Protein AF-A0A520XBX9-F1 (afdb_monomer_lite)

Radius of gyration: 32.09 Å; chains: 1; bounding box: 91×71×98 Å

pLDDT: mean 79.29, std 18.77, range [24.97, 98.69]

Secondary structure (DSSP, 8-state):
-TTTHHHHTTSS-TTS-HHHHHHHHHHHHHHHHHHHIIIIIGGGGGGTTT-EESSSSHHHHHHHHHHHHHHHHHTT--TTEESSSSTTT-EE-TTS---HHHHHHTHHHHHHH-HHHHHHHHHHHHHHHHHHHHHHHHHHHS-TT--HHHHHHHHHHHTSHHHHHHTTT-HHHH--THHHHHHHHHHHHHTT-S-HHHHHHHHHHHHHHHHHH-HHHHHHHHHHHHHHHHHHHHHHHHHHHHHS--GGGHHHHHHHHHHSTTS-HHHHHHHHHHHHHHHHHHHHHHHHHHHHHHHHHHHHHHHHHTHHHHHHHHHS---------GGGS---GGGGTS--TTSHHHHHHTHHHHTT-SSSS----------HHHHHHHHHHHHHHTT-HHHHHHHHHHHHHHHHHTTTEEEETTEEEEE-TTGGGGGSTTGGG--GGGGHHHHHHHHHHHHHHHHHPPPTTTTT-HHHHHHHHHHHHHHHHHHHHHHPPPSS-TTSEE-----TTT--TTT-GGGGTS-TT-EEEEES-GGGS-HHHHHHHTTT-SEES---SSSPPHHHHTSTHHHHHHH----TTHHHHHHHHHHHTTEEEEEE-SS--HHHHHHHHTT-PPPEE-TTS-EEEE--HHHHGGGSS-----SHHHHHHHHHHHHHHHHHHHHHHHGGG--GGG----HHHHHHTTSS-TTS---TTS-SSGGGTTB-TTSEEEEEEESSSS-S----S-----SSS-----SHHHHHHHHHHTTTTTEEEEEEEEEEHHHHHHHHHHHGGG-SEEETTTTSB--S----EEEEEEEE-HHHHHHHHT--

Structure (mmCIF, N/CA/C/O backbone):
data_AF-A0A520XBX9-F1
#
_entry.id   AF-A0A520XBX9-F1
#
loop_
_atom_site.group_PDB
_atom_site.id
_atom_site.type_symbol
_atom_site.label_atom_id
_atom_site.label_alt_id
_atom_site.label_comp_id
_atom_site.label_asym_id
_atom_site.label_entity_id
_atom_site.label_seq_id
_atom_site.pdbx_PDB_ins_code
_atom_site.Cartn_x
_atom_site.Cartn_y
_atom_site.Cartn_z
_atom_site.occupancy
_atom_site.B_iso_or_equiv
_atom_site.auth_seq_id
_atom_site.auth_comp_id
_atom_site.auth_asym_id
_atom_site.auth_atom_id
_atom_site.pdbx_PDB_model_num
ATOM 1 N N . MET A 1 1 ? -27.058 -10.247 39.589 1.00 25.84 1 MET A N 1
ATOM 2 C CA . MET A 1 1 ? -26.788 -8.789 39.787 1.00 25.84 1 MET A CA 1
ATOM 3 C C . MET A 1 1 ? -25.425 -8.197 39.324 1.00 25.84 1 MET A C 1
ATOM 5 O O . MET A 1 1 ? -25.444 -7.224 38.588 1.00 25.84 1 MET A O 1
ATOM 9 N N . TYR A 1 2 ? -24.224 -8.719 39.630 1.00 24.97 2 TYR A N 1
ATOM 10 C CA . TYR A 1 2 ? -22.937 -7.974 39.457 1.00 24.97 2 TYR A CA 1
ATOM 11 C C . TYR A 1 2 ? -22.348 -7.729 38.032 1.00 24.97 2 TYR A C 1
ATOM 13 O O . TYR A 1 2 ? -21.234 -7.214 37.926 1.00 24.97 2 TYR A O 1
ATOM 21 N N . ASN A 1 3 ? -23.019 -8.096 36.931 1.00 33.97 3 ASN A N 1
ATOM 22 C CA . ASN A 1 3 ? -22.456 -7.973 35.563 1.00 33.97 3 ASN A CA 1
ATOM 23 C C . ASN A 1 3 ? -23.251 -7.066 34.604 1.00 33.97 3 ASN A C 1
ATOM 25 O O . ASN A 1 3 ? -22.782 -6.825 33.494 1.00 33.97 3 ASN A O 1
ATOM 29 N N . LEU A 1 4 ? -24.404 -6.533 35.021 1.00 34.75 4 LEU A N 1
ATOM 30 C CA . LEU A 1 4 ? -25.263 -5.675 34.188 1.00 34.75 4 LEU A CA 1
ATOM 31 C C . LEU A 1 4 ? -25.479 -4.268 34.758 1.00 34.75 4 LEU A C 1
ATOM 33 O O . LEU A 1 4 ? -25.796 -3.361 33.989 1.00 34.75 4 LEU A O 1
ATOM 37 N N . ASP A 1 5 ? -25.201 -4.041 36.042 1.00 32.19 5 ASP A N 1
ATOM 38 C CA . ASP A 1 5 ? -25.251 -2.689 36.616 1.00 32.19 5 ASP A CA 1
ATOM 39 C C . ASP A 1 5 ? -24.115 -1.792 36.101 1.00 32.19 5 ASP A C 1
ATOM 41 O O . ASP A 1 5 ? -24.329 -0.604 35.882 1.00 32.19 5 ASP A O 1
ATOM 45 N N . MET A 1 6 ? -22.971 -2.368 35.701 1.00 36.94 6 MET A N 1
ATOM 46 C CA . MET A 1 6 ? -21.949 -1.628 34.939 1.00 36.94 6 MET A CA 1
ATOM 47 C C . MET A 1 6 ? -22.420 -1.174 33.549 1.00 36.94 6 MET A C 1
ATOM 49 O O . MET A 1 6 ? -21.743 -0.358 32.936 1.00 36.94 6 MET A O 1
ATOM 53 N N . MET A 1 7 ? -23.528 -1.703 33.019 1.00 35.69 7 MET A N 1
ATOM 54 C CA . MET A 1 7 ? -24.110 -1.207 31.770 1.00 35.69 7 MET A CA 1
ATOM 55 C C . MET A 1 7 ? -25.280 -0.256 32.014 1.00 35.69 7 MET A C 1
ATOM 57 O O . MET A 1 7 ? -25.490 0.597 31.168 1.00 35.69 7 MET A O 1
ATOM 61 N N . LYS A 1 8 ? -26.017 -0.342 33.130 1.00 31.59 8 LYS A N 1
ATOM 62 C CA . LYS A 1 8 ? -27.220 0.481 33.363 1.00 31.59 8 LYS A CA 1
ATOM 63 C C . LYS A 1 8 ? -26.948 1.839 34.023 1.00 31.59 8 LYS A C 1
ATOM 65 O O . LYS A 1 8 ? -27.647 2.797 33.707 1.00 31.59 8 LYS A O 1
ATOM 70 N N . GLU A 1 9 ? -25.916 1.975 34.857 1.00 31.55 9 GLU A N 1
ATOM 71 C CA . GLU A 1 9 ? -25.655 3.229 35.597 1.00 31.55 9 GLU A CA 1
ATOM 72 C C . GLU A 1 9 ? -25.090 4.379 34.731 1.00 31.55 9 GLU A C 1
ATOM 74 O O . GLU A 1 9 ? -25.003 5.520 35.174 1.00 31.55 9 GLU A O 1
ATOM 79 N N . TYR A 1 10 ? -24.748 4.116 33.464 1.00 38.84 10 TYR A N 1
ATOM 80 C CA . TYR A 1 10 ? -24.111 5.091 32.564 1.00 38.84 10 TYR A CA 1
ATOM 81 C C . TYR A 1 10 ? -25.054 5.768 31.554 1.00 38.84 10 TYR A C 1
ATOM 83 O O . TYR A 1 10 ? -24.592 6.489 30.673 1.00 38.84 10 TYR A O 1
ATOM 91 N N . TRP A 1 11 ? -26.366 5.527 31.633 1.00 42.25 11 TRP A N 1
ATOM 92 C CA . TRP A 1 11 ? -27.288 5.791 30.515 1.00 42.25 11 TRP A CA 1
ATOM 93 C C . TRP A 1 11 ? -28.026 7.145 30.540 1.00 42.25 11 TRP A C 1
ATOM 95 O O . TRP A 1 11 ? -28.665 7.480 29.545 1.00 42.25 11 TRP A O 1
ATOM 105 N N . PHE A 1 12 ? -27.918 7.964 31.598 1.00 30.41 12 PHE A N 1
ATOM 106 C CA . PHE A 1 12 ? -28.826 9.114 31.804 1.00 30.41 12 PHE A CA 1
ATOM 107 C C . PHE A 1 12 ? -28.226 10.539 31.792 1.00 30.41 12 PHE A C 1
ATOM 109 O O . PHE A 1 12 ? -28.882 11.466 32.266 1.00 30.41 12 PHE A O 1
ATOM 116 N N . HIS A 1 13 ? -27.044 10.793 31.210 1.00 30.50 13 HIS A N 1
ATOM 117 C CA . HIS A 1 13 ? -26.441 12.146 31.276 1.00 30.50 13 HIS A CA 1
ATOM 118 C C . HIS A 1 13 ? -26.054 12.857 29.968 1.00 30.50 13 HIS A C 1
ATOM 120 O O . HIS A 1 13 ? -25.482 13.943 30.020 1.00 30.50 13 HIS A O 1
ATOM 126 N N . ASP A 1 14 ? -26.439 12.359 28.791 1.00 38.28 14 ASP A N 1
ATOM 127 C CA . ASP A 1 14 ? -25.929 12.927 27.526 1.00 38.28 14 ASP A CA 1
ATOM 128 C C . ASP A 1 14 ? -26.771 14.042 26.869 1.00 38.28 14 ASP A C 1
ATOM 130 O O . ASP A 1 14 ? -26.465 14.455 25.751 1.00 38.28 14 ASP A O 1
ATOM 134 N N . ARG A 1 15 ? -27.797 14.604 27.529 1.00 37.06 15 ARG A N 1
ATOM 135 C CA . ARG A 1 15 ? -28.638 15.651 26.898 1.00 37.06 15 ARG A CA 1
ATOM 136 C C . ARG A 1 15 ? -28.164 17.107 27.055 1.00 37.06 15 ARG A C 1
ATOM 138 O O . ARG A 1 15 ? -28.669 17.952 26.327 1.00 37.06 15 ARG A O 1
ATOM 145 N N . TYR A 1 16 ? -27.165 17.413 27.894 1.00 35.69 16 TYR A N 1
ATOM 146 C CA . TYR A 1 16 ? -26.776 18.810 28.206 1.00 35.69 16 TYR A CA 1
ATOM 147 C C . TYR A 1 16 ? -25.372 19.266 27.737 1.00 35.69 16 TYR A C 1
ATOM 149 O O . TYR A 1 16 ? -24.945 20.370 28.058 1.00 35.69 16 TYR A O 1
ATOM 157 N N . MET A 1 17 ? -24.632 18.478 26.945 1.00 39.44 17 MET A N 1
ATOM 158 C CA . MET A 1 17 ? -23.182 18.697 26.715 1.00 39.44 17 MET A CA 1
ATOM 159 C C . MET A 1 17 ? -22.761 19.009 25.259 1.00 39.44 17 MET A C 1
ATOM 161 O O . MET A 1 17 ? -21.622 18.741 24.872 1.00 39.44 17 MET A O 1
ATOM 165 N N . GLY A 1 18 ? -23.635 19.591 24.429 1.00 51.34 18 GLY A N 1
ATOM 166 C CA . GLY A 1 18 ? -23.381 19.780 22.986 1.00 51.34 18 GLY A CA 1
ATOM 167 C C . GLY A 1 18 ? -22.094 20.554 22.635 1.00 51.34 18 GLY A C 1
ATOM 168 O O . GLY A 1 18 ? -21.234 20.036 21.922 1.00 51.34 18 GLY A O 1
ATOM 169 N N . LYS A 1 19 ? -21.909 21.771 23.172 1.00 51.84 19 LYS A N 1
ATOM 170 C CA . LYS A 1 19 ? -20.740 22.624 22.853 1.00 51.84 19 LYS A CA 1
ATOM 171 C C . LYS A 1 19 ? -19.436 22.156 23.515 1.00 51.84 19 LYS A C 1
ATOM 173 O O . LYS A 1 19 ? -18.393 22.116 22.865 1.00 51.84 19 LYS A O 1
ATOM 178 N N . VAL A 1 20 ? -19.484 21.752 24.788 1.00 56.56 20 VAL A N 1
ATOM 179 C CA . VAL A 1 20 ? -18.297 21.305 25.547 1.00 56.56 20 VAL A CA 1
ATOM 180 C C . VAL A 1 20 ? -17.741 19.989 24.991 1.00 56.56 20 VAL A C 1
ATOM 182 O O . VAL A 1 20 ? -16.525 19.798 24.943 1.00 56.56 20 VAL A O 1
ATOM 185 N N . SER A 1 21 ? -18.606 19.083 24.523 1.00 73.81 21 SER A N 1
ATOM 186 C CA . SER A 1 21 ? -18.170 17.839 23.880 1.00 73.81 21 SER A CA 1
ATOM 187 C C . SER A 1 21 ? -17.516 18.088 22.514 1.00 73.81 21 SER A C 1
ATOM 189 O O . SER A 1 21 ? -16.535 17.418 22.186 1.00 73.81 21 SER A O 1
ATOM 191 N N . PHE A 1 22 ? -18.000 19.068 21.741 1.00 80.44 22 PHE A N 1
ATOM 192 C CA . PHE A 1 22 ? -17.406 19.430 20.451 1.00 80.44 22 PHE A CA 1
ATOM 193 C C . PHE A 1 22 ? -15.980 19.973 20.603 1.00 80.44 22 PHE A C 1
ATOM 195 O O . PHE A 1 22 ? -15.067 19.447 19.972 1.00 80.44 22 PHE A O 1
ATOM 202 N N . LEU A 1 23 ? -15.764 20.950 21.493 1.00 85.31 23 LEU A N 1
ATOM 203 C CA . LEU A 1 23 ? -14.434 21.532 21.729 1.00 85.31 23 LEU A CA 1
ATOM 204 C C . LEU A 1 23 ? -13.415 20.488 22.209 1.00 85.31 23 LEU A C 1
ATOM 206 O O . LEU A 1 23 ? -12.279 20.474 21.743 1.00 85.31 23 LEU A O 1
ATOM 210 N N . LYS A 1 24 ? -13.827 19.564 23.088 1.00 86.00 24 LYS A N 1
ATOM 211 C CA . LYS A 1 24 ? -12.969 18.455 23.539 1.00 86.00 24 LYS A CA 1
ATOM 212 C C . LYS A 1 24 ? -12.584 17.523 22.394 1.00 86.00 24 LYS A C 1
ATOM 214 O O . LYS A 1 24 ? -11.423 17.145 22.278 1.00 86.00 24 LYS A O 1
ATOM 219 N N . ASN A 1 25 ? -13.544 17.147 21.552 1.00 90.06 25 ASN A N 1
ATOM 220 C CA . ASN A 1 25 ? -13.268 16.300 20.394 1.00 90.06 25 ASN A CA 1
ATOM 221 C C . ASN A 1 25 ? -12.339 17.013 19.395 1.00 90.06 25 ASN A C 1
ATOM 223 O O . ASN A 1 25 ? -11.396 16.399 18.903 1.00 90.06 25 ASN A O 1
ATOM 227 N N . LEU A 1 26 ? -12.565 18.306 19.145 1.00 92.75 26 LEU A N 1
ATOM 228 C CA . LEU A 1 26 ? -11.715 19.122 18.278 1.00 92.75 26 LEU A CA 1
ATOM 229 C C . LEU A 1 26 ? -10.281 19.204 18.814 1.00 92.75 26 LEU A C 1
ATOM 231 O O . LEU A 1 26 ? -9.338 19.001 18.056 1.00 92.75 26 LEU A O 1
ATOM 235 N N . PHE A 1 27 ? -10.113 19.419 20.121 1.00 94.62 27 PHE A N 1
ATOM 236 C CA . PHE A 1 27 ? -8.801 19.414 20.765 1.00 94.62 27 PHE A CA 1
ATOM 237 C C . PHE A 1 27 ? -8.062 18.083 20.562 1.00 94.62 27 PHE A C 1
ATOM 239 O O . PHE A 1 27 ? -6.888 18.085 20.207 1.00 94.62 27 PHE A O 1
ATOM 246 N N . VAL A 1 28 ? -8.742 16.942 20.728 1.00 95.31 28 VAL A N 1
ATOM 247 C CA . VAL A 1 28 ? -8.130 15.616 20.510 1.00 95.31 28 VAL A CA 1
ATOM 248 C C . VAL A 1 28 ? -7.735 15.407 19.053 1.00 95.31 28 VAL A C 1
ATOM 250 O O . VAL A 1 28 ? -6.656 14.886 18.780 1.00 95.31 28 VAL A O 1
ATOM 253 N N . PHE A 1 29 ? -8.582 15.830 18.115 1.00 97.12 29 PHE A N 1
ATOM 254 C CA . PHE A 1 29 ? -8.246 15.761 16.698 1.00 97.12 29 PHE A CA 1
ATOM 255 C C . PHE A 1 29 ? -7.008 16.608 16.373 1.00 97.12 29 PHE A C 1
ATOM 257 O O . PHE A 1 29 ? -6.075 16.101 15.752 1.00 97.12 29 PHE A O 1
ATOM 264 N N . ILE A 1 30 ? -6.958 17.858 16.849 1.00 98.06 30 ILE A N 1
ATOM 265 C CA . ILE A 1 30 ? -5.801 18.749 16.672 1.00 98.06 30 ILE A CA 1
ATOM 266 C C . ILE A 1 30 ? -4.550 18.142 17.314 1.00 98.06 30 ILE A C 1
ATOM 268 O O . ILE A 1 30 ? -3.490 18.152 16.699 1.00 98.06 30 ILE A O 1
ATOM 272 N N . PHE A 1 31 ? -4.665 17.558 18.508 1.00 97.75 31 PHE A N 1
ATOM 273 C CA . PHE A 1 31 ? -3.557 16.872 19.170 1.00 97.75 31 PHE A CA 1
ATOM 274 C C . PHE A 1 31 ? -2.975 15.750 18.297 1.00 97.75 31 PHE A C 1
ATOM 276 O O . PHE A 1 31 ? -1.767 15.715 18.066 1.00 97.75 31 PHE A O 1
ATOM 283 N N . TYR A 1 32 ? -3.814 14.867 17.746 1.00 98.44 32 TYR A N 1
ATOM 284 C CA . TYR A 1 32 ? -3.327 13.824 16.841 1.00 98.44 32 TYR A CA 1
ATOM 285 C C . TYR A 1 32 ? -2.790 14.380 15.522 1.00 98.44 32 TYR A C 1
ATOM 287 O O . TYR A 1 32 ? -1.824 13.840 14.987 1.00 98.44 32 TYR A O 1
ATOM 295 N N . LEU A 1 33 ? -3.374 15.460 15.001 1.00 98.44 33 LEU A N 1
ATOM 296 C CA . LEU A 1 33 ? -2.873 16.120 13.799 1.00 98.44 33 LEU A CA 1
ATOM 297 C C . LEU A 1 33 ? -1.469 16.688 14.022 1.00 98.44 33 LEU A C 1
ATOM 299 O O . LEU A 1 33 ? -0.591 16.464 13.193 1.00 98.44 33 LEU A O 1
ATOM 303 N N . LEU A 1 34 ? -1.226 17.341 15.161 1.00 97.94 34 LEU A N 1
ATOM 304 C CA . LEU A 1 34 ? 0.095 17.846 15.537 1.00 97.94 34 LEU A CA 1
ATOM 305 C C . LEU A 1 34 ? 1.118 16.714 15.671 1.00 97.94 34 LEU A C 1
ATOM 307 O O . LEU A 1 34 ? 2.236 16.850 15.182 1.00 97.94 34 LEU A O 1
ATOM 311 N N . LEU A 1 35 ? 0.735 15.575 16.259 1.00 96.75 35 LEU A N 1
ATOM 312 C CA . LEU A 1 35 ? 1.597 14.388 16.302 1.00 96.75 35 LEU A CA 1
ATOM 313 C C . LEU A 1 35 ? 1.894 13.841 14.901 1.00 96.75 35 LEU A C 1
ATOM 315 O O . LEU A 1 35 ? 3.036 13.500 14.604 1.00 96.75 35 LEU A O 1
ATOM 319 N N . SER A 1 36 ? 0.894 13.786 14.021 1.00 97.12 36 SER A N 1
ATOM 320 C CA . SER A 1 36 ? 1.082 13.333 12.640 1.00 97.12 36 SER A CA 1
ATOM 321 C C . SER A 1 36 ? 2.012 14.260 11.851 1.00 97.12 36 SER A C 1
ATOM 323 O O . SER A 1 36 ? 2.924 13.802 11.160 1.00 97.12 36 SER A O 1
ATOM 325 N N . VAL A 1 37 ? 1.860 15.577 12.017 1.00 95.81 37 VAL A N 1
ATOM 326 C CA . VAL A 1 37 ? 2.777 16.574 11.452 1.00 95.81 37 VAL A CA 1
ATOM 327 C C . VAL A 1 37 ? 4.186 16.387 12.014 1.00 95.81 37 VAL A C 1
ATOM 329 O O . VAL A 1 37 ? 5.136 16.312 11.240 1.00 95.81 37 VAL A O 1
ATOM 332 N N . LEU A 1 38 ? 4.339 16.246 13.331 1.00 93.88 38 LEU A N 1
ATOM 333 C CA . LEU A 1 38 ? 5.639 16.059 13.976 1.00 93.88 38 LEU A CA 1
ATOM 334 C C . LEU A 1 38 ? 6.364 14.807 13.457 1.00 93.88 38 LEU A C 1
ATOM 336 O O . LEU A 1 38 ? 7.538 14.876 13.084 1.00 93.88 38 LEU A O 1
ATOM 340 N N . PHE A 1 39 ? 5.672 13.667 13.411 1.00 92.75 39 PHE A N 1
ATOM 341 C CA . PHE A 1 39 ? 6.276 12.382 13.061 1.00 92.75 39 PHE A CA 1
ATOM 342 C C . PHE A 1 39 ? 6.432 12.172 11.555 1.00 92.75 39 PHE A C 1
ATOM 344 O O . PHE A 1 39 ? 7.457 11.644 11.126 1.00 92.75 39 PHE A O 1
ATOM 351 N N . PHE A 1 40 ? 5.509 12.656 10.725 1.00 92.94 40 PHE A N 1
ATOM 352 C CA . PHE A 1 40 ? 5.502 12.360 9.285 1.00 92.94 40 PHE A CA 1
ATOM 353 C C . PHE A 1 40 ? 5.566 13.610 8.402 1.00 92.94 40 PHE A C 1
ATOM 355 O O . PHE A 1 40 ? 6.311 13.625 7.428 1.00 92.94 40 PHE A O 1
ATOM 362 N N . GLY A 1 41 ? 4.818 14.662 8.743 1.00 91.44 41 GLY A N 1
ATOM 363 C CA . GLY A 1 41 ? 4.623 15.825 7.869 1.00 91.44 41 GLY A CA 1
ATOM 364 C C . GLY A 1 41 ? 5.760 16.849 7.839 1.00 91.44 41 GLY A C 1
ATOM 365 O O . GLY A 1 41 ? 5.987 17.465 6.802 1.00 91.44 41 GLY A O 1
ATOM 366 N N . TYR A 1 42 ? 6.490 17.033 8.942 1.00 90.62 42 TYR A N 1
ATOM 367 C CA . TYR A 1 42 ? 7.464 18.119 9.111 1.00 90.62 42 TYR A CA 1
ATOM 368 C C . TYR A 1 42 ? 8.465 18.267 7.943 1.00 90.62 42 TYR A C 1
ATOM 370 O O . TYR A 1 42 ? 8.622 19.389 7.463 1.00 90.62 42 TYR A O 1
ATOM 378 N N . PRO A 1 43 ? 9.075 17.187 7.401 1.00 88.69 43 PRO A N 1
ATOM 379 C CA . PRO A 1 43 ? 10.050 17.302 6.310 1.00 88.69 43 PRO A CA 1
ATOM 380 C C . PRO A 1 43 ? 9.487 17.813 4.978 1.00 88.69 43 PRO A C 1
ATOM 382 O O . PRO A 1 43 ? 10.258 18.240 4.121 1.00 88.69 43 PRO A O 1
ATOM 385 N N . VAL A 1 44 ? 8.168 17.738 4.768 1.00 92.69 44 VAL A N 1
ATOM 386 C CA . VAL A 1 44 ? 7.533 18.124 3.498 1.00 92.69 44 VAL A CA 1
ATOM 387 C C . VAL A 1 44 ? 6.790 19.456 3.571 1.00 92.69 44 VAL A C 1
ATOM 389 O O . VAL A 1 44 ? 6.388 19.957 2.528 1.00 92.69 44 VAL A O 1
ATOM 392 N N . LEU A 1 45 ? 6.618 20.068 4.750 1.00 91.81 45 LEU A N 1
ATOM 393 C CA . LEU A 1 45 ? 5.796 21.281 4.902 1.00 91.81 45 LEU A CA 1
ATOM 394 C C . LEU A 1 45 ? 6.279 22.456 4.036 1.00 91.81 45 LEU A C 1
ATOM 396 O O . LEU A 1 45 ? 5.461 23.121 3.407 1.00 91.81 45 LEU A O 1
ATOM 400 N N . SER A 1 46 ? 7.593 22.685 3.950 1.00 92.31 46 SER A N 1
ATOM 401 C CA . SER A 1 46 ? 8.183 23.751 3.120 1.00 92.31 46 SER A CA 1
ATOM 402 C C . SER A 1 46 ? 8.216 23.422 1.621 1.00 92.31 46 SER A C 1
ATOM 404 O O . SER A 1 46 ? 8.506 24.290 0.800 1.00 92.31 46 SER A O 1
ATOM 406 N N . HIS A 1 47 ? 7.926 22.173 1.252 1.00 91.81 47 HIS A N 1
ATOM 407 C CA . HIS A 1 47 ? 8.043 21.636 -0.105 1.00 91.81 47 HIS A CA 1
ATOM 408 C C . HIS A 1 47 ? 6.818 20.792 -0.475 1.00 91.81 47 HIS A C 1
ATOM 410 O O . HIS A 1 47 ? 6.932 19.783 -1.171 1.00 91.81 47 HIS A O 1
ATOM 416 N N . ILE A 1 48 ? 5.634 21.189 0.002 1.00 92.94 48 ILE A N 1
ATOM 417 C CA . ILE A 1 48 ? 4.446 20.325 0.001 1.00 92.94 48 ILE A CA 1
ATOM 418 C C . ILE A 1 48 ? 4.010 19.894 -1.405 1.00 92.94 48 ILE A C 1
ATOM 420 O O . ILE A 1 48 ? 3.415 18.832 -1.558 1.00 92.94 48 ILE A O 1
ATOM 424 N N . SER A 1 49 ? 4.349 20.674 -2.435 1.00 91.06 49 SER A N 1
ATOM 425 C CA . SER A 1 49 ? 4.031 20.383 -3.839 1.00 91.06 49 SER A CA 1
ATOM 426 C C . SER A 1 49 ? 5.168 19.718 -4.624 1.00 91.06 49 SER A C 1
ATOM 428 O O . SER A 1 49 ? 4.962 19.370 -5.784 1.00 91.06 49 SER A O 1
ATOM 430 N N . THR A 1 50 ? 6.360 19.550 -4.043 1.00 88.38 50 THR A N 1
ATOM 431 C CA . THR A 1 50 ? 7.546 19.028 -4.753 1.00 88.38 50 THR A CA 1
ATOM 432 C C . THR A 1 50 ? 8.163 17.804 -4.086 1.00 88.38 50 THR A C 1
ATOM 434 O O . THR A 1 50 ? 8.664 16.927 -4.784 1.00 88.38 50 THR A O 1
ATOM 437 N N . TYR A 1 51 ? 8.119 17.700 -2.759 1.00 92.94 51 TYR A N 1
ATOM 438 C CA . TYR A 1 51 ? 8.534 16.502 -2.022 1.00 92.94 51 TYR A CA 1
ATOM 439 C C . TYR A 1 51 ? 7.318 15.630 -1.740 1.00 92.94 51 TYR A C 1
ATOM 441 O O . TYR A 1 51 ? 6.185 16.087 -1.875 1.00 92.94 51 TYR A O 1
ATOM 449 N N . TYR A 1 52 ? 7.523 14.376 -1.346 1.00 94.44 52 TYR A N 1
ATOM 450 C CA . TYR A 1 52 ? 6.419 13.524 -0.913 1.00 94.44 52 TYR A CA 1
ATOM 451 C C . TYR A 1 52 ? 6.766 12.663 0.298 1.00 94.44 52 TYR A C 1
ATOM 453 O O . TYR A 1 52 ? 7.910 12.246 0.463 1.00 94.44 52 TYR A O 1
ATOM 461 N N . ILE A 1 53 ? 5.771 12.407 1.152 1.00 94.62 53 ILE A N 1
ATOM 462 C CA . ILE A 1 53 ? 5.885 11.489 2.293 1.00 94.62 53 ILE A CA 1
ATOM 463 C C . ILE A 1 53 ? 6.034 10.054 1.780 1.00 94.62 53 ILE A C 1
ATOM 465 O O . ILE A 1 53 ? 5.303 9.618 0.885 1.00 94.62 53 ILE A O 1
ATOM 469 N N . GLY A 1 54 ? 6.969 9.320 2.373 1.00 91.06 54 GLY A N 1
ATOM 470 C CA . GLY A 1 54 ? 7.319 7.965 1.974 1.00 91.06 54 GLY A CA 1
ATOM 471 C C . GLY A 1 54 ? 8.564 7.869 1.085 1.00 91.06 54 GLY A C 1
ATOM 472 O O . GLY A 1 54 ? 9.036 8.851 0.507 1.00 91.06 54 GLY A O 1
ATOM 473 N N . GLY A 1 55 ? 9.107 6.659 0.994 1.00 86.38 55 GLY A N 1
ATOM 474 C CA . GLY A 1 55 ? 10.269 6.269 0.210 1.00 86.38 55 GLY A CA 1
ATOM 475 C C . GLY A 1 55 ? 9.909 5.461 -1.034 1.00 86.38 55 GLY A C 1
ATOM 476 O O . GLY A 1 55 ? 8.812 4.922 -1.169 1.00 86.38 55 GLY A O 1
ATOM 477 N N . GLY A 1 56 ? 10.878 5.340 -1.941 1.00 84.00 56 GLY A N 1
ATOM 478 C CA . GLY A 1 56 ? 10.749 4.509 -3.136 1.00 84.00 56 GLY A CA 1
ATOM 479 C C . GLY A 1 56 ? 9.771 5.068 -4.172 1.00 84.00 56 GLY A C 1
ATOM 480 O O . GLY A 1 56 ? 9.510 6.273 -4.243 1.00 84.00 56 GLY A O 1
ATOM 481 N N . VAL A 1 57 ? 9.268 4.169 -5.019 1.00 86.00 57 VAL A N 1
ATOM 482 C CA . VAL A 1 57 ? 8.425 4.499 -6.180 1.00 86.00 57 VAL A CA 1
ATOM 483 C C . VAL A 1 57 ? 6.929 4.292 -5.943 1.00 86.00 57 VAL A C 1
ATOM 485 O O . VAL A 1 57 ? 6.131 4.860 -6.687 1.00 86.00 57 VAL A O 1
ATOM 488 N N . ASP A 1 58 ? 6.521 3.547 -4.914 1.00 88.81 58 ASP A N 1
ATOM 489 C CA . ASP A 1 58 ? 5.102 3.298 -4.616 1.00 88.81 58 ASP A CA 1
ATOM 490 C C . ASP A 1 58 ? 4.302 4.591 -4.377 1.00 88.81 58 ASP A C 1
ATOM 492 O O . ASP A 1 58 ? 3.235 4.726 -4.983 1.00 88.81 58 ASP A O 1
ATOM 496 N N . PRO A 1 59 ? 4.808 5.605 -3.634 1.00 93.56 59 PRO A N 1
ATOM 497 C CA . PRO A 1 59 ? 4.115 6.886 -3.484 1.00 93.56 59 PRO A CA 1
ATOM 498 C C . PRO A 1 59 ? 3.702 7.538 -4.810 1.00 93.56 59 PRO A C 1
ATOM 500 O O . PRO A 1 59 ? 2.644 8.164 -4.911 1.00 93.56 59 PRO A O 1
ATOM 503 N N . THR A 1 60 ? 4.507 7.348 -5.861 1.00 92.94 60 THR A N 1
ATOM 504 C CA . THR A 1 60 ? 4.242 7.932 -7.181 1.00 92.94 60 THR A CA 1
ATOM 505 C C . THR A 1 60 ? 2.990 7.356 -7.842 1.00 92.94 60 THR A C 1
ATOM 507 O O . THR A 1 60 ? 2.347 8.059 -8.616 1.00 92.94 60 THR A O 1
ATOM 510 N N . GLN A 1 61 ? 2.589 6.126 -7.497 1.00 93.12 61 GLN A N 1
ATOM 511 C CA . GLN A 1 61 ? 1.347 5.509 -7.971 1.00 93.12 61 GLN A CA 1
ATOM 512 C C . GLN A 1 61 ? 0.114 6.206 -7.395 1.00 93.12 61 GLN A C 1
ATOM 514 O O . GLN A 1 61 ? -0.868 6.434 -8.107 1.00 93.12 61 GLN A O 1
ATOM 519 N N . TYR A 1 62 ? 0.152 6.577 -6.112 1.00 95.62 62 TYR A N 1
ATOM 520 C CA . TYR A 1 62 ? -0.960 7.289 -5.482 1.00 95.62 62 TYR A CA 1
ATOM 521 C C . TYR A 1 62 ? -1.021 8.729 -5.977 1.00 95.62 62 TYR A C 1
ATOM 523 O O . TYR A 1 62 ? -2.089 9.170 -6.380 1.00 95.62 62 TYR A O 1
ATOM 531 N N . ILE A 1 63 ? 0.116 9.429 -6.066 1.00 96.56 63 ILE A N 1
ATOM 532 C CA . ILE A 1 63 ? 0.178 10.773 -6.673 1.00 96.56 63 ILE A CA 1
ATOM 533 C C . ILE A 1 63 ? -0.402 10.740 -8.095 1.00 96.56 63 ILE A C 1
ATOM 535 O O . ILE A 1 63 ? -1.232 11.576 -8.456 1.00 96.56 63 ILE A O 1
ATOM 539 N N . TRP A 1 64 ? -0.035 9.728 -8.885 1.00 96.25 64 TRP A N 1
ATOM 540 C CA . TRP A 1 64 ? -0.606 9.508 -10.210 1.00 96.25 64 TRP A CA 1
ATOM 541 C C . TRP A 1 64 ? -2.112 9.236 -10.167 1.00 96.25 64 TRP A C 1
ATOM 543 O O . TRP A 1 64 ? -2.841 9.778 -10.991 1.00 96.25 64 TRP A O 1
ATOM 553 N N . SER A 1 65 ? -2.603 8.471 -9.188 1.00 96.00 65 SER A N 1
ATOM 554 C CA . SER A 1 65 ? -4.038 8.195 -9.015 1.00 96.00 65 SER A CA 1
ATOM 555 C C . SER A 1 65 ? -4.852 9.468 -8.763 1.00 96.00 65 SER A C 1
ATOM 557 O O . SER A 1 65 ? -5.945 9.606 -9.310 1.00 96.00 65 SER A O 1
ATOM 559 N N . PHE A 1 66 ? -4.321 10.416 -7.982 1.00 97.62 66 PHE A N 1
ATOM 560 C CA . PHE A 1 66 ? -4.964 11.714 -7.737 1.00 97.62 66 PHE A CA 1
ATOM 561 C C . PHE A 1 66 ? -5.122 12.504 -9.038 1.00 97.62 66 PHE A C 1
ATOM 563 O O . PHE A 1 66 ? -6.222 12.950 -9.370 1.00 97.62 66 PHE A O 1
ATOM 570 N N . GLU A 1 67 ? -4.046 12.606 -9.820 1.00 97.12 67 GLU A N 1
ATOM 571 C CA . GLU A 1 67 ? -4.104 13.275 -11.118 1.00 97.12 67 GLU A CA 1
ATOM 572 C C . GLU A 1 67 ? -5.004 12.526 -12.110 1.00 97.12 67 GLU A C 1
ATOM 574 O O . GLU A 1 67 ? -5.754 13.147 -12.858 1.00 97.12 67 GLU A O 1
ATOM 579 N N . TRP A 1 68 ? -4.972 11.193 -12.106 1.00 96.62 68 TRP A N 1
ATOM 580 C CA . TRP A 1 68 ? -5.755 10.361 -13.015 1.00 96.62 68 TRP A CA 1
ATOM 581 C C . TRP A 1 68 ? -7.256 10.511 -12.794 1.00 96.62 68 TRP A C 1
ATOM 583 O O . TRP A 1 68 ? -7.998 10.672 -13.761 1.00 96.62 68 TRP A O 1
ATOM 593 N N . VAL A 1 69 ? -7.713 10.498 -11.539 1.00 96.69 69 VAL A N 1
ATOM 594 C CA . VAL A 1 69 ? -9.134 10.697 -11.218 1.00 96.69 69 VAL A CA 1
ATOM 595 C C . VAL A 1 69 ? -9.577 12.103 -11.608 1.00 96.69 69 VAL A C 1
ATOM 597 O O . VAL A 1 69 ? -10.625 12.247 -12.241 1.00 96.69 69 VAL A O 1
ATOM 600 N N . LYS A 1 70 ? -8.754 13.126 -11.329 1.00 97.12 70 LYS A N 1
ATOM 601 C CA . LYS A 1 70 ? -8.999 14.495 -11.806 1.00 97.12 70 LYS A CA 1
ATOM 602 C C . LYS A 1 70 ? -9.135 14.522 -13.333 1.00 97.12 70 LYS A C 1
ATOM 604 O O . LYS A 1 70 ? -10.132 15.012 -13.855 1.00 97.12 70 LYS A O 1
ATOM 609 N N . TYR A 1 71 ? -8.174 13.945 -14.052 1.00 96.50 71 TYR A N 1
ATOM 610 C CA . TYR A 1 71 ? -8.174 13.881 -15.513 1.00 96.50 71 TYR A CA 1
ATOM 611 C C . TYR A 1 71 ? -9.412 13.163 -16.069 1.00 96.50 71 TYR A C 1
ATOM 613 O O . TYR A 1 71 ? -10.044 13.646 -17.008 1.00 96.50 71 TYR A O 1
ATOM 621 N N . CYS A 1 72 ? -9.797 12.033 -15.471 1.00 96.00 72 CYS A N 1
ATOM 622 C CA . CYS A 1 72 ? -10.973 11.271 -15.882 1.00 96.00 72 CYS A CA 1
ATOM 623 C C . CYS A 1 72 ? -12.264 12.069 -15.740 1.00 96.00 72 CYS A C 1
ATOM 625 O O . CYS A 1 72 ? -13.103 11.996 -16.636 1.00 96.00 72 CYS A O 1
ATOM 627 N N . LEU A 1 73 ? -12.397 12.849 -14.664 1.00 94.62 73 LEU A N 1
ATOM 628 C CA . LEU A 1 73 ? -13.554 13.709 -14.444 1.00 94.62 73 LEU A CA 1
ATOM 629 C C . LEU A 1 73 ? -13.661 14.789 -15.527 1.00 94.62 73 LEU A C 1
ATOM 631 O O . LEU A 1 73 ? -14.708 14.930 -16.150 1.00 94.62 73 LEU A O 1
ATOM 635 N N . PHE A 1 74 ? -12.569 15.507 -15.806 1.00 95.44 74 PHE A N 1
ATOM 636 C CA . PHE A 1 74 ? -12.577 16.590 -16.798 1.00 95.44 74 PHE A CA 1
ATOM 637 C C . PHE A 1 74 ? -12.669 16.106 -18.248 1.00 95.44 74 PHE A C 1
ATOM 639 O O . PHE A 1 74 ? -12.911 16.915 -19.140 1.00 95.44 74 PHE A O 1
ATOM 646 N N . HIS A 1 75 ? -12.377 14.836 -18.530 1.00 95.12 75 HIS A N 1
ATOM 647 C CA . HIS A 1 75 ? -12.332 14.298 -19.898 1.00 95.12 75 HIS A CA 1
ATOM 648 C C . HIS A 1 75 ? -13.297 13.125 -20.114 1.00 95.12 75 HIS A C 1
ATOM 650 O O . HIS A 1 75 ? -13.184 12.422 -21.124 1.00 95.12 75 HIS A O 1
ATOM 656 N N . PHE A 1 76 ? -14.219 12.905 -19.169 1.00 94.50 76 PHE A N 1
ATOM 657 C CA . PHE A 1 76 ? -15.236 11.852 -19.194 1.00 94.50 76 PHE A CA 1
ATOM 658 C C . PHE A 1 76 ? -14.651 10.472 -19.551 1.00 94.50 76 PHE A C 1
ATOM 660 O O . PHE A 1 76 ? -15.108 9.783 -20.465 1.00 94.50 76 PHE A O 1
ATOM 667 N N . LYS A 1 77 ? -13.570 10.083 -18.860 1.00 92.00 77 LYS A N 1
ATOM 668 C CA . LYS A 1 77 ? -12.911 8.774 -19.022 1.00 92.00 77 LYS A CA 1
ATOM 669 C C . LYS A 1 77 ? -13.284 7.825 -17.888 1.00 92.00 77 LYS A C 1
ATOM 671 O O . LYS A 1 77 ? -13.576 8.250 -16.776 1.00 92.00 77 LYS A O 1
ATOM 676 N N . ASN A 1 78 ? -13.225 6.525 -18.170 1.00 89.88 78 ASN A N 1
ATOM 677 C CA . ASN A 1 78 ? -13.361 5.493 -17.147 1.00 89.88 78 ASN A CA 1
ATOM 678 C C . ASN A 1 78 ? -12.136 5.535 -16.204 1.00 89.88 78 ASN A C 1
ATOM 680 O O . ASN A 1 78 ? -11.024 5.309 -16.686 1.00 89.88 78 ASN A O 1
ATOM 684 N N . PRO A 1 79 ? -12.306 5.767 -14.888 1.00 90.69 79 PRO A N 1
ATOM 685 C CA . PRO A 1 79 ? -11.186 5.819 -13.949 1.00 90.69 79 PRO A CA 1
ATOM 686 C C . PRO A 1 79 ? -10.530 4.453 -13.715 1.00 90.69 79 PRO A C 1
ATOM 688 O O . PRO A 1 79 ? -9.361 4.403 -13.347 1.00 90.69 79 PRO A O 1
ATOM 691 N N . PHE A 1 80 ? -11.229 3.345 -13.968 1.00 89.19 80 PHE A N 1
ATOM 692 C CA . PHE A 1 80 ? -10.757 1.990 -13.669 1.00 89.19 80 PHE A CA 1
ATOM 693 C C . PHE A 1 80 ? -9.882 1.375 -14.769 1.00 89.19 80 PHE A C 1
ATOM 695 O O . PHE A 1 80 ? -9.303 0.310 -14.578 1.00 89.19 80 PHE A O 1
ATOM 702 N N . TYR A 1 81 ? -9.747 2.040 -15.917 1.00 88.75 81 TYR A N 1
ATOM 703 C CA . TYR A 1 81 ? -8.896 1.589 -17.013 1.00 88.75 81 TYR A CA 1
ATOM 704 C C . TYR A 1 81 ? -8.161 2.764 -17.643 1.00 88.75 81 TYR A C 1
ATOM 706 O O . TYR A 1 81 ? -8.773 3.771 -17.987 1.00 88.75 81 TYR A O 1
ATOM 714 N N . THR A 1 82 ? -6.859 2.615 -17.881 1.00 90.62 82 THR A N 1
ATOM 715 C CA . THR A 1 82 ? -6.044 3.671 -18.487 1.00 90.62 82 THR A CA 1
ATOM 716 C C . THR A 1 82 ? -5.324 3.194 -19.738 1.00 90.62 82 THR A C 1
ATOM 718 O O . THR A 1 82 ? -4.849 2.068 -19.808 1.00 90.62 82 THR A O 1
ATOM 721 N N . ASN A 1 83 ? -5.192 4.073 -20.731 1.00 91.12 83 ASN A N 1
ATOM 722 C CA . ASN A 1 83 ? -4.261 3.905 -21.850 1.00 91.12 83 ASN A CA 1
ATOM 723 C C . ASN A 1 83 ? -3.069 4.875 -21.776 1.00 91.12 83 ASN A C 1
ATOM 725 O O . ASN A 1 83 ? -2.348 5.026 -22.764 1.00 91.12 83 ASN A O 1
ATOM 729 N N . PHE A 1 84 ? -2.889 5.546 -20.632 1.00 93.81 84 PHE A N 1
ATOM 730 C CA . PHE A 1 84 ? -1.808 6.504 -20.394 1.00 93.81 84 PHE A CA 1
ATOM 731 C C . PHE A 1 84 ? -0.548 5.845 -19.854 1.00 93.81 84 PHE A C 1
ATOM 733 O O . PHE A 1 84 ? 0.531 6.375 -20.086 1.00 93.81 84 PHE A O 1
ATOM 740 N N . MET A 1 85 ? -0.669 4.683 -19.218 1.00 91.25 85 MET A N 1
ATOM 741 C CA . MET A 1 85 ? 0.450 3.796 -18.908 1.00 91.25 85 MET A CA 1
ATOM 742 C C . MET A 1 85 ? 0.412 2.572 -19.809 1.00 91.25 85 MET A C 1
ATOM 744 O O . MET A 1 85 ? -0.650 2.186 -20.306 1.00 91.25 85 MET A O 1
ATOM 748 N N . TRP A 1 86 ? 1.572 1.944 -20.000 1.00 91.75 86 TRP A N 1
ATOM 749 C CA . TRP A 1 86 ? 1.704 0.735 -20.815 1.00 91.75 86 TRP A CA 1
ATOM 750 C C . TRP A 1 86 ? 1.113 0.912 -22.229 1.00 91.75 86 TRP A C 1
ATOM 752 O O . TRP A 1 86 ? 0.526 -0.001 -22.824 1.00 91.75 86 TRP A O 1
ATOM 762 N N . ALA A 1 87 ? 1.248 2.120 -22.779 1.00 92.56 87 ALA A N 1
ATOM 763 C CA . ALA A 1 87 ? 0.698 2.485 -24.075 1.00 92.56 87 ALA A CA 1
ATOM 764 C C . ALA A 1 87 ? 1.358 1.675 -25.209 1.00 92.56 87 ALA A C 1
ATOM 766 O O . ALA A 1 87 ? 2.558 1.399 -25.148 1.00 92.56 87 ALA A O 1
ATOM 767 N N . PRO A 1 88 ? 0.611 1.290 -26.263 1.00 90.75 88 PRO A N 1
ATOM 768 C CA . PRO A 1 88 ? -0.787 1.632 -26.543 1.00 90.75 88 PRO A CA 1
ATOM 769 C C . PRO A 1 88 ? -1.807 0.656 -25.936 1.00 90.75 88 PRO A C 1
ATOM 771 O O . PRO A 1 88 ? -3.003 0.886 -26.081 1.00 90.75 88 PRO A O 1
ATOM 774 N N . HIS A 1 89 ? -1.357 -0.429 -25.297 1.00 86.75 89 HIS A N 1
ATOM 775 C CA . HIS A 1 89 ? -2.238 -1.491 -24.804 1.00 86.75 89 HIS A CA 1
ATOM 776 C C . HIS A 1 89 ? -3.092 -1.034 -23.620 1.00 86.75 89 HIS A C 1
ATOM 778 O O . HIS A 1 89 ? -4.223 -1.485 -23.502 1.00 86.75 89 HIS A O 1
ATOM 784 N N . GLY A 1 90 ? -2.561 -0.142 -22.779 1.00 87.12 90 GLY A N 1
ATOM 785 C CA . GLY A 1 90 ? -3.217 0.298 -21.553 1.00 87.12 90 GLY A CA 1
ATOM 786 C C . GLY A 1 90 ? -3.067 -0.692 -20.406 1.00 87.12 90 GLY A C 1
ATOM 787 O O . GLY A 1 90 ? -2.287 -1.639 -20.502 1.00 87.12 90 GLY A O 1
ATOM 788 N N . PHE A 1 91 ? -3.780 -0.450 -19.308 1.00 85.94 91 PHE A N 1
ATOM 789 C CA . PHE A 1 91 ? -3.733 -1.241 -18.083 1.00 85.94 91 PHE A CA 1
ATOM 790 C C . PHE A 1 91 ? -5.058 -1.147 -17.318 1.00 85.94 91 PHE A C 1
ATOM 792 O O . PHE A 1 91 ? -5.680 -0.084 -17.259 1.00 85.94 91 PHE A O 1
ATOM 799 N N . ASP A 1 92 ? -5.483 -2.276 -16.755 1.00 85.88 92 ASP A N 1
ATOM 800 C CA . ASP A 1 92 ? -6.649 -2.374 -15.877 1.00 85.88 92 ASP A CA 1
ATOM 801 C C . ASP A 1 92 ? -6.240 -2.048 -14.441 1.00 85.88 92 ASP A C 1
ATOM 803 O O . ASP A 1 92 ? -5.382 -2.715 -13.868 1.00 85.88 92 ASP A O 1
ATOM 807 N N . LEU A 1 93 ? -6.836 -1.007 -13.870 1.00 87.75 93 LEU A N 1
ATOM 808 C CA . LEU A 1 93 ? -6.487 -0.514 -12.544 1.00 87.75 93 LEU A CA 1
ATOM 809 C C . LEU A 1 93 ? -7.309 -1.171 -11.424 1.00 87.75 93 LEU A C 1
ATOM 811 O O . LEU A 1 93 ? -6.995 -0.952 -10.255 1.00 87.75 93 LEU A O 1
ATOM 815 N N . THR A 1 94 ? -8.323 -1.983 -11.741 1.00 84.69 94 THR A N 1
ATOM 816 C CA . THR A 1 94 ? -9.174 -2.653 -10.737 1.00 84.69 94 THR A CA 1
ATOM 817 C C . THR A 1 94 ? -8.415 -3.681 -9.890 1.00 84.69 94 THR A C 1
ATOM 819 O O . THR A 1 94 ? -8.759 -3.913 -8.739 1.00 84.69 94 THR A O 1
ATOM 822 N N . GLY A 1 95 ? -7.346 -4.277 -10.424 1.00 75.94 95 GLY A N 1
ATOM 823 C CA . GLY A 1 95 ? -6.456 -5.181 -9.683 1.00 75.94 95 GLY A CA 1
ATOM 824 C C . GLY A 1 95 ? -5.240 -4.495 -9.056 1.00 75.94 95 GLY A C 1
ATOM 825 O O . GLY A 1 95 ? -4.372 -5.187 -8.530 1.00 75.94 95 GLY A O 1
ATOM 826 N N . SER A 1 96 ? -5.132 -3.167 -9.163 1.00 80.88 96 SER A N 1
ATOM 827 C CA . SER A 1 96 ? -3.970 -2.417 -8.670 1.00 80.88 96 SER A CA 1
ATOM 828 C C . SER A 1 96 ? -4.207 -1.824 -7.279 1.00 80.88 96 SER A C 1
ATOM 830 O O . SER A 1 96 ? -5.324 -1.811 -6.771 1.00 80.88 96 SER A O 1
ATOM 832 N N . THR A 1 97 ? -3.160 -1.261 -6.681 1.00 85.00 97 THR A N 1
ATOM 833 C CA . THR A 1 97 ? -3.197 -0.515 -5.409 1.00 85.00 97 THR A CA 1
ATOM 834 C C . THR A 1 97 ? -3.734 0.920 -5.561 1.00 85.00 97 THR A C 1
ATOM 836 O O . THR A 1 97 ? -3.511 1.765 -4.695 1.00 85.00 97 THR A O 1
ATOM 839 N N . ALA A 1 98 ? -4.429 1.233 -6.662 1.00 87.62 98 ALA A N 1
ATOM 840 C CA . ALA A 1 98 ? -4.972 2.564 -6.929 1.00 87.62 98 ALA A CA 1
ATOM 841 C C . ALA A 1 98 ? -5.984 3.013 -5.855 1.00 87.62 98 ALA A C 1
ATOM 843 O O . ALA A 1 98 ? -6.878 2.267 -5.461 1.00 87.62 98 ALA A O 1
ATOM 844 N N . VAL A 1 99 ? -5.880 4.276 -5.430 1.00 93.12 99 VAL A N 1
ATOM 845 C CA . VAL A 1 99 ? -6.669 4.865 -4.327 1.00 93.12 99 VAL A CA 1
ATOM 846 C C . VAL A 1 99 ? -7.812 5.752 -4.834 1.00 93.12 99 VAL A C 1
ATOM 848 O O . VAL A 1 99 ? -7.882 6.945 -4.529 1.00 93.12 99 VAL A O 1
ATOM 851 N N . PHE A 1 100 ? -8.724 5.185 -5.631 1.00 94.06 100 PHE A N 1
ATOM 852 C CA . PHE A 1 100 ? -9.805 5.937 -6.290 1.00 94.06 100 PHE A CA 1
ATOM 853 C C . PHE A 1 100 ? -10.666 6.748 -5.323 1.00 94.06 100 PHE A C 1
ATOM 855 O O . PHE A 1 100 ? -10.980 7.903 -5.602 1.00 94.06 100 PHE A O 1
ATOM 862 N N . GLY A 1 101 ? -11.020 6.164 -4.175 1.00 94.38 101 GLY A N 1
ATOM 863 C CA . GLY A 1 101 ? -11.850 6.841 -3.183 1.00 94.38 101 GLY A CA 1
ATOM 864 C C . GLY A 1 101 ? -11.150 8.066 -2.598 1.00 94.38 101 GLY A C 1
ATOM 865 O O . GLY A 1 101 ? -11.768 9.118 -2.449 1.00 94.38 101 GLY A O 1
ATOM 866 N N . ALA A 1 102 ? -9.854 7.955 -2.291 1.00 96.56 102 ALA A N 1
ATOM 867 C CA . ALA A 1 102 ? -9.101 9.046 -1.675 1.00 96.56 102 ALA A CA 1
ATOM 868 C C . ALA A 1 102 ? -8.823 10.162 -2.686 1.00 96.56 102 ALA A C 1
ATOM 870 O O . ALA A 1 102 ? -8.971 11.337 -2.359 1.00 96.56 102 ALA A O 1
ATOM 871 N N . ALA A 1 103 ? -8.501 9.791 -3.925 1.00 96.62 103 ALA A N 1
ATOM 872 C CA . ALA A 1 103 ? -8.351 10.723 -5.032 1.00 96.62 103 ALA A CA 1
ATOM 873 C C . ALA A 1 103 ? -9.658 11.485 -5.319 1.00 96.62 103 ALA A C 1
ATOM 875 O O . ALA A 1 103 ? -9.628 12.700 -5.488 1.00 96.62 103 ALA A O 1
ATOM 876 N N . PHE A 1 104 ? -10.810 10.800 -5.294 1.00 95.75 104 PHE A N 1
ATOM 877 C CA . PHE A 1 104 ? -12.123 11.423 -5.476 1.00 95.75 104 PHE A CA 1
ATOM 878 C C . PHE A 1 104 ? -12.460 12.416 -4.354 1.00 95.75 104 PHE A C 1
ATOM 880 O O . PHE A 1 104 ? -12.799 13.564 -4.629 1.00 95.75 104 PHE A O 1
ATOM 887 N N . LEU A 1 105 ? -12.307 12.018 -3.085 1.00 95.94 105 LEU A N 1
ATOM 888 C CA . LEU A 1 105 ? -12.555 12.911 -1.940 1.00 95.94 105 LEU A CA 1
ATOM 889 C C . LEU A 1 105 ? -11.612 14.121 -1.913 1.00 95.94 105 LEU A C 1
ATOM 891 O O . LEU A 1 105 ? -11.968 15.176 -1.395 1.00 95.94 105 LEU A O 1
ATOM 895 N N . SER A 1 106 ? -10.423 13.978 -2.496 1.00 96.50 106 SER A N 1
ATOM 896 C CA . SER A 1 106 ? -9.401 15.024 -2.547 1.00 96.50 106 SER A CA 1
ATOM 897 C C . SER A 1 106 ? -9.427 15.825 -3.848 1.00 96.50 106 SER A C 1
ATOM 899 O O . SER A 1 106 ? -8.495 16.586 -4.111 1.00 96.50 106 SER A O 1
ATOM 901 N N . LEU A 1 107 ? -10.466 15.683 -4.677 1.00 96.56 107 LEU A N 1
ATOM 902 C CA . LEU A 1 107 ? -10.581 16.401 -5.949 1.00 96.56 107 LEU A CA 1
ATOM 903 C C . LEU A 1 107 ? -10.441 17.923 -5.802 1.00 96.56 107 LEU A C 1
ATOM 905 O O . LEU A 1 107 ? -9.625 18.484 -6.535 1.00 96.56 107 LEU A O 1
ATOM 909 N N . PRO A 1 108 ? -11.135 18.602 -4.859 1.00 97.06 108 PRO A N 1
ATOM 910 C CA . PRO A 1 108 ? -10.977 20.046 -4.686 1.00 97.06 108 PRO A CA 1
ATOM 911 C C . PRO A 1 108 ? -9.524 20.428 -4.394 1.00 97.06 108 PRO A C 1
ATOM 913 O O . PRO A 1 108 ? -8.980 21.353 -4.990 1.00 97.06 108 PRO A O 1
ATOM 916 N N . LEU A 1 109 ? -8.861 19.647 -3.540 1.00 96.44 109 LEU A N 1
ATOM 917 C CA . LEU A 1 109 ? -7.461 19.846 -3.187 1.00 96.44 109 LEU A CA 1
ATOM 918 C C . LEU A 1 109 ? -6.527 19.628 -4.385 1.00 96.44 109 LEU A C 1
ATOM 920 O O . LEU A 1 109 ? -5.607 20.409 -4.606 1.00 96.44 109 LEU A O 1
ATOM 924 N N . THR A 1 110 ? -6.812 18.609 -5.197 1.00 96.75 110 THR A N 1
ATOM 925 C CA . THR A 1 110 ? -6.014 18.245 -6.378 1.00 96.75 110 THR A CA 1
ATOM 926 C C . THR A 1 110 ? -6.138 19.289 -7.478 1.00 96.75 110 THR A C 1
ATOM 928 O O . THR A 1 110 ? -5.165 19.567 -8.177 1.00 96.75 110 THR A O 1
ATOM 931 N N . ILE A 1 111 ? -7.319 19.889 -7.626 1.00 95.69 111 ILE A N 1
ATOM 932 C CA . ILE A 1 111 ? -7.562 20.988 -8.564 1.00 95.69 111 ILE A CA 1
ATOM 933 C C . ILE A 1 111 ? -6.809 22.248 -8.122 1.00 95.69 111 ILE A C 1
ATOM 935 O O . ILE A 1 111 ? -6.189 22.897 -8.959 1.00 95.69 111 ILE A O 1
ATOM 939 N N . LEU A 1 112 ? -6.838 22.572 -6.825 1.00 95.06 112 LEU A N 1
ATOM 940 C CA . LEU A 1 112 ? -6.274 23.817 -6.296 1.00 95.06 112 LEU A CA 1
ATOM 941 C C . LEU A 1 112 ? -4.752 23.775 -6.109 1.00 95.06 112 LEU A C 1
ATOM 943 O O . LEU A 1 112 ? -4.065 24.734 -6.444 1.00 95.06 112 LEU A O 1
ATOM 947 N N . LEU A 1 113 ? -4.222 22.682 -5.555 1.00 94.75 113 LEU A N 1
ATOM 948 C CA . LEU A 1 113 ? -2.821 22.581 -5.120 1.00 94.75 113 LEU A CA 1
ATOM 949 C C . LEU A 1 113 ? -1.997 21.575 -5.936 1.00 94.75 113 LEU A C 1
ATOM 951 O O . LEU A 1 113 ? -0.776 21.501 -5.780 1.00 94.75 113 LEU A O 1
ATOM 955 N N . GLY A 1 114 ? -2.649 20.789 -6.795 1.00 94.69 114 GLY A N 1
ATOM 956 C CA . GLY A 1 114 ? -2.023 19.714 -7.557 1.00 94.69 114 GLY A CA 1
ATOM 957 C C . GLY A 1 114 ? -1.959 18.370 -6.810 1.00 94.69 114 GLY A C 1
ATOM 958 O O . GLY A 1 114 ? -2.271 18.273 -5.615 1.00 94.69 114 GLY A O 1
ATOM 959 N N . PRO A 1 115 ? -1.554 17.295 -7.511 1.00 96.25 115 PRO A N 1
ATOM 960 C CA . PRO A 1 115 ? -1.602 15.928 -6.989 1.00 96.25 115 PRO A CA 1
ATOM 961 C C . PRO A 1 115 ? -0.593 15.661 -5.866 1.00 96.25 115 PRO A C 1
ATOM 963 O O . PRO A 1 115 ? -0.909 14.936 -4.925 1.00 96.25 115 PRO A O 1
ATOM 966 N N . VAL A 1 116 ? 0.595 16.274 -5.915 1.00 95.75 116 VAL A N 1
ATOM 967 C CA . VAL A 1 116 ? 1.661 16.061 -4.917 1.00 95.75 116 VAL A CA 1
ATOM 968 C C . VAL A 1 116 ? 1.272 16.652 -3.559 1.00 95.75 116 VAL A C 1
ATOM 970 O O . VAL A 1 116 ? 1.319 15.956 -2.545 1.00 95.75 116 VAL A O 1
ATOM 973 N N . ALA A 1 117 ? 0.805 17.905 -3.545 1.00 96.56 117 ALA A N 1
ATOM 974 C CA . ALA A 1 117 ? 0.314 18.550 -2.329 1.00 96.56 117 ALA A CA 1
ATOM 975 C C . ALA A 1 117 ? -0.887 17.808 -1.745 1.00 96.56 117 ALA A C 1
ATOM 977 O O . ALA A 1 117 ? -0.953 17.592 -0.536 1.00 96.56 117 ALA A O 1
ATOM 978 N N . SER A 1 118 ? -1.798 17.351 -2.607 1.00 97.81 118 SER A N 1
ATOM 979 C CA . SER A 1 118 ? -2.965 16.583 -2.176 1.00 97.81 118 SER A CA 1
ATOM 980 C C . SER A 1 118 ? -2.579 15.274 -1.505 1.00 97.81 118 SER A C 1
ATOM 982 O O . SER A 1 118 ? -3.060 14.985 -0.412 1.00 97.81 118 SER A O 1
ATOM 984 N N . TYR A 1 119 ? -1.660 14.521 -2.111 1.00 97.62 119 TYR A N 1
ATOM 985 C CA . TYR A 1 119 ? -1.116 13.305 -1.518 1.00 97.62 119 TYR A CA 1
ATOM 986 C C . TYR A 1 119 ? -0.509 13.573 -0.133 1.00 97.62 119 TYR A C 1
ATOM 988 O O . TYR A 1 119 ? -0.862 12.892 0.828 1.00 97.62 119 TYR A O 1
ATOM 996 N N . ASN A 1 120 ? 0.341 14.596 0.003 1.00 97.62 120 ASN A N 1
ATOM 997 C CA . ASN A 1 120 ? 0.990 14.917 1.278 1.00 97.62 120 ASN A CA 1
ATOM 998 C C . ASN A 1 120 ? 0.002 15.330 2.367 1.00 97.62 120 ASN A C 1
ATOM 1000 O O . ASN A 1 120 ? 0.094 14.848 3.493 1.00 97.62 120 ASN A O 1
ATOM 1004 N N . ILE A 1 121 ? -0.953 16.201 2.040 1.00 97.75 121 ILE A N 1
ATOM 1005 C CA . ILE A 1 121 ? -1.974 16.650 2.992 1.00 97.75 121 ILE A CA 1
ATOM 1006 C C . ILE A 1 121 ? -2.800 15.459 3.471 1.00 97.75 121 ILE A C 1
ATOM 1008 O O . ILE A 1 121 ? -3.006 15.304 4.674 1.00 97.75 121 ILE A O 1
ATOM 1012 N N . VAL A 1 122 ? -3.223 14.581 2.557 1.00 97.88 122 VAL A N 1
ATOM 1013 C CA . VAL A 1 122 ? -3.965 13.379 2.941 1.00 97.88 122 VAL A CA 1
ATOM 1014 C C . VAL A 1 122 ? -3.092 12.472 3.805 1.00 97.88 122 VAL A C 1
ATOM 1016 O O . VAL A 1 122 ? -3.526 12.103 4.889 1.00 97.88 122 VAL A O 1
ATOM 1019 N N . MET A 1 123 ? -1.849 12.182 3.414 1.00 97.38 123 MET A N 1
ATOM 1020 C CA . MET A 1 123 ? -0.922 11.375 4.222 1.00 97.38 123 MET A CA 1
ATOM 1021 C C . MET A 1 123 ? -0.730 11.928 5.643 1.00 97.38 123 MET A C 1
ATOM 1023 O O . MET A 1 123 ? -0.719 11.154 6.595 1.00 97.38 123 MET A O 1
ATOM 1027 N N . ILE A 1 124 ? -0.665 13.251 5.824 1.00 97.25 124 ILE A N 1
ATOM 1028 C CA . ILE A 1 124 ? -0.604 13.884 7.154 1.00 97.25 124 ILE A CA 1
ATOM 1029 C C . ILE A 1 124 ? -1.914 13.689 7.932 1.00 97.25 124 ILE A C 1
ATOM 1031 O O . ILE A 1 124 ? -1.890 13.465 9.143 1.00 97.25 124 ILE A O 1
ATOM 1035 N N . LEU A 1 125 ? -3.068 13.753 7.271 1.00 98.06 125 LEU A N 1
ATOM 1036 C CA . LEU A 1 125 ? -4.369 13.590 7.925 1.00 98.06 125 LEU A CA 1
ATOM 1037 C C . LEU A 1 125 ? -4.647 12.145 8.362 1.00 98.06 125 LEU A C 1
ATOM 1039 O O . LEU A 1 125 ? -5.357 11.936 9.345 1.00 98.06 125 LEU A O 1
ATOM 1043 N N . LEU A 1 126 ? -4.110 11.146 7.661 1.00 97.94 126 LEU A N 1
ATOM 1044 C CA . LEU A 1 126 ? -4.505 9.745 7.833 1.00 97.94 126 LEU A CA 1
ATOM 1045 C C . LEU A 1 126 ? -4.229 9.160 9.231 1.00 97.94 126 LEU A C 1
ATOM 1047 O O . LEU A 1 126 ? -5.183 8.648 9.828 1.00 97.94 126 LEU A O 1
ATOM 1051 N N . PRO A 1 127 ? -3.018 9.274 9.819 1.00 98.06 127 PRO A N 1
ATOM 1052 C CA . PRO A 1 127 ? -2.773 8.828 11.195 1.00 98.06 127 PRO A CA 1
ATOM 1053 C C . PRO A 1 127 ? -3.687 9.521 12.209 1.00 98.06 127 PRO A C 1
ATOM 1055 O O . PRO A 1 127 ? -4.211 8.886 13.126 1.00 98.06 127 PRO A O 1
ATOM 1058 N N . ALA A 1 128 ? -3.939 10.820 12.010 1.00 98.50 128 ALA A N 1
ATOM 1059 C CA . ALA A 1 128 ? -4.792 11.606 12.890 1.00 98.50 128 ALA A CA 1
ATOM 1060 C C . ALA A 1 128 ? -6.260 11.170 12.814 1.00 98.50 128 ALA A C 1
ATOM 1062 O O . ALA A 1 128 ? -6.903 10.999 13.848 1.00 98.50 128 ALA A O 1
ATOM 1063 N N . LEU A 1 129 ? -6.783 10.924 11.609 1.00 98.56 129 LEU A N 1
ATOM 1064 C CA . LEU A 1 129 ? -8.132 10.396 11.403 1.00 98.56 129 LEU A CA 1
ATOM 1065 C C . LEU A 1 129 ? -8.274 8.974 11.959 1.00 98.56 129 LEU A C 1
ATOM 1067 O O . LEU A 1 129 ? -9.292 8.662 12.581 1.00 98.56 129 LEU A O 1
ATOM 1071 N N . ALA A 1 130 ? -7.266 8.116 11.784 1.00 98.69 130 ALA A N 1
ATOM 1072 C CA . ALA A 1 130 ? -7.255 6.770 12.354 1.00 98.69 130 ALA A CA 1
ATOM 1073 C C . ALA A 1 130 ? -7.302 6.823 13.890 1.00 98.69 130 ALA A C 1
ATOM 1075 O O . ALA A 1 130 ? -8.173 6.209 14.506 1.00 98.69 130 ALA A O 1
ATOM 1076 N N . ALA A 1 131 ? -6.440 7.628 14.515 1.00 98.62 131 ALA A N 1
ATOM 1077 C CA . ALA A 1 131 ? -6.437 7.800 15.965 1.00 98.62 131 ALA A CA 1
ATOM 1078 C C . ALA A 1 131 ? -7.740 8.425 16.485 1.00 98.62 131 ALA A C 1
ATOM 1080 O O . ALA A 1 131 ? -8.297 7.968 17.484 1.00 98.62 131 ALA A O 1
ATOM 1081 N N . PHE A 1 132 ? -8.261 9.439 15.792 1.00 98.50 132 PHE A N 1
ATOM 1082 C CA . PHE A 1 132 ? -9.474 10.149 16.189 1.00 98.50 132 PHE A CA 1
ATOM 1083 C C . PHE A 1 132 ? -10.738 9.292 16.060 1.00 98.50 132 PHE A C 1
ATOM 1085 O O . PHE A 1 132 ? -11.562 9.268 16.973 1.00 98.50 132 PHE A O 1
ATOM 1092 N N . SER A 1 133 ? -10.888 8.545 14.965 1.00 98.19 133 SER A N 1
ATOM 1093 C CA . SER A 1 133 ? -11.998 7.596 14.796 1.00 98.19 133 SER A CA 1
ATOM 1094 C C . SER A 1 133 ? -11.980 6.506 15.867 1.00 98.19 133 SER A C 1
ATOM 1096 O O . SER A 1 133 ? -13.024 6.178 16.435 1.00 98.19 133 SER A O 1
ATOM 1098 N N . MET A 1 134 ? -10.793 5.994 16.202 1.00 97.94 134 MET A N 1
ATOM 1099 C CA . MET A 1 134 ? -10.628 5.056 17.306 1.00 97.94 134 MET A CA 1
ATOM 1100 C C . MET A 1 134 ? -10.979 5.696 18.648 1.00 97.94 134 MET A C 1
ATOM 1102 O O . MET A 1 134 ? -11.705 5.106 19.441 1.00 97.94 134 MET A O 1
ATOM 1106 N N . PHE A 1 135 ? -10.550 6.932 18.886 1.00 96.38 135 PHE A N 1
ATOM 1107 C CA . PHE A 1 135 ? -10.947 7.695 20.063 1.00 96.38 135 PHE A CA 1
ATOM 1108 C C . PHE A 1 135 ? -12.478 7.849 20.170 1.00 96.38 135 PHE A C 1
ATOM 1110 O O . PHE A 1 135 ? -13.011 7.670 21.262 1.00 96.38 135 PHE A O 1
ATOM 1117 N N . ILE A 1 136 ? -13.202 8.108 19.071 1.00 94.00 136 ILE A N 1
ATOM 1118 C CA . ILE A 1 136 ? -14.678 8.179 19.073 1.00 94.00 136 ILE A CA 1
ATOM 1119 C C . ILE A 1 136 ? -15.287 6.839 19.500 1.00 94.00 136 ILE A C 1
ATOM 1121 O O . ILE A 1 136 ? -16.145 6.812 20.384 1.00 94.00 136 ILE A O 1
ATOM 1125 N N . LEU A 1 137 ? -14.818 5.731 18.916 1.00 93.56 137 LEU A N 1
ATOM 1126 C CA . LEU A 1 137 ? -15.253 4.386 19.296 1.00 93.56 137 LEU A CA 1
ATOM 1127 C C . LEU A 1 137 ? -14.992 4.118 20.785 1.00 93.56 137 LEU A C 1
ATOM 1129 O O . LEU A 1 137 ? -15.871 3.657 21.509 1.00 93.56 137 LEU A O 1
ATOM 1133 N N . LEU A 1 138 ? -13.791 4.432 21.267 1.00 92.81 138 LEU A N 1
ATOM 1134 C CA . LEU A 1 138 ? -13.400 4.176 22.649 1.00 92.81 138 LEU A CA 1
ATOM 1135 C C . LEU A 1 138 ? -14.118 5.077 23.647 1.00 92.81 138 LEU A C 1
ATOM 1137 O O . LEU A 1 138 ? -14.438 4.615 24.735 1.00 92.81 138 LEU A O 1
ATOM 1141 N N . LYS A 1 139 ? -14.418 6.326 23.280 1.00 88.50 139 LYS A N 1
ATOM 1142 C CA . LYS A 1 139 ? -15.242 7.239 24.083 1.00 88.50 139 LYS A CA 1
ATOM 1143 C C . LYS A 1 139 ? -16.657 6.688 24.287 1.00 88.50 139 LYS A C 1
ATOM 1145 O O . LYS A 1 139 ? -17.276 6.997 25.294 1.00 88.50 139 LYS A O 1
ATOM 1150 N N . HIS A 1 140 ? -17.157 5.880 23.350 1.00 84.69 140 HIS A N 1
ATOM 1151 C CA . HIS A 1 140 ? -18.437 5.178 23.486 1.00 84.69 140 HIS A CA 1
ATOM 1152 C C . HIS A 1 140 ? -18.335 3.919 24.362 1.00 84.69 140 HIS A C 1
ATOM 1154 O O . HIS A 1 140 ? -19.265 3.601 25.093 1.00 84.69 140 HIS A O 1
ATOM 1160 N N . ILE A 1 141 ? -17.203 3.208 24.315 1.00 84.31 141 ILE A N 1
ATOM 1161 C CA . ILE A 1 141 ? -16.969 1.975 25.094 1.00 84.31 141 ILE A CA 1
ATOM 1162 C C . ILE A 1 141 ? -16.605 2.272 26.561 1.00 84.31 141 ILE A C 1
ATOM 1164 O O . ILE A 1 141 ? -16.946 1.506 27.463 1.00 84.31 141 ILE A O 1
ATOM 1168 N N . VAL A 1 142 ? -15.858 3.348 26.804 1.00 81.75 142 VAL A N 1
ATOM 1169 C CA . VAL A 1 142 ? -15.303 3.730 28.106 1.00 81.75 142 VAL A CA 1
ATOM 1170 C C . VAL A 1 142 ? -16.104 4.875 28.721 1.00 81.75 142 VAL A C 1
ATOM 1172 O O . VAL A 1 142 ? -16.556 5.780 28.034 1.00 81.75 142 VAL A O 1
ATOM 1175 N N . THR A 1 143 ? -16.250 4.851 30.044 1.00 64.88 143 THR A N 1
ATOM 1176 C CA . THR A 1 143 ? -17.027 5.809 30.836 1.00 64.88 143 THR A CA 1
ATOM 1177 C C . THR A 1 143 ? -16.740 7.288 30.537 1.00 64.88 143 THR A C 1
ATOM 1179 O O . THR A 1 143 ? -15.585 7.717 30.566 1.00 64.88 143 THR A O 1
ATOM 1182 N N . THR A 1 144 ? -17.797 8.103 30.406 1.00 55.31 144 THR A N 1
ATOM 1183 C CA . THR A 1 144 ? -17.766 9.541 30.048 1.00 55.31 144 THR A CA 1
ATOM 1184 C C . THR A 1 144 ? -16.909 10.419 30.974 1.00 55.31 144 THR A C 1
ATOM 1186 O O . THR A 1 144 ? -16.463 11.496 30.578 1.00 55.31 144 THR A O 1
ATOM 1189 N N . THR A 1 145 ? -16.632 9.974 32.204 1.00 56.62 145 THR A N 1
ATOM 1190 C CA . THR A 1 145 ? -15.889 10.752 33.212 1.00 56.62 145 THR A CA 1
ATOM 1191 C C . THR A 1 145 ? -14.366 10.701 33.045 1.00 56.62 145 THR A C 1
ATOM 1193 O O . THR A 1 145 ? -13.672 11.536 33.624 1.00 56.62 145 THR A O 1
ATOM 1196 N N . ARG A 1 146 ? -13.808 9.768 32.251 1.00 66.06 146 ARG A N 1
ATOM 1197 C CA . ARG A 1 146 ? -12.353 9.641 32.029 1.00 66.06 146 ARG A CA 1
ATOM 1198 C C . ARG A 1 146 ? -12.025 9.660 30.540 1.00 66.06 146 ARG A C 1
ATOM 1200 O O . ARG A 1 146 ? -12.189 8.675 29.836 1.00 66.06 146 ARG A O 1
ATOM 1207 N N . PHE A 1 147 ? -11.508 10.796 30.084 1.00 79.50 147 PHE A N 1
ATOM 1208 C CA . PHE A 1 147 ? -11.252 11.080 28.670 1.00 79.50 147 PHE A CA 1
ATOM 1209 C C . PHE A 1 147 ? -9.913 10.515 28.152 1.00 79.50 147 PHE A C 1
ATOM 1211 O O . PHE A 1 147 ? -9.791 10.136 26.989 1.00 79.50 147 PHE A O 1
ATOM 1218 N N . PHE A 1 148 ? -8.914 10.396 29.032 1.00 88.12 148 PHE A N 1
ATOM 1219 C CA . PHE A 1 148 ? -7.563 9.935 28.692 1.00 88.12 148 PHE A CA 1
ATOM 1220 C C . PHE A 1 148 ? -7.458 8.481 28.195 1.00 88.12 148 PHE A C 1
ATOM 1222 O O . PHE A 1 148 ? -6.703 8.260 27.251 1.00 88.12 148 PHE A O 1
ATOM 1229 N N . PRO A 1 149 ? -8.190 7.485 28.742 1.00 91.50 149 PRO A N 1
ATOM 1230 C CA . PRO A 1 149 ? -8.157 6.117 28.219 1.00 91.50 149 PRO A CA 1
ATOM 1231 C C . PRO A 1 149 ? -8.474 6.025 26.724 1.00 91.50 149 PRO A C 1
ATOM 1233 O O . PRO A 1 149 ? -7.790 5.309 25.994 1.00 91.50 149 PRO A O 1
ATOM 1236 N N . ALA A 1 150 ? -9.470 6.787 26.261 1.00 92.38 150 ALA A N 1
ATOM 1237 C CA . ALA A 1 150 ? -9.834 6.843 24.851 1.00 92.38 150 ALA A CA 1
ATOM 1238 C C . ALA A 1 150 ? -8.741 7.523 24.009 1.00 92.38 150 ALA A C 1
ATOM 1240 O O . ALA A 1 150 ? -8.451 7.051 22.913 1.00 92.38 150 ALA A O 1
ATOM 1241 N N . ILE A 1 151 ? -8.094 8.580 24.526 1.00 95.19 151 ILE A N 1
ATOM 1242 C CA . ILE A 1 151 ? -6.976 9.244 23.833 1.00 95.19 151 ILE A CA 1
ATOM 1243 C C . ILE A 1 151 ? -5.793 8.279 23.656 1.00 95.19 151 ILE A C 1
ATOM 1245 O O . ILE A 1 151 ? -5.213 8.177 22.573 1.00 95.19 151 ILE A O 1
ATOM 1249 N N . LEU A 1 152 ? -5.420 7.551 24.708 1.00 96.69 152 LEU A N 1
ATOM 1250 C CA . LEU A 1 152 ? -4.281 6.634 24.647 1.00 96.69 152 LEU A CA 1
ATOM 1251 C C . LEU A 1 152 ? -4.581 5.427 23.749 1.00 96.69 152 LEU A C 1
ATOM 1253 O O . LEU A 1 152 ? -3.734 5.037 22.951 1.00 96.69 152 LEU A O 1
ATOM 1257 N N . GLY A 1 153 ? -5.800 4.881 23.801 1.00 96.44 153 GLY A N 1
ATOM 1258 C CA . GLY A 1 153 ? -6.212 3.820 22.881 1.00 96.44 153 GLY A CA 1
ATOM 1259 C C . GLY A 1 153 ? -6.304 4.285 21.420 1.00 96.44 153 GLY A C 1
ATOM 1260 O O . GLY A 1 153 ? -5.941 3.529 20.521 1.00 96.44 153 GLY A O 1
ATOM 1261 N N . GLY A 1 154 ? -6.705 5.538 21.175 1.00 97.56 154 GLY A N 1
ATOM 1262 C CA . GLY A 1 154 ? -6.663 6.148 19.844 1.00 97.56 154 GLY A CA 1
ATOM 1263 C C . GLY A 1 154 ? -5.237 6.280 19.307 1.00 97.56 154 GLY A C 1
ATOM 1264 O O . GLY A 1 154 ? -4.976 5.906 18.164 1.00 97.56 154 GLY A O 1
ATOM 1265 N N . TYR A 1 155 ? -4.289 6.705 20.152 1.00 98.12 155 TYR A N 1
ATOM 1266 C CA . TYR A 1 155 ? -2.869 6.758 19.789 1.00 98.12 155 TYR A CA 1
ATOM 1267 C C . TYR A 1 155 ? -2.338 5.379 19.376 1.00 98.12 155 TYR A C 1
ATOM 1269 O O . TYR A 1 155 ? -1.725 5.253 18.320 1.00 98.12 155 TYR A O 1
ATOM 1277 N N . ILE A 1 156 ? -2.616 4.340 20.176 1.00 97.94 156 ILE A N 1
ATOM 1278 C CA . ILE A 1 156 ? -2.148 2.967 19.918 1.00 97.94 156 ILE A CA 1
ATOM 1279 C C . ILE A 1 156 ? -2.585 2.471 18.540 1.00 97.94 156 ILE A C 1
ATOM 1281 O O . ILE A 1 156 ? -1.834 1.749 17.900 1.00 97.94 156 ILE A O 1
ATOM 1285 N N . PHE A 1 157 ? -3.770 2.856 18.066 1.00 98.19 157 PHE A N 1
ATOM 1286 C CA . PHE A 1 157 ? -4.230 2.477 16.734 1.00 98.19 157 PHE A CA 1
ATOM 1287 C C . PHE A 1 157 ? -3.575 3.325 15.633 1.00 98.19 157 PHE A C 1
ATOM 1289 O O . PHE A 1 157 ? -2.934 2.772 14.739 1.00 98.19 157 PHE A O 1
ATOM 1296 N N . GLY A 1 158 ? -3.691 4.658 15.712 1.00 97.44 158 GLY A N 1
ATOM 1297 C CA . GLY A 1 158 ? -3.259 5.569 14.641 1.00 97.44 158 GLY A CA 1
ATOM 1298 C C . GLY A 1 158 ? -1.746 5.790 14.525 1.00 97.44 158 GLY A C 1
ATOM 1299 O O . GLY A 1 158 ? -1.292 6.266 13.489 1.00 97.44 158 GLY A O 1
ATOM 1300 N N . PHE A 1 159 ? -0.968 5.417 15.544 1.00 96.38 159 PHE A N 1
ATOM 1301 C CA . PHE A 1 159 ? 0.498 5.536 15.585 1.00 96.38 159 PHE A CA 1
ATOM 1302 C C . PHE A 1 159 ? 1.180 4.210 15.968 1.00 96.38 159 PHE A C 1
ATOM 1304 O O . PHE A 1 159 ? 2.284 4.203 16.505 1.00 96.38 159 PHE A O 1
ATOM 1311 N N . SER A 1 160 ? 0.513 3.081 15.713 1.00 95.31 160 SER A N 1
ATOM 1312 C CA . SER A 1 160 ? 1.075 1.733 15.882 1.00 95.31 160 SER A CA 1
ATOM 1313 C C . SER A 1 160 ? 2.308 1.487 15.008 1.00 95.31 160 SER A C 1
ATOM 1315 O O . SER A 1 160 ? 2.501 2.146 13.989 1.00 95.31 160 SER A O 1
ATOM 1317 N N . SER A 1 161 ? 3.090 0.452 15.332 1.00 92.62 161 SER A N 1
ATOM 1318 C CA . SER A 1 161 ? 4.185 -0.018 14.469 1.00 92.62 161 SER A CA 1
ATOM 1319 C C . SER A 1 161 ? 3.718 -0.379 13.053 1.00 92.62 161 SER A C 1
ATOM 1321 O O . SER A 1 161 ? 4.426 -0.057 12.103 1.00 92.62 161 SER A O 1
ATOM 1323 N N . TYR A 1 162 ? 2.502 -0.926 12.905 1.00 93.94 162 TYR A N 1
ATOM 1324 C CA . TYR A 1 162 ? 1.847 -1.096 11.601 1.00 93.94 162 TYR A CA 1
ATOM 1325 C C . TYR A 1 162 ? 1.702 0.247 10.871 1.00 93.94 162 TYR A C 1
ATOM 1327 O O . TYR A 1 162 ? 2.189 0.404 9.755 1.00 93.94 162 TYR A O 1
ATOM 1335 N N . MET A 1 163 ? 1.084 1.252 11.507 1.00 94.75 163 MET A N 1
ATOM 1336 C CA . MET A 1 163 ? 0.895 2.565 10.879 1.00 94.75 163 MET A CA 1
ATOM 1337 C C . MET A 1 163 ? 2.228 3.203 10.493 1.00 94.75 163 MET A C 1
ATOM 1339 O O . MET A 1 163 ? 2.340 3.758 9.406 1.00 94.75 163 MET A O 1
ATOM 1343 N N . ILE A 1 164 ? 3.251 3.102 11.344 1.00 91.50 164 ILE A N 1
ATOM 1344 C CA . ILE A 1 164 ? 4.560 3.702 11.074 1.00 91.50 164 ILE A CA 1
ATOM 1345 C C . ILE A 1 164 ? 5.228 3.057 9.859 1.00 91.50 164 ILE A C 1
ATOM 1347 O O . ILE A 1 164 ? 5.705 3.777 8.982 1.00 91.50 164 ILE A O 1
ATOM 1351 N N . ASN A 1 165 ? 5.239 1.723 9.776 1.00 89.00 165 ASN A N 1
ATOM 1352 C CA . ASN A 1 165 ? 5.814 1.039 8.623 1.00 89.00 165 ASN A CA 1
ATOM 1353 C C . ASN A 1 165 ? 5.035 1.380 7.342 1.00 89.00 165 ASN A C 1
ATOM 1355 O O . ASN A 1 165 ? 5.632 1.825 6.363 1.00 89.00 165 ASN A O 1
ATOM 1359 N N . GLN A 1 166 ? 3.702 1.295 7.368 1.00 91.88 166 GLN A N 1
ATOM 1360 C CA . GLN A 1 166 ? 2.876 1.535 6.182 1.00 91.88 166 GLN A CA 1
ATOM 1361 C C . GLN A 1 166 ? 2.871 3.005 5.718 1.00 91.88 166 GLN A C 1
ATOM 1363 O O . GLN A 1 166 ? 2.802 3.272 4.517 1.00 91.88 166 GLN A O 1
ATOM 1368 N N . MET A 1 167 ? 3.067 3.968 6.626 1.00 92.19 167 MET A N 1
ATOM 1369 C CA . MET A 1 167 ? 3.301 5.381 6.285 1.00 92.19 167 MET A CA 1
ATOM 1370 C C . MET A 1 167 ? 4.572 5.605 5.447 1.00 92.19 167 MET A C 1
ATOM 1372 O O . MET A 1 167 ? 4.698 6.651 4.809 1.00 92.19 167 MET A O 1
ATOM 1376 N N . SER A 1 168 ? 5.495 4.638 5.411 1.00 87.25 168 SER A N 1
ATOM 1377 C CA . SER A 1 168 ? 6.739 4.730 4.638 1.00 87.25 168 SER A CA 1
ATOM 1378 C C . SER A 1 168 ? 6.528 4.597 3.132 1.00 87.25 168 SER A C 1
ATOM 1380 O O . SER A 1 168 ? 7.395 5.023 2.379 1.00 87.25 168 SER A O 1
ATOM 1382 N N . SER A 1 169 ? 5.429 4.005 2.655 1.00 86.38 169 SER A N 1
ATOM 1383 C CA . SER A 1 169 ? 5.223 3.834 1.204 1.00 86.38 169 SER A CA 1
ATOM 1384 C C . SER A 1 169 ? 3.807 3.455 0.767 1.00 86.38 169 SER A C 1
ATOM 1386 O O . SER A 1 169 ? 3.549 3.464 -0.433 1.00 86.38 169 SER A O 1
ATOM 1388 N N . HIS A 1 170 ? 2.870 3.134 1.667 1.00 91.75 170 HIS A N 1
ATOM 1389 C CA . HIS A 1 170 ? 1.623 2.451 1.300 1.00 91.75 170 HIS A CA 1
ATOM 1390 C C . HIS A 1 170 ? 0.356 3.181 1.765 1.00 91.75 170 HIS A C 1
ATOM 1392 O O . HIS A 1 170 ? -0.333 2.766 2.696 1.00 91.75 170 HIS A O 1
ATOM 1398 N N . MET A 1 171 ? -0.022 4.242 1.045 1.00 94.69 171 MET A N 1
ATOM 1399 C CA . MET A 1 171 ? -1.210 5.051 1.357 1.00 94.69 171 MET A CA 1
ATOM 1400 C C . MET A 1 171 ? -2.507 4.233 1.500 1.00 94.69 171 MET A C 1
ATOM 1402 O O . MET A 1 171 ? -3.304 4.468 2.407 1.00 94.69 171 MET A O 1
ATOM 1406 N N . HIS A 1 172 ? -2.728 3.254 0.620 1.00 94.00 172 HIS A N 1
ATOM 1407 C CA . HIS A 1 172 ? -3.928 2.411 0.651 1.00 94.00 172 HIS A CA 1
ATOM 1408 C C . HIS A 1 172 ? -4.073 1.612 1.965 1.00 94.00 172 HIS A C 1
ATOM 1410 O O . HIS A 1 172 ? -5.188 1.312 2.384 1.00 94.00 172 HIS A O 1
ATOM 1416 N N . LEU A 1 173 ? -2.968 1.319 2.660 1.00 94.75 173 LEU A N 1
ATOM 1417 C CA . LEU A 1 173 ? -2.944 0.532 3.900 1.00 94.75 173 LEU A CA 1
ATOM 1418 C C . LEU A 1 173 ? -3.109 1.368 5.171 1.00 94.75 173 LEU A C 1
ATOM 1420 O O . LEU A 1 173 ? -3.387 0.809 6.231 1.00 94.75 173 LEU A O 1
ATOM 1424 N N . VAL A 1 174 ? -2.977 2.693 5.069 1.00 96.31 174 VAL A N 1
ATOM 1425 C CA . VAL A 1 174 ? -3.164 3.648 6.177 1.00 96.31 174 VAL A CA 1
ATOM 1426 C C . VAL A 1 174 ? -4.511 4.388 6.107 1.00 96.31 174 VAL A C 1
ATOM 1428 O O . VAL A 1 174 ? -4.887 5.098 7.040 1.00 96.31 174 VAL A O 1
ATOM 1431 N N . LEU A 1 175 ? -5.298 4.168 5.046 1.00 97.31 175 LEU A N 1
ATOM 1432 C CA . LEU A 1 175 ? -6.704 4.582 4.903 1.00 97.31 175 LEU A CA 1
ATOM 1433 C C . LEU A 1 175 ? -7.648 3.725 5.774 1.00 97.31 175 LEU A C 1
ATOM 1435 O O . LEU A 1 175 ? -8.569 3.078 5.280 1.00 97.31 175 LEU A O 1
ATOM 1439 N N . VAL A 1 176 ? -7.406 3.714 7.090 1.00 97.75 176 VAL A N 1
ATOM 1440 C CA . VAL A 1 176 ? -8.033 2.779 8.049 1.00 97.75 176 VAL A CA 1
ATOM 1441 C C . VAL A 1 176 ? -8.988 3.441 9.044 1.00 97.75 176 VAL A C 1
ATOM 1443 O O . VAL A 1 176 ? -9.590 2.757 9.867 1.00 97.75 176 VAL A O 1
ATOM 1446 N N . PHE A 1 177 ? -9.185 4.761 8.977 1.00 98.00 177 PHE A N 1
ATOM 1447 C CA . PHE A 1 177 ? -10.079 5.495 9.888 1.00 98.00 177 PHE A CA 1
ATOM 1448 C C . PHE A 1 177 ? -11.557 5.082 9.780 1.00 98.00 177 PHE A C 1
ATOM 1450 O O . PHE A 1 177 ? -12.347 5.340 10.686 1.00 98.00 177 PHE A O 1
ATOM 1457 N N . ILE A 1 178 ? -11.950 4.425 8.687 1.00 97.75 178 ILE A N 1
ATOM 1458 C CA . ILE A 1 178 ? -13.295 3.865 8.532 1.00 97.75 178 ILE A CA 1
ATOM 1459 C C . ILE A 1 178 ? -13.492 2.644 9.446 1.00 97.75 178 ILE A C 1
ATOM 1461 O O . ILE A 1 178 ? -14.604 2.420 9.923 1.00 97.75 178 ILE A O 1
ATOM 1465 N N . ILE A 1 179 ? -12.430 1.894 9.759 1.00 97.56 179 ILE A N 1
ATOM 1466 C CA . ILE A 1 179 ? -12.508 0.649 10.534 1.00 97.56 179 ILE A CA 1
ATOM 1467 C C . ILE A 1 179 ? -13.087 0.889 11.941 1.00 97.56 179 ILE A C 1
ATOM 1469 O O . ILE A 1 179 ? -14.087 0.245 12.283 1.00 97.56 179 ILE A O 1
ATOM 1473 N N . PRO A 1 180 ? -12.586 1.849 12.750 1.00 98.06 180 PRO A N 1
ATOM 1474 C CA . PRO A 1 180 ? -13.213 2.137 14.035 1.00 98.06 180 PRO A CA 1
ATOM 1475 C C . PRO A 1 180 ? -14.608 2.749 13.920 1.00 98.06 180 PRO A C 1
ATOM 1477 O O . PRO A 1 180 ? -15.456 2.471 14.767 1.00 98.06 180 PRO A O 1
ATOM 1480 N N . LEU A 1 181 ? -14.885 3.533 12.873 1.00 97.81 181 LEU A N 1
ATOM 1481 C CA . LEU A 1 181 ? -16.214 4.116 12.659 1.00 97.81 181 LEU A CA 1
ATOM 1482 C C . LEU A 1 181 ? -17.267 3.051 12.330 1.00 97.81 181 LEU A C 1
ATOM 1484 O O . LEU A 1 181 ? -18.381 3.120 12.846 1.00 97.81 181 LEU A O 1
ATOM 1488 N N . MET A 1 182 ? -16.918 2.035 11.539 1.00 97.75 182 MET A N 1
ATOM 1489 C CA . MET A 1 182 ? -17.783 0.877 11.303 1.00 97.75 182 MET A CA 1
ATOM 1490 C C . MET A 1 182 ? -18.049 0.114 12.603 1.00 97.75 182 MET A C 1
ATOM 1492 O O . MET A 1 182 ? -19.199 -0.233 12.877 1.00 97.75 182 MET A O 1
ATOM 1496 N N . GLY A 1 183 ? -17.018 -0.095 13.431 1.00 95.56 183 GLY A N 1
ATOM 1497 C CA . GLY A 1 183 ? -17.175 -0.664 14.773 1.00 95.56 183 GLY A CA 1
ATOM 1498 C C . GLY A 1 183 ? -18.114 0.167 15.655 1.00 95.56 183 GLY A C 1
ATOM 1499 O O . GLY A 1 183 ? -18.991 -0.381 16.319 1.00 95.56 183 GLY A O 1
ATOM 1500 N N . TYR A 1 184 ? -17.997 1.495 15.602 1.00 95.38 184 TYR A N 1
ATOM 1501 C CA . TYR A 1 184 ? -18.847 2.421 16.350 1.00 95.38 184 TYR A CA 1
ATOM 1502 C C . TYR A 1 184 ? -20.311 2.358 15.899 1.00 95.38 184 TYR A C 1
ATOM 1504 O O . TYR A 1 184 ? -21.202 2.184 16.730 1.00 95.38 184 TYR A O 1
ATOM 1512 N N . LEU A 1 185 ? -20.577 2.407 14.588 1.00 95.62 185 LEU A N 1
ATOM 1513 C CA . LEU A 1 185 ? -21.930 2.246 14.046 1.00 95.62 185 LEU A CA 1
ATOM 1514 C C . LEU A 1 185 ? -22.532 0.884 14.403 1.00 95.62 185 LEU A C 1
ATOM 1516 O O . LEU A 1 185 ? -23.721 0.799 14.708 1.00 95.62 185 LEU A O 1
ATOM 1520 N N . PHE A 1 186 ? -21.721 -0.176 14.383 1.00 94.44 186 PHE A N 1
ATOM 1521 C CA . PHE A 1 186 ? -22.158 -1.517 14.757 1.00 94.44 186 PHE A CA 1
ATOM 1522 C C . PHE A 1 186 ? -22.610 -1.576 16.224 1.00 94.44 186 PHE A C 1
ATOM 1524 O O . PHE A 1 186 ? -23.678 -2.123 16.511 1.00 94.44 186 PHE A O 1
ATOM 1531 N N . LEU A 1 187 ? -21.864 -0.946 17.142 1.00 90.25 187 LEU A N 1
ATOM 1532 C CA . LEU A 1 187 ? -22.255 -0.830 18.552 1.00 90.25 187 LEU A CA 1
ATOM 1533 C C . LEU A 1 187 ? -23.524 0.007 18.732 1.00 90.25 187 LEU A C 1
ATOM 1535 O O . LEU A 1 187 ? -24.472 -0.463 19.360 1.00 90.25 187 LEU A O 1
ATOM 1539 N N . LEU A 1 188 ? -23.603 1.186 18.105 1.00 88.69 188 LEU A N 1
ATOM 1540 C CA . LEU A 1 188 ? -24.813 2.014 18.140 1.00 88.69 188 LEU A CA 1
ATOM 1541 C C . LEU A 1 188 ? -26.046 1.249 17.648 1.00 88.69 188 LEU A C 1
ATOM 1543 O O . LEU A 1 188 ? -27.151 1.443 18.165 1.00 88.69 188 LEU A O 1
ATOM 1547 N N . LYS A 1 189 ? -25.870 0.378 16.647 1.00 91.62 189 LYS A N 1
ATOM 1548 C CA . LYS A 1 189 ? -26.959 -0.427 16.106 1.00 91.62 189 LYS A CA 1
ATOM 1549 C C . LYS A 1 189 ? -27.393 -1.538 17.057 1.00 91.62 189 LYS A C 1
ATOM 1551 O O . LYS A 1 189 ? -28.596 -1.700 17.253 1.00 91.62 189 LYS A O 1
ATOM 1556 N N . ILE A 1 190 ? -26.446 -2.260 17.663 1.00 88.06 190 ILE A N 1
ATOM 1557 C CA . ILE A 1 190 ? -26.733 -3.268 18.701 1.00 88.06 190 ILE A CA 1
ATOM 1558 C C . ILE A 1 190 ? -27.455 -2.633 19.892 1.00 88.06 190 ILE A C 1
ATOM 1560 O O . ILE A 1 190 ? -28.369 -3.228 20.457 1.00 88.06 190 ILE A O 1
ATOM 1564 N N . GLU A 1 191 ? -27.091 -1.407 20.250 1.00 84.94 191 GLU A N 1
ATOM 1565 C CA . GLU A 1 191 ? -27.711 -0.663 21.346 1.00 84.94 191 GLU A CA 1
ATOM 1566 C C . GLU A 1 191 ? -29.061 -0.029 20.980 1.00 84.94 191 GLU A C 1
ATOM 1568 O O . GLU A 1 191 ? -29.679 0.608 21.828 1.00 84.94 191 GLU A O 1
ATOM 1573 N N . ASN A 1 192 ? -29.538 -0.197 19.740 1.00 87.38 192 ASN A N 1
ATOM 1574 C CA . ASN A 1 192 ? -30.739 0.454 19.205 1.00 87.38 192 ASN A CA 1
ATOM 1575 C C . ASN A 1 192 ? -30.717 1.996 19.297 1.00 87.38 192 ASN A C 1
ATOM 1577 O O . ASN A 1 192 ? -31.767 2.631 19.276 1.00 87.38 192 ASN A O 1
ATOM 1581 N N . ARG A 1 193 ? -29.529 2.617 19.341 1.00 86.38 193 ARG A N 1
ATOM 1582 C CA . ARG A 1 193 ? -29.366 4.085 19.341 1.00 86.38 193 ARG A CA 1
ATOM 1583 C C . ARG A 1 193 ? -29.528 4.707 17.954 1.00 86.38 193 ARG A C 1
ATOM 1585 O O . ARG A 1 193 ? -29.691 5.918 17.831 1.00 86.38 193 ARG A O 1
ATOM 1592 N N . ILE A 1 194 ? -29.477 3.889 16.904 1.00 90.94 194 ILE A N 1
ATOM 1593 C CA . ILE A 1 194 ? -29.673 4.312 15.515 1.00 90.94 194 ILE A CA 1
ATOM 1594 C C . ILE A 1 194 ? -30.692 3.428 14.795 1.00 90.94 194 ILE A C 1
ATOM 1596 O O . ILE A 1 194 ? -30.797 2.216 15.022 1.00 90.94 194 ILE A O 1
ATOM 1600 N N . THR A 1 195 ? -31.444 4.050 13.889 1.00 93.69 195 THR A N 1
ATOM 1601 C CA . THR A 1 195 ? -32.453 3.368 13.074 1.00 93.69 195 THR A CA 1
ATOM 1602 C C . THR A 1 195 ? -31.804 2.446 12.039 1.00 93.69 195 THR A C 1
ATOM 1604 O O . THR A 1 195 ? -30.638 2.618 11.677 1.00 93.69 195 THR A O 1
ATOM 1607 N N . ASN A 1 196 ? -32.569 1.468 11.534 1.00 94.19 196 ASN A N 1
ATOM 1608 C CA . ASN A 1 196 ? -32.106 0.567 10.469 1.00 94.19 196 ASN A CA 1
ATOM 1609 C C . ASN A 1 196 ? -31.633 1.351 9.242 1.00 94.19 196 ASN A C 1
ATOM 1611 O O . ASN A 1 196 ? -30.535 1.106 8.763 1.00 94.19 196 ASN A O 1
ATOM 1615 N N . LEU A 1 197 ? -32.429 2.321 8.781 1.00 95.12 197 LEU A N 1
ATOM 1616 C CA . LEU A 1 197 ? -32.117 3.104 7.587 1.00 95.12 197 LEU A CA 1
ATOM 1617 C C . LEU A 1 197 ? -30.807 3.887 7.747 1.00 95.12 197 LEU A C 1
ATOM 1619 O O . LEU A 1 197 ? -29.931 3.785 6.899 1.00 95.12 197 LEU A O 1
ATOM 1623 N N . LYS A 1 198 ? -30.629 4.601 8.871 1.00 96.19 198 LYS A N 1
ATOM 1624 C CA . LYS A 1 198 ? -29.394 5.359 9.133 1.00 96.19 198 LYS A CA 1
ATOM 1625 C C . LYS A 1 198 ? -28.170 4.447 9.194 1.00 96.19 198 LYS A C 1
ATOM 1627 O O . LYS A 1 198 ? -27.143 4.779 8.609 1.00 96.19 198 LYS A O 1
ATOM 1632 N N . PHE A 1 199 ? -28.279 3.305 9.875 1.00 97.06 199 PHE A N 1
ATOM 1633 C CA . PHE A 1 199 ? -27.193 2.328 9.926 1.00 97.06 199 PHE A CA 1
ATOM 1634 C C . PHE A 1 199 ? -26.862 1.784 8.536 1.00 97.06 199 PHE A C 1
ATOM 1636 O O . PHE A 1 199 ? -25.701 1.824 8.144 1.00 97.06 199 PHE A O 1
ATOM 1643 N N . ILE A 1 200 ? -27.866 1.320 7.783 1.00 98.19 200 ILE A N 1
ATOM 1644 C CA . ILE A 1 200 ? -27.666 0.732 6.456 1.00 98.19 200 ILE A CA 1
ATOM 1645 C C . ILE A 1 200 ? -27.000 1.744 5.525 1.00 98.19 200 ILE A C 1
ATOM 1647 O O . ILE A 1 200 ? -25.970 1.425 4.937 1.00 98.19 200 ILE A O 1
ATOM 1651 N N . SER A 1 201 ? -27.509 2.976 5.447 1.00 97.81 201 SER A N 1
ATOM 1652 C CA . SER A 1 201 ? -26.948 4.006 4.569 1.00 97.81 201 SER A CA 1
ATOM 1653 C C . SER A 1 201 ? -25.505 4.362 4.932 1.00 97.81 201 SER A C 1
ATOM 1655 O O . SER A 1 201 ? -24.629 4.308 4.071 1.00 97.81 201 SER A O 1
ATOM 1657 N N . LEU A 1 202 ? -25.222 4.674 6.203 1.00 97.94 202 LEU A N 1
ATOM 1658 C CA . LEU A 1 202 ? -23.872 5.065 6.630 1.00 97.94 202 LEU A CA 1
ATOM 1659 C C . LEU A 1 202 ? -22.871 3.914 6.497 1.00 97.94 202 LEU A C 1
ATOM 1661 O O . LEU A 1 202 ? -21.761 4.116 6.008 1.00 97.94 202 LEU A O 1
ATOM 1665 N N . PHE A 1 203 ? -23.269 2.704 6.893 1.00 98.31 203 PHE A N 1
ATOM 1666 C CA . PHE A 1 203 ? -22.412 1.527 6.797 1.00 98.31 203 PHE A CA 1
ATOM 1667 C C . PHE A 1 203 ? -22.139 1.161 5.331 1.00 98.31 203 PHE A C 1
ATOM 1669 O O . PHE A 1 203 ? -21.006 0.844 4.991 1.00 98.31 203 PHE A O 1
ATOM 1676 N N . THR A 1 204 ? -23.133 1.283 4.442 1.00 98.56 204 THR A N 1
ATOM 1677 C CA . THR A 1 204 ? -22.964 1.082 2.989 1.00 98.56 204 THR A CA 1
ATOM 1678 C C . THR A 1 204 ? -21.969 2.078 2.396 1.00 98.56 204 THR A C 1
ATOM 1680 O O . THR A 1 204 ? -21.053 1.673 1.686 1.00 98.56 204 THR A O 1
ATOM 1683 N N . VAL A 1 205 ? -22.096 3.369 2.721 1.00 98.12 205 VAL A N 1
ATOM 1684 C CA . VAL A 1 205 ? -21.148 4.402 2.267 1.00 98.12 205 VAL A CA 1
ATOM 1685 C C . VAL A 1 205 ? -19.733 4.081 2.750 1.00 98.12 205 VAL A C 1
ATOM 1687 O O . VAL A 1 205 ? -18.792 4.103 1.960 1.00 98.12 205 VAL A O 1
ATOM 1690 N N . MET A 1 206 ? -19.578 3.713 4.023 1.00 98.19 206 MET A N 1
ATOM 1691 C CA . MET A 1 206 ? -18.287 3.307 4.578 1.00 98.19 206 MET A CA 1
ATOM 1692 C C . MET A 1 206 ? -17.707 2.073 3.872 1.00 98.19 206 MET A C 1
ATOM 1694 O O . MET A 1 206 ? -16.509 2.049 3.605 1.00 98.19 206 MET A O 1
ATOM 1698 N N . LEU A 1 207 ? -18.529 1.072 3.532 1.00 98.31 207 LEU A N 1
ATOM 1699 C CA . LEU A 1 207 ? -18.094 -0.118 2.788 1.00 98.31 207 LEU A CA 1
ATOM 1700 C C . LEU A 1 207 ? -17.595 0.246 1.387 1.00 98.31 207 LEU A C 1
ATOM 1702 O O . LEU A 1 207 ? -16.519 -0.198 0.993 1.00 98.31 207 LEU A O 1
ATOM 1706 N N . ILE A 1 208 ? -18.341 1.089 0.667 1.00 97.75 208 ILE A N 1
ATOM 1707 C CA . ILE A 1 208 ? -17.968 1.557 -0.674 1.00 97.75 208 ILE A CA 1
ATOM 1708 C C . ILE A 1 208 ? -16.640 2.315 -0.623 1.00 97.75 208 ILE A C 1
ATOM 1710 O O . ILE A 1 208 ? -15.733 2.019 -1.398 1.00 97.75 208 ILE A O 1
ATOM 1714 N N . PHE A 1 209 ? -16.484 3.261 0.306 1.00 97.00 209 PHE A N 1
ATOM 1715 C CA . PHE A 1 209 ? -15.238 4.017 0.414 1.00 97.00 209 PHE A CA 1
ATOM 1716 C C . PHE A 1 209 ? -14.070 3.157 0.883 1.00 97.00 209 PHE A C 1
ATOM 1718 O O . PHE A 1 209 ? -12.988 3.290 0.323 1.00 97.00 209 PHE A O 1
ATOM 1725 N N . GLN A 1 210 ? -14.267 2.238 1.833 1.00 97.25 210 GLN A N 1
ATOM 1726 C CA . GLN A 1 210 ? -13.196 1.331 2.248 1.00 97.25 210 GLN A CA 1
ATOM 1727 C C . GLN A 1 210 ? -12.732 0.448 1.085 1.00 97.25 210 GLN A C 1
ATOM 1729 O O . GLN A 1 210 ? -11.530 0.265 0.916 1.00 97.25 210 GLN A O 1
ATOM 1734 N N . PHE A 1 211 ? -13.661 -0.038 0.255 1.00 95.06 211 PHE A N 1
ATOM 1735 C CA . PHE A 1 211 ? -13.349 -0.781 -0.966 1.00 95.06 211 PHE A CA 1
ATOM 1736 C C . PHE A 1 211 ? -12.542 0.067 -1.962 1.00 95.06 211 PHE A C 1
ATOM 1738 O O . PHE A 1 211 ? -11.521 -0.383 -2.474 1.00 95.06 211 PHE A O 1
ATOM 1745 N N . LEU A 1 212 ? -12.960 1.316 -2.200 1.00 94.56 212 LEU A N 1
ATOM 1746 C CA . LEU A 1 212 ? -12.283 2.245 -3.116 1.00 94.56 212 LEU A CA 1
ATOM 1747 C C . LEU A 1 212 ? -10.975 2.834 -2.557 1.00 94.56 212 LEU A C 1
ATOM 1749 O O . LEU A 1 212 ? -10.194 3.415 -3.314 1.00 94.56 212 LEU A O 1
ATOM 1753 N N . PHE A 1 213 ? -10.750 2.739 -1.247 1.00 95.00 213 PHE A N 1
ATOM 1754 C CA . PHE A 1 213 ? -9.485 3.068 -0.594 1.00 95.00 213 PHE A CA 1
ATOM 1755 C C . PHE A 1 213 ? -8.499 1.910 -0.674 1.00 95.00 213 PHE A C 1
ATOM 1757 O O . PHE A 1 213 ? -7.333 2.127 -0.990 1.00 95.00 213 PHE A O 1
ATOM 1764 N N . SER A 1 214 ? -8.959 0.699 -0.354 1.00 93.50 214 SER A N 1
ATOM 1765 C CA . SER A 1 214 ? -8.153 -0.514 -0.390 1.00 93.50 214 SER A CA 1
ATOM 1766 C C . SER A 1 214 ? -9.030 -1.761 -0.382 1.00 93.50 214 SER A C 1
ATOM 1768 O O . SER A 1 214 ? -9.668 -2.093 0.624 1.00 93.50 214 SER A O 1
ATOM 1770 N N . LEU A 1 215 ? -8.983 -2.500 -1.491 1.00 89.44 215 LEU A N 1
ATOM 1771 C CA . LEU A 1 215 ? -9.617 -3.809 -1.618 1.00 89.44 215 LEU A CA 1
ATOM 1772 C C . LEU A 1 215 ? -9.096 -4.793 -0.558 1.00 89.44 215 LEU A C 1
ATOM 1774 O O . LEU A 1 215 ? -9.872 -5.571 -0.006 1.00 89.44 2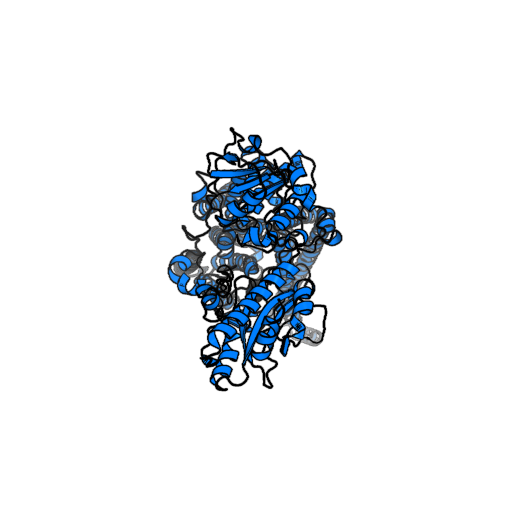15 LEU A O 1
ATOM 1778 N N . GLU A 1 216 ? -7.797 -4.736 -0.245 1.00 89.94 216 GLU A N 1
ATOM 1779 C CA . GLU A 1 216 ? -7.171 -5.613 0.748 1.00 89.94 216 GLU A CA 1
ATOM 1780 C C . GLU A 1 216 ? -7.722 -5.349 2.154 1.00 89.94 216 GLU A C 1
ATOM 1782 O O . GLU A 1 216 ? -8.158 -6.287 2.823 1.00 89.94 216 GLU A O 1
ATOM 1787 N N . ILE A 1 217 ? -7.776 -4.084 2.589 1.00 94.44 217 ILE A N 1
ATOM 1788 C CA . ILE A 1 217 ? -8.307 -3.727 3.915 1.00 94.44 217 ILE A CA 1
ATOM 1789 C C . ILE A 1 217 ? -9.807 -4.027 3.997 1.00 94.44 217 ILE A C 1
ATOM 1791 O O . ILE A 1 217 ? -10.280 -4.501 5.028 1.00 94.44 217 ILE A O 1
ATOM 1795 N N . PHE A 1 218 ? -10.559 -3.812 2.913 1.00 94.75 218 PHE A N 1
ATOM 1796 C CA . PHE A 1 218 ? -11.971 -4.193 2.843 1.00 94.75 218 PHE A CA 1
ATOM 1797 C C . PHE A 1 218 ? -12.163 -5.708 3.035 1.00 94.75 218 PHE A C 1
ATOM 1799 O O . PHE A 1 218 ? -12.957 -6.138 3.879 1.00 94.75 218 PHE A O 1
ATOM 1806 N N . ALA A 1 219 ? -11.417 -6.524 2.283 1.00 92.31 219 ALA A N 1
ATOM 1807 C CA . ALA A 1 219 ? -11.523 -7.979 2.334 1.00 92.31 219 ALA A CA 1
ATOM 1808 C C . ALA A 1 219 ? -11.083 -8.536 3.695 1.00 92.31 219 ALA A C 1
ATOM 1810 O O . ALA A 1 219 ? -11.786 -9.352 4.296 1.00 92.31 219 ALA A O 1
ATOM 1811 N N . THR A 1 220 ? -9.951 -8.063 4.217 1.00 94.19 220 THR A N 1
ATOM 1812 C CA . THR A 1 220 ? -9.400 -8.532 5.494 1.00 94.19 220 THR A CA 1
ATOM 1813 C C . THR A 1 220 ? -10.233 -8.056 6.689 1.00 94.19 220 THR A C 1
ATOM 1815 O O . THR A 1 220 ? -10.448 -8.835 7.618 1.00 94.19 220 THR A O 1
ATOM 1818 N N . PHE A 1 221 ? -10.832 -6.858 6.640 1.00 95.69 221 PHE A N 1
ATOM 1819 C CA . PHE A 1 221 ? -11.764 -6.388 7.673 1.00 95.69 221 PHE A CA 1
ATOM 1820 C C . PHE A 1 221 ? -13.031 -7.238 7.702 1.00 95.69 221 PHE A C 1
ATOM 1822 O O . PHE A 1 221 ? -13.468 -7.657 8.774 1.00 95.69 221 PHE A O 1
ATOM 1829 N N . THR A 1 222 ? -13.594 -7.537 6.528 1.00 95.06 222 THR A N 1
ATOM 1830 C CA . THR A 1 222 ? -14.758 -8.424 6.402 1.00 95.06 222 THR A CA 1
ATOM 1831 C C . THR A 1 222 ? -14.446 -9.797 7.002 1.00 95.06 222 THR A C 1
ATOM 1833 O O . THR A 1 222 ? -15.225 -10.325 7.797 1.00 95.06 222 THR A O 1
ATOM 1836 N N . PHE A 1 223 ? -13.270 -10.345 6.682 1.00 94.19 223 PHE A N 1
ATOM 1837 C CA . PHE A 1 223 ? -12.813 -11.649 7.152 1.00 94.19 223 PHE A CA 1
ATOM 1838 C C . PHE A 1 223 ? -12.612 -11.706 8.677 1.00 94.19 223 PHE A C 1
ATOM 1840 O O . PHE A 1 223 ? -13.231 -12.532 9.353 1.00 94.19 223 PHE A O 1
ATOM 1847 N N . PHE A 1 224 ? -11.803 -10.811 9.252 1.00 95.06 224 PHE A N 1
ATOM 1848 C CA . PHE A 1 224 ? -11.543 -10.803 10.697 1.00 95.06 224 PHE A CA 1
ATOM 1849 C C . PHE A 1 224 ? -12.737 -10.313 11.520 1.00 95.06 224 PHE A C 1
ATOM 1851 O O . PHE A 1 224 ? -12.925 -10.763 12.655 1.00 95.06 224 PHE A O 1
ATOM 1858 N N . GLY A 1 225 ? -13.575 -9.443 10.951 1.00 94.81 225 GLY A N 1
ATOM 1859 C CA . GLY A 1 225 ? -14.857 -9.055 11.529 1.00 94.81 225 GLY A CA 1
ATOM 1860 C C . GLY A 1 225 ? -15.792 -10.255 11.660 1.00 94.81 225 GLY A C 1
ATOM 1861 O O . GLY A 1 225 ? -16.315 -10.509 12.745 1.00 94.81 225 GLY A O 1
ATOM 1862 N N . PHE A 1 226 ? -15.934 -11.054 10.597 1.00 94.38 226 PHE A N 1
ATOM 1863 C CA . PHE A 1 226 ? -16.714 -12.293 10.626 1.00 94.38 226 PHE A CA 1
ATOM 1864 C C . PHE A 1 226 ? -16.172 -13.295 11.654 1.00 94.38 226 PHE A C 1
ATOM 1866 O O . PHE A 1 226 ? -16.928 -13.764 12.504 1.00 94.38 226 PHE A O 1
ATOM 1873 N N . ILE A 1 227 ? -14.862 -13.570 11.645 1.00 94.06 227 ILE A N 1
ATOM 1874 C CA . ILE A 1 227 ? -14.223 -14.473 12.620 1.00 94.06 227 ILE A CA 1
ATOM 1875 C C . ILE A 1 227 ? -14.476 -14.001 14.054 1.00 94.06 227 ILE A C 1
ATOM 1877 O O . ILE A 1 227 ? -14.851 -14.799 14.912 1.00 94.06 227 ILE A O 1
ATOM 1881 N N . SER A 1 228 ? -14.329 -12.703 14.320 1.00 93.69 228 SER A N 1
ATOM 1882 C CA . SER A 1 228 ? -14.556 -12.146 15.656 1.00 93.69 228 SER A CA 1
ATOM 1883 C C . SER A 1 228 ? -16.007 -12.302 16.110 1.00 93.69 228 SER A C 1
ATOM 1885 O O . SER A 1 228 ? -16.256 -12.619 17.273 1.00 93.69 228 SER A O 1
ATOM 1887 N N . LEU A 1 229 ? -16.972 -12.152 15.199 1.00 92.19 229 LEU A N 1
ATOM 1888 C CA . LEU A 1 229 ? -18.390 -12.382 15.488 1.00 92.19 229 LEU A CA 1
ATOM 1889 C C . LEU A 1 229 ? -18.686 -13.862 15.766 1.00 92.19 229 LEU A C 1
ATOM 1891 O O . LEU A 1 229 ? -19.452 -14.162 16.683 1.00 92.19 229 LEU A O 1
ATOM 1895 N N . VAL A 1 230 ? -18.043 -14.786 15.044 1.00 93.31 230 VAL A N 1
ATOM 1896 C CA . VAL A 1 230 ? -18.137 -16.233 15.308 1.00 93.31 230 VAL A CA 1
ATOM 1897 C C . VAL A 1 230 ? -17.556 -16.575 16.681 1.00 93.31 230 VAL A C 1
ATOM 1899 O O . VAL A 1 230 ? -18.220 -17.238 17.475 1.00 93.31 230 VAL A O 1
ATOM 1902 N N . ILE A 1 231 ? -16.359 -16.077 17.008 1.00 93.62 231 ILE A N 1
ATOM 1903 C CA . ILE A 1 231 ? -15.729 -16.268 18.326 1.00 93.62 231 ILE A CA 1
ATOM 1904 C C . ILE A 1 231 ? -16.651 -15.752 19.434 1.00 93.62 231 ILE A C 1
ATOM 1906 O O . ILE A 1 231 ? -16.894 -16.450 20.423 1.00 93.62 231 ILE A O 1
ATOM 1910 N N . PHE A 1 232 ? -17.210 -14.554 19.255 1.00 88.56 232 PHE A N 1
ATOM 1911 C CA . PHE A 1 232 ? -18.155 -13.972 20.199 1.00 88.56 232 PHE A CA 1
ATOM 1912 C C . PHE A 1 232 ? -19.383 -14.872 20.385 1.00 88.56 232 PHE A C 1
ATOM 1914 O O . PHE A 1 232 ? -19.740 -15.211 21.513 1.00 88.56 232 PHE A O 1
ATOM 1921 N N . HIS A 1 233 ? -19.989 -15.330 19.288 1.00 86.88 233 HIS A N 1
ATOM 1922 C CA . HIS A 1 233 ? -21.145 -16.221 19.320 1.00 86.88 233 HIS A CA 1
ATOM 1923 C C . HIS A 1 233 ? -20.854 -17.538 20.061 1.00 86.88 233 HIS A C 1
ATOM 1925 O O . HIS A 1 233 ? -21.633 -17.940 20.928 1.00 86.88 233 HIS A O 1
ATOM 1931 N N . LEU A 1 234 ? -19.716 -18.182 19.779 1.00 89.38 234 LEU A N 1
ATOM 1932 C CA . LEU A 1 234 ? -19.318 -19.447 20.407 1.00 89.38 234 LEU A CA 1
ATOM 1933 C C . LEU A 1 234 ? -19.111 -19.307 21.921 1.00 89.38 234 LEU A C 1
ATOM 1935 O O . LEU A 1 234 ? -19.577 -20.146 22.695 1.00 89.38 234 LEU A O 1
ATOM 1939 N N . ILE A 1 235 ? -18.450 -18.234 22.363 1.00 86.38 235 ILE A N 1
ATOM 1940 C CA . ILE A 1 235 ? -18.193 -17.993 23.790 1.00 86.38 235 ILE A CA 1
ATOM 1941 C C . ILE A 1 235 ? -19.497 -17.724 24.541 1.00 86.38 235 ILE A C 1
ATOM 1943 O O . ILE A 1 235 ? -19.714 -18.302 25.608 1.00 86.38 235 ILE A O 1
ATOM 1947 N N . TYR A 1 236 ? -20.376 -16.884 23.988 1.00 77.94 236 TYR A N 1
ATOM 1948 C CA . TYR A 1 236 ? -21.656 -16.565 24.623 1.00 77.94 236 TYR A CA 1
ATOM 1949 C C . TYR A 1 236 ? -22.615 -17.764 24.633 1.00 77.94 236 TYR A C 1
ATOM 1951 O O . TYR A 1 236 ? -23.298 -17.990 25.632 1.00 77.94 236 TYR A O 1
ATOM 1959 N N . ASN A 1 237 ? -22.626 -18.597 23.586 1.00 76.00 237 ASN A N 1
ATOM 1960 C CA . ASN A 1 237 ? -23.430 -19.822 23.571 1.00 76.00 237 ASN A CA 1
ATOM 1961 C C . ASN A 1 237 ? -22.952 -20.863 24.584 1.00 76.00 237 ASN A C 1
ATOM 1963 O O . ASN A 1 237 ? -23.778 -21.437 25.288 1.00 76.00 237 ASN A O 1
ATOM 1967 N N . LYS A 1 238 ? -21.638 -21.094 24.704 1.00 72.75 238 LYS A N 1
ATOM 1968 C CA . LYS A 1 238 ? -21.095 -22.079 25.655 1.00 72.75 238 LYS A CA 1
ATOM 1969 C C . LYS A 1 238 ? -21.465 -21.755 27.104 1.00 72.75 238 LYS A C 1
ATOM 1971 O O . LYS A 1 238 ? -21.674 -22.659 27.907 1.00 72.75 238 LYS A O 1
ATOM 1976 N N . ILE A 1 239 ? -21.554 -20.470 27.440 1.00 63.25 239 ILE A N 1
ATOM 1977 C CA . ILE A 1 239 ? -21.952 -20.017 28.779 1.00 63.25 239 ILE A CA 1
ATOM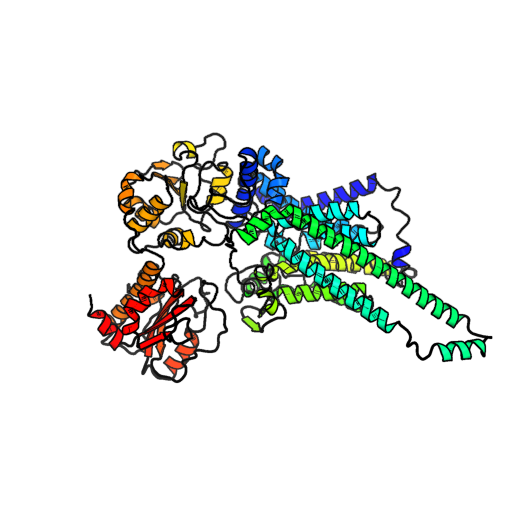 1978 C C . ILE A 1 239 ? -23.458 -20.192 28.992 1.00 63.25 239 ILE A C 1
ATOM 1980 O O . ILE A 1 239 ? -23.859 -20.640 30.061 1.00 63.25 239 ILE A O 1
ATOM 1984 N N . TYR A 1 240 ? -24.271 -19.922 27.966 1.00 53.72 240 TYR A N 1
ATOM 1985 C CA . TYR A 1 240 ? -25.720 -20.130 28.001 1.00 53.72 240 TYR A CA 1
ATOM 1986 C C . TYR A 1 240 ? -26.095 -21.608 28.208 1.00 53.72 240 TYR A C 1
ATOM 1988 O O . TYR A 1 240 ? -26.853 -21.933 29.116 1.00 53.72 240 TYR A O 1
ATOM 1996 N N . TYR A 1 241 ? -25.497 -22.529 27.444 1.00 51.94 241 TYR A N 1
ATOM 1997 C CA . TYR A 1 241 ? -25.782 -23.964 27.588 1.00 51.94 241 TYR A CA 1
ATOM 1998 C C . TYR A 1 241 ? -25.332 -24.545 28.932 1.00 51.94 241 TYR A C 1
ATOM 2000 O O . TYR A 1 241 ? -25.952 -25.481 29.418 1.00 51.94 241 TYR A O 1
ATOM 2008 N N . LYS A 1 242 ? -24.299 -23.975 29.566 1.00 53.19 242 LYS A N 1
ATOM 2009 C CA . LYS A 1 242 ? -23.859 -24.397 30.904 1.00 53.19 242 LYS A CA 1
ATOM 2010 C C . LYS A 1 242 ? -24.784 -23.899 32.029 1.00 53.19 242 LYS A C 1
ATOM 2012 O O . LYS A 1 242 ? -24.701 -24.415 33.136 1.00 53.19 242 LYS A O 1
ATOM 2017 N N . LYS A 1 243 ? -25.623 -22.888 31.761 1.00 47.97 243 LYS A N 1
ATOM 2018 C CA . LYS A 1 243 ? -26.603 -22.333 32.711 1.00 47.97 243 LYS A CA 1
ATOM 2019 C C . LYS A 1 243 ? -28.002 -22.945 32.584 1.00 47.97 243 LYS A C 1
ATOM 2021 O O . LYS A 1 243 ? -28.764 -22.834 33.537 1.00 47.97 243 LYS A O 1
ATOM 2026 N N . LYS A 1 244 ? -28.343 -23.585 31.458 1.00 36.91 244 LYS A N 1
ATOM 2027 C CA . LYS A 1 244 ? -29.649 -24.235 31.280 1.00 36.91 244 LYS A CA 1
ATOM 2028 C C . LYS A 1 244 ? -29.756 -25.414 32.268 1.00 36.91 244 LYS A C 1
ATOM 2030 O O . LYS A 1 244 ? -28.937 -26.329 32.163 1.00 36.91 244 LYS A O 1
ATOM 2035 N N . PRO A 1 245 ? -30.690 -25.409 33.236 1.00 41.78 245 PRO A N 1
ATOM 2036 C CA . PRO A 1 245 ? -30.858 -26.541 34.139 1.00 41.78 245 PRO A CA 1
ATOM 2037 C C . PRO A 1 245 ? -31.264 -27.780 33.333 1.00 41.78 245 PRO A C 1
ATOM 2039 O O . PRO A 1 245 ? -32.021 -27.681 32.365 1.00 41.78 245 PRO A O 1
ATOM 2042 N N . ASN A 1 246 ? -30.736 -28.947 33.709 1.00 39.84 246 ASN A N 1
ATOM 2043 C CA . ASN A 1 246 ? -31.210 -30.221 33.178 1.00 39.84 246 ASN A CA 1
ATOM 2044 C C . ASN A 1 246 ? -32.703 -30.335 33.517 1.00 39.84 246 ASN A C 1
ATOM 2046 O O . ASN A 1 246 ? -33.066 -30.420 34.688 1.00 39.84 246 ASN A O 1
ATOM 2050 N N . ASN A 1 247 ? -33.556 -30.341 32.491 1.00 42.19 247 ASN A N 1
ATOM 2051 C CA . ASN A 1 247 ? -35.016 -30.409 32.622 1.00 42.19 247 ASN A CA 1
ATOM 2052 C C . ASN A 1 247 ? -35.526 -31.690 33.311 1.00 42.19 247 ASN A C 1
ATOM 2054 O O . ASN A 1 247 ? -36.722 -31.800 33.550 1.00 42.19 247 ASN A O 1
ATOM 2058 N N . ASN A 1 248 ? -34.649 -32.633 33.660 1.00 39.38 248 ASN A N 1
ATOM 2059 C CA . ASN A 1 248 ? -35.038 -33.888 34.296 1.00 39.38 248 ASN A CA 1
ATOM 2060 C C . ASN A 1 248 ? -35.285 -33.768 35.810 1.00 39.38 248 ASN A C 1
ATOM 2062 O O . ASN A 1 248 ? -35.869 -34.681 36.369 1.00 39.38 248 ASN A O 1
ATOM 2066 N N . ASN A 1 249 ? -34.920 -32.651 36.458 1.00 42.62 249 ASN A N 1
ATOM 2067 C CA . ASN A 1 249 ? -35.126 -32.467 37.908 1.00 42.62 249 ASN A CA 1
ATOM 2068 C C . ASN A 1 249 ? -36.169 -31.385 38.251 1.00 42.62 249 ASN A C 1
ATOM 2070 O O . ASN A 1 249 ? -36.344 -31.047 39.418 1.00 42.62 249 ASN A O 1
ATOM 2074 N N . VAL A 1 250 ? -36.851 -30.796 37.259 1.00 45.88 250 VAL A N 1
ATOM 2075 C CA . VAL A 1 250 ? -37.804 -29.693 37.508 1.00 45.88 250 VAL A CA 1
ATOM 2076 C C . VAL A 1 250 ? -39.068 -30.196 38.215 1.00 45.88 250 VAL A C 1
ATOM 2078 O O . VAL A 1 250 ? -39.614 -29.481 39.051 1.00 45.88 250 VAL A O 1
ATOM 2081 N N . ASN A 1 251 ? -39.477 -31.444 37.970 1.00 41.22 251 ASN A N 1
ATOM 2082 C CA . ASN A 1 251 ? -40.625 -32.036 38.661 1.00 41.22 251 ASN A CA 1
ATOM 2083 C C . ASN A 1 251 ? -40.298 -32.413 40.120 1.00 41.22 251 ASN A C 1
ATOM 2085 O O . ASN A 1 251 ? -41.139 -32.212 40.991 1.00 41.22 251 ASN A O 1
ATOM 2089 N N . ASP A 1 252 ? -39.064 -32.834 40.415 1.00 44.16 252 ASP A N 1
ATOM 2090 C CA . ASP A 1 252 ? -38.657 -33.206 41.781 1.00 44.16 252 ASP A CA 1
ATOM 2091 C C . ASP A 1 252 ? -38.417 -31.992 42.690 1.00 44.16 252 ASP A C 1
ATOM 2093 O O . ASP A 1 252 ? -38.596 -32.074 43.905 1.00 44.16 252 ASP A O 1
ATOM 2097 N N . ILE A 1 253 ? -38.024 -30.845 42.122 1.00 49.31 253 ILE A N 1
ATOM 2098 C CA . ILE A 1 253 ? -37.785 -29.615 42.894 1.00 49.31 253 ILE A CA 1
ATOM 2099 C C . ILE A 1 253 ? -39.111 -28.930 43.249 1.00 49.31 253 ILE A C 1
ATOM 2101 O O . ILE A 1 253 ? -39.275 -28.486 44.380 1.00 49.31 253 ILE A O 1
ATOM 2105 N N . ILE A 1 254 ? -40.088 -28.900 42.334 1.00 47.00 254 ILE A N 1
ATOM 2106 C CA . ILE A 1 254 ? -41.385 -28.249 42.590 1.00 47.00 254 ILE A CA 1
ATOM 2107 C C . ILE A 1 254 ? -42.208 -29.034 43.624 1.00 47.00 254 ILE A C 1
ATOM 2109 O O . ILE A 1 254 ? -42.856 -28.422 44.470 1.00 47.00 254 ILE A O 1
ATOM 2113 N N . ILE A 1 255 ? -42.140 -30.370 43.620 1.00 46.00 255 ILE A N 1
ATOM 2114 C CA . ILE A 1 255 ? -42.844 -31.196 44.615 1.00 46.00 255 ILE A CA 1
ATOM 2115 C C . ILE A 1 255 ? -42.196 -31.060 46.005 1.00 46.00 255 ILE A C 1
ATOM 2117 O O . ILE A 1 255 ? -42.909 -30.937 46.999 1.00 46.00 255 ILE A O 1
ATOM 2121 N N . ASN A 1 256 ? -40.863 -30.982 46.095 1.00 41.19 256 ASN A N 1
ATOM 2122 C CA . ASN A 1 256 ? -40.172 -30.817 47.380 1.00 41.19 256 ASN A CA 1
ATOM 2123 C C . ASN A 1 256 ? -40.243 -29.386 47.955 1.00 41.19 256 ASN A C 1
ATOM 2125 O O . ASN A 1 256 ? -40.251 -29.232 49.178 1.00 41.19 256 ASN A O 1
ATOM 2129 N N . ASP A 1 257 ? -40.337 -28.351 47.112 1.00 46.22 257 ASP A N 1
ATOM 2130 C CA . ASP A 1 257 ? -40.479 -26.952 47.554 1.00 46.22 257 ASP A CA 1
ATOM 2131 C C . ASP A 1 257 ? -41.907 -26.618 48.031 1.00 46.22 257 ASP A C 1
ATOM 2133 O O . ASP A 1 257 ? -42.077 -25.754 48.892 1.00 46.22 257 ASP A O 1
ATOM 2137 N N . ILE A 1 258 ? -42.938 -27.318 47.537 1.00 50.97 258 ILE A N 1
ATOM 2138 C CA . ILE A 1 258 ? -44.317 -27.175 48.043 1.00 50.97 258 ILE A CA 1
ATOM 2139 C C . ILE A 1 258 ? -44.469 -27.836 49.424 1.00 50.97 258 ILE A C 1
ATOM 2141 O O . ILE A 1 258 ? -45.233 -27.347 50.254 1.00 50.97 258 ILE A O 1
ATOM 2145 N N . ILE A 1 259 ? -43.705 -28.898 49.705 1.00 50.06 259 ILE A N 1
ATOM 2146 C CA . ILE A 1 259 ? -43.777 -29.643 50.972 1.00 50.06 259 ILE A CA 1
ATOM 2147 C C . ILE A 1 259 ? -42.955 -28.975 52.096 1.00 50.06 259 ILE A C 1
ATOM 2149 O O . ILE A 1 259 ? -43.326 -29.083 53.260 1.00 50.06 259 ILE A O 1
ATOM 2153 N N . ASN A 1 260 ? -41.893 -28.219 51.782 1.00 42.44 260 ASN A N 1
ATOM 2154 C CA . ASN A 1 260 ? -40.958 -27.670 52.785 1.00 42.44 260 ASN A CA 1
ATOM 2155 C C . ASN A 1 260 ? -40.995 -26.141 52.943 1.00 42.44 260 ASN A C 1
ATOM 2157 O O . ASN A 1 260 ? -39.979 -25.495 53.230 1.00 42.44 260 ASN A O 1
ATOM 2161 N N . ASN A 1 261 ? -42.161 -25.527 52.759 1.00 43.94 261 ASN A N 1
ATOM 2162 C CA . ASN A 1 261 ? -42.273 -24.077 52.803 1.00 43.94 261 ASN A CA 1
ATOM 2163 C C . ASN A 1 261 ? -42.437 -23.559 54.244 1.00 43.94 261 ASN A C 1
ATOM 2165 O O . ASN A 1 261 ? -43.547 -23.363 54.725 1.00 43.94 261 ASN A O 1
ATOM 2169 N N . THR A 1 262 ? -41.317 -23.306 54.927 1.00 45.34 262 THR A N 1
ATOM 2170 C CA . THR A 1 262 ? -41.262 -22.262 55.977 1.00 45.34 262 THR A CA 1
ATOM 2171 C C . THR A 1 262 ? -39.922 -21.549 56.148 1.00 45.34 262 THR A C 1
ATOM 2173 O O . THR A 1 262 ? -39.900 -20.550 56.849 1.00 45.34 262 THR A O 1
ATOM 2176 N N . ASN A 1 263 ? -38.817 -21.924 55.495 1.00 46.53 263 ASN A N 1
ATOM 2177 C CA . ASN A 1 263 ? -37.559 -21.178 55.664 1.00 46.53 263 ASN A CA 1
ATOM 2178 C C . ASN A 1 263 ? -36.661 -21.254 54.424 1.00 46.53 263 ASN A C 1
ATOM 2180 O O . ASN A 1 263 ? -35.787 -22.111 54.390 1.00 46.53 263 ASN A O 1
ATOM 2184 N N . ASN A 1 264 ? -36.827 -20.378 53.416 1.00 44.16 264 ASN A N 1
ATOM 2185 C CA . ASN A 1 264 ? -35.730 -20.034 52.483 1.00 44.16 264 ASN A CA 1
ATOM 2186 C C . ASN A 1 264 ? -36.032 -18.848 51.534 1.00 44.16 264 ASN A C 1
ATOM 2188 O O . ASN A 1 264 ? -36.184 -19.004 50.322 1.00 44.16 264 ASN A O 1
ATOM 2192 N N . ALA A 1 265 ? -35.972 -17.615 52.051 1.00 46.25 265 ALA A N 1
ATOM 2193 C CA . ALA A 1 265 ? -35.954 -16.393 51.228 1.00 46.25 265 ALA A CA 1
ATOM 2194 C C . ALA A 1 265 ? -34.729 -16.300 50.276 1.00 46.25 265 ALA A C 1
ATOM 2196 O O . ALA A 1 265 ? -34.731 -15.540 49.307 1.00 46.25 265 ALA A O 1
ATOM 2197 N N . ASN A 1 266 ? -33.689 -17.113 50.503 1.00 40.69 266 ASN A N 1
ATOM 2198 C CA . ASN A 1 266 ? -32.461 -17.125 49.702 1.00 40.69 266 ASN A CA 1
ATOM 2199 C C . ASN A 1 266 ? -32.561 -17.927 48.386 1.00 40.69 266 ASN A C 1
ATOM 2201 O O . ASN A 1 266 ? -31.802 -17.642 47.456 1.00 40.69 266 ASN A O 1
ATOM 2205 N N . ASN A 1 267 ? -33.497 -18.878 48.253 1.00 41.22 267 ASN A N 1
ATOM 2206 C CA . ASN A 1 267 ? -33.661 -19.661 47.015 1.00 41.22 267 ASN A CA 1
ATOM 2207 C C . ASN A 1 267 ? -34.550 -18.957 45.973 1.00 41.22 267 ASN A C 1
ATOM 2209 O O . ASN A 1 267 ? -34.242 -19.008 44.780 1.00 41.22 267 ASN A O 1
ATOM 2213 N N . ALA A 1 268 ? -35.564 -18.199 46.407 1.00 42.81 268 ALA A N 1
ATOM 2214 C CA . ALA A 1 268 ? -36.418 -17.399 45.520 1.00 42.81 268 ALA A CA 1
ATOM 2215 C C . ALA A 1 268 ? -35.664 -16.242 44.823 1.00 42.81 268 ALA A C 1
ATOM 2217 O O . ALA A 1 268 ? -35.967 -15.889 43.682 1.00 42.81 268 ALA A O 1
ATOM 2218 N N . ASN A 1 269 ? -34.635 -15.680 45.469 1.00 39.53 269 ASN A N 1
ATOM 2219 C CA . ASN A 1 269 ? -33.763 -14.673 44.850 1.00 39.53 269 ASN A CA 1
ATOM 2220 C C . ASN A 1 269 ? -32.818 -15.285 43.802 1.00 39.53 269 ASN A C 1
ATOM 2222 O O . ASN A 1 269 ? -32.577 -14.679 42.760 1.00 39.53 269 ASN A O 1
ATOM 2226 N N . LYS A 1 270 ? -32.347 -16.521 44.020 1.00 37.75 270 LYS A N 1
ATOM 2227 C CA . LYS A 1 270 ? -31.492 -17.256 43.070 1.00 37.75 270 LYS A CA 1
ATOM 2228 C C . LYS A 1 270 ? -32.235 -17.665 41.796 1.00 37.75 270 LYS A C 1
ATOM 2230 O O . LYS A 1 270 ? -31.646 -17.628 40.717 1.00 37.75 270 LYS A O 1
ATOM 2235 N N . SER A 1 271 ? -33.509 -18.053 41.901 1.00 42.19 271 SER A N 1
ATOM 2236 C CA . SER A 1 271 ? -34.334 -18.374 40.730 1.00 42.19 271 SER A CA 1
ATOM 2237 C C . SER A 1 271 ? -34.652 -17.115 39.914 1.00 42.19 271 SER A C 1
ATOM 2239 O O . SER A 1 271 ? -34.429 -17.121 38.705 1.00 42.19 271 SER A O 1
ATOM 2241 N N . LYS A 1 272 ? -35.038 -16.001 40.556 1.00 38.81 272 LYS A N 1
ATOM 2242 C CA . LYS A 1 272 ? -35.238 -14.698 39.887 1.00 38.81 272 LYS A CA 1
ATOM 2243 C C . LYS A 1 272 ? -33.985 -14.177 39.171 1.00 38.81 272 LYS A C 1
ATOM 2245 O O . LYS A 1 272 ? -34.086 -13.790 38.010 1.00 38.81 272 LYS A O 1
ATOM 2250 N N . ASP A 1 273 ? -32.814 -14.217 39.815 1.00 44.78 273 ASP A N 1
ATOM 2251 C CA . ASP A 1 273 ? -31.540 -13.793 39.204 1.00 44.78 273 ASP A CA 1
ATOM 2252 C C . ASP A 1 273 ? -31.194 -14.620 37.947 1.00 44.78 273 ASP A C 1
ATOM 2254 O O . ASP A 1 273 ? -30.664 -14.085 36.970 1.00 44.78 273 ASP A O 1
ATOM 2258 N N . ASN A 1 274 ? -31.500 -15.924 37.947 1.00 44.84 274 ASN A N 1
ATOM 2259 C CA . ASN A 1 274 ? -31.250 -16.799 36.798 1.00 44.84 274 ASN A CA 1
ATOM 2260 C C . ASN A 1 274 ? -32.204 -16.512 35.625 1.00 44.84 274 ASN A C 1
ATOM 2262 O O . ASN A 1 274 ? -31.752 -16.479 34.481 1.00 44.84 274 ASN A O 1
ATOM 2266 N N . TYR A 1 275 ? -33.485 -16.240 35.898 1.00 43.88 275 TYR A N 1
ATOM 2267 C CA . TYR A 1 275 ? -34.462 -15.854 34.871 1.00 43.88 275 TYR A CA 1
ATOM 2268 C C . TYR A 1 275 ? -34.149 -14.482 34.244 1.00 43.88 275 TYR A C 1
ATOM 2270 O O . TYR A 1 275 ? -34.251 -14.320 33.027 1.00 43.88 275 TYR A O 1
ATOM 2278 N N . GLU A 1 276 ? -33.712 -13.499 35.039 1.00 46.78 276 GLU A N 1
ATOM 2279 C CA . GLU A 1 276 ? -33.404 -12.147 34.544 1.00 46.78 276 GLU A CA 1
ATOM 2280 C C . GLU A 1 276 ? -32.119 -12.097 33.688 1.00 46.78 276 GLU A C 1
ATOM 2282 O O . GLU A 1 276 ? -32.017 -11.314 32.739 1.00 46.78 276 GLU A O 1
ATOM 2287 N N . ASP A 1 277 ? -31.129 -12.942 33.997 1.00 53.03 277 ASP A N 1
ATOM 2288 C CA . ASP A 1 277 ? -29.919 -13.113 33.181 1.00 53.03 277 ASP A CA 1
ATOM 2289 C C . ASP A 1 277 ? -30.220 -13.823 31.845 1.00 53.03 277 ASP A C 1
ATOM 2291 O O . ASP A 1 277 ? -29.590 -13.517 30.825 1.00 53.03 277 ASP A O 1
ATOM 2295 N N . ASP A 1 278 ? -31.171 -14.761 31.820 1.00 54.53 278 ASP A N 1
ATOM 2296 C CA . ASP A 1 278 ? -31.558 -15.486 30.605 1.00 54.53 278 ASP A CA 1
ATOM 2297 C C . ASP A 1 278 ? -32.301 -14.593 29.604 1.00 54.53 278 ASP A C 1
ATOM 2299 O O . ASP A 1 278 ? -31.991 -14.624 28.406 1.00 54.53 278 ASP A O 1
ATOM 2303 N N . ASP A 1 279 ? -33.205 -13.732 30.076 1.00 60.00 279 ASP A N 1
ATOM 2304 C CA . ASP A 1 279 ? -33.967 -12.829 29.208 1.00 60.00 279 ASP A CA 1
ATOM 2305 C C . ASP A 1 279 ? -33.071 -11.747 28.570 1.00 60.00 279 ASP A C 1
ATOM 2307 O O . ASP A 1 279 ? -33.128 -11.481 27.366 1.00 60.00 279 ASP A O 1
ATOM 2311 N N . LYS A 1 280 ? -32.106 -11.212 29.332 1.00 61.50 280 LYS A N 1
ATOM 2312 C CA . LYS A 1 280 ? -31.113 -10.244 28.822 1.00 61.50 280 LYS A CA 1
ATOM 2313 C C . LYS A 1 280 ? -30.170 -10.845 27.779 1.00 61.50 280 LYS A C 1
ATOM 2315 O O . LYS A 1 280 ? -29.822 -10.188 26.796 1.00 61.50 280 LYS A O 1
ATOM 2320 N N . ASN A 1 281 ? -29.752 -12.098 27.959 1.00 63.97 281 ASN A N 1
ATOM 2321 C CA . ASN A 1 281 ? -28.926 -12.789 26.966 1.00 63.97 281 ASN A CA 1
ATOM 2322 C C . ASN A 1 281 ? -29.712 -13.095 25.683 1.00 63.97 281 ASN A C 1
ATOM 2324 O O . ASN A 1 281 ? -29.155 -13.016 24.582 1.00 63.97 281 ASN A O 1
ATOM 2328 N N . LYS A 1 282 ? -31.003 -13.423 25.809 1.00 67.75 282 LYS A N 1
ATOM 2329 C CA . LYS A 1 282 ? -31.913 -13.626 24.675 1.00 67.75 282 LYS A CA 1
ATOM 2330 C C . LYS A 1 282 ? -32.124 -12.326 23.891 1.00 67.75 282 LYS A C 1
ATOM 2332 O O . LYS A 1 282 ? -32.016 -12.339 22.663 1.00 67.75 282 LYS A O 1
ATOM 2337 N N . ASP A 1 283 ? -32.309 -11.205 24.586 1.00 76.94 283 ASP A N 1
ATOM 2338 C CA . ASP A 1 283 ? -32.395 -9.865 23.993 1.00 76.94 283 ASP A CA 1
ATOM 2339 C C . ASP A 1 283 ? -31.103 -9.474 23.249 1.00 76.94 283 ASP A C 1
ATOM 2341 O O . ASP A 1 283 ? -31.150 -9.079 22.081 1.00 76.94 283 ASP A O 1
ATOM 2345 N N . LEU A 1 284 ? -29.923 -9.683 23.849 1.00 75.25 284 LEU A N 1
ATOM 2346 C CA . LEU A 1 284 ? -28.643 -9.406 23.182 1.00 75.25 284 LEU A CA 1
ATOM 2347 C C . LEU A 1 284 ? -28.461 -10.233 21.900 1.00 75.25 284 LEU A C 1
ATOM 2349 O O . LEU A 1 284 ? -28.071 -9.688 20.865 1.00 75.25 284 LEU A O 1
ATOM 2353 N N . LYS A 1 285 ? -28.778 -11.535 21.933 1.00 78.81 285 LYS A N 1
ATOM 2354 C CA . LYS A 1 285 ? -28.723 -12.407 20.745 1.00 78.81 285 LYS A CA 1
ATOM 2355 C C . LYS A 1 285 ? -29.657 -11.916 19.639 1.00 78.81 285 LYS A C 1
ATOM 2357 O O . LYS A 1 285 ? -29.259 -11.880 18.474 1.00 78.81 285 LYS A O 1
ATOM 2362 N N . LEU A 1 286 ? -30.873 -11.504 19.996 1.00 83.88 286 LEU A N 1
ATOM 2363 C CA . LEU A 1 286 ? -31.849 -10.964 19.050 1.00 83.88 286 LEU A CA 1
ATOM 2364 C C . LEU A 1 286 ? -31.347 -9.660 18.411 1.00 83.88 286 LEU A C 1
ATOM 2366 O O . LEU A 1 286 ? -31.439 -9.490 17.193 1.00 83.88 286 LEU A O 1
ATOM 2370 N N . ARG A 1 287 ? -30.779 -8.753 19.214 1.00 85.12 287 ARG A N 1
ATOM 2371 C CA . ARG A 1 287 ? -30.180 -7.498 18.735 1.00 85.12 287 ARG A CA 1
ATOM 2372 C C . ARG A 1 287 ? -28.999 -7.761 17.807 1.00 85.12 287 ARG A C 1
ATOM 2374 O O . ARG A 1 287 ? -28.965 -7.200 16.717 1.00 85.12 287 ARG A O 1
ATOM 2381 N N . MET A 1 288 ? -28.091 -8.667 18.174 1.00 86.06 288 MET A N 1
ATOM 2382 C CA . MET A 1 288 ? -26.980 -9.079 17.310 1.00 86.06 288 MET A CA 1
ATOM 2383 C C . MET A 1 288 ? -27.474 -9.638 15.972 1.00 86.06 288 MET A C 1
ATOM 2385 O O . MET A 1 288 ? -26.970 -9.237 14.927 1.00 86.06 288 MET A O 1
ATOM 2389 N N . ALA A 1 289 ? -28.486 -10.510 15.978 1.00 88.19 289 ALA A N 1
ATOM 2390 C CA . ALA A 1 289 ? -29.057 -11.065 14.751 1.00 88.19 289 ALA A CA 1
ATOM 2391 C C . ALA A 1 289 ? -29.687 -9.981 13.858 1.00 88.19 289 ALA A C 1
ATOM 2393 O O . ALA A 1 289 ? -29.493 -9.992 12.642 1.00 88.19 289 ALA A O 1
ATOM 2394 N N . LYS A 1 290 ? -30.406 -9.012 14.443 1.00 90.56 290 LYS A N 1
ATOM 2395 C CA . LYS A 1 290 ? -30.956 -7.860 13.707 1.00 90.56 290 LYS A CA 1
ATOM 2396 C C . LYS A 1 290 ? -29.846 -6.998 13.101 1.00 90.56 290 LYS A C 1
ATOM 2398 O O . LYS A 1 290 ? -29.932 -6.656 11.925 1.00 90.56 290 LYS A O 1
ATOM 2403 N N . THR A 1 291 ? -28.800 -6.692 13.868 1.00 93.19 291 THR A N 1
ATOM 2404 C CA . THR A 1 291 ? -27.641 -5.936 13.373 1.00 93.19 291 THR A CA 1
ATOM 2405 C C . THR A 1 291 ? -26.953 -6.674 12.230 1.00 93.19 291 THR A C 1
ATOM 2407 O O . THR A 1 291 ? -26.716 -6.066 11.195 1.00 93.19 291 THR A O 1
ATOM 2410 N N . LEU A 1 292 ? -26.721 -7.985 12.360 1.00 94.06 292 LEU A N 1
ATOM 2411 C CA . LEU A 1 292 ? -26.139 -8.818 11.304 1.00 94.06 292 LEU A CA 1
ATOM 2412 C C . LEU A 1 292 ? -26.963 -8.776 10.014 1.00 94.06 292 LEU A C 1
ATOM 2414 O O . LEU A 1 292 ? -26.391 -8.597 8.943 1.00 94.06 292 LEU A O 1
ATOM 2418 N N . LYS A 1 293 ? -28.298 -8.873 10.102 1.00 95.44 293 LYS A N 1
ATOM 2419 C CA . LYS A 1 293 ? -29.180 -8.730 8.929 1.00 95.44 293 LYS A CA 1
ATOM 2420 C C . LYS A 1 293 ? -28.998 -7.372 8.252 1.00 95.44 293 LYS A C 1
ATOM 2422 O O . LYS A 1 293 ? -28.859 -7.314 7.034 1.00 95.44 293 LYS A O 1
ATOM 2427 N N . SER A 1 294 ? -28.965 -6.287 9.028 1.00 96.62 294 SER A N 1
ATOM 2428 C CA . SER A 1 294 ? -28.717 -4.951 8.479 1.00 96.62 294 SER A CA 1
ATOM 2429 C C . SER A 1 294 ? -27.316 -4.822 7.877 1.00 96.62 294 SER A C 1
ATOM 2431 O O . SER A 1 294 ? -27.177 -4.216 6.824 1.00 96.62 294 SER A O 1
ATOM 2433 N N . THR A 1 295 ? -26.293 -5.421 8.492 1.00 96.94 295 THR A N 1
ATOM 2434 C CA . THR A 1 295 ? -24.927 -5.447 7.957 1.00 96.94 295 THR A CA 1
ATOM 2435 C C . THR A 1 295 ? -24.881 -6.172 6.616 1.00 96.94 295 THR A C 1
ATOM 2437 O O . THR A 1 295 ? -24.344 -5.622 5.661 1.00 96.94 295 THR A O 1
ATOM 2440 N N . VAL A 1 296 ? -25.485 -7.361 6.511 1.00 97.31 296 VAL A N 1
ATOM 2441 C CA . VAL A 1 296 ? -25.565 -8.124 5.253 1.00 97.31 296 VAL A CA 1
ATOM 2442 C C . VAL A 1 296 ? -26.276 -7.316 4.169 1.00 97.31 296 VAL A C 1
ATOM 2444 O O . VAL A 1 296 ? -25.780 -7.242 3.048 1.00 97.31 296 VAL A O 1
ATOM 2447 N N . LEU A 1 297 ? -27.384 -6.648 4.501 1.00 98.06 297 LEU A N 1
ATOM 2448 C CA . LEU A 1 297 ? -28.082 -5.781 3.553 1.00 98.06 297 LEU A CA 1
ATOM 2449 C C . LEU A 1 297 ? -27.193 -4.623 3.067 1.00 98.06 297 LEU A C 1
ATOM 2451 O O . LEU A 1 297 ? -27.175 -4.342 1.872 1.00 98.06 297 LEU A O 1
ATOM 2455 N N . SER A 1 298 ? -26.393 -4.009 3.946 1.00 98.31 298 SER A N 1
ATOM 2456 C CA . SER A 1 298 ? -25.412 -2.994 3.539 1.00 98.31 298 SER A CA 1
ATOM 2457 C C . SER A 1 298 ? -24.353 -3.541 2.576 1.00 98.31 298 SER A C 1
ATOM 2459 O O . SER A 1 298 ? -23.995 -2.859 1.620 1.00 98.31 298 SER A O 1
ATOM 2461 N N . TYR A 1 299 ? -23.868 -4.772 2.785 1.00 97.88 299 TYR A N 1
ATOM 2462 C CA . TYR A 1 299 ? -22.947 -5.429 1.846 1.00 97.88 299 TYR A CA 1
ATOM 2463 C C . TYR A 1 299 ? -23.600 -5.692 0.486 1.00 97.88 299 TYR A C 1
ATOM 2465 O O . TYR A 1 299 ? -22.958 -5.478 -0.539 1.00 97.88 299 TYR A O 1
ATOM 2473 N N . ILE A 1 300 ? -24.870 -6.114 0.462 1.00 98.19 300 ILE A N 1
ATOM 2474 C CA . ILE A 1 300 ? -25.618 -6.327 -0.786 1.00 98.19 300 ILE A CA 1
ATOM 2475 C C . ILE A 1 300 ? -25.742 -5.009 -1.555 1.00 98.19 300 ILE A C 1
ATOM 2477 O O . ILE A 1 300 ? -25.393 -4.955 -2.731 1.00 98.19 300 ILE A O 1
ATOM 2481 N N . ILE A 1 301 ? -26.175 -3.932 -0.891 1.00 98.44 301 ILE A N 1
ATOM 2482 C CA . ILE A 1 301 ? -26.324 -2.618 -1.532 1.00 98.44 301 ILE A CA 1
ATOM 2483 C C . ILE A 1 301 ? -24.965 -2.108 -2.025 1.00 98.44 301 ILE A C 1
ATOM 2485 O O . ILE A 1 301 ? -24.859 -1.666 -3.168 1.00 98.44 301 ILE A O 1
ATOM 2489 N N . ALA A 1 302 ? -23.909 -2.220 -1.212 1.00 98.00 302 ALA A N 1
ATOM 2490 C CA . ALA A 1 302 ? -22.555 -1.861 -1.629 1.00 98.00 302 ALA A CA 1
ATOM 2491 C C . ALA A 1 302 ? -22.109 -2.667 -2.860 1.00 98.00 302 ALA A C 1
ATOM 2493 O O . ALA A 1 302 ? -21.549 -2.093 -3.789 1.00 98.00 302 ALA A O 1
ATOM 2494 N N . GLY A 1 303 ? -22.405 -3.970 -2.905 1.00 96.31 303 GLY A N 1
ATOM 2495 C CA . GLY A 1 303 ? -22.119 -4.838 -4.048 1.00 96.31 303 GLY A CA 1
ATOM 2496 C C . GLY A 1 303 ? -22.849 -4.419 -5.326 1.00 96.31 303 GLY A C 1
ATOM 2497 O O . GLY A 1 303 ? -22.241 -4.415 -6.394 1.00 96.31 303 GLY A O 1
ATOM 2498 N N . VAL A 1 304 ? -24.115 -3.999 -5.225 1.00 97.19 304 VAL A N 1
ATOM 2499 C CA . VAL A 1 304 ? -24.877 -3.456 -6.364 1.00 97.19 304 VAL A CA 1
ATOM 2500 C C . VAL A 1 304 ? -24.257 -2.149 -6.853 1.00 97.19 304 VAL A C 1
ATOM 2502 O O . VAL A 1 304 ? -24.014 -2.006 -8.049 1.00 97.19 304 VAL A O 1
ATOM 2505 N N . VAL A 1 305 ? -23.924 -1.219 -5.954 1.00 96.38 305 VAL A N 1
ATOM 2506 C CA . VAL A 1 305 ? -23.291 0.057 -6.334 1.00 96.38 305 VAL A CA 1
ATOM 2507 C C . VAL A 1 305 ? -21.914 -0.162 -6.971 1.00 96.38 305 VAL A C 1
ATOM 2509 O O . VAL A 1 305 ? -21.575 0.479 -7.962 1.00 96.38 305 VAL A O 1
ATOM 2512 N N . LEU A 1 306 ? -21.130 -1.099 -6.437 1.00 94.38 306 LEU A N 1
ATOM 2513 C CA . LEU A 1 306 ? -19.805 -1.452 -6.949 1.00 94.38 306 LEU A CA 1
ATOM 2514 C C . LEU A 1 306 ? -19.852 -2.406 -8.150 1.00 94.38 306 LEU A C 1
ATOM 2516 O O . LEU A 1 306 ? -18.801 -2.728 -8.702 1.00 94.38 306 LEU A O 1
ATOM 2520 N N . SER A 1 307 ? -21.031 -2.846 -8.594 1.00 92.31 307 SER A N 1
ATOM 2521 C CA . SER A 1 307 ? -21.164 -3.831 -9.672 1.00 92.31 307 SER A CA 1
ATOM 2522 C C . SER A 1 307 ? -20.468 -3.438 -10.982 1.00 92.31 307 SER A C 1
ATOM 2524 O O . SER A 1 307 ? -19.868 -4.334 -11.574 1.00 92.31 307 SER A O 1
ATOM 2526 N N . PRO A 1 308 ? -20.399 -2.159 -11.422 1.00 88.31 308 PRO A N 1
ATOM 2527 C CA . PRO A 1 308 ? -19.616 -1.813 -12.609 1.00 88.31 308 PRO A CA 1
ATOM 2528 C C . PRO A 1 308 ? -18.113 -2.048 -12.417 1.00 88.31 308 PRO A C 1
ATOM 2530 O O . PRO A 1 308 ? -17.435 -2.513 -13.332 1.00 88.31 308 PRO A O 1
ATOM 2533 N N . TYR A 1 309 ? -17.587 -1.770 -11.219 1.00 89.06 309 TYR A N 1
ATOM 2534 C CA . TYR A 1 309 ? -16.196 -2.070 -10.876 1.00 89.06 309 TYR A CA 1
ATOM 2535 C C . TYR A 1 309 ? -15.969 -3.580 -10.830 1.00 89.06 309 TYR A C 1
ATOM 2537 O O . TYR A 1 309 ? -15.031 -4.087 -11.439 1.00 89.06 309 TYR A O 1
ATOM 2545 N N . LEU A 1 310 ? -16.845 -4.306 -10.128 1.00 88.25 310 LEU A N 1
ATOM 2546 C CA . LEU A 1 310 ? -16.749 -5.757 -9.964 1.00 88.25 310 LEU A CA 1
ATOM 2547 C C . LEU A 1 310 ? -16.884 -6.487 -11.307 1.00 88.25 310 LEU A C 1
ATOM 2549 O O . LEU A 1 310 ? -16.197 -7.479 -11.531 1.00 88.25 310 LEU A O 1
ATOM 2553 N N . TYR A 1 311 ? -17.707 -5.973 -12.222 1.00 86.38 311 TYR A N 1
ATOM 2554 C CA . TYR A 1 311 ? -17.818 -6.469 -13.591 1.00 86.38 311 TYR A CA 1
ATOM 2555 C C . TYR A 1 311 ? -16.475 -6.376 -14.325 1.00 86.38 311 TYR A C 1
ATOM 2557 O O . TYR A 1 311 ? -16.012 -7.366 -14.890 1.00 86.38 311 TYR A O 1
ATOM 2565 N N . LEU A 1 312 ? -15.809 -5.215 -14.277 1.00 80.94 312 LEU A N 1
ATOM 2566 C CA . LEU A 1 312 ? -14.481 -5.046 -14.879 1.00 80.94 312 LEU A CA 1
ATOM 2567 C C . LEU A 1 312 ? -13.455 -5.980 -14.225 1.00 80.94 312 LEU A C 1
ATOM 2569 O O . LEU A 1 312 ? -12.745 -6.696 -14.930 1.00 80.94 312 LEU A O 1
ATOM 2573 N N . PHE A 1 313 ? -13.465 -6.037 -12.894 1.00 80.50 313 PHE A N 1
ATOM 2574 C CA . PHE A 1 313 ? -12.556 -6.843 -12.087 1.00 80.50 313 PHE A CA 1
ATOM 2575 C C . PHE A 1 313 ? -12.661 -8.349 -12.381 1.00 80.50 313 PHE A C 1
ATOM 2577 O O . PHE A 1 313 ? -11.641 -9.009 -12.570 1.00 80.50 313 PHE A O 1
ATOM 2584 N N . PHE A 1 314 ? -13.874 -8.914 -12.444 1.00 78.88 314 PHE A N 1
ATOM 2585 C CA . PHE A 1 314 ? -14.067 -10.359 -12.617 1.00 78.88 314 PHE A CA 1
ATOM 2586 C C . PHE A 1 314 ? -14.157 -10.814 -14.079 1.00 78.88 314 PHE A C 1
ATOM 2588 O O . PHE A 1 314 ? -13.645 -11.883 -14.404 1.00 78.88 314 PHE A O 1
ATOM 2595 N N . ILE A 1 315 ? -14.806 -10.048 -14.963 1.00 69.56 315 ILE A N 1
ATOM 2596 C CA . ILE A 1 315 ? -15.197 -10.543 -16.297 1.00 69.56 315 ILE A CA 1
ATOM 2597 C C . ILE A 1 315 ? -14.191 -10.160 -17.382 1.00 69.56 315 ILE A C 1
ATOM 2599 O O . ILE A 1 315 ? -13.945 -10.956 -18.287 1.00 69.56 315 ILE A O 1
ATOM 2603 N N . GLN A 1 316 ? -13.542 -8.991 -17.307 1.00 58.78 316 GLN A N 1
ATOM 2604 C CA . GLN A 1 316 ? -12.584 -8.602 -18.353 1.00 58.78 316 GLN A CA 1
ATOM 2605 C C . GLN A 1 316 ? -11.238 -9.340 -18.271 1.00 58.78 316 GLN A C 1
ATOM 2607 O O . GLN A 1 316 ? -10.404 -9.171 -19.161 1.00 58.78 316 GLN A O 1
ATOM 2612 N N . GLY A 1 317 ? -11.019 -10.188 -17.256 1.00 49.66 317 GLY A N 1
ATOM 2613 C CA . GLY A 1 317 ? -9.898 -11.135 -17.217 1.00 49.66 317 GLY A CA 1
ATOM 2614 C C . GLY A 1 317 ? -8.506 -10.492 -17.232 1.00 49.66 317 GLY A C 1
ATOM 2615 O O . GLY A 1 317 ? -7.510 -11.179 -17.450 1.00 49.66 317 GLY A O 1
ATOM 2616 N N . ARG A 1 318 ? -8.401 -9.179 -16.988 1.00 52.28 318 ARG A N 1
ATOM 2617 C CA . ARG A 1 318 ? -7.137 -8.424 -16.907 1.00 52.28 318 ARG A CA 1
ATOM 2618 C C . ARG A 1 318 ? -6.608 -8.382 -15.478 1.00 52.28 318 ARG A C 1
ATOM 2620 O O . ARG A 1 318 ? -6.030 -7.389 -15.044 1.00 52.28 318 ARG A O 1
ATOM 2627 N N . PHE A 1 319 ? -6.793 -9.491 -14.770 1.00 52.00 319 PHE A N 1
ATOM 2628 C CA . PHE A 1 319 ? -6.326 -9.722 -13.413 1.00 52.00 319 PHE A CA 1
ATOM 2629 C C . PHE A 1 319 ? -4.793 -9.812 -13.400 1.00 52.00 319 PHE A C 1
ATOM 2631 O O . PHE A 1 319 ? -4.208 -10.885 -13.286 1.00 52.00 319 PHE A O 1
ATOM 2638 N N . ASN A 1 320 ? -4.117 -8.679 -13.567 1.00 49.75 320 ASN A N 1
ATOM 2639 C CA . ASN A 1 320 ? -2.689 -8.558 -13.310 1.00 49.75 320 ASN A CA 1
ATOM 2640 C C . ASN A 1 320 ? -2.528 -8.201 -11.833 1.00 49.75 320 ASN A C 1
ATOM 2642 O O . ASN A 1 320 ? -2.129 -7.087 -11.502 1.00 49.75 320 ASN A O 1
ATOM 2646 N N . VAL A 1 321 ? -2.911 -9.118 -10.943 1.00 51.22 321 VAL A N 1
ATOM 2647 C CA . VAL A 1 321 ? -2.577 -8.945 -9.530 1.00 51.22 321 VAL A CA 1
ATOM 2648 C C . VAL A 1 321 ? -1.095 -9.212 -9.389 1.00 51.22 321 VAL A C 1
ATOM 2650 O O . VAL A 1 321 ? -0.600 -10.248 -9.831 1.00 51.22 321 VAL A O 1
ATOM 2653 N N . VAL A 1 322 ? -0.400 -8.251 -8.793 1.00 49.53 322 VAL A N 1
ATOM 2654 C CA . VAL A 1 322 ? 1.001 -8.392 -8.414 1.00 49.53 322 VAL A CA 1
ATOM 2655 C C . VAL A 1 322 ? 1.107 -9.628 -7.525 1.00 49.53 322 VAL A C 1
ATOM 2657 O O . VAL A 1 322 ? 0.463 -9.714 -6.476 1.00 49.53 322 VAL A O 1
ATOM 2660 N N . HIS A 1 323 ? 1.835 -10.641 -7.987 1.00 54.56 323 HIS A N 1
ATOM 2661 C CA . HIS A 1 323 ? 1.854 -11.943 -7.328 1.00 54.56 323 HIS A CA 1
ATOM 2662 C C . HIS A 1 323 ? 2.920 -11.964 -6.238 1.00 54.56 323 HIS A C 1
ATOM 2664 O O . HIS A 1 323 ? 3.982 -12.561 -6.396 1.00 54.56 323 HIS A O 1
ATOM 2670 N N . PHE A 1 324 ? 2.610 -11.353 -5.100 1.00 62.34 324 PHE A N 1
ATOM 2671 C CA . PHE A 1 324 ? 3.381 -11.573 -3.885 1.00 62.34 324 PHE A CA 1
ATOM 2672 C C . PHE A 1 324 ? 2.936 -12.876 -3.226 1.00 62.34 324 PHE A C 1
ATOM 2674 O O . PHE A 1 324 ? 1.742 -13.116 -3.038 1.00 62.34 324 PHE A O 1
ATOM 2681 N N . ALA A 1 325 ? 3.889 -13.750 -2.903 1.00 65.50 325 ALA A N 1
ATOM 2682 C CA . ALA A 1 325 ? 3.574 -14.954 -2.153 1.00 65.50 325 ALA A CA 1
ATOM 2683 C C . ALA A 1 325 ? 3.275 -14.551 -0.698 1.00 65.50 325 ALA A C 1
ATOM 2685 O O . ALA A 1 325 ? 4.141 -13.951 -0.066 1.00 65.50 325 ALA A O 1
ATOM 2686 N N . PRO A 1 326 ? 2.113 -14.910 -0.116 1.00 71.88 326 PRO A N 1
ATOM 2687 C CA . PRO A 1 326 ? 1.792 -14.562 1.275 1.00 71.88 326 PRO A CA 1
ATOM 2688 C C . PRO A 1 326 ? 2.845 -15.023 2.296 1.00 71.88 326 PRO A C 1
ATOM 2690 O O . PRO A 1 326 ? 3.014 -14.410 3.346 1.00 71.88 326 PRO A O 1
ATOM 2693 N N . ALA A 1 327 ? 3.584 -16.091 1.978 1.00 71.31 327 ALA A N 1
ATOM 2694 C CA . ALA A 1 327 ? 4.701 -16.585 2.784 1.00 71.31 327 ALA A CA 1
ATOM 2695 C C . ALA A 1 327 ? 5.848 -15.571 2.946 1.00 71.31 327 ALA A C 1
ATOM 2697 O O . ALA A 1 327 ? 6.588 -15.662 3.923 1.00 71.31 327 ALA A O 1
ATOM 2698 N N . ASP A 1 328 ? 5.980 -14.629 2.010 1.00 68.81 328 ASP A N 1
ATOM 2699 C CA . ASP A 1 328 ? 7.081 -13.663 1.942 1.00 68.81 328 ASP A CA 1
ATOM 2700 C C . ASP A 1 328 ? 6.787 -12.393 2.751 1.00 68.81 328 ASP A C 1
ATOM 2702 O O . ASP A 1 328 ? 7.694 -11.621 3.020 1.00 68.81 328 ASP A O 1
ATOM 2706 N N . PHE A 1 329 ? 5.530 -12.195 3.153 1.00 77.25 329 PHE A N 1
ATOM 2707 C CA . PHE A 1 329 ? 5.052 -11.026 3.900 1.00 77.25 329 PHE A CA 1
ATOM 2708 C C . PHE A 1 329 ? 4.367 -11.478 5.191 1.00 77.25 329 PHE A C 1
ATOM 2710 O O . PHE A 1 329 ? 3.236 -11.111 5.509 1.00 77.25 329 PHE A O 1
ATOM 2717 N N . SER A 1 330 ? 5.036 -12.392 5.883 1.00 84.38 330 SER A N 1
ATOM 2718 C CA . SER A 1 330 ? 4.565 -13.078 7.080 1.00 84.38 330 SER A CA 1
ATOM 2719 C C . SER A 1 330 ? 5.288 -12.540 8.308 1.00 84.38 330 SER A C 1
ATOM 2721 O O . SER A 1 330 ? 6.495 -12.329 8.267 1.00 84.38 330 SER A O 1
ATOM 2723 N N . SER A 1 331 ? 4.581 -12.340 9.420 1.00 88.25 331 SER A N 1
ATOM 2724 C CA . SER A 1 331 ? 5.203 -11.839 10.647 1.00 88.25 331 SER A CA 1
ATOM 2725 C C . SER A 1 331 ? 6.223 -12.835 11.199 1.00 88.25 331 SER A C 1
ATOM 2727 O O . SER A 1 331 ? 5.883 -13.972 11.534 1.00 88.25 331 SER A O 1
ATOM 2729 N N . ASN A 1 332 ? 7.470 -12.389 11.365 1.00 87.50 332 ASN A N 1
ATOM 2730 C CA . ASN A 1 332 ? 8.462 -13.157 12.107 1.00 87.50 332 ASN A CA 1
ATOM 2731 C C . ASN A 1 332 ? 8.078 -13.230 13.589 1.00 87.50 332 ASN A C 1
ATOM 2733 O O . ASN A 1 332 ? 7.724 -12.215 14.193 1.00 87.50 332 ASN A O 1
ATOM 2737 N N . LEU A 1 333 ? 8.228 -14.403 14.208 1.00 89.56 333 LEU A N 1
ATOM 2738 C CA . LEU A 1 333 ? 7.906 -14.589 15.623 1.00 89.56 333 LEU A CA 1
ATOM 2739 C C . LEU A 1 333 ? 8.694 -13.637 16.540 1.00 89.56 333 LEU A C 1
ATOM 2741 O O . LEU A 1 333 ? 8.170 -13.159 17.545 1.00 89.56 333 LEU A O 1
ATOM 2745 N N . LEU A 1 334 ? 9.946 -13.326 16.196 1.00 89.44 334 LEU A N 1
ATOM 2746 C CA . LEU A 1 334 ? 10.761 -12.402 16.983 1.00 89.44 334 LEU A CA 1
ATOM 2747 C C . LEU A 1 334 ? 10.283 -10.952 16.866 1.00 89.44 334 LEU A C 1
ATOM 2749 O O . LEU A 1 334 ? 10.474 -10.182 17.806 1.00 89.44 334 LEU A O 1
ATOM 2753 N N . ASN A 1 335 ? 9.614 -10.576 15.772 1.00 89.75 335 ASN A N 1
ATOM 2754 C CA . ASN A 1 335 ? 9.154 -9.205 15.562 1.00 89.75 335 ASN A CA 1
ATOM 2755 C C . ASN A 1 335 ? 8.039 -8.797 16.537 1.00 89.75 335 ASN A C 1
ATOM 2757 O O . ASN A 1 335 ? 7.904 -7.614 16.816 1.00 89.75 335 ASN A O 1
ATOM 2761 N N . PHE A 1 336 ? 7.310 -9.742 17.143 1.00 91.75 336 PHE A N 1
ATOM 2762 C CA . PHE A 1 336 ? 6.355 -9.428 18.216 1.00 91.75 336 PHE A CA 1
ATOM 2763 C C . PHE A 1 336 ? 7.031 -8.877 19.483 1.00 91.75 336 PHE A C 1
ATOM 2765 O O . PHE A 1 336 ? 6.412 -8.118 20.229 1.00 91.75 336 PHE A O 1
ATOM 2772 N N . PHE A 1 337 ? 8.297 -9.239 19.720 1.00 91.25 337 PHE A N 1
ATOM 2773 C CA . PHE A 1 337 ? 9.035 -8.931 20.951 1.00 91.25 337 PHE A CA 1
ATOM 2774 C C . PHE A 1 337 ? 10.219 -7.993 20.738 1.00 91.25 337 PHE A C 1
ATOM 2776 O O . PHE A 1 337 ? 10.613 -7.289 21.669 1.00 91.25 337 PHE A O 1
ATOM 2783 N N . ILE A 1 338 ? 10.780 -7.968 19.530 1.00 90.12 338 ILE A N 1
ATOM 2784 C CA . ILE A 1 338 ? 11.949 -7.165 19.193 1.00 90.12 338 ILE A CA 1
ATOM 2785 C C . ILE A 1 338 ? 11.529 -6.061 18.216 1.00 90.12 338 ILE A C 1
ATOM 2787 O O . ILE A 1 338 ? 11.035 -6.368 17.125 1.00 90.12 338 ILE A O 1
ATOM 2791 N N . PRO A 1 339 ? 11.725 -4.784 18.588 1.00 88.62 339 PRO A N 1
ATOM 2792 C CA . PRO A 1 339 ? 11.330 -3.665 17.752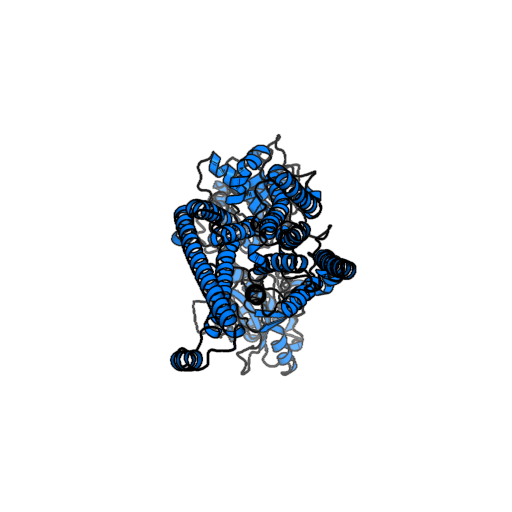 1.00 88.62 339 PRO A CA 1
ATOM 2793 C C . PRO A 1 339 ? 12.157 -3.600 16.466 1.00 88.62 339 PRO A C 1
ATOM 2795 O O . PRO A 1 339 ? 13.360 -3.861 16.463 1.00 88.62 339 PRO A O 1
ATOM 2798 N N . SER A 1 340 ? 11.493 -3.217 15.379 1.00 83.25 340 SER A N 1
ATOM 2799 C CA . SER A 1 340 ? 12.104 -3.005 14.068 1.00 83.25 340 SER A CA 1
ATOM 2800 C C . SER A 1 340 ? 12.701 -1.607 13.933 1.00 83.25 340 SER A C 1
ATOM 2802 O O . SER A 1 340 ? 12.450 -0.715 14.746 1.00 83.25 340 SER A O 1
ATOM 2804 N N . LYS A 1 341 ? 13.420 -1.366 12.832 1.00 82.62 341 LYS A N 1
ATOM 2805 C CA . LYS A 1 341 ? 13.912 -0.028 12.460 1.00 82.62 341 LYS A CA 1
ATOM 2806 C C . LYS A 1 341 ? 12.827 1.058 12.364 1.00 82.62 341 LYS A C 1
ATOM 2808 O O . LYS A 1 341 ? 13.155 2.240 12.327 1.00 82.62 341 LYS A O 1
ATOM 2813 N N . TYR A 1 342 ? 11.554 0.660 12.327 1.00 83.25 342 TYR A N 1
ATOM 2814 C CA . TYR A 1 342 ? 10.398 1.547 12.232 1.00 83.25 342 TYR A CA 1
ATOM 2815 C C . TYR A 1 342 ? 9.912 2.080 13.582 1.00 83.25 342 TYR A C 1
ATOM 2817 O O . TYR A 1 342 ? 9.070 2.966 13.594 1.00 83.25 342 TYR A O 1
ATOM 2825 N N . THR A 1 343 ? 10.427 1.608 14.721 1.00 88.94 343 THR A N 1
ATOM 2826 C CA . THR A 1 343 ? 10.193 2.279 16.012 1.00 88.94 343 THR A CA 1
ATOM 2827 C C . THR A 1 343 ? 11.453 2.993 16.481 1.00 88.94 343 THR A C 1
ATOM 2829 O O . THR A 1 343 ? 12.573 2.607 16.146 1.00 88.94 343 THR A O 1
ATOM 2832 N N . MET A 1 344 ? 11.292 4.049 17.279 1.00 89.62 344 MET A N 1
ATOM 2833 C CA . MET A 1 344 ? 12.404 4.877 17.747 1.00 89.62 344 MET A CA 1
ATOM 2834 C C . MET A 1 344 ? 13.457 4.070 18.522 1.00 89.62 344 MET A C 1
ATOM 2836 O O . MET A 1 344 ? 14.653 4.298 18.345 1.00 89.62 344 MET A O 1
ATOM 2840 N N . LEU A 1 345 ? 13.031 3.124 19.367 1.00 87.81 345 LEU A N 1
ATOM 2841 C CA . LEU A 1 345 ? 13.951 2.245 20.094 1.00 87.81 345 LEU A CA 1
ATOM 2842 C C . LEU A 1 345 ? 14.564 1.180 19.179 1.00 87.81 345 LEU A C 1
ATOM 2844 O O . LEU A 1 345 ? 15.760 0.908 19.283 1.00 87.81 345 LEU A O 1
ATOM 2848 N N . GLY A 1 346 ? 13.780 0.598 18.268 1.00 84.06 346 GLY A N 1
ATOM 2849 C CA . GLY A 1 346 ? 14.276 -0.441 17.368 1.00 84.06 346 GLY A CA 1
ATOM 2850 C C . GLY A 1 346 ? 15.307 0.072 16.371 1.00 84.06 346 GLY A C 1
ATOM 2851 O O . GLY A 1 346 ? 16.366 -0.537 16.230 1.00 84.06 346 GLY A O 1
ATOM 2852 N N . GLY A 1 347 ? 15.068 1.247 15.781 1.00 81.44 347 GLY A N 1
ATOM 2853 C CA . GLY A 1 347 ? 16.006 1.918 14.878 1.00 81.44 347 GLY A CA 1
ATOM 2854 C C . GLY A 1 347 ? 17.340 2.301 15.519 1.00 81.44 347 GLY A C 1
ATOM 2855 O O . GLY A 1 347 ? 18.343 2.386 14.817 1.00 81.44 347 GLY A O 1
ATOM 2856 N N . LYS A 1 348 ? 17.378 2.497 16.844 1.00 85.00 348 LYS A N 1
ATOM 2857 C CA . LYS A 1 348 ? 18.610 2.835 17.577 1.00 85.00 348 LYS A CA 1
ATOM 2858 C C . LYS A 1 348 ? 19.364 1.616 18.093 1.00 85.00 348 LYS A C 1
ATOM 2860 O O . LYS A 1 348 ? 20.587 1.601 18.032 1.00 85.00 348 LYS A O 1
ATOM 2865 N N . PHE A 1 349 ? 18.650 0.626 18.627 1.00 86.88 349 PHE A N 1
ATOM 2866 C CA . PHE A 1 349 ? 19.273 -0.439 19.416 1.00 86.88 349 PHE A CA 1
ATOM 2867 C C . PHE A 1 349 ? 19.143 -1.834 18.811 1.00 86.88 349 PHE A C 1
ATOM 2869 O O . PHE A 1 349 ? 19.926 -2.694 19.182 1.00 86.88 349 PHE A O 1
ATOM 2876 N N . PHE A 1 350 ? 18.196 -2.091 17.902 1.00 84.25 350 PHE A N 1
ATOM 2877 C CA . PHE A 1 350 ? 17.840 -3.458 17.490 1.00 84.25 350 PHE A CA 1
ATOM 2878 C C . PHE A 1 350 ? 17.946 -3.717 15.983 1.00 84.25 350 PHE A C 1
ATOM 2880 O O . PHE A 1 350 ? 17.595 -4.809 15.535 1.00 84.25 350 PHE A O 1
ATOM 2887 N N . THR A 1 351 ? 18.455 -2.779 15.182 1.00 81.38 351 THR A N 1
ATOM 2888 C CA . THR A 1 351 ? 18.661 -2.959 13.726 1.00 81.38 351 THR A CA 1
ATOM 2889 C C . THR A 1 351 ? 19.546 -4.167 13.410 1.00 81.38 351 THR A C 1
ATOM 2891 O O . THR A 1 351 ? 19.209 -4.970 12.547 1.00 81.38 351 THR A O 1
ATOM 2894 N N . PHE A 1 352 ? 20.593 -4.408 14.210 1.00 79.88 352 PHE A N 1
ATOM 2895 C CA . PHE A 1 352 ? 21.503 -5.555 14.058 1.00 79.88 352 PHE A CA 1
ATOM 2896 C C . PHE A 1 352 ? 20.820 -6.940 14.122 1.00 79.88 352 PHE A C 1
ATOM 2898 O O . PHE A 1 352 ? 21.361 -7.924 13.596 1.00 79.88 352 PHE A O 1
ATOM 2905 N N . LEU A 1 353 ? 19.654 -7.016 14.777 1.00 81.12 353 LEU A N 1
ATOM 2906 C CA . LEU A 1 353 ? 18.790 -8.198 14.847 1.00 81.12 353 LEU A CA 1
ATOM 2907 C C . LEU A 1 353 ? 17.630 -8.100 13.862 1.00 81.12 353 LEU A C 1
ATOM 2909 O O . LEU A 1 353 ? 17.407 -9.037 13.100 1.00 81.12 353 LEU A O 1
ATOM 2913 N N . SER A 1 354 ? 16.901 -6.984 13.891 1.00 79.25 354 SER A N 1
ATOM 2914 C CA . SER A 1 354 ? 15.647 -6.814 13.156 1.00 79.25 354 SER A CA 1
ATOM 2915 C C . SER A 1 354 ? 15.829 -6.756 11.645 1.00 79.25 354 SER A C 1
ATOM 2917 O O . SER A 1 354 ? 14.989 -7.294 10.933 1.00 79.25 354 SER A O 1
ATOM 2919 N N . ASP A 1 355 ? 16.957 -6.258 11.131 1.00 75.94 355 ASP A N 1
ATOM 2920 C CA . ASP A 1 355 ? 17.254 -6.317 9.691 1.00 75.94 355 ASP A CA 1
ATOM 2921 C C . ASP A 1 355 ? 17.469 -7.759 9.182 1.00 75.94 355 ASP A C 1
ATOM 2923 O O . ASP A 1 355 ? 17.518 -7.985 7.977 1.00 75.94 355 ASP A O 1
ATOM 2927 N N . LYS A 1 356 ? 17.573 -8.747 10.085 1.00 73.06 356 LYS A N 1
ATOM 2928 C CA . LYS A 1 356 ? 17.774 -10.175 9.776 1.00 73.06 356 LYS A CA 1
ATOM 2929 C C . LYS A 1 356 ? 16.537 -11.042 10.047 1.00 73.06 356 LYS A C 1
ATOM 2931 O O . LYS A 1 356 ? 16.650 -12.267 10.073 1.00 73.06 356 LYS A O 1
ATOM 2936 N N . PHE A 1 357 ? 15.381 -10.438 10.337 1.00 70.62 357 PHE A N 1
ATOM 2937 C CA . PHE A 1 357 ? 14.150 -11.173 10.663 1.00 70.62 357 PHE A CA 1
ATOM 2938 C C . PHE A 1 357 ? 13.480 -11.841 9.475 1.00 70.62 357 PHE A C 1
ATOM 2940 O O . PHE A 1 357 ? 12.611 -12.676 9.686 1.00 70.62 357 PHE A O 1
ATOM 2947 N N . ASP A 1 358 ? 13.866 -11.532 8.251 1.00 57.50 358 ASP A N 1
ATOM 2948 C CA . ASP A 1 358 ? 13.309 -12.235 7.112 1.00 57.50 358 ASP A CA 1
ATOM 2949 C C . ASP A 1 358 ? 14.188 -13.431 6.747 1.00 57.50 358 ASP A C 1
ATOM 2951 O O . ASP A 1 358 ? 15.414 -13.353 6.672 1.00 57.50 358 ASP A O 1
ATOM 2955 N N . ALA A 1 359 ? 13.543 -14.582 6.526 1.00 43.78 359 ALA A N 1
ATOM 2956 C CA . ALA A 1 359 ? 14.205 -15.793 6.030 1.00 43.78 359 ALA A CA 1
ATOM 2957 C C . ALA A 1 359 ? 14.747 -15.630 4.596 1.00 43.78 359 ALA A C 1
ATOM 2959 O O . ALA A 1 359 ? 15.459 -16.489 4.077 1.00 43.78 359 ALA A O 1
ATOM 2960 N N . ARG A 1 360 ? 14.405 -14.513 3.953 1.00 46.84 360 ARG A N 1
ATOM 2961 C CA . ARG A 1 360 ? 14.890 -14.037 2.658 1.00 46.84 360 ARG A CA 1
ATOM 2962 C C . ARG A 1 360 ? 15.457 -12.634 2.919 1.00 46.84 360 ARG A C 1
ATOM 2964 O O . ARG A 1 360 ? 14.868 -11.937 3.730 1.00 46.84 360 ARG A O 1
ATOM 2971 N N . ASP A 1 361 ? 16.534 -12.168 2.269 1.00 36.12 361 ASP A N 1
ATOM 2972 C CA . ASP A 1 361 ? 17.153 -10.858 2.625 1.00 36.12 361 ASP A CA 1
ATOM 2973 C C . ASP A 1 361 ? 16.331 -9.651 2.130 1.00 36.12 361 ASP A C 1
ATOM 2975 O O . ASP A 1 361 ? 16.845 -8.556 1.898 1.00 36.12 361 ASP A O 1
ATOM 2979 N N . TYR A 1 362 ? 15.032 -9.843 1.945 1.00 42.28 362 TYR A N 1
ATOM 2980 C CA . TYR A 1 362 ? 14.096 -8.793 1.642 1.00 42.28 362 TYR A CA 1
ATOM 2981 C C . TYR A 1 362 ? 13.360 -8.420 2.925 1.00 42.28 362 TYR A C 1
ATOM 2983 O O . TYR A 1 362 ? 12.557 -9.200 3.422 1.00 42.28 362 TYR A O 1
ATOM 2991 N N . VAL A 1 363 ? 13.647 -7.224 3.443 1.00 47.31 363 VAL A N 1
ATOM 2992 C CA . VAL A 1 363 ? 12.938 -6.651 4.592 1.00 47.31 363 VAL A CA 1
ATOM 2993 C C . VAL A 1 363 ? 11.561 -6.188 4.128 1.00 47.31 363 VAL A C 1
ATOM 2995 O O . VAL A 1 363 ? 11.455 -5.089 3.580 1.00 47.31 363 VAL A O 1
ATOM 2998 N N . PHE A 1 364 ? 10.518 -6.994 4.327 1.00 56.00 364 PHE A N 1
ATOM 2999 C CA . PHE A 1 364 ? 9.147 -6.590 4.000 1.00 56.00 364 PHE A CA 1
ATOM 3000 C C . PHE A 1 364 ? 8.190 -6.768 5.191 1.00 56.00 364 PHE A C 1
ATOM 3002 O O . PHE A 1 364 ? 8.170 -7.800 5.848 1.00 56.00 364 PHE A O 1
ATOM 3009 N N . ASP A 1 365 ? 7.396 -5.725 5.463 1.00 62.06 365 ASP A N 1
ATOM 3010 C CA . ASP A 1 365 ? 6.293 -5.674 6.438 1.00 62.06 365 ASP A CA 1
ATOM 3011 C C . ASP A 1 365 ? 6.621 -6.144 7.882 1.00 62.06 365 ASP A C 1
ATOM 3013 O O . ASP A 1 365 ? 5.988 -7.040 8.440 1.00 62.06 365 ASP A O 1
ATOM 3017 N N . GLN A 1 366 ? 7.570 -5.466 8.552 1.00 73.62 366 GLN A N 1
ATOM 3018 C CA . GLN A 1 366 ? 7.860 -5.634 9.996 1.00 73.62 366 GLN A CA 1
ATOM 3019 C C . GLN A 1 366 ? 6.827 -4.924 10.902 1.00 73.62 366 GLN A C 1
ATOM 3021 O O . GLN A 1 366 ? 7.176 -4.102 11.758 1.00 73.62 366 GLN A O 1
ATOM 3026 N N . ASP A 1 367 ? 5.552 -5.254 10.689 1.00 82.06 367 ASP A N 1
ATOM 3027 C CA . ASP A 1 367 ? 4.368 -4.613 11.283 1.00 82.06 367 ASP A CA 1
ATOM 3028 C C . ASP A 1 367 ? 4.012 -5.121 12.691 1.00 82.06 367 ASP A C 1
ATOM 3030 O O . ASP A 1 367 ? 3.144 -4.557 13.359 1.00 82.06 367 ASP A O 1
ATOM 3034 N N . ALA A 1 368 ? 4.631 -6.213 13.148 1.00 89.69 368 ALA A N 1
ATOM 3035 C CA . ALA A 1 368 ? 4.090 -7.043 14.224 1.00 89.69 368 ALA A CA 1
ATOM 3036 C C . ALA A 1 368 ? 4.491 -6.628 15.644 1.00 89.69 368 ALA A C 1
ATOM 3038 O O . ALA A 1 368 ? 3.978 -7.187 16.617 1.00 89.69 368 ALA A O 1
ATOM 3039 N N . TYR A 1 369 ? 5.387 -5.653 15.787 1.00 93.44 369 TYR A N 1
ATOM 3040 C CA . TYR A 1 369 ? 5.899 -5.254 17.092 1.00 93.44 369 TYR A CA 1
ATOM 3041 C C . TYR A 1 369 ? 4.834 -4.582 17.968 1.00 93.44 369 TYR A C 1
ATOM 3043 O O . TYR A 1 369 ? 4.496 -3.419 17.779 1.00 93.44 369 TYR A O 1
ATOM 3051 N N . LEU A 1 370 ? 4.325 -5.304 18.971 1.00 91.00 370 LEU A N 1
ATOM 3052 C CA . LEU A 1 370 ? 3.250 -4.819 19.844 1.00 91.00 370 LEU A CA 1
ATOM 3053 C C . LEU A 1 370 ? 3.731 -3.900 20.973 1.00 91.00 370 LEU A C 1
ATOM 3055 O O . LEU A 1 370 ? 2.914 -3.176 21.529 1.00 91.00 370 LEU A O 1
ATOM 3059 N N . GLY A 1 371 ? 5.016 -3.941 21.338 1.00 92.06 371 GLY A N 1
ATOM 3060 C CA . GLY A 1 371 ? 5.553 -3.296 22.541 1.00 92.06 371 GLY A CA 1
ATOM 3061 C C . GLY A 1 371 ? 5.502 -4.209 23.772 1.00 92.06 371 GLY A C 1
ATOM 3062 O O . GLY A 1 371 ? 4.431 -4.634 24.209 1.00 92.06 371 GLY A O 1
ATOM 3063 N N . LEU A 1 372 ? 6.661 -4.483 24.384 1.00 93.25 372 LEU A N 1
ATOM 3064 C CA . LEU A 1 372 ? 6.767 -5.391 25.542 1.00 93.25 372 LEU A CA 1
ATOM 3065 C C . LEU A 1 372 ? 5.848 -5.008 26.723 1.00 93.25 372 LEU A C 1
ATOM 3067 O O . LEU A 1 372 ? 5.185 -5.899 27.263 1.00 93.25 372 LEU A O 1
ATOM 3071 N N . PRO A 1 373 ? 5.714 -3.719 27.107 1.00 95.88 373 PRO A N 1
ATOM 3072 C CA . PRO A 1 373 ? 4.786 -3.339 28.172 1.00 95.88 373 PRO A CA 1
ATOM 3073 C C . PRO A 1 373 ? 3.322 -3.648 27.831 1.00 95.88 373 PRO A C 1
ATOM 3075 O O . PRO A 1 373 ? 2.558 -4.050 28.708 1.00 95.88 373 PRO A O 1
ATOM 3078 N N . PHE A 1 374 ? 2.924 -3.524 26.559 1.00 97.25 374 PHE A N 1
ATOM 3079 C CA . PHE A 1 374 ? 1.567 -3.853 26.124 1.00 97.25 374 PHE A CA 1
ATOM 3080 C C . PHE A 1 374 ? 1.284 -5.351 26.196 1.00 97.25 374 PHE A C 1
ATOM 3082 O O . PHE A 1 374 ? 0.200 -5.732 26.631 1.00 97.25 374 PHE A O 1
ATOM 3089 N N . ILE A 1 375 ? 2.262 -6.203 25.879 1.00 96.12 375 ILE A N 1
ATOM 3090 C CA . ILE A 1 375 ? 2.145 -7.654 26.086 1.00 96.12 375 ILE A CA 1
ATOM 3091 C C . ILE A 1 375 ? 1.914 -7.963 27.573 1.00 96.12 375 ILE A C 1
ATOM 3093 O O . ILE A 1 375 ? 1.004 -8.722 27.913 1.00 96.12 375 ILE A O 1
ATOM 3097 N N . GLY A 1 376 ? 2.662 -7.315 28.471 1.00 96.50 376 GLY A N 1
ATOM 3098 C CA . GLY A 1 376 ? 2.448 -7.433 29.917 1.00 96.50 376 GLY A CA 1
ATOM 3099 C C . GLY A 1 376 ? 1.038 -7.007 30.349 1.00 96.50 376 GLY A C 1
ATOM 3100 O O . GLY A 1 376 ? 0.382 -7.716 31.116 1.00 96.50 376 GLY A O 1
ATOM 3101 N N . ILE A 1 377 ? 0.532 -5.891 29.810 1.00 96.38 377 ILE A N 1
ATOM 3102 C CA . ILE A 1 377 ? -0.838 -5.410 30.061 1.00 96.38 377 ILE A CA 1
ATOM 3103 C C . ILE A 1 377 ? -1.880 -6.420 29.567 1.00 96.38 377 ILE A C 1
ATOM 3105 O O . ILE A 1 377 ? -2.826 -6.707 30.299 1.00 96.38 377 ILE A O 1
ATOM 3109 N N . LEU A 1 378 ? -1.712 -6.983 28.366 1.00 97.00 378 LEU A N 1
ATOM 3110 C CA . LEU A 1 378 ? -2.616 -7.989 27.801 1.00 97.00 378 LEU A CA 1
ATOM 3111 C C . LEU A 1 378 ? -2.705 -9.230 28.699 1.00 97.00 378 LEU A C 1
ATOM 3113 O O . LEU A 1 378 ? -3.807 -9.667 29.038 1.00 97.00 378 LEU A O 1
ATOM 3117 N N . ILE A 1 379 ? -1.555 -9.763 29.128 1.00 96.69 379 ILE A N 1
ATOM 3118 C CA . ILE A 1 379 ? -1.481 -10.937 30.009 1.00 96.69 379 ILE A CA 1
ATOM 3119 C C . ILE A 1 379 ? -2.146 -10.634 31.355 1.00 96.69 379 ILE A C 1
ATOM 3121 O O . ILE A 1 379 ? -3.014 -11.389 31.800 1.00 96.69 379 ILE A O 1
ATOM 3125 N N . PHE A 1 380 ? -1.790 -9.511 31.985 1.00 95.69 380 PHE A N 1
ATOM 3126 C CA . PHE A 1 380 ? -2.342 -9.115 33.281 1.00 95.69 380 PHE A CA 1
ATOM 3127 C C . PHE A 1 380 ? -3.858 -8.889 33.218 1.00 95.69 380 PHE A C 1
ATOM 3129 O O . PHE A 1 380 ? -4.610 -9.401 34.055 1.00 95.69 380 PHE A O 1
ATOM 3136 N N . TYR A 1 381 ? -4.325 -8.141 32.216 1.00 94.38 381 TYR A N 1
ATOM 3137 C CA . TYR A 1 381 ? -5.741 -7.829 32.057 1.00 94.38 381 TYR A CA 1
ATOM 3138 C C . TYR A 1 381 ? -6.560 -9.089 31.783 1.00 94.38 381 TYR A C 1
ATOM 3140 O O . TYR A 1 381 ? -7.618 -9.268 32.396 1.00 94.38 381 TYR A O 1
ATOM 3148 N N . PHE A 1 382 ? -6.056 -9.989 30.931 1.00 95.19 382 PHE A N 1
ATOM 3149 C CA . PHE A 1 382 ? -6.692 -11.277 30.695 1.00 95.19 382 PHE A CA 1
ATOM 3150 C C . PHE A 1 382 ? -6.722 -12.121 31.962 1.00 95.19 382 PHE A C 1
ATOM 3152 O O . PHE A 1 382 ? -7.799 -12.564 32.334 1.00 95.19 382 PHE A O 1
ATOM 3159 N N . TYR A 1 383 ? -5.606 -12.292 32.674 1.00 95.12 383 TYR A N 1
ATOM 3160 C CA . TYR A 1 383 ? -5.567 -13.073 33.915 1.00 95.12 383 TYR A CA 1
ATOM 3161 C C . TYR A 1 383 ? -6.631 -12.606 34.919 1.00 95.12 383 TYR A C 1
ATOM 3163 O O . TYR A 1 383 ? -7.415 -13.413 35.424 1.00 95.12 383 TYR A O 1
ATOM 3171 N N . LYS A 1 384 ? -6.724 -11.289 35.133 1.00 91.88 384 LYS A N 1
ATOM 3172 C CA . LYS A 1 384 ? -7.691 -10.677 36.050 1.00 91.88 384 LYS A CA 1
ATOM 3173 C C . LYS A 1 384 ? -9.142 -10.828 35.583 1.00 91.88 384 LYS A C 1
ATOM 3175 O O . LYS A 1 384 ? -10.036 -11.036 36.401 1.00 91.88 384 LYS A O 1
ATOM 3180 N N . ASN A 1 385 ? -9.391 -10.713 34.279 1.00 89.19 385 ASN A N 1
ATOM 3181 C CA . ASN A 1 385 ? -10.737 -10.664 33.706 1.00 89.19 385 ASN A CA 1
ATOM 3182 C C . ASN A 1 385 ? -11.119 -11.917 32.904 1.00 89.19 385 ASN A C 1
ATOM 3184 O O . ASN A 1 385 ? -12.133 -11.908 32.206 1.00 89.19 385 ASN A O 1
ATOM 3188 N N . ARG A 1 386 ? -10.370 -13.019 33.040 1.00 88.81 386 ARG A N 1
ATOM 3189 C CA . ARG A 1 386 ? -10.525 -14.242 32.233 1.00 88.81 386 ARG A CA 1
ATOM 3190 C C . ARG A 1 386 ? -11.892 -14.885 32.342 1.00 88.81 386 ARG A C 1
ATOM 3192 O O . ARG A 1 386 ? -12.232 -15.684 31.490 1.00 88.81 386 ARG A O 1
ATOM 3199 N N . PHE A 1 387 ? -12.684 -14.578 33.363 1.00 84.81 387 PHE A N 1
ATOM 3200 C CA . PHE A 1 387 ? -14.035 -15.121 33.510 1.00 84.81 387 PHE A CA 1
ATOM 3201 C C . PHE A 1 387 ? -15.108 -14.289 32.797 1.00 84.81 387 PHE A C 1
ATOM 3203 O O . PHE A 1 387 ? -16.221 -14.776 32.617 1.00 84.81 387 PHE A O 1
ATOM 3210 N N . LYS A 1 388 ? -14.786 -13.074 32.336 1.00 83.44 388 LYS A N 1
ATOM 3211 C CA . LYS A 1 388 ? -15.721 -12.230 31.587 1.00 83.44 388 LYS A CA 1
ATOM 3212 C C . LYS A 1 388 ? -15.815 -12.718 30.129 1.00 83.44 388 LYS A C 1
ATOM 3214 O O . LYS A 1 388 ? -14.790 -12.723 29.442 1.00 83.44 388 LYS A O 1
ATOM 3219 N N . PRO A 1 389 ? -17.013 -13.082 29.624 1.00 83.38 389 PRO A N 1
ATOM 3220 C CA . PRO A 1 389 ? -17.198 -13.594 28.260 1.00 83.38 389 PRO A CA 1
ATOM 3221 C C . PRO A 1 389 ? -16.641 -12.643 27.197 1.00 83.38 389 PRO A C 1
ATOM 3223 O O . PRO A 1 389 ? -15.924 -13.055 26.290 1.00 83.38 389 PRO A O 1
ATOM 3226 N N . PHE A 1 390 ? -16.922 -11.351 27.367 1.00 83.94 390 PHE A N 1
ATOM 3227 C CA . PHE A 1 390 ? -16.472 -10.292 26.474 1.00 83.94 390 PHE A CA 1
ATOM 3228 C C . PHE A 1 390 ? -14.941 -10.206 26.374 1.00 83.94 390 PHE A C 1
ATOM 3230 O O . PHE A 1 390 ? -14.395 -10.130 25.277 1.00 83.94 390 PHE A O 1
ATOM 3237 N N . VAL A 1 391 ? -14.233 -10.290 27.507 1.00 88.94 391 VAL A N 1
ATOM 3238 C CA . VAL A 1 391 ? -12.761 -10.239 27.527 1.00 88.94 391 VAL A CA 1
ATOM 3239 C C . VAL A 1 391 ? -12.162 -11.483 26.876 1.00 88.94 391 VAL A C 1
ATOM 3241 O O . VAL A 1 391 ? -11.202 -11.359 26.121 1.00 88.94 391 VAL A O 1
ATOM 3244 N N . LYS A 1 392 ? -12.749 -12.671 27.091 1.00 91.44 392 LYS A N 1
ATOM 3245 C CA . LYS A 1 392 ? -12.335 -13.880 26.359 1.00 91.44 392 LYS A CA 1
ATOM 3246 C C . LYS A 1 392 ? -12.491 -13.704 24.850 1.00 91.44 392 LYS A C 1
ATOM 3248 O O . LYS A 1 392 ? -11.579 -14.064 24.118 1.00 91.44 392 LYS A O 1
ATOM 3253 N N . ALA A 1 393 ? -13.616 -13.144 24.400 1.00 90.69 393 ALA A N 1
ATOM 3254 C CA . ALA A 1 393 ? -13.872 -12.928 22.979 1.00 90.69 393 ALA A CA 1
ATOM 3255 C C . ALA A 1 393 ? -12.823 -12.005 22.355 1.00 90.69 393 ALA A C 1
ATOM 3257 O O . ALA A 1 393 ? -12.207 -12.386 21.366 1.00 90.69 393 ALA A O 1
ATOM 3258 N N . LEU A 1 394 ? -12.542 -10.860 22.986 1.00 92.75 394 LEU A N 1
ATOM 3259 C CA . LEU A 1 394 ? -11.498 -9.943 22.521 1.00 92.75 394 LEU A CA 1
ATOM 3260 C C . LEU A 1 394 ? -10.113 -10.601 22.488 1.00 92.75 394 LEU A C 1
ATOM 3262 O O . LEU A 1 394 ? -9.398 -10.469 21.500 1.00 92.75 394 LEU A O 1
ATOM 3266 N N . MET A 1 395 ? -9.736 -11.334 23.539 1.00 96.19 395 MET A N 1
ATOM 3267 C CA . MET A 1 395 ? -8.421 -11.979 23.614 1.00 96.19 395 MET A CA 1
ATOM 3268 C C . MET A 1 395 ? -8.266 -13.123 22.607 1.00 96.19 395 MET A C 1
ATOM 3270 O O . MET A 1 395 ? -7.192 -13.277 22.035 1.00 96.19 395 MET A O 1
ATOM 3274 N N . TYR A 1 396 ? -9.314 -13.911 22.353 1.00 96.69 396 TYR A N 1
ATOM 3275 C CA . TYR A 1 396 ? -9.275 -14.969 21.339 1.00 96.69 396 TYR A CA 1
ATOM 3276 C C . TYR A 1 396 ? -9.312 -14.409 19.916 1.00 96.69 396 TYR A C 1
ATOM 3278 O O . TYR A 1 396 ? -8.612 -14.939 19.055 1.00 96.69 396 TYR A O 1
ATOM 3286 N N . SER A 1 397 ? -10.042 -13.316 19.670 1.00 96.62 397 SER A N 1
ATOM 3287 C CA . SER A 1 397 ? -9.941 -12.564 18.415 1.00 96.62 397 SER A CA 1
ATOM 3288 C C . SER A 1 397 ? -8.517 -12.056 18.193 1.00 96.62 397 SER A C 1
ATOM 3290 O O . SER A 1 397 ? -7.934 -12.333 17.147 1.00 96.62 397 SER A O 1
ATOM 3292 N N . LEU A 1 398 ? -7.922 -11.392 19.193 1.00 97.31 398 LEU A N 1
ATOM 3293 C CA . LEU A 1 398 ? -6.542 -10.904 19.135 1.00 97.31 398 LEU A CA 1
ATOM 3294 C C . LEU A 1 398 ? -5.550 -12.041 18.862 1.00 97.31 398 LEU A C 1
ATOM 3296 O O . LEU A 1 398 ? -4.719 -11.924 17.966 1.00 97.31 398 LEU A O 1
ATOM 3300 N N . LEU A 1 399 ? -5.661 -13.152 19.594 1.00 96.88 399 LEU A N 1
ATOM 3301 C CA . LEU A 1 399 ? -4.801 -14.318 19.406 1.00 96.88 399 LEU A CA 1
ATOM 3302 C C . LEU A 1 399 ? -4.951 -14.908 17.999 1.00 96.88 399 LEU A C 1
ATOM 3304 O O . LEU A 1 399 ? -3.952 -15.246 17.377 1.00 96.88 399 LEU A O 1
ATOM 3308 N N . THR A 1 400 ? -6.177 -14.997 17.480 1.00 96.94 400 THR A N 1
ATOM 3309 C CA . THR A 1 400 ? -6.432 -15.505 16.123 1.00 96.94 400 THR A CA 1
ATOM 3310 C C . THR A 1 400 ? -5.772 -14.617 15.074 1.00 96.94 400 THR A C 1
ATOM 3312 O O . THR A 1 400 ? -5.111 -15.129 14.177 1.00 96.94 400 THR A O 1
ATOM 3315 N N . ILE A 1 401 ? -5.886 -13.293 15.216 1.00 96.69 401 ILE A N 1
ATOM 3316 C CA . ILE A 1 401 ? -5.239 -12.325 14.321 1.00 96.69 401 ILE A CA 1
ATOM 3317 C C . ILE A 1 401 ? -3.714 -12.482 14.363 1.00 96.69 401 ILE A C 1
ATOM 3319 O O . ILE A 1 401 ? -3.091 -12.585 13.312 1.00 96.69 401 ILE A O 1
ATOM 3323 N N . VAL A 1 402 ? -3.124 -12.560 15.561 1.00 95.56 402 VAL A N 1
ATOM 3324 C CA . VAL A 1 402 ? -1.672 -12.738 15.753 1.00 95.56 402 VAL A CA 1
ATOM 3325 C C . VAL A 1 402 ? -1.181 -14.064 15.165 1.00 95.56 402 VAL A C 1
ATOM 3327 O O . VAL A 1 402 ? -0.142 -14.112 14.519 1.00 95.56 402 VAL A O 1
ATOM 3330 N N . VAL A 1 403 ? -1.928 -15.155 15.340 1.00 95.50 403 VAL A N 1
ATOM 3331 C CA . VAL A 1 403 ? -1.570 -16.454 14.747 1.00 95.50 403 VAL A CA 1
ATOM 3332 C C . VAL A 1 403 ? -1.672 -16.409 13.223 1.00 95.50 403 VAL A C 1
ATOM 3334 O O . VAL A 1 403 ? -0.849 -17.007 12.534 1.00 95.50 403 VAL A O 1
ATOM 3337 N N . PHE A 1 404 ? -2.667 -15.703 12.687 1.00 94.38 404 PHE A N 1
ATOM 3338 C CA . PHE A 1 404 ? -2.855 -15.577 11.246 1.00 94.38 404 PHE A CA 1
ATOM 3339 C C . PHE A 1 404 ? -1.809 -14.657 10.615 1.00 94.38 404 PHE A C 1
ATOM 3341 O O . PHE A 1 404 ? -1.426 -14.908 9.475 1.00 94.38 404 PHE A O 1
ATOM 3348 N N . SER A 1 405 ? -1.309 -13.645 11.334 1.00 93.19 405 SER A N 1
ATOM 3349 C CA . SER A 1 405 ? -0.284 -12.735 10.811 1.00 93.19 405 SER A CA 1
ATOM 3350 C C . SER A 1 405 ? 1.085 -13.391 10.635 1.00 93.19 405 SER A C 1
ATOM 3352 O O . SER A 1 405 ? 1.839 -12.987 9.754 1.00 93.19 405 SER A O 1
ATOM 3354 N N . ILE A 1 406 ? 1.369 -14.476 11.370 1.00 90.50 406 ILE A N 1
ATOM 3355 C CA . ILE A 1 406 ? 2.532 -15.353 11.129 1.00 90.50 406 ILE A CA 1
ATOM 3356 C C . ILE A 1 406 ? 2.478 -15.976 9.719 1.00 90.50 406 ILE A C 1
ATOM 3358 O O . ILE A 1 406 ? 3.498 -16.402 9.191 1.00 90.50 406 ILE A O 1
ATOM 3362 N N . GLY A 1 407 ? 1.308 -16.009 9.075 1.00 89.25 407 GLY A N 1
ATOM 3363 C CA . GLY A 1 407 ? 1.157 -16.445 7.692 1.00 89.25 407 GLY A CA 1
ATOM 3364 C C . GLY A 1 407 ? 1.205 -17.965 7.511 1.00 89.25 407 GLY A C 1
ATOM 3365 O O . GLY A 1 407 ? 0.918 -18.712 8.446 1.00 89.25 407 GLY A O 1
ATOM 3366 N N . PRO A 1 408 ? 1.465 -18.474 6.290 1.00 86.62 408 PRO A N 1
ATOM 3367 C CA . PRO A 1 408 ? 1.368 -19.903 5.985 1.00 86.62 408 PRO A CA 1
ATOM 3368 C C . PRO A 1 408 ? 2.525 -20.742 6.548 1.00 86.62 408 PRO A C 1
ATOM 3370 O O . PRO A 1 408 ? 2.407 -21.969 6.610 1.00 86.62 408 PRO A O 1
ATOM 3373 N N . THR A 1 409 ? 3.632 -20.109 6.939 1.00 83.44 409 THR A N 1
ATOM 3374 C CA . THR A 1 409 ? 4.839 -20.758 7.466 1.00 83.44 409 THR A CA 1
ATOM 3375 C C . THR A 1 409 ? 5.395 -19.960 8.634 1.00 83.44 409 THR A C 1
ATOM 3377 O O . THR A 1 409 ? 5.559 -18.752 8.524 1.00 83.44 409 THR A O 1
ATOM 3380 N N . LEU A 1 410 ? 5.730 -20.640 9.728 1.00 85.06 410 LEU A N 1
ATOM 3381 C CA . LEU A 1 410 ? 6.376 -20.036 10.884 1.00 85.06 410 LEU A CA 1
ATOM 3382 C C . LEU A 1 410 ? 7.806 -19.625 10.534 1.00 85.06 410 LEU A C 1
ATOM 3384 O O . LEU A 1 410 ? 8.633 -20.488 10.223 1.00 85.06 410 LEU A O 1
ATOM 3388 N N . HIS A 1 411 ? 8.093 -18.332 10.662 1.00 82.38 411 HIS A N 1
ATOM 3389 C CA . HIS A 1 411 ? 9.440 -17.781 10.543 1.00 82.38 411 HIS A CA 1
ATOM 3390 C C . HIS A 1 411 ? 9.975 -17.380 11.919 1.00 82.38 411 HIS A C 1
ATOM 3392 O O . HIS A 1 411 ? 9.310 -16.660 12.668 1.00 82.38 411 HIS A O 1
ATOM 3398 N N . ILE A 1 412 ? 11.180 -17.845 12.253 1.00 83.81 412 ILE A N 1
ATOM 3399 C CA . ILE A 1 412 ? 11.923 -17.428 13.447 1.00 83.81 412 ILE A CA 1
ATOM 3400 C C . ILE A 1 412 ? 13.305 -16.985 12.997 1.00 83.81 412 ILE A C 1
ATOM 3402 O O . ILE A 1 412 ? 14.065 -17.780 12.439 1.00 83.81 412 ILE A O 1
ATOM 3406 N N . TYR A 1 413 ? 13.641 -15.718 13.255 1.00 78.50 413 TYR A N 1
ATOM 3407 C CA . TYR A 1 413 ? 14.868 -15.122 12.725 1.00 78.50 413 TYR A CA 1
ATOM 3408 C C . TYR A 1 413 ? 14.935 -15.344 11.200 1.00 78.50 413 TYR A C 1
ATOM 3410 O O . TYR A 1 413 ? 13.940 -15.118 10.527 1.00 78.50 413 TYR A O 1
ATOM 3418 N N . LYS A 1 414 ? 16.030 -15.872 10.653 1.00 73.00 414 LYS A N 1
ATOM 3419 C CA . LYS A 1 414 ? 16.161 -16.169 9.217 1.00 73.00 414 LYS A CA 1
ATOM 3420 C C . LYS A 1 414 ? 15.639 -17.549 8.769 1.00 73.00 414 LYS A C 1
ATOM 3422 O O . LYS A 1 414 ? 15.956 -17.980 7.663 1.00 73.00 414 LYS A O 1
ATOM 3427 N N . TYR A 1 415 ? 14.929 -18.293 9.617 1.00 72.38 415 TYR A N 1
ATOM 3428 C CA . TYR A 1 415 ? 14.559 -19.686 9.332 1.00 72.38 415 TYR A CA 1
ATOM 3429 C C . TYR A 1 415 ? 13.047 -19.873 9.201 1.00 72.38 415 TYR A C 1
ATOM 3431 O O . TYR A 1 415 ? 12.287 -19.423 10.057 1.00 72.38 415 TYR A O 1
ATOM 3439 N N . SER A 1 416 ? 12.625 -20.610 8.170 1.00 78.19 416 SER A N 1
ATOM 3440 C CA . SER A 1 416 ? 11.256 -21.118 8.018 1.00 78.19 416 SER A CA 1
ATOM 3441 C C . SER A 1 416 ? 11.162 -22.529 8.600 1.00 78.19 416 SER A C 1
ATOM 3443 O O . SER A 1 416 ? 11.885 -23.420 8.164 1.00 78.19 416 SER A O 1
ATOM 3445 N N . ILE A 1 417 ? 10.282 -22.734 9.582 1.00 78.69 417 ILE A N 1
ATOM 3446 C CA . ILE A 1 417 ? 10.276 -23.952 10.409 1.00 78.69 417 ILE A CA 1
ATOM 3447 C C . ILE A 1 417 ? 9.158 -24.915 10.011 1.00 78.69 417 ILE A C 1
ATOM 3449 O O . ILE A 1 417 ? 9.417 -26.065 9.672 1.00 78.69 417 ILE A O 1
ATOM 3453 N N . MET A 1 418 ? 7.901 -24.471 10.085 1.00 82.38 418 MET A N 1
ATOM 3454 C CA . MET A 1 418 ? 6.740 -25.359 9.946 1.00 82.38 418 MET A CA 1
ATOM 3455 C C . MET A 1 418 ? 5.523 -24.634 9.357 1.00 82.38 418 MET A C 1
ATOM 3457 O O . MET A 1 418 ? 5.436 -23.409 9.463 1.00 82.38 418 MET A O 1
ATOM 3461 N N . PRO A 1 419 ? 4.573 -25.349 8.725 1.00 87.69 419 PRO A N 1
ATOM 3462 C CA . PRO A 1 419 ? 3.320 -24.753 8.271 1.00 87.69 419 PRO A CA 1
ATOM 3463 C C . PRO A 1 419 ? 2.453 -24.270 9.444 1.00 87.69 419 PRO A C 1
ATOM 3465 O O . PRO A 1 419 ? 2.451 -24.874 10.511 1.00 87.69 419 PRO A O 1
ATOM 3468 N N . MET A 1 420 ? 1.679 -23.208 9.215 1.00 90.38 420 MET A N 1
ATOM 3469 C CA . MET A 1 420 ? 0.846 -22.543 10.227 1.00 90.38 420 MET A CA 1
ATOM 3470 C C . MET A 1 420 ? -0.651 -22.555 9.854 1.00 90.38 420 MET A C 1
ATOM 3472 O O . MET A 1 420 ? -0.982 -22.792 8.687 1.00 90.38 420 MET A O 1
ATOM 3476 N N . PRO A 1 421 ? -1.579 -22.278 10.799 1.00 90.69 421 PRO A N 1
ATOM 3477 C CA . PRO A 1 421 ? -3.029 -22.365 10.568 1.00 90.69 421 PRO A CA 1
ATOM 3478 C C . PRO A 1 421 ? -3.582 -21.499 9.427 1.00 90.69 421 PRO A C 1
ATOM 3480 O O . PRO A 1 421 ? -4.658 -21.795 8.917 1.00 90.69 421 PRO A O 1
ATOM 3483 N N . TYR A 1 422 ? -2.860 -20.459 8.992 1.00 87.62 422 TYR A N 1
ATOM 3484 C CA . TYR A 1 422 ? -3.252 -19.640 7.840 1.00 87.62 422 TYR A CA 1
ATOM 3485 C C . TYR A 1 422 ? -2.994 -20.327 6.484 1.00 87.62 422 TYR A C 1
ATOM 3487 O O . TYR A 1 422 ? -3.569 -19.937 5.470 1.00 87.62 422 TYR A O 1
ATOM 3495 N N . LYS A 1 423 ? -2.168 -21.381 6.426 1.00 87.25 423 LYS A N 1
ATOM 3496 C CA . LYS A 1 423 ? -1.787 -22.053 5.171 1.00 87.25 423 LYS A CA 1
ATOM 3497 C C . LYS A 1 423 ? -2.969 -22.470 4.279 1.00 87.25 423 LYS A C 1
ATOM 3499 O O . LYS A 1 423 ? -2.860 -22.258 3.076 1.00 87.25 423 LYS A O 1
ATOM 3504 N N . PRO A 1 424 ? -4.096 -22.999 4.788 1.00 87.00 424 PRO A N 1
ATOM 3505 C CA . PRO A 1 424 ? -5.247 -23.333 3.946 1.00 87.00 424 PRO A CA 1
ATOM 3506 C C . PRO A 1 424 ? -5.919 -22.113 3.297 1.00 87.00 424 PRO A C 1
ATOM 3508 O O . PRO A 1 424 ? -6.604 -22.256 2.291 1.00 87.00 424 PRO A O 1
ATOM 3511 N N . PHE A 1 425 ? -5.725 -20.904 3.831 1.00 85.19 425 PHE A N 1
ATOM 3512 C CA . PHE A 1 425 ? -6.385 -19.693 3.336 1.00 85.19 425 PHE A CA 1
ATOM 3513 C C . PHE A 1 425 ? -5.689 -19.072 2.120 1.00 85.19 425 PHE A C 1
ATOM 3515 O O . PHE A 1 425 ? -6.292 -18.261 1.420 1.00 85.19 425 PHE A O 1
ATOM 3522 N N . ILE A 1 426 ? -4.472 -19.516 1.784 1.00 80.25 426 ILE A N 1
ATOM 3523 C CA . ILE A 1 426 ? -3.726 -19.018 0.614 1.00 80.25 426 ILE A CA 1
ATOM 3524 C C . ILE A 1 426 ? -4.332 -19.455 -0.730 1.00 80.25 426 ILE A C 1
ATOM 3526 O O . ILE A 1 426 ? -3.855 -19.031 -1.779 1.00 80.25 426 ILE A O 1
ATOM 3530 N N . VAL A 1 427 ? -5.364 -20.306 -0.723 1.00 78.12 427 VAL A N 1
ATOM 3531 C CA . VAL A 1 427 ? -6.113 -20.701 -1.929 1.00 78.12 427 VAL A CA 1
ATOM 3532 C C . VAL A 1 427 ? -7.497 -20.055 -2.017 1.00 78.12 427 VAL A C 1
ATOM 3534 O O . VAL A 1 427 ? -8.138 -20.127 -3.064 1.00 78.12 427 VAL A O 1
ATOM 3537 N N . VAL A 1 428 ? -7.959 -19.394 -0.951 1.00 78.81 428 VAL A N 1
ATOM 3538 C CA . VAL A 1 428 ? -9.282 -18.760 -0.904 1.00 78.81 428 VAL A CA 1
ATOM 3539 C C . VAL A 1 428 ? -9.282 -17.522 -1.818 1.00 78.81 428 VAL A C 1
ATOM 3541 O O . VAL A 1 428 ? -8.374 -16.689 -1.714 1.00 78.81 428 VAL A O 1
ATOM 3544 N N . PRO A 1 429 ? -10.270 -17.360 -2.722 1.00 73.56 429 PRO A N 1
ATOM 3545 C CA . PRO A 1 429 ? -10.393 -16.161 -3.553 1.00 73.56 429 PRO A CA 1
ATOM 3546 C C . PRO A 1 429 ? -10.370 -14.869 -2.719 1.00 73.56 429 PRO A C 1
ATOM 3548 O O . PRO A 1 429 ? -10.882 -14.848 -1.604 1.00 73.56 429 PRO A O 1
ATOM 3551 N N . LEU A 1 430 ? -9.774 -13.797 -3.257 1.00 70.88 430 LEU A N 1
ATOM 3552 C CA . LEU A 1 430 ? -9.521 -12.499 -2.595 1.00 70.88 430 LEU A CA 1
ATOM 3553 C C . LEU A 1 430 ? -8.519 -12.540 -1.421 1.00 70.88 430 LEU A C 1
ATOM 3555 O O . LEU A 1 430 ? -7.679 -11.653 -1.327 1.00 70.88 430 LEU A O 1
ATOM 3559 N N . ILE A 1 431 ? -8.535 -13.582 -0.585 1.00 76.62 431 ILE A N 1
ATOM 3560 C CA . ILE A 1 431 ? -7.617 -13.740 0.559 1.00 76.62 431 ILE A CA 1
ATOM 3561 C C . ILE A 1 431 ? -6.238 -14.259 0.133 1.00 76.62 431 ILE A C 1
ATOM 3563 O O . ILE A 1 431 ? -5.233 -13.895 0.735 1.00 76.62 431 ILE A O 1
ATOM 3567 N N . LYS A 1 432 ? -6.149 -15.023 -0.963 1.00 74.56 432 LYS A N 1
ATOM 3568 C CA . LYS A 1 432 ? -4.877 -15.533 -1.514 1.00 74.56 432 LYS A CA 1
ATOM 3569 C C . LYS A 1 432 ? -3.833 -14.456 -1.849 1.00 74.56 432 LYS A C 1
ATOM 3571 O O . LYS A 1 432 ? -2.674 -14.792 -2.067 1.00 74.56 432 LYS A O 1
ATOM 3576 N N . HIS A 1 433 ? -4.256 -13.195 -1.935 1.00 75.19 433 HIS A N 1
ATOM 3577 C CA . HIS A 1 433 ? -3.407 -12.037 -2.217 1.00 75.19 433 HIS A CA 1
ATOM 3578 C C . HIS A 1 433 ? -3.181 -11.138 -0.997 1.00 75.19 433 HIS A C 1
ATOM 3580 O O . HIS A 1 433 ? -2.384 -10.211 -1.082 1.00 75.19 433 HIS A O 1
ATOM 3586 N N . ALA A 1 434 ? -3.872 -11.395 0.116 1.00 82.44 434 ALA A N 1
ATOM 3587 C CA . ALA A 1 434 ? -3.711 -10.626 1.338 1.00 82.44 434 ALA A CA 1
ATOM 3588 C C . ALA A 1 434 ? -2.401 -11.011 2.034 1.00 82.44 434 ALA A C 1
ATOM 3590 O O . ALA A 1 434 ? -2.082 -12.202 2.163 1.00 82.44 434 ALA A O 1
ATOM 3591 N N . LEU A 1 435 ? -1.651 -10.004 2.478 1.00 87.00 435 LEU A N 1
ATOM 3592 C CA . LEU A 1 435 ? -0.338 -10.206 3.079 1.00 87.00 435 LEU A CA 1
ATOM 3593 C C . LEU A 1 435 ? -0.471 -10.360 4.604 1.00 87.00 435 LEU A C 1
ATOM 3595 O O . LEU A 1 435 ? -0.968 -9.445 5.265 1.00 87.00 435 LEU A O 1
ATOM 3599 N N . PRO A 1 436 ? -0.052 -11.499 5.190 1.00 89.62 436 PRO A N 1
ATOM 3600 C CA . PRO A 1 436 ? -0.342 -11.817 6.587 1.00 89.62 436 PRO A CA 1
ATOM 3601 C C . PRO A 1 436 ? 0.138 -10.790 7.612 1.00 89.62 436 PRO A C 1
ATOM 3603 O O . PRO A 1 436 ? -0.600 -10.473 8.544 1.00 89.62 436 PRO A O 1
ATOM 3606 N N . ALA A 1 437 ? 1.333 -10.221 7.440 1.00 89.06 437 ALA A N 1
ATOM 3607 C CA . ALA A 1 437 ? 1.874 -9.237 8.374 1.00 89.06 437 ALA A CA 1
ATOM 3608 C C . ALA A 1 437 ? 0.938 -8.031 8.572 1.00 89.06 437 ALA A C 1
ATOM 3610 O O . ALA A 1 437 ? 0.799 -7.522 9.687 1.00 89.06 437 ALA A O 1
ATOM 3611 N N . ARG A 1 438 ? 0.183 -7.659 7.531 1.00 91.50 438 ARG A N 1
ATOM 3612 C CA . ARG A 1 438 ? -0.755 -6.529 7.553 1.00 91.50 438 ARG A CA 1
ATOM 3613 C C . ARG A 1 438 ? -1.985 -6.781 8.423 1.00 91.50 438 ARG A C 1
ATOM 3615 O O . ARG A 1 438 ? -2.647 -5.836 8.849 1.00 91.50 438 ARG A O 1
ATOM 3622 N N . PHE A 1 439 ? -2.273 -8.037 8.775 1.00 94.38 439 PHE A N 1
ATOM 3623 C CA . PHE A 1 439 ? -3.371 -8.376 9.689 1.00 94.38 439 PHE A CA 1
ATOM 3624 C C . PHE A 1 439 ? -3.168 -7.779 11.084 1.00 94.38 439 PHE A C 1
ATOM 3626 O O . PHE A 1 439 ? -4.137 -7.591 11.824 1.00 94.38 439 PHE A O 1
ATOM 3633 N N . MET A 1 440 ? -1.930 -7.409 11.424 1.00 95.62 440 MET A N 1
ATOM 3634 C CA . MET A 1 440 ? -1.595 -6.728 12.670 1.00 95.62 440 MET A CA 1
ATOM 3635 C C . MET A 1 440 ? -2.337 -5.401 12.859 1.00 95.62 440 MET A C 1
ATOM 3637 O O . MET A 1 440 ? -2.552 -5.005 14.005 1.00 95.62 440 MET A O 1
ATOM 3641 N N . LEU A 1 441 ? -2.860 -4.781 11.792 1.00 96.94 441 LEU A N 1
ATOM 3642 C CA . LEU A 1 441 ? -3.829 -3.683 11.886 1.00 96.94 441 LEU A CA 1
ATOM 3643 C C . LEU A 1 441 ? -4.971 -3.993 12.875 1.00 96.94 441 LEU A C 1
ATOM 3645 O O . LEU A 1 441 ? -5.284 -3.192 13.760 1.00 96.94 441 LEU A O 1
ATOM 3649 N N . TYR A 1 442 ? -5.581 -5.175 12.761 1.00 97.81 442 TYR A N 1
ATOM 3650 C CA . TYR A 1 442 ? -6.709 -5.580 13.607 1.00 97.81 442 TYR A CA 1
ATOM 3651 C C . TYR A 1 442 ? -6.264 -5.970 15.023 1.00 97.81 442 TYR A C 1
ATOM 3653 O O . TYR A 1 442 ? -7.041 -5.852 15.979 1.00 97.81 442 TYR A O 1
ATOM 3661 N N . ALA A 1 443 ? -5.005 -6.389 15.181 1.00 97.44 443 ALA A N 1
ATOM 3662 C CA . ALA A 1 443 ? -4.407 -6.612 16.490 1.00 97.44 443 ALA A CA 1
ATOM 3663 C C . ALA A 1 443 ? -4.249 -5.283 17.241 1.00 97.44 443 ALA A C 1
ATOM 3665 O O . ALA A 1 443 ? -4.667 -5.199 18.394 1.00 97.44 443 ALA A O 1
ATOM 3666 N N . PHE A 1 444 ? -3.759 -4.222 16.586 1.00 97.81 444 PHE A N 1
ATOM 3667 C CA . PHE A 1 444 ? -3.676 -2.881 17.182 1.00 97.81 444 PHE A CA 1
ATOM 3668 C C . PHE A 1 444 ? -5.049 -2.260 17.450 1.00 97.81 444 PHE A C 1
ATOM 3670 O O . PHE A 1 444 ? -5.234 -1.619 18.486 1.00 97.81 444 PHE A O 1
ATOM 3677 N N . PHE A 1 445 ? -6.036 -2.507 16.580 1.00 98.19 445 PHE A N 1
ATOM 3678 C CA . PHE A 1 445 ? -7.432 -2.149 16.848 1.00 98.19 445 PHE A CA 1
ATOM 3679 C C . PHE A 1 445 ? -7.917 -2.780 18.162 1.00 98.19 445 PHE A C 1
ATOM 3681 O O . PHE A 1 445 ? -8.384 -2.088 19.067 1.00 98.19 445 PHE A O 1
ATOM 3688 N N . THR A 1 446 ? -7.733 -4.092 18.311 1.00 97.50 446 THR A N 1
ATOM 3689 C CA . THR A 1 446 ? -8.161 -4.832 19.508 1.00 97.50 446 THR A CA 1
ATOM 3690 C C . THR A 1 446 ? -7.353 -4.438 20.750 1.00 97.50 446 THR A C 1
ATOM 3692 O O . THR A 1 446 ? -7.918 -4.287 21.834 1.00 97.50 446 THR A O 1
ATOM 3695 N N . LEU A 1 447 ? -6.046 -4.205 20.600 1.00 97.62 447 LEU A N 1
ATOM 3696 C CA . LEU A 1 447 ? -5.166 -3.731 21.668 1.00 97.62 447 LEU A CA 1
ATOM 3697 C C . LEU A 1 447 ? -5.617 -2.365 22.196 1.00 97.62 447 LEU A C 1
ATOM 3699 O O . LEU A 1 447 ? -5.695 -2.191 23.411 1.00 97.62 447 LEU A O 1
ATOM 3703 N N . GLY A 1 448 ? -5.977 -1.426 21.314 1.00 97.25 448 GLY A N 1
ATOM 3704 C CA . GLY A 1 448 ? -6.509 -0.119 21.707 1.00 97.25 448 GLY A CA 1
ATOM 3705 C C . GLY A 1 448 ? -7.767 -0.234 22.577 1.00 97.25 448 GLY A C 1
ATOM 3706 O O . GLY A 1 448 ? -7.867 0.448 23.598 1.00 97.25 448 GLY A O 1
ATOM 3707 N N . ILE A 1 449 ? -8.682 -1.155 22.241 1.00 95.69 449 ILE A N 1
ATOM 3708 C CA . ILE A 1 449 ? -9.868 -1.465 23.064 1.00 95.69 449 ILE A CA 1
ATOM 3709 C C . ILE A 1 449 ? -9.455 -2.016 24.428 1.00 95.69 449 ILE A C 1
ATOM 3711 O O . ILE A 1 449 ? -9.908 -1.516 25.458 1.00 95.69 449 ILE A O 1
ATOM 3715 N N . ILE A 1 450 ? -8.585 -3.029 24.461 1.00 95.81 450 ILE A N 1
ATOM 3716 C CA . ILE A 1 450 ? -8.180 -3.677 25.714 1.00 95.81 450 ILE A CA 1
ATOM 3717 C C . ILE A 1 450 ? -7.454 -2.694 26.638 1.00 95.81 450 ILE A C 1
ATOM 3719 O O . ILE A 1 450 ? -7.747 -2.657 27.832 1.00 95.81 450 ILE A O 1
ATOM 3723 N N . VAL A 1 451 ? -6.556 -1.862 26.107 1.00 96.19 451 VAL A N 1
ATOM 3724 C CA . VAL A 1 451 ? -5.838 -0.851 26.895 1.00 96.19 451 VAL A CA 1
ATOM 3725 C C . VAL A 1 451 ? -6.797 0.199 27.454 1.00 96.19 451 VAL A C 1
ATOM 3727 O O . VAL A 1 451 ? -6.713 0.539 28.636 1.00 96.19 451 VAL A O 1
ATOM 3730 N N . ALA A 1 452 ? -7.756 0.669 26.654 1.00 93.88 452 ALA A N 1
ATOM 3731 C CA . ALA A 1 452 ? -8.764 1.610 27.127 1.00 93.88 452 ALA A CA 1
ATOM 3732 C C . ALA A 1 452 ? -9.622 1.002 28.255 1.00 93.88 452 ALA A C 1
ATOM 3734 O O . ALA A 1 452 ? -9.861 1.652 29.275 1.00 93.88 452 ALA A O 1
ATOM 3735 N N . LEU A 1 453 ? -10.010 -0.272 28.132 1.00 91.62 453 LEU A N 1
ATOM 3736 C CA . LEU A 1 453 ? -10.729 -1.005 29.179 1.00 91.62 453 LEU A CA 1
ATOM 3737 C C . LEU A 1 453 ? -9.877 -1.235 30.435 1.00 91.62 453 LEU A C 1
ATOM 3739 O O . LEU A 1 453 ? -10.382 -1.105 31.551 1.00 91.62 453 LEU A O 1
ATOM 3743 N N . PHE A 1 454 ? -8.589 -1.543 30.276 1.00 93.19 454 PHE A N 1
ATOM 3744 C CA . PHE A 1 454 ? -7.638 -1.703 31.378 1.00 93.19 454 PHE A CA 1
ATOM 3745 C C . PHE A 1 454 ? -7.501 -0.414 32.198 1.00 93.19 454 PHE A C 1
ATOM 3747 O O . PHE A 1 454 ? -7.549 -0.458 33.433 1.00 93.19 454 PHE A O 1
ATOM 3754 N N . LEU A 1 455 ? -7.391 0.735 31.526 1.00 91.69 455 LEU A N 1
ATOM 3755 C CA . LEU A 1 455 ? -7.335 2.053 32.162 1.00 91.69 455 LEU A CA 1
ATOM 3756 C C . LEU A 1 455 ? -8.676 2.465 32.789 1.00 91.69 455 LEU A C 1
ATOM 3758 O O . LEU A 1 455 ? -8.692 3.126 33.830 1.00 91.69 455 LEU A O 1
ATOM 3762 N N . ASN A 1 456 ? -9.800 2.059 32.193 1.00 87.12 456 ASN A N 1
ATOM 3763 C CA . ASN A 1 456 ? -11.127 2.357 32.731 1.00 87.12 456 ASN A CA 1
ATOM 3764 C C . ASN A 1 456 ? -11.478 1.526 33.975 1.00 87.12 456 ASN A C 1
ATOM 3766 O O . ASN A 1 456 ? -12.242 1.971 34.829 1.00 87.12 456 ASN A O 1
ATOM 3770 N N . GLU A 1 457 ? -10.930 0.317 34.092 1.00 82.06 457 GLU A N 1
ATOM 3771 C CA . GLU A 1 457 ? -11.290 -0.616 35.155 1.00 82.06 457 GLU A CA 1
ATOM 3772 C C . GLU A 1 457 ? -10.978 -0.048 36.555 1.00 82.06 457 GLU A C 1
ATOM 3774 O O . GLU A 1 457 ? -9.816 0.185 36.911 1.00 82.06 457 GLU A O 1
ATOM 3779 N N . GLN A 1 458 ? -12.014 0.131 37.377 1.00 71.62 458 GLN A N 1
ATOM 3780 C CA . GLN A 1 458 ? -11.884 0.575 38.767 1.00 71.62 458 GLN A CA 1
ATOM 3781 C C . GLN A 1 458 ? -11.594 -0.605 39.716 1.00 71.62 458 GLN A C 1
ATOM 3783 O O . GLN A 1 458 ? -11.967 -1.749 39.453 1.00 71.62 458 GLN A O 1
ATOM 3788 N N . SER A 1 459 ? -10.885 -0.346 40.820 1.00 61.50 459 SER A N 1
ATOM 3789 C CA . SER A 1 459 ? -10.584 -1.360 41.845 1.00 61.50 459 SER A CA 1
ATOM 3790 C C . SER A 1 459 ? -11.843 -1.713 42.645 1.00 61.50 459 SER A C 1
ATOM 3792 O O . SER A 1 459 ? -12.572 -0.813 43.029 1.00 61.50 459 SER A O 1
ATOM 3794 N N . LYS A 1 460 ? -12.103 -2.985 42.980 1.00 55.47 460 LYS A N 1
ATOM 3795 C CA . LYS A 1 460 ? -13.261 -3.354 43.831 1.00 55.47 460 LYS A CA 1
ATOM 3796 C C . LYS A 1 460 ? -13.179 -2.769 45.252 1.00 55.47 460 LYS A C 1
ATOM 3798 O O . LYS A 1 460 ? -14.205 -2.519 45.868 1.00 55.47 460 LYS A O 1
ATOM 3803 N N . ASN A 1 461 ? -11.972 -2.447 45.724 1.00 51.28 461 ASN A N 1
ATOM 3804 C CA . ASN A 1 461 ? -11.739 -1.755 46.997 1.00 51.28 461 ASN A CA 1
ATOM 3805 C C . ASN A 1 461 ? -11.879 -0.218 46.879 1.00 51.28 461 ASN A C 1
ATOM 3807 O O . ASN A 1 461 ? -11.431 0.506 47.771 1.00 51.28 461 ASN A O 1
ATOM 3811 N N . SER A 1 462 ? -12.476 0.287 45.781 1.00 48.12 462 SER A N 1
ATOM 3812 C CA . SER A 1 462 ? -12.521 1.716 45.410 1.00 48.12 462 SER A CA 1
ATOM 3813 C C . SER A 1 462 ? -13.018 2.620 46.543 1.00 48.12 462 SER A C 1
ATOM 3815 O O . SER A 1 462 ? -12.493 3.711 46.750 1.00 48.12 462 SER A O 1
ATOM 3817 N N . PHE A 1 463 ? -13.985 2.138 47.323 1.00 55.22 463 PHE A N 1
ATOM 3818 C CA . PHE A 1 463 ? -14.667 2.942 48.333 1.00 55.22 463 PHE A CA 1
ATOM 3819 C C . PHE A 1 463 ? -13.917 3.068 49.668 1.00 55.22 463 PHE A C 1
ATOM 3821 O O . PHE A 1 463 ? -14.180 4.014 50.402 1.00 55.22 463 PHE A O 1
ATOM 3828 N N . LYS A 1 464 ? -12.952 2.186 49.983 1.00 59.16 464 LYS A N 1
ATOM 3829 C CA . LYS A 1 464 ? -12.285 2.176 51.303 1.00 59.16 464 LYS A CA 1
ATOM 3830 C C . LYS A 1 464 ? -10.950 2.930 51.368 1.00 59.16 464 LYS A C 1
ATOM 3832 O O . LYS A 1 464 ? -10.561 3.333 52.456 1.00 59.16 464 LYS A O 1
ATOM 3837 N N . ASN A 1 465 ? -10.219 3.126 50.259 1.00 73.81 465 ASN A N 1
ATOM 3838 C CA . ASN A 1 465 ? -8.875 3.732 50.325 1.00 73.81 465 ASN A CA 1
ATOM 3839 C C . ASN A 1 465 ? -8.489 4.557 49.073 1.00 73.81 465 ASN A C 1
ATOM 3841 O O . ASN A 1 465 ? -7.870 4.053 48.131 1.00 73.81 465 ASN A O 1
ATOM 3845 N N . LYS A 1 466 ? -8.838 5.857 49.066 1.00 78.50 466 LYS A N 1
ATOM 3846 C CA . LYS A 1 466 ? -8.608 6.788 47.935 1.00 78.50 466 LYS A CA 1
ATOM 3847 C C . LYS A 1 466 ? -7.135 6.868 47.493 1.00 78.50 466 LYS A C 1
ATOM 3849 O O . LYS A 1 466 ? -6.868 6.893 46.291 1.00 78.50 466 LYS A O 1
ATOM 3854 N N . LYS A 1 467 ? -6.178 6.851 48.434 1.00 82.00 467 LYS A N 1
ATOM 3855 C CA . LYS A 1 467 ? -4.732 6.966 48.147 1.00 82.00 467 LYS A CA 1
ATOM 3856 C C . LYS A 1 467 ? -4.197 5.755 47.375 1.00 82.00 467 LYS A C 1
ATOM 3858 O O . LYS A 1 467 ? -3.460 5.916 46.402 1.00 82.00 467 LYS A O 1
ATOM 3863 N N . LEU A 1 468 ? -4.620 4.546 47.754 1.00 81.38 468 LEU A N 1
ATOM 3864 C CA . LEU A 1 468 ? -4.244 3.314 47.054 1.00 81.38 468 LEU A CA 1
ATOM 3865 C C . LEU A 1 468 ? -4.775 3.301 45.610 1.00 81.38 468 LEU A C 1
ATOM 3867 O O . LEU A 1 468 ? -4.052 2.927 44.690 1.00 81.38 468 LEU A O 1
ATOM 3871 N N . ASN A 1 469 ? -6.006 3.772 45.391 1.00 78.06 469 ASN A N 1
ATOM 3872 C CA . ASN A 1 469 ? -6.600 3.841 44.051 1.00 78.06 469 ASN A CA 1
ATOM 3873 C C . ASN A 1 469 ? -5.890 4.845 43.139 1.00 78.06 469 ASN A C 1
ATOM 3875 O O . ASN A 1 469 ? -5.690 4.556 41.959 1.00 78.06 469 ASN A O 1
ATOM 3879 N N . ALA A 1 470 ? -5.478 5.998 43.676 1.00 83.62 470 ALA A N 1
ATOM 3880 C CA . ALA A 1 470 ? -4.675 6.966 42.934 1.00 83.62 470 ALA A CA 1
ATOM 3881 C C . ALA A 1 470 ? -3.335 6.353 42.492 1.00 83.62 470 ALA A C 1
ATOM 3883 O O . ALA A 1 470 ? -2.989 6.435 41.314 1.00 83.62 470 ALA A O 1
ATOM 3884 N N . LYS A 1 471 ? -2.638 5.649 43.399 1.00 87.94 471 LYS A N 1
ATOM 3885 C CA . LYS A 1 471 ? -1.378 4.951 43.093 1.00 87.94 471 LYS A CA 1
ATOM 3886 C C . LYS A 1 471 ? -1.560 3.869 42.023 1.00 87.94 471 LYS A C 1
ATOM 3888 O O . LYS A 1 471 ? -0.784 3.811 41.076 1.00 87.94 471 LYS A O 1
ATOM 3893 N N . LEU A 1 472 ? -2.603 3.042 42.132 1.00 86.19 472 LEU A N 1
ATOM 3894 C CA . LEU A 1 472 ? -2.902 2.009 41.134 1.00 86.19 472 LEU A CA 1
ATOM 3895 C C . LEU A 1 472 ? -3.211 2.612 39.760 1.00 86.19 472 LEU A C 1
ATOM 3897 O O . LEU A 1 472 ? -2.687 2.131 38.761 1.00 86.19 472 LEU A O 1
ATOM 3901 N N . ASN A 1 473 ? -4.017 3.676 39.693 1.00 87.25 473 ASN A N 1
ATOM 3902 C CA . ASN A 1 473 ? -4.292 4.357 38.428 1.00 87.25 473 ASN A CA 1
ATOM 3903 C C . ASN A 1 473 ? -3.014 4.956 37.828 1.00 87.25 473 ASN A C 1
ATOM 3905 O O . ASN A 1 473 ? -2.780 4.774 36.637 1.00 87.25 473 ASN A O 1
ATOM 3909 N N . ALA A 1 474 ? -2.165 5.597 38.637 1.00 90.25 474 ALA A N 1
ATOM 3910 C CA . ALA A 1 474 ? -0.882 6.128 38.181 1.00 90.25 474 ALA A CA 1
ATOM 3911 C C . ALA A 1 474 ? 0.011 5.033 37.575 1.00 90.25 474 ALA A C 1
ATOM 3913 O O . ALA A 1 474 ? 0.545 5.228 36.490 1.00 90.25 474 ALA A O 1
ATOM 3914 N N . ILE A 1 475 ? 0.094 3.854 38.206 1.00 92.69 475 ILE A N 1
ATOM 3915 C CA . ILE A 1 475 ? 0.835 2.698 37.668 1.00 92.69 475 ILE A CA 1
ATOM 3916 C C . ILE A 1 475 ? 0.260 2.248 36.318 1.00 92.69 475 ILE A C 1
ATOM 3918 O O . ILE A 1 475 ? 1.022 1.978 35.394 1.00 92.69 475 ILE A O 1
ATOM 3922 N N . LYS A 1 476 ? -1.071 2.193 36.175 1.00 92.88 476 LYS A N 1
ATOM 3923 C CA . LYS A 1 476 ? -1.709 1.829 34.900 1.00 92.88 476 LYS A CA 1
ATOM 3924 C C . LYS A 1 476 ? -1.407 2.838 33.789 1.00 92.88 476 LYS A C 1
ATOM 3926 O O . LYS A 1 476 ? -1.126 2.439 32.664 1.00 92.88 476 LYS A O 1
ATOM 3931 N N . TYR A 1 477 ? -1.470 4.137 34.083 1.00 94.44 477 TYR A N 1
ATOM 3932 C CA . TYR A 1 477 ? -1.113 5.168 33.105 1.00 94.44 477 TYR A CA 1
ATOM 3933 C C . TYR A 1 477 ? 0.377 5.112 32.763 1.00 94.44 477 TYR A C 1
ATOM 3935 O O . TYR A 1 477 ? 0.724 5.150 31.587 1.00 94.44 477 TYR A O 1
ATOM 3943 N N . ALA A 1 478 ? 1.248 4.945 33.760 1.00 95.88 478 ALA A N 1
ATOM 3944 C CA . ALA A 1 478 ? 2.685 4.811 33.555 1.00 95.88 478 ALA A CA 1
ATOM 3945 C C . ALA A 1 478 ? 3.033 3.592 32.686 1.00 95.88 478 ALA A C 1
ATOM 3947 O O . ALA A 1 478 ? 3.859 3.714 31.788 1.00 95.88 478 ALA A O 1
ATOM 3948 N N . SER A 1 479 ? 2.375 2.442 32.878 1.00 96.38 479 SER A N 1
ATOM 3949 C CA . SER A 1 479 ? 2.625 1.253 32.053 1.00 96.38 479 SER A CA 1
ATOM 3950 C C . SER A 1 479 ? 2.170 1.427 30.602 1.00 96.38 479 SER A C 1
ATOM 3952 O O . SER A 1 479 ? 2.849 0.955 29.692 1.00 96.38 479 SER A O 1
ATOM 3954 N N . VAL A 1 480 ? 1.068 2.146 30.363 1.00 96.94 480 VAL A N 1
ATOM 3955 C CA . VAL A 1 480 ? 0.610 2.479 29.004 1.00 96.94 480 VAL A CA 1
ATOM 3956 C C . VAL A 1 480 ? 1.526 3.502 28.337 1.00 96.94 480 VAL A C 1
ATOM 3958 O O . VAL A 1 480 ? 1.874 3.320 27.175 1.00 96.94 480 VAL A O 1
ATOM 3961 N N . LEU A 1 481 ? 1.958 4.542 29.055 1.00 96.62 481 LEU A N 1
ATOM 3962 C CA . LEU A 1 481 ? 2.923 5.521 28.541 1.00 96.62 481 LEU A CA 1
ATOM 3963 C C . LEU A 1 481 ? 4.275 4.868 28.236 1.00 96.62 481 LEU A C 1
ATOM 3965 O O . LEU A 1 481 ? 4.880 5.170 27.210 1.00 96.62 481 LEU A O 1
ATOM 3969 N N . LEU A 1 482 ? 4.708 3.920 29.071 1.00 96.44 482 LEU A N 1
ATOM 3970 C CA . LEU A 1 482 ? 5.872 3.089 28.786 1.00 96.44 482 LEU A CA 1
ATOM 3971 C C . LEU A 1 482 ? 5.641 2.248 27.526 1.00 96.44 482 LEU A C 1
ATOM 3973 O O . LEU A 1 482 ? 6.511 2.198 26.673 1.00 96.44 482 LEU A O 1
ATOM 3977 N N . GLY A 1 483 ? 4.465 1.643 27.346 1.00 96.31 483 GLY A N 1
ATOM 3978 C CA . GLY A 1 483 ? 4.115 0.953 26.099 1.00 96.31 483 GLY A CA 1
ATOM 3979 C C . GLY A 1 483 ? 4.217 1.860 24.869 1.00 96.31 483 GLY A C 1
ATOM 3980 O O . GLY A 1 483 ? 4.849 1.483 23.884 1.00 96.31 483 GLY A O 1
ATOM 3981 N N . ILE A 1 484 ? 3.664 3.076 24.949 1.00 96.06 484 ILE A N 1
ATOM 3982 C CA . ILE A 1 484 ? 3.746 4.097 23.893 1.00 96.06 484 ILE A CA 1
ATOM 3983 C C . ILE A 1 484 ? 5.203 4.429 23.565 1.00 96.06 484 ILE A C 1
ATOM 3985 O O . ILE A 1 484 ? 5.557 4.477 22.391 1.00 96.06 484 ILE A O 1
ATOM 3989 N N . LEU A 1 485 ? 6.064 4.577 24.577 1.00 94.12 485 LEU A N 1
ATOM 3990 C CA . LEU A 1 485 ? 7.492 4.848 24.384 1.00 94.12 485 LEU A CA 1
ATOM 3991 C C . LEU A 1 485 ? 8.179 3.787 23.505 1.00 94.12 485 LEU A C 1
ATOM 3993 O O . LEU A 1 485 ? 9.056 4.123 22.711 1.00 94.12 485 LEU A O 1
ATOM 3997 N N . PHE A 1 486 ? 7.762 2.520 23.605 1.00 93.62 486 PHE A N 1
ATOM 3998 C CA . PHE A 1 486 ? 8.330 1.421 22.817 1.00 93.62 486 PHE A CA 1
ATOM 3999 C C . PHE A 1 486 ? 7.843 1.385 21.363 1.00 93.62 486 PHE A C 1
ATOM 4001 O O . PHE A 1 486 ? 8.558 0.873 20.501 1.00 93.62 486 PHE A O 1
ATOM 4008 N N . ILE A 1 487 ? 6.667 1.946 21.077 1.00 93.38 487 ILE A N 1
ATOM 4009 C CA . ILE A 1 487 ? 6.094 2.009 19.723 1.00 93.38 487 ILE A CA 1
ATOM 4010 C C . ILE A 1 487 ? 6.178 3.409 19.100 1.00 93.38 487 ILE A C 1
ATOM 4012 O O . ILE A 1 487 ? 5.587 3.639 18.053 1.00 93.38 487 ILE A O 1
ATOM 4016 N N . LEU A 1 488 ? 6.908 4.345 19.717 1.00 92.81 488 LEU A N 1
ATOM 4017 C CA . LEU A 1 488 ? 7.059 5.707 19.202 1.00 92.81 488 LEU A CA 1
ATOM 4018 C C . LEU A 1 488 ? 7.664 5.710 17.787 1.00 92.81 488 LEU A C 1
ATOM 4020 O O . LEU A 1 488 ? 8.679 5.036 17.568 1.00 92.81 488 LEU A O 1
ATOM 4024 N N . PRO A 1 489 ? 7.126 6.517 16.853 1.00 90.38 489 PRO A N 1
ATOM 4025 C CA . PRO A 1 489 ? 7.743 6.714 15.550 1.00 90.38 489 PRO A CA 1
ATOM 4026 C C . PRO A 1 489 ? 9.127 7.376 15.680 1.00 90.38 489 PRO A C 1
ATOM 4028 O O . PRO A 1 489 ? 9.285 8.325 16.456 1.00 90.38 489 PRO A O 1
ATOM 4031 N N . PRO A 1 490 ? 10.144 6.929 14.925 1.00 85.94 490 PRO A N 1
ATOM 4032 C CA . PRO A 1 490 ? 11.421 7.621 14.854 1.00 85.94 490 PRO A CA 1
ATOM 4033 C C . PRO A 1 490 ? 11.269 8.975 14.147 1.00 85.94 490 PRO A C 1
ATOM 4035 O O . PRO A 1 490 ? 10.617 9.085 13.110 1.00 85.94 490 PRO A O 1
ATOM 4038 N N . LEU A 1 491 ? 11.933 10.012 14.669 1.00 83.44 491 LEU A N 1
ATOM 4039 C CA . LEU A 1 491 ? 11.999 11.328 14.015 1.00 83.44 491 LEU A CA 1
ATOM 4040 C C . LEU A 1 491 ? 12.899 11.318 12.767 1.00 83.44 491 LEU A C 1
ATOM 4042 O O . LEU A 1 491 ? 12.819 12.217 11.936 1.00 83.44 491 LEU A O 1
ATOM 4046 N N . SER A 1 492 ? 13.746 10.310 12.597 1.00 74.69 492 SER A N 1
ATOM 4047 C CA . SER A 1 492 ? 14.570 10.128 11.405 1.00 74.69 492 SER A CA 1
ATOM 4048 C C . SER A 1 492 ? 14.651 8.644 11.063 1.00 74.69 492 SER A C 1
ATOM 4050 O O . SER A 1 492 ? 15.116 7.836 11.862 1.00 74.69 492 SER A O 1
ATOM 4052 N N . PHE A 1 493 ? 14.172 8.273 9.875 1.00 72.06 493 PHE A N 1
ATOM 4053 C CA . PHE A 1 493 ? 14.300 6.919 9.342 1.00 72.06 493 PHE A CA 1
ATOM 4054 C C . PHE A 1 493 ? 14.311 6.939 7.809 1.00 72.06 493 PHE A C 1
ATOM 4056 O O . PHE A 1 493 ? 13.789 7.864 7.178 1.00 72.06 493 PHE A O 1
ATOM 4063 N N . SER A 1 494 ? 14.937 5.922 7.213 1.00 64.88 494 SER A N 1
ATOM 4064 C CA . SER A 1 494 ? 14.988 5.759 5.757 1.00 64.88 494 SER A CA 1
ATOM 4065 C C . SER A 1 494 ? 13.585 5.522 5.198 1.00 64.88 494 SER A C 1
ATOM 4067 O O . SER A 1 494 ? 12.873 4.646 5.681 1.00 64.88 494 SER A O 1
ATOM 4069 N N . GLY A 1 495 ? 13.189 6.298 4.187 1.00 73.62 495 GLY A N 1
ATOM 4070 C CA . GLY A 1 495 ? 11.852 6.218 3.591 1.00 73.62 495 GLY A CA 1
ATOM 4071 C C . GLY A 1 495 ? 10.783 7.076 4.274 1.00 73.62 495 GLY A C 1
ATOM 4072 O O . GLY A 1 495 ? 9.615 6.956 3.931 1.00 73.62 495 GLY A O 1
ATOM 4073 N N . ARG A 1 496 ? 11.150 7.977 5.196 1.00 83.31 496 ARG A N 1
ATOM 4074 C CA . ARG A 1 496 ? 10.208 8.948 5.788 1.00 83.31 496 ARG A CA 1
ATOM 4075 C C . ARG A 1 496 ? 9.624 9.917 4.750 1.00 83.31 496 ARG A C 1
ATOM 4077 O O . ARG A 1 496 ? 8.438 10.232 4.788 1.00 83.31 496 ARG A O 1
ATOM 4084 N N . TYR A 1 497 ? 10.454 10.401 3.832 1.00 90.19 497 TYR A N 1
ATOM 4085 C CA . TYR A 1 497 ? 10.071 11.281 2.728 1.00 90.19 497 TYR A CA 1
ATOM 4086 C C . TYR A 1 497 ? 11.057 11.119 1.570 1.00 90.19 497 TYR A C 1
ATOM 4088 O O . TYR A 1 497 ? 12.177 10.639 1.760 1.00 90.19 497 TYR A O 1
ATOM 4096 N N . THR A 1 498 ? 10.655 11.566 0.385 1.00 91.69 498 THR A N 1
ATOM 4097 C CA . THR A 1 498 ? 11.497 11.586 -0.807 1.00 91.69 498 THR A CA 1
ATOM 4098 C C . THR A 1 498 ? 11.537 12.988 -1.396 1.00 91.69 498 THR A C 1
ATOM 4100 O O . THR A 1 498 ? 10.501 13.609 -1.645 1.00 91.69 498 THR A O 1
ATOM 4103 N N . ASN A 1 499 ? 12.753 13.463 -1.665 1.00 91.19 499 ASN A N 1
ATOM 4104 C CA . ASN A 1 499 ? 12.983 14.538 -2.617 1.00 91.19 499 ASN A CA 1
ATOM 4105 C C . ASN A 1 499 ? 13.243 13.899 -3.995 1.00 91.19 499 ASN A C 1
ATOM 4107 O O . ASN A 1 499 ? 14.294 13.282 -4.180 1.00 91.19 499 ASN A O 1
ATOM 4111 N N . PRO A 1 500 ? 12.318 14.028 -4.961 1.00 85.69 500 PRO A N 1
ATOM 4112 C CA . PRO A 1 500 ? 12.473 13.416 -6.275 1.00 85.69 500 PRO A CA 1
ATOM 4113 C C . PRO A 1 500 ? 13.570 14.046 -7.152 1.00 85.69 500 PRO A C 1
ATOM 4115 O O . PRO A 1 500 ? 13.816 13.522 -8.237 1.00 85.69 500 PRO A O 1
ATOM 4118 N N . ASN A 1 501 ? 14.221 15.142 -6.724 1.00 81.50 501 ASN A N 1
ATOM 4119 C CA . ASN A 1 501 ? 15.270 15.855 -7.471 1.00 81.50 501 ASN A CA 1
ATOM 4120 C C . ASN A 1 501 ? 14.875 16.100 -8.937 1.00 81.50 501 ASN A C 1
ATOM 4122 O O . ASN A 1 501 ? 15.560 15.693 -9.878 1.00 81.50 501 ASN A O 1
ATOM 4126 N N . LEU A 1 502 ? 13.709 16.719 -9.130 1.00 78.88 502 LEU A N 1
ATOM 4127 C CA . LEU A 1 502 ? 13.083 16.840 -10.442 1.00 78.88 502 LEU A CA 1
ATOM 4128 C C . LEU A 1 502 ? 13.946 17.663 -11.413 1.00 78.88 502 LEU A C 1
ATOM 4130 O O . LEU A 1 502 ? 14.302 18.804 -11.106 1.00 78.88 502 LEU A O 1
ATOM 4134 N N . PRO A 1 503 ? 14.228 17.152 -12.623 1.00 81.12 503 PRO A N 1
ATOM 4135 C CA . PRO A 1 503 ? 14.901 17.943 -13.642 1.00 81.12 503 PRO A CA 1
ATOM 4136 C C . PRO A 1 503 ? 14.039 19.123 -14.108 1.00 81.12 503 PRO A C 1
ATOM 4138 O O . PRO A 1 503 ? 12.841 18.962 -14.342 1.00 81.12 503 PRO A O 1
ATOM 4141 N N . ALA A 1 504 ? 14.663 20.271 -14.402 1.00 79.44 504 ALA A N 1
ATOM 4142 C CA . ALA A 1 504 ? 13.990 21.466 -14.950 1.00 79.44 504 ALA A CA 1
ATOM 4143 C C . ALA A 1 504 ? 13.278 21.249 -16.308 1.00 79.44 504 ALA A C 1
ATOM 4145 O O . ALA A 1 504 ? 12.603 22.135 -16.833 1.00 79.44 504 ALA A O 1
ATOM 4146 N N . PHE A 1 505 ? 13.453 20.072 -16.912 1.00 82.38 505 PHE A N 1
ATOM 4147 C CA . PHE A 1 505 ? 12.667 19.610 -18.050 1.00 82.38 505 PHE A CA 1
ATOM 4148 C C . PHE A 1 505 ? 11.183 19.407 -17.689 1.00 82.38 505 PHE A C 1
ATOM 4150 O O . PHE A 1 505 ? 10.314 19.853 -18.438 1.00 82.38 505 PHE A O 1
ATOM 4157 N N . PHE A 1 506 ? 10.918 18.775 -16.538 1.00 79.38 506 PHE A N 1
ATOM 4158 C CA . PHE A 1 506 ? 9.574 18.515 -16.006 1.00 79.38 506 PHE A CA 1
ATOM 4159 C C . PHE A 1 506 ? 9.118 19.603 -15.017 1.00 79.38 506 PHE A C 1
ATOM 4161 O O . PHE A 1 506 ? 7.926 19.788 -14.804 1.00 79.38 506 PHE A O 1
ATOM 4168 N N . VAL A 1 507 ? 10.055 20.358 -14.425 1.00 69.19 507 VAL A N 1
ATOM 4169 C CA . VAL A 1 507 ? 9.741 21.442 -13.477 1.00 69.19 507 VAL A CA 1
ATOM 4170 C C . VAL A 1 507 ? 9.576 22.778 -14.190 1.00 69.19 507 VAL A C 1
ATOM 4172 O O . VAL A 1 507 ? 10.534 23.303 -14.752 1.00 69.19 507 VAL A O 1
ATOM 4175 N N . ASN A 1 508 ? 8.362 23.322 -14.125 1.00 54.56 508 ASN A N 1
ATOM 4176 C CA . ASN A 1 508 ? 8.009 24.736 -13.945 1.00 54.56 508 ASN A CA 1
ATOM 4177 C C . ASN A 1 508 ? 6.558 24.880 -14.401 1.00 54.56 508 ASN A C 1
ATOM 4179 O O . ASN A 1 508 ? 6.282 24.818 -15.604 1.00 54.56 508 ASN A O 1
ATOM 4183 N N . ASN A 1 509 ? 5.654 25.156 -13.458 1.00 49.62 509 ASN A N 1
ATOM 4184 C CA . ASN A 1 509 ? 4.247 25.467 -13.741 1.00 49.62 509 ASN A CA 1
ATOM 4185 C C . ASN A 1 509 ? 4.078 26.620 -14.759 1.00 49.62 509 ASN A C 1
ATOM 4187 O O . ASN A 1 509 ? 3.009 26.779 -15.339 1.00 49.62 509 ASN A O 1
ATOM 4191 N N . THR A 1 510 ? 5.141 27.385 -15.028 1.00 48.12 510 THR A N 1
ATOM 4192 C CA . THR A 1 510 ? 5.195 28.504 -15.976 1.00 48.12 510 THR A CA 1
ATOM 4193 C C . THR A 1 510 ? 5.920 28.208 -17.295 1.00 48.12 510 THR A C 1
ATOM 4195 O O . THR A 1 510 ? 5.440 28.632 -18.342 1.00 48.12 510 THR A O 1
ATOM 4198 N N . SER A 1 511 ? 7.047 27.482 -17.314 1.00 58.34 511 SER A N 1
ATOM 4199 C CA . SER A 1 511 ? 7.876 27.387 -18.534 1.00 58.34 511 SER A CA 1
ATOM 4200 C C . SER A 1 511 ? 7.561 26.198 -19.442 1.00 58.34 511 SER A C 1
ATOM 4202 O O . SER A 1 511 ? 7.957 26.235 -20.607 1.00 58.34 511 SER A O 1
ATOM 4204 N N . ASN A 1 512 ? 6.840 25.172 -18.955 1.00 72.12 512 ASN A N 1
ATOM 4205 C CA . ASN A 1 512 ? 6.315 24.064 -19.772 1.00 72.12 512 ASN A CA 1
ATOM 4206 C C . ASN A 1 512 ? 7.345 23.487 -20.773 1.00 72.12 512 ASN A C 1
ATOM 4208 O O . ASN A 1 512 ? 7.033 23.229 -21.938 1.00 72.12 512 ASN A O 1
ATOM 4212 N N . ASN A 1 513 ? 8.602 23.326 -20.341 1.00 79.25 513 ASN A N 1
ATOM 4213 C CA . ASN A 1 513 ? 9.730 23.102 -21.252 1.00 79.25 513 ASN A CA 1
ATOM 4214 C C . ASN A 1 513 ? 9.592 21.807 -22.055 1.00 79.25 513 ASN A C 1
ATOM 4216 O O . ASN A 1 513 ? 9.906 21.791 -23.244 1.00 79.25 513 ASN A O 1
ATOM 4220 N N . TYR A 1 514 ? 9.062 20.750 -21.436 1.00 84.12 514 TYR A N 1
ATOM 4221 C CA . TYR A 1 514 ? 8.785 19.484 -22.107 1.00 84.12 514 TYR A CA 1
ATOM 4222 C C . TYR A 1 514 ? 7.849 19.638 -23.319 1.00 84.12 514 TYR A C 1
ATOM 4224 O O . TYR A 1 514 ? 8.018 18.914 -24.299 1.00 84.12 514 TYR A O 1
ATOM 4232 N N . LYS A 1 515 ? 6.917 20.611 -23.319 1.00 87.81 515 LYS A N 1
ATOM 4233 C CA . LYS A 1 515 ? 5.979 20.854 -24.436 1.00 87.81 515 LYS A CA 1
ATOM 4234 C C . LYS A 1 515 ? 6.685 21.317 -25.714 1.00 87.81 515 LYS A C 1
ATOM 4236 O O . LYS A 1 515 ? 6.117 21.193 -26.792 1.00 87.81 515 LYS A O 1
ATOM 4241 N N . LYS A 1 516 ? 7.922 21.823 -25.612 1.00 85.25 516 LYS A N 1
ATOM 4242 C CA . LYS A 1 516 ? 8.761 22.180 -26.772 1.00 85.25 516 LYS A CA 1
ATOM 4243 C C . LYS A 1 516 ? 9.302 20.950 -27.506 1.00 85.25 516 LYS A C 1
ATOM 4245 O O . LYS A 1 516 ? 9.679 21.055 -28.666 1.00 85.25 516 LYS A O 1
ATOM 4250 N N . PHE A 1 517 ? 9.365 19.803 -26.828 1.00 84.06 517 PHE A N 1
ATOM 4251 C CA . PHE A 1 517 ? 9.981 18.580 -27.344 1.00 84.06 517 PHE A CA 1
ATOM 4252 C C . PHE A 1 517 ? 8.970 17.452 -27.552 1.00 84.06 517 PHE A C 1
ATOM 4254 O O . PHE A 1 517 ? 9.106 16.681 -28.493 1.00 84.06 517 PHE A O 1
ATOM 4261 N N . ILE A 1 518 ? 7.961 17.357 -26.686 1.00 89.31 518 ILE A N 1
ATOM 4262 C CA . ILE A 1 518 ? 6.981 16.273 -26.681 1.00 89.31 518 ILE A CA 1
ATOM 4263 C C . ILE A 1 518 ? 5.663 16.793 -27.240 1.00 89.31 518 ILE A C 1
ATOM 4265 O O . ILE A 1 518 ? 5.117 17.786 -26.760 1.00 89.31 518 ILE A O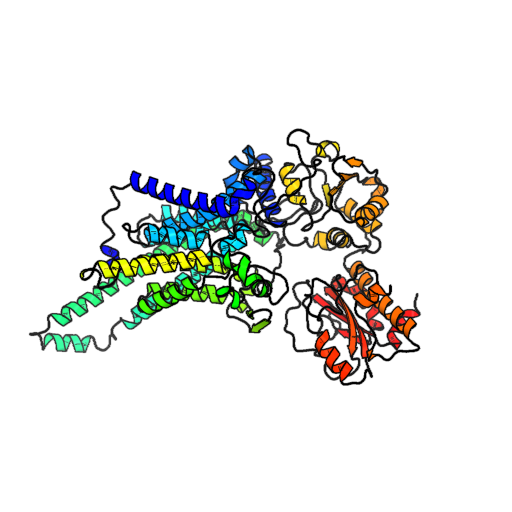 1
ATOM 4269 N N . LYS A 1 519 ? 5.098 16.080 -28.215 1.00 91.62 519 LYS A N 1
ATOM 4270 C CA . LYS A 1 519 ? 3.755 16.373 -28.730 1.00 91.62 519 LYS A CA 1
ATOM 4271 C C . LYS A 1 519 ? 2.676 15.883 -27.757 1.00 91.62 519 LYS A C 1
ATOM 4273 O O . LYS A 1 519 ? 2.727 14.745 -27.297 1.00 91.62 519 LYS A O 1
ATOM 4278 N N . LYS A 1 520 ? 1.641 16.697 -27.517 1.00 93.19 520 LYS A N 1
ATOM 4279 C CA . LYS A 1 520 ? 0.475 16.309 -26.700 1.00 93.19 520 LYS A CA 1
ATOM 4280 C C . LYS A 1 520 ? -0.106 14.962 -27.148 1.00 93.19 520 LYS A C 1
ATOM 4282 O O . LYS A 1 520 ? -0.364 14.751 -28.333 1.00 93.19 520 LYS A O 1
ATOM 4287 N N . GLY A 1 521 ? -0.323 14.065 -26.189 1.00 92.56 521 GLY A N 1
ATOM 4288 C CA . GLY A 1 521 ? -0.904 12.740 -26.399 1.00 92.56 521 GLY A CA 1
ATOM 4289 C C . GLY A 1 521 ? 0.001 11.729 -27.112 1.00 92.56 521 GLY A C 1
ATOM 4290 O O . GLY A 1 521 ? -0.477 10.634 -27.421 1.00 92.56 521 GLY A O 1
ATOM 4291 N N . SER A 1 522 ? 1.272 12.057 -27.386 1.00 94.00 522 SER A N 1
ATOM 4292 C CA . SER A 1 522 ? 2.223 11.095 -27.948 1.00 94.00 522 SER A CA 1
ATOM 4293 C C . SER A 1 522 ? 2.562 9.993 -26.939 1.00 94.00 522 SER A C 1
ATOM 4295 O O . SER A 1 522 ? 2.470 10.187 -25.724 1.00 94.00 522 SER A O 1
ATOM 4297 N N . ASN A 1 523 ? 2.949 8.820 -27.448 1.00 96.00 523 ASN A N 1
ATOM 4298 C CA . ASN A 1 523 ? 3.527 7.775 -26.611 1.00 96.00 523 ASN A CA 1
ATOM 4299 C C . ASN A 1 523 ? 5.027 8.037 -26.488 1.00 96.00 523 ASN A C 1
ATOM 4301 O O . ASN A 1 523 ? 5.715 8.177 -27.501 1.00 96.00 523 ASN A O 1
ATOM 4305 N N . ILE A 1 524 ? 5.538 8.043 -25.267 1.00 95.38 524 ILE A N 1
ATOM 4306 C CA . ILE A 1 524 ? 6.955 8.242 -24.979 1.00 95.38 524 ILE A CA 1
ATOM 4307 C C . ILE A 1 524 ? 7.505 7.100 -24.127 1.00 95.38 524 ILE A C 1
ATOM 4309 O O . ILE A 1 524 ? 6.763 6.438 -23.404 1.00 95.38 524 ILE A O 1
ATOM 4313 N N . LEU A 1 525 ? 8.811 6.865 -24.191 1.00 95.12 525 LEU A N 1
ATOM 4314 C CA . LEU A 1 525 ? 9.513 5.936 -23.305 1.00 95.12 525 LEU A CA 1
ATOM 4315 C C . LEU A 1 525 ? 10.392 6.739 -22.349 1.00 95.12 525 LEU A C 1
ATOM 4317 O O . LEU A 1 525 ? 11.263 7.472 -22.803 1.00 95.12 525 LEU A O 1
ATOM 4321 N N . ILE A 1 526 ? 10.194 6.579 -21.043 1.00 93.94 526 ILE A N 1
ATOM 4322 C CA . ILE A 1 526 ? 11.018 7.231 -20.019 1.00 93.94 526 ILE A CA 1
ATOM 4323 C C . ILE A 1 526 ? 11.965 6.192 -19.413 1.00 93.94 526 ILE A C 1
ATOM 4325 O O . ILE A 1 526 ? 11.532 5.097 -19.052 1.00 93.94 526 ILE A O 1
ATOM 4329 N N . ILE A 1 527 ? 13.247 6.543 -19.311 1.00 92.56 527 ILE A N 1
ATOM 4330 C CA . ILE A 1 527 ? 14.289 5.785 -18.612 1.00 92.56 527 ILE A CA 1
ATOM 4331 C C . ILE A 1 527 ? 14.865 6.690 -17.510 1.00 92.56 527 ILE A C 1
ATOM 4333 O O . ILE A 1 527 ? 15.210 7.834 -17.824 1.00 92.56 527 ILE A O 1
ATOM 4337 N N . PRO A 1 528 ? 15.021 6.216 -16.260 1.00 91.25 528 PRO A N 1
ATOM 4338 C CA . PRO A 1 528 ? 14.887 4.828 -15.803 1.00 91.25 528 PRO A CA 1
ATOM 4339 C C . PRO A 1 528 ? 13.463 4.255 -15.877 1.00 91.25 528 PRO A C 1
ATOM 4341 O O . PRO A 1 528 ? 12.479 4.977 -15.732 1.00 91.25 528 PRO A O 1
ATOM 4344 N N . PHE A 1 529 ? 13.368 2.954 -16.161 1.00 91.44 529 PHE A N 1
ATOM 4345 C CA . PHE A 1 529 ? 12.108 2.273 -16.462 1.00 91.44 529 PHE A CA 1
ATOM 4346 C C . PHE A 1 529 ? 11.483 1.621 -15.226 1.00 91.44 529 PHE A C 1
ATOM 4348 O O . PHE A 1 529 ? 12.191 1.079 -14.376 1.00 91.44 529 PHE A O 1
ATOM 4355 N N . GLY A 1 530 ? 10.149 1.601 -15.167 1.00 89.00 530 GLY A N 1
ATOM 4356 C CA . GLY A 1 530 ? 9.403 0.914 -14.113 1.00 89.00 530 GLY A CA 1
ATOM 4357 C C . GLY A 1 530 ? 9.794 1.388 -12.714 1.00 89.00 530 GLY A C 1
ATOM 4358 O O . GLY A 1 530 ? 9.881 2.589 -12.481 1.00 89.00 530 GLY A O 1
ATOM 4359 N N . TYR A 1 531 ? 10.062 0.449 -11.801 1.00 86.25 531 TYR A N 1
ATOM 4360 C CA . TYR A 1 531 ? 10.414 0.746 -10.408 1.00 86.25 531 TYR A CA 1
ATOM 4361 C C . TYR A 1 531 ? 11.772 1.445 -10.221 1.00 86.25 531 TYR A C 1
ATOM 4363 O O . TYR A 1 531 ? 12.070 1.909 -9.126 1.00 86.25 531 TYR A O 1
ATOM 4371 N N . ASN A 1 532 ? 12.601 1.541 -11.266 1.00 87.31 532 ASN A N 1
ATOM 4372 C CA . ASN A 1 532 ? 13.878 2.254 -11.191 1.00 87.31 532 ASN A CA 1
ATOM 4373 C C . ASN A 1 532 ? 13.731 3.769 -11.393 1.00 87.31 532 ASN A C 1
ATOM 4375 O O . ASN A 1 532 ? 14.714 4.491 -11.235 1.00 87.31 532 ASN A O 1
ATOM 4379 N N . GLY A 1 533 ? 12.558 4.257 -11.813 1.00 87.06 533 GLY A N 1
ATOM 4380 C CA . GLY A 1 533 ? 12.372 5.653 -12.204 1.00 87.06 533 GLY A CA 1
ATOM 4381 C C . GLY A 1 533 ? 11.013 6.231 -11.839 1.00 87.06 533 GLY A C 1
ATOM 4382 O O . GLY A 1 533 ? 10.046 5.525 -11.573 1.00 87.06 533 GLY A O 1
ATOM 4383 N N . LEU A 1 534 ? 10.926 7.558 -11.884 1.00 90.75 534 LEU A N 1
ATOM 4384 C CA . LEU A 1 534 ? 9.768 8.329 -11.422 1.00 90.75 534 LEU A CA 1
ATOM 4385 C C . LEU A 1 534 ? 8.778 8.654 -12.554 1.00 90.75 534 LEU A C 1
ATOM 4387 O O . LEU A 1 534 ? 8.153 9.710 -12.567 1.00 90.75 534 LEU A O 1
ATOM 4391 N N . SER A 1 535 ? 8.631 7.749 -13.528 1.00 91.25 535 SER A N 1
ATOM 4392 C CA . SER A 1 535 ? 7.821 7.987 -14.736 1.00 91.25 535 SER A CA 1
ATOM 4393 C C . SER A 1 535 ? 6.364 8.369 -14.441 1.00 91.25 535 SER A C 1
ATOM 4395 O O . SER A 1 535 ? 5.812 9.233 -15.121 1.00 91.25 535 SER A O 1
ATOM 4397 N N . LEU A 1 536 ? 5.759 7.773 -13.407 1.00 92.81 536 LEU A N 1
ATOM 4398 C CA . LEU A 1 536 ? 4.395 8.099 -12.986 1.00 92.81 536 LEU A CA 1
ATOM 4399 C C . LEU A 1 536 ? 4.300 9.468 -12.331 1.00 92.81 536 LEU A C 1
ATOM 4401 O O . LEU A 1 536 ? 3.353 10.203 -12.590 1.00 92.81 536 LEU A O 1
ATOM 4405 N N . TYR A 1 537 ? 5.304 9.827 -11.534 1.00 93.50 537 TYR A N 1
ATOM 4406 C CA . TYR A 1 537 ? 5.382 11.146 -10.928 1.00 93.50 537 TYR A CA 1
ATOM 4407 C C . TYR A 1 537 ? 5.443 12.230 -12.011 1.00 93.50 537 TYR A C 1
ATOM 4409 O O . TYR A 1 537 ? 4.647 13.163 -11.971 1.00 93.50 537 TYR A O 1
ATOM 4417 N N . TYR A 1 538 ? 6.323 12.078 -13.013 1.00 92.12 538 TYR A N 1
ATOM 4418 C CA . TYR A 1 538 ? 6.436 13.028 -14.130 1.00 92.12 538 TYR A CA 1
ATOM 4419 C C . TYR A 1 538 ? 5.118 13.160 -14.898 1.00 92.12 538 TYR A C 1
ATOM 4421 O O . TYR A 1 538 ? 4.626 14.264 -15.111 1.00 92.12 538 TYR A O 1
ATOM 4429 N N . GLN A 1 539 ? 4.489 12.032 -15.235 1.00 93.38 539 GLN A N 1
ATOM 4430 C CA . GLN A 1 539 ? 3.211 12.042 -15.944 1.00 93.38 539 GLN A CA 1
ATOM 4431 C C . GLN A 1 539 ? 2.090 12.723 -15.135 1.00 93.38 539 GLN A C 1
ATOM 4433 O O . GLN A 1 539 ? 1.234 13.387 -15.724 1.00 93.38 539 GLN A O 1
ATOM 4438 N N . ALA A 1 540 ? 2.100 12.576 -13.805 1.00 93.94 540 ALA A N 1
ATOM 4439 C CA . ALA A 1 540 ? 1.128 13.198 -12.912 1.00 93.94 540 ALA A CA 1
ATOM 4440 C C . ALA A 1 540 ? 1.312 14.722 -12.823 1.00 93.94 540 ALA A C 1
ATOM 4442 O O . ALA A 1 540 ? 0.347 15.468 -12.971 1.00 93.94 540 ALA A O 1
ATOM 4443 N N . ILE A 1 541 ? 2.540 15.211 -12.626 1.00 91.31 541 ILE A N 1
ATOM 4444 C CA . ILE A 1 541 ? 2.790 16.662 -12.536 1.00 91.31 541 ILE A CA 1
ATOM 4445 C C . ILE A 1 541 ? 2.609 17.376 -13.883 1.00 91.31 541 ILE A C 1
ATOM 4447 O O . ILE A 1 541 ? 2.234 18.545 -13.909 1.00 91.31 541 ILE A O 1
ATOM 4451 N N . ASP A 1 542 ? 2.789 16.664 -14.999 1.00 90.12 542 ASP A N 1
ATOM 4452 C CA . ASP A 1 542 ? 2.546 17.188 -16.347 1.00 90.12 542 ASP A CA 1
ATOM 4453 C C . ASP A 1 542 ? 1.056 17.158 -16.742 1.00 90.12 542 ASP A C 1
ATOM 4455 O O . ASP A 1 542 ? 0.706 17.463 -17.884 1.00 90.12 542 ASP A O 1
ATOM 4459 N N . GLY A 1 543 ? 0.156 16.773 -15.831 1.00 91.62 543 GLY A N 1
ATOM 4460 C CA . GLY A 1 543 ? -1.287 16.779 -16.066 1.00 91.62 543 GLY A CA 1
ATOM 4461 C C . GLY A 1 543 ? -1.742 15.789 -17.137 1.00 91.62 543 GLY A C 1
ATOM 4462 O O . GLY A 1 543 ? -2.608 16.106 -17.956 1.00 91.62 543 GLY A O 1
ATOM 4463 N N . MET A 1 544 ? -1.120 14.606 -17.184 1.00 94.19 544 MET A N 1
ATOM 4464 C CA . MET A 1 544 ? -1.388 13.566 -18.186 1.00 94.19 544 MET A CA 1
ATOM 4465 C C . MET A 1 544 ? -1.165 14.039 -19.638 1.00 94.19 544 MET A C 1
ATOM 4467 O O . MET A 1 544 ? -1.860 13.612 -20.561 1.00 94.19 544 MET A O 1
ATOM 4471 N N . TYR A 1 545 ? -0.190 14.926 -19.876 1.00 93.88 545 TYR A N 1
ATOM 4472 C CA . TYR A 1 545 ? 0.054 15.510 -21.204 1.00 93.88 545 TYR A CA 1
ATOM 4473 C C . TYR A 1 545 ? 0.442 14.488 -22.288 1.00 93.88 545 TYR A C 1
ATOM 4475 O O . TYR A 1 545 ? 0.119 14.674 -23.465 1.00 93.88 545 TYR A O 1
ATOM 4483 N N . TYR A 1 546 ? 1.123 13.407 -21.909 1.00 94.75 546 TYR A N 1
ATOM 4484 C CA . TYR A 1 546 ? 1.595 12.334 -22.789 1.00 94.75 546 TYR A CA 1
ATOM 4485 C C . TYR A 1 546 ? 1.275 10.957 -22.203 1.00 94.75 546 TYR A C 1
ATOM 4487 O O . TYR A 1 546 ? 0.943 10.811 -21.025 1.00 94.75 546 TYR A O 1
ATOM 4495 N N . LYS A 1 547 ? 1.415 9.921 -23.031 1.00 96.00 547 LYS A N 1
ATOM 4496 C CA . LYS A 1 547 ? 1.274 8.516 -22.633 1.00 96.00 547 LYS A CA 1
ATOM 4497 C C . LYS A 1 547 ? 2.651 7.878 -22.500 1.00 96.00 547 LYS A C 1
ATOM 4499 O O . LYS A 1 547 ? 3.550 8.186 -23.276 1.00 96.00 547 LYS A O 1
ATOM 4504 N N . THR A 1 548 ? 2.821 6.952 -21.571 1.00 95.44 548 THR A N 1
ATOM 4505 C CA . THR A 1 548 ? 4.087 6.257 -21.337 1.00 95.44 548 THR A CA 1
ATOM 4506 C C . THR A 1 548 ? 4.017 4.821 -21.860 1.00 95.44 548 THR A C 1
ATOM 4508 O O . THR A 1 548 ? 3.098 4.053 -21.569 1.00 95.44 548 THR A O 1
ATOM 4511 N N . ALA A 1 549 ? 5.010 4.427 -22.657 1.00 94.81 549 ALA A N 1
ATOM 4512 C CA . ALA A 1 549 ? 5.264 3.048 -23.073 1.00 94.81 549 ALA A CA 1
ATOM 4513 C C . ALA A 1 549 ? 6.021 2.301 -21.963 1.00 94.81 549 ALA A C 1
ATOM 4515 O O . ALA A 1 549 ? 7.115 1.779 -22.164 1.00 94.81 549 ALA A O 1
ATOM 4516 N N . GLY A 1 550 ? 5.438 2.323 -20.770 1.00 91.69 550 GLY A N 1
ATOM 4517 C CA . GLY A 1 550 ? 5.996 1.854 -19.511 1.00 91.69 550 GLY A CA 1
ATOM 4518 C C . GLY A 1 550 ? 5.107 2.328 -18.364 1.00 91.69 550 GLY A C 1
ATOM 4519 O O . GLY A 1 550 ? 4.021 2.859 -18.595 1.00 91.69 550 GLY A O 1
ATOM 4520 N N . GLY A 1 551 ? 5.563 2.133 -17.137 1.00 89.00 551 GLY A N 1
ATOM 4521 C CA . GLY A 1 551 ? 4.853 2.535 -15.931 1.00 89.00 551 GLY A CA 1
ATOM 4522 C C . GLY A 1 551 ? 5.253 1.643 -14.768 1.00 89.00 551 GLY A C 1
ATOM 4523 O O . GLY A 1 551 ? 6.061 0.726 -14.929 1.00 89.00 551 GLY A O 1
ATOM 4524 N N . TYR A 1 552 ? 4.690 1.904 -13.597 1.00 87.62 552 TYR A N 1
ATOM 4525 C CA . TYR A 1 552 ? 4.941 1.089 -12.420 1.00 87.62 552 TYR A CA 1
ATOM 4526 C C . TYR A 1 552 ? 3.659 0.937 -11.608 1.00 87.62 552 TYR A C 1
ATOM 4528 O O . TYR A 1 552 ? 3.230 1.879 -10.967 1.00 87.62 552 TYR A O 1
ATOM 4536 N N . LEU A 1 553 ? 3.054 -0.248 -11.638 1.00 79.38 553 LEU A N 1
ATOM 4537 C CA . LEU A 1 553 ? 1.883 -0.614 -10.828 1.00 79.38 553 LEU A CA 1
ATOM 4538 C C . LEU A 1 553 ? 2.134 -1.965 -10.137 1.00 79.38 553 LEU A C 1
ATOM 4540 O O . LEU A 1 553 ? 1.273 -2.838 -10.122 1.00 79.38 553 LEU A O 1
ATOM 4544 N N . GLY A 1 554 ? 3.370 -2.160 -9.663 1.00 75.88 554 GLY A N 1
ATOM 4545 C CA . GLY A 1 554 ? 3.918 -3.461 -9.282 1.00 75.88 554 GLY A CA 1
ATOM 4546 C C . GLY A 1 554 ? 4.550 -4.180 -10.475 1.00 75.88 554 GLY A C 1
ATOM 4547 O O . GLY A 1 554 ? 5.484 -3.656 -11.089 1.00 75.88 554 GLY A O 1
ATOM 4548 N N . ASP A 1 555 ? 4.052 -5.369 -10.816 1.00 71.88 555 ASP A N 1
ATOM 4549 C CA . ASP A 1 555 ? 4.643 -6.222 -11.851 1.00 71.88 555 ASP A CA 1
ATOM 4550 C C . ASP A 1 555 ? 4.527 -5.649 -13.273 1.00 71.88 555 ASP A C 1
ATOM 4552 O O . ASP A 1 555 ? 3.544 -5.017 -13.665 1.00 71.88 555 ASP A O 1
ATOM 4556 N N . THR A 1 556 ? 5.534 -5.942 -14.105 1.00 81.88 556 THR A N 1
ATOM 4557 C CA . THR A 1 556 ? 5.463 -5.632 -15.539 1.00 81.88 556 THR A CA 1
ATOM 4558 C C . THR A 1 556 ? 4.410 -6.517 -16.212 1.00 81.88 556 THR A C 1
ATOM 4560 O O . THR A 1 556 ? 4.550 -7.747 -16.184 1.00 81.88 556 THR A O 1
ATOM 4563 N N . PRO A 1 557 ? 3.427 -5.944 -16.930 1.00 81.56 557 PRO A N 1
ATOM 4564 C CA . PRO A 1 557 ? 2.392 -6.724 -17.591 1.00 81.56 557 PRO A CA 1
ATOM 4565 C C . PRO A 1 557 ? 2.968 -7.749 -18.572 1.00 81.56 557 PRO A C 1
ATOM 4567 O O . PRO A 1 557 ? 3.951 -7.488 -19.273 1.00 81.56 557 PRO A O 1
ATOM 4570 N N . SER A 1 558 ? 2.319 -8.908 -18.696 1.00 77.06 558 SER A N 1
ATOM 4571 C CA . SER A 1 558 ? 2.790 -10.021 -19.539 1.00 77.06 558 SER A CA 1
ATOM 4572 C C . SER A 1 558 ? 3.005 -9.639 -21.014 1.00 77.06 558 SER A C 1
ATOM 4574 O O . SER A 1 558 ? 3.933 -10.127 -21.667 1.00 77.06 558 SER A O 1
ATOM 4576 N N . TYR A 1 559 ? 2.194 -8.716 -21.541 1.00 80.19 559 TYR A N 1
ATOM 4577 C CA . TYR A 1 559 ? 2.321 -8.210 -22.907 1.00 80.19 559 TYR A CA 1
ATOM 4578 C C . TYR A 1 559 ? 3.528 -7.285 -23.108 1.00 80.19 559 TYR A C 1
ATOM 4580 O O . TYR A 1 559 ? 3.996 -7.210 -24.240 1.00 80.19 559 TYR A O 1
ATOM 4588 N N . PHE A 1 560 ? 4.075 -6.666 -22.054 1.00 83.25 560 PHE A N 1
ATOM 4589 C CA . PHE A 1 560 ? 5.369 -5.968 -22.086 1.00 83.25 560 PHE A CA 1
ATOM 4590 C C . PHE A 1 560 ? 6.527 -6.909 -21.741 1.00 83.25 560 PHE A C 1
ATOM 4592 O O . PHE A 1 560 ? 7.550 -6.912 -22.420 1.00 83.25 560 PHE A O 1
ATOM 4599 N N . SER A 1 561 ? 6.366 -7.775 -20.740 1.00 78.56 561 SER A N 1
ATOM 4600 C CA . SER A 1 561 ? 7.459 -8.620 -20.245 1.00 78.56 561 SER A CA 1
ATOM 4601 C C . SER A 1 561 ? 7.934 -9.684 -21.248 1.00 78.56 561 SER A C 1
ATOM 4603 O O . SER A 1 561 ? 8.951 -10.337 -21.014 1.00 78.56 561 SER A O 1
ATOM 4605 N N . LYS A 1 562 ? 7.226 -9.873 -22.372 1.00 78.19 562 LYS A N 1
ATOM 4606 C CA . LYS A 1 562 ? 7.633 -10.748 -23.486 1.00 78.19 562 LYS A CA 1
ATOM 4607 C C . LYS A 1 562 ? 8.781 -10.187 -24.339 1.00 78.19 562 LYS A C 1
ATOM 4609 O O . LYS A 1 562 ? 9.480 -10.985 -24.972 1.00 78.19 562 LYS A O 1
ATOM 4614 N N . TYR A 1 563 ? 8.944 -8.861 -24.382 1.00 83.00 563 TYR A N 1
ATOM 4615 C CA . TYR A 1 563 ? 9.990 -8.187 -25.158 1.00 83.00 563 TYR A CA 1
ATOM 4616 C C . TYR A 1 563 ? 11.323 -8.299 -24.420 1.00 83.00 563 TYR A C 1
ATOM 4618 O O . TYR A 1 563 ? 11.401 -7.970 -23.236 1.00 83.00 563 TYR A O 1
ATOM 4626 N N . ALA A 1 564 ? 12.377 -8.752 -25.101 1.00 82.25 564 ALA A N 1
ATOM 4627 C CA . ALA A 1 564 ? 13.673 -8.927 -24.451 1.00 82.25 564 ALA A CA 1
ATOM 4628 C C . ALA A 1 564 ? 14.282 -7.570 -24.072 1.00 82.25 564 ALA A C 1
ATOM 4630 O O . ALA A 1 564 ? 14.909 -7.464 -23.023 1.00 82.25 564 ALA A O 1
ATOM 4631 N N . ILE A 1 565 ? 14.026 -6.515 -24.860 1.00 87.75 565 ILE A N 1
ATOM 4632 C CA . ILE A 1 565 ? 14.517 -5.158 -24.561 1.00 87.75 565 ILE A CA 1
ATOM 4633 C C . ILE A 1 565 ? 14.043 -4.597 -23.217 1.00 87.75 565 ILE A C 1
ATOM 4635 O O . ILE A 1 565 ? 14.727 -3.763 -22.634 1.00 87.75 565 ILE A O 1
ATOM 4639 N N . VAL A 1 566 ? 12.909 -5.069 -22.690 1.00 88.06 566 VAL A N 1
ATOM 4640 C CA . VAL A 1 566 ? 12.414 -4.621 -21.380 1.00 88.06 566 VAL A CA 1
ATOM 4641 C C . VAL A 1 566 ? 13.383 -5.017 -20.267 1.00 88.06 566 VAL A C 1
ATOM 4643 O O . VAL A 1 566 ? 13.571 -4.250 -19.330 1.00 88.06 566 VAL A O 1
ATOM 4646 N N . HIS A 1 567 ? 14.083 -6.150 -20.399 1.00 84.31 567 HIS A N 1
ATOM 4647 C CA . HIS A 1 567 ? 15.156 -6.514 -19.470 1.00 84.31 567 HIS A CA 1
ATOM 4648 C C . HIS A 1 567 ? 16.278 -5.466 -19.475 1.00 84.31 567 HIS A C 1
ATOM 4650 O O . HIS A 1 567 ? 16.678 -5.001 -18.408 1.00 84.31 567 HIS A O 1
ATOM 4656 N N . THR A 1 568 ? 16.700 -5.008 -20.658 1.00 86.75 568 THR A N 1
ATOM 4657 C CA . THR A 1 568 ? 17.674 -3.918 -20.795 1.00 86.75 568 THR A CA 1
ATOM 4658 C C . THR A 1 568 ? 17.182 -2.617 -20.163 1.00 86.75 568 THR A C 1
ATOM 4660 O O . THR A 1 568 ? 17.997 -1.896 -19.605 1.00 86.75 568 THR A O 1
ATOM 4663 N N . PHE A 1 569 ? 15.885 -2.300 -20.226 1.00 91.12 569 PHE A N 1
ATOM 4664 C CA . PHE A 1 569 ? 15.335 -1.087 -19.605 1.00 91.12 569 PHE A CA 1
ATOM 4665 C C . PHE A 1 569 ? 15.373 -1.107 -18.071 1.00 91.12 569 PHE A C 1
ATOM 4667 O O . PHE A 1 569 ? 15.467 -0.048 -17.451 1.00 91.12 569 PHE A O 1
ATOM 4674 N N . TYR A 1 570 ? 15.315 -2.292 -17.459 1.00 86.31 570 TYR A N 1
ATOM 4675 C CA . TYR A 1 570 ? 15.463 -2.446 -16.012 1.00 86.31 570 TYR A CA 1
ATOM 4676 C C . TYR A 1 570 ? 16.932 -2.487 -15.583 1.00 86.31 570 TYR A C 1
ATOM 4678 O O . TYR A 1 570 ? 17.315 -1.785 -14.654 1.00 86.31 570 TYR A O 1
ATOM 4686 N N . HIS A 1 571 ? 17.769 -3.264 -16.270 1.00 83.38 571 HIS A N 1
ATOM 4687 C CA . HIS A 1 571 ? 19.106 -3.603 -15.765 1.00 83.38 571 HIS A CA 1
ATOM 4688 C C . HIS A 1 571 ? 20.240 -2.824 -16.442 1.00 83.38 571 HIS A C 1
ATOM 4690 O O . HIS A 1 571 ? 21.378 -2.863 -15.990 1.00 83.38 571 HIS A O 1
ATOM 4696 N N . ALA A 1 572 ? 19.947 -2.091 -17.521 1.00 85.69 572 ALA A N 1
ATOM 4697 C CA . ALA A 1 572 ? 20.945 -1.454 -18.382 1.00 85.69 572 ALA A CA 1
ATOM 4698 C C . ALA A 1 572 ? 21.965 -2.436 -18.989 1.00 85.69 572 ALA A C 1
ATOM 4700 O O . ALA A 1 572 ? 23.116 -2.079 -19.245 1.00 85.69 572 ALA A O 1
ATOM 4701 N N . GLU A 1 573 ? 21.532 -3.667 -19.256 1.00 81.94 573 GLU A N 1
ATOM 4702 C CA . GLU A 1 573 ? 22.395 -4.750 -19.724 1.00 81.94 573 GLU A CA 1
ATOM 4703 C C . GLU A 1 573 ? 22.207 -5.072 -21.213 1.00 81.94 573 GLU A C 1
ATOM 4705 O O . GLU A 1 573 ? 21.113 -4.900 -21.771 1.00 81.94 573 GLU A O 1
ATOM 4710 N N . PRO A 1 574 ? 23.261 -5.554 -21.898 1.00 79.75 574 PRO A N 1
ATOM 4711 C CA . PRO A 1 574 ? 23.190 -5.879 -23.311 1.00 79.75 574 PRO A CA 1
ATOM 4712 C C . PRO A 1 574 ? 22.455 -7.194 -23.585 1.00 79.75 574 PRO A C 1
ATOM 4714 O O . PRO A 1 574 ? 22.713 -8.226 -22.970 1.00 79.75 574 PRO A O 1
ATOM 4717 N N . ILE A 1 575 ? 21.613 -7.171 -24.619 1.00 80.75 575 ILE A N 1
ATOM 4718 C CA . ILE A 1 575 ? 20.916 -8.349 -25.148 1.00 80.75 575 ILE A CA 1
ATOM 4719 C C . ILE A 1 575 ? 21.267 -8.595 -26.626 1.00 80.75 575 ILE A C 1
ATOM 4721 O O . ILE A 1 575 ? 21.656 -7.652 -27.335 1.00 80.75 575 ILE A O 1
ATOM 4725 N N . PRO A 1 576 ? 21.100 -9.832 -27.134 1.00 77.50 576 PRO A N 1
ATOM 4726 C CA . PRO A 1 576 ? 21.229 -10.125 -28.558 1.00 77.50 576 PRO A CA 1
ATOM 4727 C C . PRO A 1 576 ? 20.270 -9.277 -29.375 1.00 77.50 576 PRO A C 1
ATOM 4729 O O . PRO A 1 576 ? 19.129 -9.061 -28.973 1.00 77.50 576 PRO A O 1
ATOM 4732 N N . TYR A 1 577 ? 20.726 -8.818 -30.540 1.00 81.06 577 TYR A N 1
ATOM 4733 C CA . TYR A 1 577 ? 19.906 -8.029 -31.462 1.00 81.06 577 TYR A CA 1
ATOM 4734 C C . TYR A 1 577 ? 19.274 -6.776 -30.819 1.00 81.06 577 TYR A C 1
ATOM 4736 O O . TYR A 1 577 ? 18.261 -6.289 -31.311 1.00 81.06 577 TYR A O 1
ATOM 4744 N N . SER A 1 578 ? 19.882 -6.211 -29.764 1.00 83.56 578 SER A N 1
ATOM 4745 C CA . SER A 1 578 ? 19.335 -5.084 -28.982 1.00 83.56 578 SER A CA 1
ATOM 4746 C C . SER A 1 578 ? 18.856 -3.899 -29.823 1.00 83.56 578 SER A C 1
ATOM 4748 O O . SER A 1 578 ? 17.835 -3.297 -29.511 1.00 83.56 578 SER A O 1
ATOM 4750 N N . LYS A 1 579 ? 19.545 -3.588 -30.929 1.00 84.38 579 LYS A N 1
ATOM 4751 C CA . LYS A 1 579 ? 19.120 -2.550 -31.884 1.00 84.38 579 LYS A CA 1
ATOM 4752 C C . LYS A 1 579 ? 17.786 -2.886 -32.562 1.00 84.38 579 LYS A C 1
ATOM 4754 O O . LYS A 1 579 ? 16.935 -2.011 -32.683 1.00 84.38 579 LYS A O 1
ATOM 4759 N N . MET A 1 580 ? 17.625 -4.126 -33.024 1.00 83.38 580 MET A N 1
ATOM 4760 C CA . MET A 1 580 ? 16.405 -4.595 -33.690 1.00 83.38 580 MET A CA 1
ATOM 4761 C C . MET A 1 580 ? 15.255 -4.702 -32.689 1.00 83.38 580 MET A C 1
ATOM 4763 O O . MET A 1 580 ? 14.169 -4.210 -32.965 1.00 83.38 580 MET A O 1
ATOM 4767 N N . GLU A 1 581 ? 15.524 -5.272 -31.514 1.00 84.56 581 GLU A N 1
ATOM 4768 C CA . GLU A 1 581 ? 14.585 -5.376 -30.393 1.00 84.56 581 GLU A CA 1
ATOM 4769 C C . GLU A 1 581 ? 14.055 -4.008 -29.957 1.00 84.56 581 GLU A C 1
ATOM 4771 O O . GLU A 1 581 ? 12.846 -3.813 -29.835 1.00 84.56 581 GLU A O 1
ATOM 4776 N N . LEU A 1 582 ? 14.951 -3.034 -29.787 1.00 88.75 582 LEU A N 1
ATOM 4777 C CA . LEU A 1 582 ? 14.566 -1.673 -29.447 1.00 88.75 582 LEU A CA 1
ATOM 4778 C C . LEU A 1 582 ? 13.741 -1.026 -30.564 1.00 88.75 582 LEU A C 1
ATOM 4780 O O . LEU A 1 582 ? 12.668 -0.498 -30.292 1.00 88.75 582 LEU A O 1
ATOM 4784 N N . ALA A 1 583 ? 14.199 -1.084 -31.818 1.00 88.06 583 ALA A N 1
ATOM 4785 C CA . ALA A 1 583 ? 13.462 -0.507 -32.943 1.00 88.06 583 ALA A CA 1
ATOM 4786 C C . ALA A 1 583 ? 12.063 -1.130 -33.093 1.00 88.06 583 ALA A C 1
ATOM 4788 O O . ALA A 1 583 ? 11.084 -0.413 -33.290 1.00 88.06 583 ALA A O 1
ATOM 4789 N N . TYR A 1 584 ? 11.952 -2.450 -32.935 1.00 87.19 584 TYR A N 1
ATOM 4790 C CA . TYR A 1 584 ? 10.675 -3.154 -32.969 1.00 87.19 584 TYR A CA 1
ATOM 4791 C C . TYR A 1 584 ? 9.767 -2.748 -31.805 1.00 87.19 584 TYR A C 1
ATOM 4793 O O . TYR A 1 584 ? 8.590 -2.464 -32.025 1.00 87.19 584 TYR A O 1
ATOM 4801 N N . PHE A 1 585 ? 10.298 -2.659 -30.582 1.00 89.69 585 PHE A N 1
ATOM 4802 C CA . PHE A 1 585 ? 9.539 -2.197 -29.420 1.00 89.69 585 PHE A CA 1
ATOM 4803 C C . PHE A 1 585 ? 9.010 -0.774 -29.622 1.00 89.69 585 PHE A C 1
ATOM 4805 O O . PHE A 1 585 ? 7.810 -0.552 -29.458 1.00 89.69 585 PHE A O 1
ATOM 4812 N N . LEU A 1 586 ? 9.872 0.164 -30.031 1.00 91.56 586 LEU A N 1
ATOM 4813 C CA . LEU A 1 586 ? 9.497 1.559 -30.276 1.00 91.56 586 LEU A CA 1
ATOM 4814 C C . LEU A 1 586 ? 8.430 1.662 -31.374 1.00 91.56 586 LEU A C 1
ATOM 4816 O O . LEU A 1 586 ? 7.431 2.353 -31.189 1.00 91.56 586 LEU A O 1
ATOM 4820 N N . TYR A 1 587 ? 8.590 0.920 -32.476 1.00 89.81 587 TYR A N 1
ATOM 4821 C CA . TYR A 1 587 ? 7.604 0.876 -33.557 1.00 89.81 587 TYR A CA 1
ATOM 4822 C C . TYR A 1 587 ? 6.265 0.300 -33.080 1.00 89.81 587 TYR A C 1
ATOM 4824 O O . TYR A 1 587 ? 5.217 0.921 -33.258 1.00 89.81 587 TYR A O 1
ATOM 4832 N N . LYS A 1 588 ? 6.287 -0.871 -32.429 1.00 88.88 588 LYS A N 1
ATOM 4833 C CA . LYS A 1 588 ? 5.080 -1.587 -31.994 1.00 88.88 588 LYS A CA 1
ATOM 4834 C C . LYS A 1 588 ? 4.288 -0.815 -30.942 1.00 88.88 588 LYS A C 1
ATOM 4836 O O . LYS A 1 588 ? 3.065 -0.939 -30.911 1.00 88.88 588 LYS A O 1
ATOM 4841 N N . HIS A 1 589 ? 4.967 -0.020 -30.116 1.00 91.88 589 HIS A N 1
ATOM 4842 C CA . HIS A 1 589 ? 4.335 0.815 -29.095 1.00 91.88 589 HIS A CA 1
ATOM 4843 C C . HIS A 1 589 ? 4.100 2.262 -29.551 1.00 91.88 589 HIS A C 1
ATOM 4845 O O . HIS A 1 589 ? 3.649 3.084 -28.753 1.00 91.88 589 HIS A O 1
ATOM 4851 N N . ASN A 1 590 ? 4.350 2.574 -30.831 1.00 93.12 590 ASN A N 1
ATOM 4852 C CA . ASN A 1 590 ? 4.177 3.907 -31.413 1.00 93.12 590 ASN A CA 1
ATOM 4853 C C . ASN A 1 590 ? 4.930 5.003 -30.631 1.00 93.12 590 ASN A C 1
ATOM 4855 O O . ASN A 1 590 ? 4.429 6.117 -30.476 1.00 93.12 590 ASN A O 1
ATOM 4859 N N . VAL A 1 591 ? 6.112 4.677 -30.100 1.00 93.75 591 VAL A N 1
ATOM 4860 C CA . VAL A 1 591 ? 6.919 5.607 -29.304 1.00 93.75 591 VAL A CA 1
ATOM 4861 C C . VAL A 1 591 ? 7.477 6.690 -30.216 1.00 93.75 591 VAL A C 1
ATOM 4863 O O . VAL A 1 591 ? 8.142 6.386 -31.205 1.00 93.75 591 VAL A O 1
ATOM 4866 N N . LYS A 1 592 ? 7.187 7.946 -29.879 1.00 92.25 592 LYS A N 1
ATOM 4867 C CA . LYS A 1 592 ? 7.632 9.138 -30.606 1.00 92.25 592 LYS A CA 1
ATOM 4868 C C . LYS A 1 592 ? 8.887 9.746 -30.016 1.00 92.25 592 LYS A C 1
ATOM 4870 O O . LYS A 1 592 ? 9.682 10.268 -30.777 1.00 92.25 592 LYS A O 1
ATOM 4875 N N . ASP A 1 593 ? 9.093 9.613 -28.711 1.00 91.31 593 ASP A N 1
ATOM 4876 C CA . ASP A 1 593 ? 10.246 10.185 -28.024 1.00 91.31 593 ASP A CA 1
ATOM 4877 C C . ASP A 1 593 ? 10.742 9.226 -26.939 1.00 91.31 593 ASP A C 1
ATOM 4879 O O . ASP A 1 593 ? 9.946 8.633 -26.204 1.00 91.31 593 ASP A O 1
ATOM 4883 N N . VAL A 1 594 ? 12.063 9.068 -26.832 1.00 92.44 594 VAL A N 1
ATOM 4884 C CA . VAL A 1 594 ? 12.704 8.423 -25.678 1.00 92.44 594 VAL A CA 1
ATOM 4885 C C . VAL A 1 594 ? 13.352 9.496 -24.814 1.00 92.44 594 VAL A C 1
ATOM 4887 O O . VAL A 1 594 ? 14.145 10.297 -25.308 1.00 92.44 594 VAL A O 1
ATOM 4890 N N . ILE A 1 595 ? 13.030 9.496 -23.525 1.00 91.50 595 ILE A N 1
ATOM 4891 C CA . ILE A 1 595 ? 13.517 10.458 -22.541 1.00 91.50 595 ILE A CA 1
ATOM 4892 C C . ILE A 1 595 ? 14.450 9.740 -21.573 1.00 91.50 595 ILE A C 1
ATOM 4894 O O . ILE A 1 595 ? 14.032 8.811 -20.880 1.00 91.50 595 ILE A O 1
ATOM 4898 N N . LEU A 1 596 ? 15.708 10.177 -21.515 1.00 91.19 596 LEU A N 1
ATOM 4899 C CA . LEU A 1 596 ? 16.660 9.730 -20.498 1.00 91.19 596 LEU A CA 1
ATOM 4900 C C . LEU A 1 596 ? 16.781 10.786 -19.410 1.00 91.19 596 LEU A C 1
ATOM 4902 O O . LEU A 1 596 ? 17.202 11.915 -19.678 1.00 91.19 596 LEU A O 1
ATOM 4906 N N . VAL A 1 597 ? 16.457 10.386 -18.188 1.00 89.31 597 VAL A N 1
ATOM 4907 C CA . VAL A 1 597 ? 16.494 11.232 -17.000 1.00 89.31 597 VAL A CA 1
ATOM 4908 C C . VAL A 1 597 ? 17.664 10.799 -16.118 1.00 89.31 597 VAL A C 1
ATOM 4910 O O . VAL A 1 597 ? 17.618 9.700 -15.580 1.00 89.31 597 VAL A O 1
ATOM 4913 N N . PRO A 1 598 ? 18.736 11.595 -15.971 1.00 83.19 598 PRO A N 1
ATOM 4914 C CA . PRO A 1 598 ? 19.854 11.224 -15.109 1.00 83.19 598 PRO A CA 1
ATOM 4915 C C . PRO A 1 598 ? 19.444 11.031 -13.638 1.00 83.19 598 PRO A C 1
ATOM 4917 O O . PRO A 1 598 ? 18.508 11.690 -13.188 1.00 83.19 598 PRO A O 1
ATOM 4920 N N . PRO A 1 599 ? 20.179 10.204 -12.872 1.00 83.56 599 PRO A N 1
ATOM 4921 C CA . PRO A 1 599 ? 21.339 9.415 -13.288 1.00 83.56 599 PRO A CA 1
ATOM 4922 C C . PRO A 1 599 ? 20.930 8.158 -14.076 1.00 83.56 599 PRO A C 1
ATOM 4924 O O . PRO A 1 599 ? 20.084 7.380 -13.650 1.00 83.56 599 PRO A O 1
ATOM 4927 N N . VAL A 1 600 ? 21.565 7.930 -15.229 1.00 81.19 600 VAL A N 1
ATOM 4928 C CA . VAL A 1 600 ? 21.326 6.747 -16.075 1.00 81.19 600 VAL A CA 1
ATOM 4929 C C . VAL A 1 600 ? 22.641 6.113 -16.510 1.00 81.19 600 VAL A C 1
ATOM 4931 O O . VAL A 1 600 ? 23.626 6.801 -16.777 1.00 81.19 600 VAL A O 1
ATOM 4934 N N . ASN A 1 601 ? 22.654 4.783 -16.607 1.00 87.12 601 ASN A N 1
ATOM 4935 C CA . ASN A 1 601 ? 23.823 4.019 -17.035 1.00 87.12 601 ASN A CA 1
ATOM 4936 C C . ASN A 1 601 ? 24.291 4.446 -18.445 1.00 87.12 601 ASN A C 1
ATOM 4938 O O . ASN A 1 601 ? 23.481 4.601 -19.365 1.00 87.12 601 ASN A O 1
ATOM 4942 N N . LYS A 1 602 ? 25.615 4.566 -18.633 1.00 85.69 602 LYS A N 1
ATOM 4943 C CA . LYS A 1 602 ? 26.253 4.945 -19.908 1.00 85.69 602 LYS A CA 1
ATOM 4944 C C . LYS A 1 602 ? 25.828 4.055 -21.089 1.00 85.69 602 LYS A C 1
ATOM 4946 O O . LYS A 1 602 ? 25.798 4.512 -22.233 1.00 85.69 602 LYS A O 1
ATOM 4951 N N . TYR A 1 603 ? 25.460 2.800 -20.825 1.00 85.69 603 TYR A N 1
ATOM 4952 C CA . TYR A 1 603 ? 24.983 1.857 -21.833 1.00 85.69 603 TYR A CA 1
ATOM 4953 C C . TYR A 1 603 ? 23.742 2.358 -22.584 1.00 85.69 603 TYR A C 1
ATOM 4955 O O . TYR A 1 603 ? 23.651 2.149 -23.795 1.00 85.69 603 TYR A O 1
ATOM 4963 N N . TYR A 1 604 ? 22.829 3.081 -21.925 1.00 88.31 604 TYR A N 1
ATOM 4964 C CA . TYR A 1 604 ? 21.641 3.624 -22.587 1.00 88.31 604 TYR A CA 1
ATOM 4965 C C . TYR A 1 604 ? 22.006 4.591 -23.715 1.00 88.31 604 TYR A C 1
ATOM 4967 O O . TYR A 1 604 ? 21.464 4.478 -24.812 1.00 88.31 604 TYR A O 1
ATOM 4975 N N . PHE A 1 605 ? 22.999 5.460 -23.514 1.00 85.44 605 PHE A N 1
ATOM 4976 C CA . PHE A 1 605 ? 23.475 6.359 -24.570 1.00 85.44 605 PHE A CA 1
ATOM 4977 C C . PHE A 1 605 ? 23.992 5.583 -25.787 1.00 85.44 605 PHE A C 1
ATOM 4979 O O . PHE A 1 605 ? 23.681 5.933 -26.926 1.00 85.44 605 PHE A O 1
ATOM 4986 N N . ARG A 1 606 ? 24.717 4.478 -25.557 1.00 84.25 606 ARG A N 1
ATOM 4987 C CA . ARG A 1 606 ? 25.186 3.585 -26.629 1.00 84.25 606 ARG A CA 1
ATOM 4988 C C . ARG A 1 606 ? 24.031 2.851 -27.310 1.00 84.25 606 ARG A C 1
ATOM 4990 O O . ARG A 1 606 ? 24.081 2.634 -28.519 1.00 84.25 606 ARG A O 1
ATOM 4997 N N . LEU A 1 607 ? 23.014 2.436 -26.560 1.00 86.06 607 LEU A N 1
ATOM 4998 C CA . LEU A 1 607 ? 21.846 1.735 -27.085 1.00 86.06 607 LEU A CA 1
ATOM 4999 C C . LEU A 1 607 ? 20.999 2.652 -27.978 1.00 86.06 607 LEU A C 1
ATOM 5001 O O . LEU A 1 607 ? 20.731 2.299 -29.126 1.00 86.06 607 LEU A O 1
ATOM 5005 N N . PHE A 1 608 ? 20.625 3.830 -27.478 1.00 84.06 608 PHE A N 1
ATOM 5006 C CA . PHE A 1 608 ? 19.760 4.771 -28.193 1.00 84.06 608 PHE A CA 1
ATOM 5007 C C . PHE A 1 608 ? 20.502 5.499 -29.324 1.00 84.06 608 PHE A C 1
ATOM 5009 O O . PHE A 1 608 ? 19.926 5.719 -30.390 1.00 84.06 608 PHE A O 1
ATOM 5016 N N . GLY A 1 609 ? 21.811 5.745 -29.180 1.00 72.50 609 GLY A N 1
ATOM 5017 C CA . GLY A 1 609 ? 22.646 6.308 -30.250 1.00 72.50 609 GLY A CA 1
ATOM 5018 C C . GLY A 1 609 ? 22.719 5.437 -31.515 1.00 72.50 609 GLY A C 1
ATOM 5019 O O . GLY A 1 609 ? 22.838 5.952 -32.625 1.00 72.50 609 GLY A O 1
ATOM 5020 N N . LYS A 1 610 ? 22.557 4.109 -31.396 1.00 68.50 610 LYS A N 1
ATOM 5021 C CA . LYS A 1 610 ? 22.582 3.174 -32.542 1.00 68.50 610 LYS A CA 1
ATOM 5022 C C . LYS A 1 610 ? 21.416 3.337 -33.523 1.00 68.50 610 LYS A C 1
ATOM 5024 O O . LYS A 1 610 ? 21.479 2.763 -34.618 1.00 68.50 610 LYS A O 1
ATOM 5029 N N . ILE A 1 611 ? 20.356 4.054 -33.145 1.00 64.62 611 ILE A N 1
ATOM 5030 C CA . ILE A 1 611 ? 19.133 4.211 -33.950 1.00 64.62 611 ILE A CA 1
ATOM 5031 C C . ILE A 1 611 ? 19.182 5.470 -34.849 1.00 64.62 611 ILE A C 1
ATOM 5033 O O . ILE A 1 611 ? 18.231 5.725 -35.574 1.00 64.62 611 ILE A O 1
ATOM 5037 N N . LYS A 1 612 ? 20.324 6.185 -34.937 1.00 55.00 612 LYS A N 1
ATOM 5038 C CA . LYS A 1 612 ? 20.488 7.414 -35.758 1.00 55.00 612 LYS A CA 1
ATOM 5039 C C . LYS A 1 612 ? 19.363 8.432 -35.498 1.00 55.00 612 LYS A C 1
ATOM 5041 O O . LYS A 1 612 ? 18.716 8.924 -36.415 1.00 55.00 612 LYS A O 1
ATOM 5046 N N . ILE A 1 613 ? 19.113 8.707 -34.223 1.00 58.78 613 ILE A N 1
ATOM 5047 C CA . ILE A 1 613 ? 18.169 9.729 -33.776 1.00 58.78 613 ILE A CA 1
ATOM 5048 C C . ILE A 1 613 ? 18.972 10.992 -33.446 1.00 58.78 613 ILE A C 1
ATOM 5050 O O . ILE A 1 613 ? 19.924 10.908 -32.668 1.00 58.78 613 ILE A O 1
ATOM 5054 N N . ASN A 1 614 ? 18.608 12.141 -34.027 1.00 54.69 614 ASN A N 1
ATOM 5055 C CA . ASN A 1 614 ? 19.219 13.429 -33.685 1.00 54.69 614 ASN A CA 1
ATOM 5056 C C . ASN A 1 614 ? 19.024 13.708 -32.187 1.00 54.69 614 ASN A C 1
ATOM 5058 O O . ASN A 1 614 ? 17.905 13.676 -31.679 1.00 54.69 614 ASN A O 1
ATOM 5062 N N . LYS A 1 615 ? 20.129 13.925 -31.469 1.00 61.84 615 LYS A N 1
ATOM 5063 C CA . LYS A 1 615 ? 20.147 14.131 -30.017 1.00 61.84 615 LYS A CA 1
ATOM 5064 C C . LYS A 1 615 ? 19.782 15.580 -29.708 1.00 61.84 615 LYS A C 1
ATOM 5066 O O . LYS A 1 615 ? 20.566 16.470 -30.022 1.00 61.84 615 LYS A O 1
ATOM 5071 N N . ASN A 1 616 ? 18.682 15.797 -28.993 1.00 61.78 616 ASN A N 1
ATOM 5072 C CA . ASN A 1 616 ? 18.402 17.091 -28.378 1.00 61.78 616 ASN A CA 1
ATOM 5073 C C . ASN A 1 616 ? 18.798 17.012 -26.896 1.00 61.78 616 ASN A C 1
ATOM 5075 O O . ASN A 1 616 ? 18.162 16.315 -26.102 1.00 61.78 616 ASN A O 1
ATOM 5079 N N . LEU A 1 617 ? 19.904 17.670 -26.534 1.00 61.28 617 LEU A N 1
ATOM 5080 C CA . LEU A 1 617 ? 20.320 17.822 -25.139 1.00 61.28 617 LEU A CA 1
ATOM 5081 C C . LEU A 1 617 ? 19.579 19.012 -24.536 1.00 61.28 617 LEU A C 1
ATOM 5083 O O . LEU A 1 617 ? 19.721 20.134 -25.019 1.00 61.28 617 LEU A O 1
ATOM 5087 N N . TYR A 1 618 ? 18.837 18.783 -23.456 1.00 60.22 618 TYR A N 1
ATOM 5088 C CA . TYR A 1 618 ? 18.282 19.877 -22.678 1.00 60.22 618 TYR A CA 1
ATOM 5089 C C . TYR A 1 618 ? 19.259 20.295 -21.569 1.00 60.22 618 TYR A C 1
ATOM 5091 O O . TYR A 1 618 ? 19.878 19.446 -20.924 1.00 60.22 618 TYR A O 1
ATOM 5099 N N . LYS A 1 619 ? 19.376 21.610 -21.320 1.00 56.38 619 LYS A N 1
ATOM 5100 C CA . LYS A 1 619 ? 20.331 22.219 -20.367 1.00 56.38 619 LYS A CA 1
ATOM 5101 C C . LYS A 1 619 ? 20.237 21.674 -18.927 1.00 56.38 619 LYS A C 1
ATOM 5103 O O . LYS A 1 619 ? 21.174 21.858 -18.165 1.00 56.38 619 LYS A O 1
ATOM 5108 N N . SER A 1 620 ? 19.165 20.964 -18.558 1.00 60.19 620 SER A N 1
ATOM 5109 C CA . SER A 1 620 ? 18.995 20.336 -17.235 1.00 60.19 620 SER A CA 1
ATOM 5110 C C . SER A 1 620 ? 19.529 18.896 -17.124 1.00 60.19 620 SER A C 1
ATOM 5112 O O . SER A 1 620 ? 19.163 18.185 -16.191 1.00 60.19 620 SER A O 1
ATOM 5114 N N . GLY A 1 621 ? 20.291 18.410 -18.109 1.00 72.50 621 GLY A N 1
ATOM 5115 C CA . GLY A 1 621 ? 20.825 17.043 -18.133 1.00 72.50 621 GLY A CA 1
ATOM 5116 C C . GLY A 1 621 ? 19.862 15.973 -18.663 1.00 72.50 621 GLY A C 1
ATOM 5117 O O . GLY A 1 621 ? 20.273 14.829 -18.820 1.00 72.50 621 GLY A O 1
ATOM 5118 N N . VAL A 1 622 ? 18.609 16.315 -18.988 1.00 85.94 622 VAL A N 1
ATOM 5119 C CA . VAL A 1 622 ? 17.658 15.387 -19.630 1.00 85.94 622 VAL A CA 1
ATOM 5120 C C . VAL A 1 622 ? 17.948 15.287 -21.126 1.00 85.94 622 VAL A C 1
ATOM 5122 O O . VAL A 1 622 ? 18.171 16.295 -21.802 1.00 85.94 622 VAL A O 1
ATOM 5125 N N . TYR A 1 623 ? 17.918 14.065 -21.653 1.00 86.94 623 TYR A N 1
ATOM 5126 C CA . TYR A 1 623 ? 18.145 13.795 -23.071 1.00 86.94 623 TYR A CA 1
ATOM 5127 C C . TYR A 1 623 ? 16.851 13.360 -23.740 1.00 86.94 623 TYR A C 1
ATOM 5129 O O . TYR A 1 623 ? 16.205 12.422 -23.272 1.00 86.94 623 TYR A O 1
ATOM 5137 N N . VAL A 1 624 ? 16.518 13.996 -24.863 1.00 88.00 624 VAL A N 1
ATOM 5138 C CA . VAL A 1 624 ? 15.365 13.625 -25.686 1.00 88.00 624 VAL A CA 1
ATOM 5139 C C . VAL A 1 624 ? 15.856 13.051 -27.011 1.00 88.00 624 VAL A C 1
ATOM 5141 O O . VAL A 1 624 ? 16.666 13.664 -27.711 1.00 88.00 624 VAL A O 1
ATOM 5144 N N . TYR A 1 625 ? 15.352 11.866 -27.346 1.00 87.81 625 TYR A N 1
ATOM 5145 C CA . TYR A 1 625 ? 15.621 11.151 -28.589 1.00 87.81 625 TYR A CA 1
ATOM 5146 C C . TYR A 1 625 ? 14.320 11.022 -29.402 1.00 87.81 625 TYR A C 1
ATOM 5148 O O . TYR A 1 625 ? 13.549 10.087 -29.157 1.00 87.81 625 TYR A O 1
ATOM 5156 N N . PRO A 1 626 ? 14.083 11.910 -30.386 1.00 87.38 626 PRO A N 1
ATOM 5157 C CA . PRO A 1 626 ? 12.943 11.824 -31.296 1.00 87.38 626 PRO A CA 1
ATOM 5158 C C . PRO A 1 626 ? 13.000 10.583 -32.198 1.00 87.38 626 PRO A C 1
ATOM 5160 O O . PRO A 1 626 ? 13.948 10.353 -32.945 1.00 87.38 626 PRO A O 1
ATOM 5163 N N . VAL A 1 627 ? 11.958 9.769 -32.185 1.00 87.31 627 VAL A N 1
ATOM 5164 C CA . VAL A 1 627 ? 11.886 8.509 -32.923 1.00 87.31 627 VAL A CA 1
ATOM 5165 C C . VAL A 1 627 ? 11.172 8.711 -34.261 1.00 87.31 627 VAL A C 1
ATOM 5167 O O . VAL A 1 627 ? 9.957 8.909 -34.327 1.00 87.31 627 VAL A O 1
ATOM 5170 N N . SER A 1 628 ? 11.912 8.566 -35.364 1.00 85.50 628 SER A N 1
ATOM 5171 C CA . SER A 1 628 ? 11.316 8.488 -36.703 1.00 85.50 628 SER A CA 1
ATOM 5172 C C . SER A 1 628 ? 10.733 7.096 -36.954 1.00 85.50 628 SER A C 1
ATOM 5174 O O . SER A 1 628 ? 11.456 6.148 -37.269 1.00 85.50 628 SER A O 1
ATOM 5176 N N . LEU A 1 629 ? 9.406 6.970 -36.848 1.00 84.00 629 LEU A N 1
ATOM 5177 C CA . LEU A 1 629 ? 8.705 5.707 -37.119 1.00 84.00 629 LEU A CA 1
ATOM 5178 C C . LEU A 1 629 ? 8.914 5.208 -38.552 1.00 84.00 629 LEU A C 1
ATOM 5180 O O . LEU A 1 629 ? 8.976 3.999 -38.761 1.00 84.00 629 LEU A O 1
ATOM 5184 N N . ALA A 1 630 ? 9.063 6.114 -39.523 1.00 83.81 630 ALA A N 1
ATOM 5185 C CA . ALA A 1 630 ? 9.373 5.760 -40.905 1.00 83.81 630 ALA A CA 1
ATOM 5186 C C . ALA A 1 630 ? 10.747 5.078 -41.002 1.00 83.81 630 ALA A C 1
ATOM 5188 O O . ALA A 1 630 ? 10.859 4.004 -41.593 1.00 83.81 630 ALA A O 1
ATOM 5189 N N . ALA A 1 631 ? 11.765 5.622 -40.326 1.00 82.00 631 ALA A N 1
ATOM 5190 C CA . ALA A 1 631 ? 13.121 5.068 -40.331 1.00 82.00 631 ALA A CA 1
ATOM 5191 C C . ALA A 1 631 ? 13.213 3.674 -39.682 1.00 82.00 631 ALA A C 1
ATOM 5193 O O . ALA A 1 631 ? 14.055 2.854 -40.070 1.00 82.00 631 ALA A O 1
ATOM 5194 N N . ILE A 1 632 ? 12.345 3.385 -38.706 1.00 83.31 632 ILE A N 1
ATOM 5195 C CA . ILE A 1 632 ? 12.282 2.078 -38.032 1.00 83.31 632 ILE A CA 1
ATOM 5196 C C . ILE A 1 632 ? 11.182 1.149 -38.573 1.00 83.31 632 ILE A C 1
ATOM 5198 O O . ILE A 1 632 ? 11.091 -0.000 -38.146 1.00 83.31 632 ILE A O 1
ATOM 5202 N N . SER A 1 633 ? 10.388 1.588 -39.553 1.00 82.00 633 SER A N 1
ATOM 5203 C CA . SER A 1 633 ? 9.291 0.796 -40.133 1.00 82.00 633 SER A CA 1
ATOM 5204 C C . SER A 1 633 ? 9.769 -0.496 -40.801 1.00 82.00 633 SER A C 1
ATOM 5206 O O . SER A 1 633 ? 9.066 -1.502 -40.762 1.00 82.00 633 SER A O 1
ATOM 5208 N N . LYS A 1 634 ? 11.005 -0.527 -41.315 1.00 81.00 634 LYS A N 1
ATOM 5209 C CA . LYS A 1 634 ? 11.635 -1.740 -41.866 1.00 81.00 634 LYS A CA 1
ATOM 5210 C C . LYS A 1 634 ? 11.764 -2.882 -40.855 1.00 81.00 634 LYS A C 1
ATOM 5212 O O . LYS A 1 634 ? 11.826 -4.044 -41.240 1.00 81.00 634 LYS A O 1
ATOM 5217 N N . TYR A 1 635 ? 11.758 -2.570 -39.557 1.00 76.12 635 TYR A N 1
ATOM 5218 C CA . TYR A 1 635 ? 11.766 -3.571 -38.493 1.00 76.12 635 TYR A CA 1
ATOM 5219 C C . TYR A 1 635 ? 10.350 -4.119 -38.193 1.00 76.12 635 TYR A C 1
ATOM 5221 O O . TYR A 1 635 ? 10.218 -5.002 -37.356 1.00 76.12 635 TYR A O 1
ATOM 5229 N N . LYS A 1 636 ? 9.287 -3.667 -38.890 1.00 71.75 636 LYS A N 1
ATOM 5230 C CA . LYS A 1 636 ? 7.903 -4.188 -38.782 1.00 71.75 636 LYS A CA 1
ATOM 5231 C C . LYS A 1 636 ? 7.779 -5.630 -39.272 1.00 71.75 636 LYS A C 1
ATOM 5233 O O . LYS A 1 636 ? 7.096 -6.430 -38.641 1.00 71.75 636 LYS A O 1
ATOM 5238 N N . ALA A 1 637 ? 8.429 -5.942 -40.397 1.00 61.78 637 ALA A N 1
ATOM 5239 C CA . ALA A 1 637 ? 8.419 -7.271 -41.013 1.00 61.78 637 ALA A CA 1
ATOM 5240 C C . ALA A 1 637 ? 9.253 -8.289 -40.226 1.00 61.78 637 ALA A C 1
ATOM 5242 O O . ALA A 1 637 ? 9.152 -9.491 -40.471 1.00 61.78 637 ALA A O 1
ATOM 5243 N N . LEU A 1 638 ? 10.016 -7.829 -39.223 1.00 61.59 638 LEU A N 1
ATOM 5244 C CA . LEU A 1 638 ? 10.558 -8.701 -38.196 1.00 61.59 638 LEU A CA 1
ATOM 5245 C C . LEU A 1 638 ? 9.414 -9.163 -37.286 1.00 61.59 638 LEU A C 1
ATOM 5247 O O . LEU A 1 638 ? 9.383 -8.898 -36.091 1.00 61.59 638 LEU A O 1
ATOM 5251 N N . ASN A 1 639 ? 8.539 -10.004 -37.830 1.00 50.69 639 ASN A N 1
ATOM 5252 C CA . ASN A 1 639 ? 7.713 -10.951 -37.082 1.00 50.69 639 ASN A CA 1
ATOM 5253 C C . ASN A 1 639 ? 8.598 -12.026 -36.397 1.00 50.69 639 ASN A C 1
ATOM 5255 O O . ASN A 1 639 ? 8.184 -13.148 -36.096 1.00 50.69 639 ASN A O 1
ATOM 5259 N N . VAL A 1 640 ? 9.882 -11.712 -36.211 1.00 47.53 640 VAL A N 1
ATOM 5260 C CA . VAL A 1 640 ? 10.899 -12.572 -35.654 1.00 47.53 640 VAL A CA 1
ATOM 5261 C C . VAL A 1 640 ? 10.654 -12.535 -34.164 1.00 47.53 640 VAL A C 1
ATOM 5263 O O . VAL A 1 640 ? 10.917 -11.537 -33.511 1.00 47.53 640 VAL A O 1
ATOM 5266 N N . LYS A 1 641 ? 10.058 -13.614 -33.661 1.00 52.28 641 LYS A N 1
ATOM 5267 C CA . LYS A 1 641 ? 10.577 -14.575 -32.666 1.00 52.28 641 LYS A CA 1
ATOM 5268 C C . LYS A 1 641 ? 11.688 -14.150 -31.678 1.00 52.28 641 LYS A C 1
ATOM 5270 O O . LYS A 1 641 ? 11.991 -14.961 -30.806 1.00 52.28 641 LYS A O 1
ATOM 5275 N N . ILE A 1 642 ? 12.268 -12.956 -31.734 1.00 56.81 642 ILE A N 1
ATOM 5276 C CA . ILE A 1 642 ? 13.085 -12.361 -30.687 1.00 56.81 642 ILE A CA 1
ATOM 5277 C C . ILE A 1 642 ? 12.132 -12.001 -29.550 1.00 56.81 642 ILE A C 1
ATOM 5279 O O . ILE A 1 642 ? 11.229 -11.178 -29.631 1.00 56.81 642 ILE A O 1
ATOM 5283 N N . THR A 1 643 ? 12.187 -12.867 -28.557 1.00 67.50 643 THR A N 1
ATOM 5284 C CA . THR A 1 643 ? 11.230 -12.992 -27.468 1.00 67.50 643 THR A CA 1
ATOM 5285 C C . THR A 1 643 ? 12.032 -13.452 -26.257 1.00 67.50 643 THR A C 1
ATOM 5287 O O . THR A 1 643 ? 13.153 -13.946 -26.418 1.00 67.50 643 THR A O 1
ATOM 5290 N N . LYS A 1 644 ? 11.474 -13.347 -25.047 1.00 72.38 644 LYS A N 1
ATOM 5291 C CA . LYS A 1 644 ? 12.040 -13.963 -23.827 1.00 72.38 644 LYS A CA 1
ATOM 5292 C C . LYS A 1 644 ? 12.745 -15.325 -24.058 1.00 72.38 644 LYS A C 1
ATOM 5294 O O . LYS A 1 644 ? 13.833 -15.503 -23.511 1.00 72.38 644 LYS A O 1
ATOM 5299 N N . PRO A 1 645 ? 12.222 -16.254 -24.892 1.00 80.56 645 PRO A N 1
ATOM 5300 C CA . PRO A 1 645 ? 12.941 -17.468 -25.269 1.00 80.56 645 PRO A CA 1
ATOM 5301 C C . PRO A 1 645 ? 14.341 -17.304 -25.872 1.00 80.56 645 PRO A C 1
ATOM 5303 O O . PRO A 1 645 ? 15.236 -18.072 -25.529 1.00 80.56 645 PRO A O 1
ATOM 5306 N N . ILE A 1 646 ? 14.552 -16.337 -26.770 1.00 80.12 646 ILE A N 1
ATOM 5307 C CA . ILE A 1 646 ? 15.877 -16.081 -27.359 1.00 80.12 646 ILE A CA 1
ATOM 5308 C C . ILE A 1 646 ? 16.824 -15.540 -26.296 1.00 80.12 646 ILE A C 1
ATOM 5310 O O . ILE A 1 646 ? 17.973 -15.968 -26.240 1.00 80.12 646 ILE A O 1
ATOM 5314 N N . LEU A 1 647 ? 16.335 -14.651 -25.429 1.00 80.38 647 LEU A N 1
ATOM 5315 C CA . LEU A 1 647 ? 17.132 -14.099 -24.339 1.00 80.38 647 LEU A CA 1
ATOM 5316 C C . LEU A 1 647 ? 17.596 -15.195 -23.371 1.00 80.38 647 LEU A C 1
ATOM 5318 O O . LEU A 1 647 ? 18.789 -15.317 -23.104 1.00 80.38 647 LEU A O 1
ATOM 5322 N N . LYS A 1 648 ? 16.674 -16.053 -22.913 1.00 85.00 648 LYS A N 1
ATOM 5323 C CA . LYS A 1 648 ? 17.012 -17.184 -22.036 1.00 85.00 648 LYS A CA 1
ATOM 5324 C C . LYS A 1 648 ? 17.972 -18.159 -22.739 1.00 85.00 648 LYS A C 1
ATOM 5326 O O . LYS A 1 648 ? 18.974 -18.560 -22.154 1.00 85.00 648 LYS A O 1
ATOM 5331 N N . ALA A 1 649 ? 17.749 -18.474 -24.017 1.00 86.38 649 ALA A N 1
ATOM 5332 C CA . ALA A 1 649 ? 18.676 -19.312 -24.781 1.00 86.38 649 ALA A CA 1
ATOM 5333 C C . ALA A 1 649 ? 20.068 -18.684 -24.949 1.00 86.38 649 ALA A C 1
ATOM 5335 O O . ALA A 1 649 ? 21.068 -19.399 -24.899 1.00 86.38 649 ALA A O 1
ATOM 5336 N N . TYR A 1 650 ? 20.146 -17.364 -25.113 1.00 85.50 650 TYR A N 1
ATOM 5337 C CA . TYR A 1 650 ? 21.408 -16.638 -25.167 1.00 85.50 650 TYR A CA 1
ATOM 5338 C C . TYR A 1 650 ? 22.162 -16.719 -23.844 1.00 85.50 650 TYR A C 1
ATOM 5340 O O . TYR A 1 650 ? 23.327 -17.111 -23.860 1.00 85.50 650 TYR A O 1
ATOM 5348 N N . TYR A 1 651 ? 21.508 -16.442 -22.713 1.00 86.50 651 TYR A N 1
ATOM 5349 C CA . TYR A 1 651 ? 22.166 -16.531 -21.409 1.00 86.50 651 TYR A CA 1
ATOM 5350 C C . TYR A 1 651 ? 22.667 -17.939 -21.103 1.00 86.50 651 TYR A C 1
ATOM 5352 O O . TYR A 1 651 ? 23.830 -18.110 -20.743 1.00 86.50 651 TYR A O 1
ATOM 5360 N N . PHE A 1 652 ? 21.840 -18.955 -21.361 1.00 89.94 652 PHE A N 1
ATOM 5361 C CA . PHE A 1 652 ? 22.262 -20.349 -21.249 1.00 89.94 652 PHE A CA 1
ATOM 5362 C C . PHE A 1 652 ? 23.470 -20.648 -22.148 1.00 89.94 652 PHE A C 1
ATOM 5364 O O . PHE A 1 652 ? 24.421 -21.299 -21.725 1.00 89.94 652 PHE A O 1
ATOM 5371 N N . SER A 1 653 ? 23.470 -20.135 -23.384 1.00 89.06 653 SER A N 1
ATOM 5372 C CA . SER A 1 653 ? 24.585 -20.336 -24.312 1.00 89.06 653 SER A CA 1
ATOM 5373 C C . SER A 1 653 ? 25.877 -19.647 -23.872 1.00 89.06 653 SER A C 1
ATOM 5375 O O . SER A 1 653 ? 26.948 -20.174 -24.153 1.00 89.06 653 SER A O 1
ATOM 5377 N N . LEU A 1 654 ? 25.802 -18.497 -23.195 1.00 88.88 654 LEU A N 1
ATOM 5378 C CA . LEU A 1 654 ? 26.977 -17.810 -22.662 1.00 88.88 654 LEU A CA 1
ATOM 5379 C C . LEU A 1 654 ? 27.599 -18.595 -21.510 1.00 88.88 654 LEU A C 1
ATOM 5381 O O . LEU A 1 654 ? 28.806 -18.805 -21.526 1.00 88.88 654 LEU A O 1
ATOM 5385 N N . LEU A 1 655 ? 26.782 -19.101 -20.581 1.00 88.69 655 LEU A N 1
ATOM 5386 C CA . LEU A 1 655 ? 27.257 -19.982 -19.510 1.00 88.69 655 LEU A CA 1
ATOM 5387 C C . LEU A 1 655 ? 27.880 -21.261 -20.068 1.00 88.69 655 LEU A C 1
ATOM 5389 O O . LEU A 1 655 ? 28.971 -21.647 -19.661 1.00 88.69 655 LEU A O 1
ATOM 5393 N N . LEU A 1 656 ? 27.224 -21.882 -21.051 1.00 90.12 656 LEU A N 1
ATOM 5394 C CA . LEU A 1 656 ? 27.738 -23.082 -21.704 1.00 90.12 656 LEU A CA 1
ATOM 5395 C C . LEU A 1 656 ? 29.059 -22.817 -22.429 1.00 90.12 656 LEU A C 1
ATOM 5397 O O . LEU A 1 656 ? 29.988 -23.608 -22.306 1.00 90.12 656 LEU A O 1
ATOM 5401 N N . LYS A 1 657 ? 29.180 -21.695 -23.145 1.00 88.69 657 LYS A N 1
ATOM 5402 C CA . LYS A 1 657 ? 30.440 -21.289 -23.784 1.00 88.69 657 LYS A CA 1
ATOM 5403 C C . LYS A 1 657 ? 31.536 -21.011 -22.759 1.00 88.69 657 LYS A C 1
ATOM 5405 O O . LYS A 1 657 ? 32.663 -21.441 -22.980 1.00 88.69 657 LYS A O 1
ATOM 5410 N N . GLY A 1 658 ? 31.205 -20.342 -21.656 1.00 87.56 658 GLY A N 1
ATOM 5411 C CA . GLY A 1 658 ? 32.136 -20.098 -20.557 1.00 87.56 658 GLY A CA 1
ATOM 5412 C C . GLY A 1 658 ? 32.650 -21.401 -19.951 1.00 87.56 658 GLY A C 1
ATOM 5413 O O . GLY A 1 658 ? 33.856 -21.564 -19.806 1.00 87.56 658 GLY A O 1
ATOM 5414 N N . ALA A 1 659 ? 31.758 -22.367 -19.710 1.00 86.50 659 ALA A N 1
ATOM 5415 C CA . ALA A 1 659 ? 32.124 -23.704 -19.248 1.00 86.50 659 ALA A CA 1
ATOM 5416 C C . ALA A 1 659 ? 33.036 -24.436 -20.247 1.00 86.50 659 ALA A C 1
ATOM 5418 O O . ALA A 1 659 ? 34.064 -24.976 -19.854 1.00 86.50 659 ALA A O 1
ATOM 5419 N N . VAL A 1 660 ? 32.697 -24.423 -21.542 1.00 87.38 660 VAL A N 1
ATOM 5420 C CA . VAL A 1 660 ? 33.519 -25.044 -22.597 1.00 87.38 660 VAL A CA 1
ATOM 5421 C C . VAL A 1 660 ? 34.909 -24.408 -22.664 1.00 87.38 660 VAL A C 1
ATOM 5423 O O . VAL A 1 660 ? 35.902 -25.125 -22.758 1.00 87.38 660 VAL A O 1
ATOM 5426 N N . LYS A 1 661 ? 34.994 -23.073 -22.614 1.00 86.06 661 LYS A N 1
ATOM 5427 C CA . LYS A 1 661 ? 36.265 -22.338 -22.663 1.00 86.06 661 LYS A CA 1
ATOM 5428 C C . LYS A 1 661 ? 37.128 -22.641 -21.434 1.00 86.06 661 LYS A C 1
ATOM 5430 O O . LYS A 1 661 ? 38.301 -22.954 -21.594 1.00 86.06 661 LYS A O 1
ATOM 5435 N N . LEU A 1 662 ? 36.531 -22.643 -20.240 1.00 82.69 662 LEU A N 1
ATOM 5436 C CA . LEU A 1 662 ? 37.219 -23.001 -18.998 1.00 82.69 662 LEU A CA 1
ATOM 5437 C C . LEU A 1 662 ? 37.781 -24.424 -19.043 1.00 82.69 662 LEU A C 1
ATOM 5439 O O . LEU A 1 662 ? 38.926 -24.635 -18.652 1.00 82.69 662 LEU A O 1
ATOM 5443 N N . VAL A 1 663 ? 36.981 -25.390 -19.513 1.00 78.88 663 VAL A N 1
ATOM 5444 C CA . VAL A 1 663 ? 37.428 -26.780 -19.658 1.00 78.88 663 VAL A CA 1
ATOM 5445 C C . VAL A 1 663 ? 38.613 -26.833 -20.611 1.00 78.88 663 VAL A C 1
ATOM 5447 O O . VAL A 1 663 ? 39.643 -27.348 -20.204 1.00 78.88 663 VAL A O 1
ATOM 5450 N N . LYS A 1 664 ? 38.508 -26.230 -21.807 1.00 77.75 664 LYS A N 1
ATOM 5451 C CA . LYS A 1 664 ? 39.573 -26.210 -22.827 1.00 77.75 664 LYS A CA 1
ATOM 5452 C C . LYS A 1 664 ? 40.900 -25.629 -22.339 1.00 77.75 664 LYS A C 1
ATOM 5454 O O . LYS A 1 664 ? 41.943 -26.188 -22.649 1.00 77.75 664 LYS A O 1
ATOM 5459 N N . GLU A 1 665 ? 40.867 -24.521 -21.609 1.00 76.56 665 GLU A N 1
ATOM 5460 C CA . GLU A 1 665 ? 42.088 -23.843 -21.153 1.00 76.56 665 GLU A CA 1
ATOM 5461 C C . GLU A 1 665 ? 42.779 -24.565 -19.989 1.00 76.56 665 GLU A C 1
ATOM 5463 O O . GLU A 1 665 ? 43.974 -24.383 -19.791 1.00 76.56 665 GLU A O 1
ATOM 5468 N N . ASN A 1 666 ? 42.064 -25.412 -19.239 1.00 69.81 666 ASN A N 1
ATOM 5469 C CA . ASN A 1 666 ? 42.611 -26.076 -18.053 1.00 69.81 666 ASN A CA 1
ATOM 5470 C C . ASN A 1 666 ? 42.924 -27.570 -18.246 1.00 69.81 666 ASN A C 1
ATOM 5472 O O . ASN A 1 666 ? 43.431 -28.179 -17.309 1.00 69.81 666 ASN A O 1
ATOM 5476 N N . ILE A 1 667 ? 42.678 -28.156 -19.432 1.00 57.50 667 ILE A N 1
ATOM 5477 C CA . ILE A 1 667 ? 42.764 -29.613 -19.713 1.00 57.50 667 ILE A CA 1
ATOM 5478 C C . ILE A 1 667 ? 44.068 -30.262 -19.223 1.00 57.50 667 ILE A C 1
ATOM 5480 O O . ILE A 1 667 ? 44.043 -31.412 -18.797 1.00 57.50 667 ILE A O 1
ATOM 5484 N N . GLN A 1 668 ? 45.186 -29.537 -19.218 1.00 49.75 668 GLN A N 1
ATOM 5485 C CA . GLN A 1 668 ? 46.485 -30.093 -18.828 1.00 49.75 668 GLN A CA 1
ATOM 5486 C C . GLN A 1 668 ? 46.696 -30.228 -17.303 1.00 49.75 668 GLN A C 1
ATOM 5488 O O . GLN A 1 668 ? 47.585 -30.965 -16.903 1.00 49.75 668 GLN A O 1
ATOM 5493 N N . ASN A 1 669 ? 45.871 -29.596 -16.451 1.00 49.66 669 ASN A N 1
ATOM 5494 C CA . ASN A 1 669 ? 46.051 -29.548 -14.985 1.00 49.66 669 ASN A CA 1
ATOM 5495 C C . ASN A 1 669 ? 44.748 -29.773 -14.178 1.00 49.66 669 ASN A C 1
ATOM 5497 O O . ASN A 1 669 ? 44.612 -29.306 -13.042 1.00 49.66 669 ASN A O 1
ATOM 5501 N N . LEU A 1 670 ? 43.742 -30.455 -14.739 1.00 50.53 670 LEU A N 1
ATOM 5502 C CA . LEU A 1 670 ? 42.438 -30.608 -14.077 1.00 50.53 670 LEU A CA 1
ATOM 5503 C C . LEU A 1 670 ? 42.465 -31.621 -12.923 1.00 50.53 670 LEU A C 1
ATOM 5505 O O . LEU A 1 670 ? 42.141 -32.793 -13.093 1.00 50.53 670 LEU A O 1
ATOM 5509 N N . ASN A 1 671 ? 42.692 -31.126 -11.706 1.00 52.28 671 ASN A N 1
ATOM 5510 C CA . ASN A 1 671 ? 42.122 -31.742 -10.512 1.00 52.28 671 ASN A CA 1
ATOM 5511 C C . ASN A 1 671 ? 40.715 -31.148 -10.303 1.00 52.28 671 ASN A C 1
ATOM 5513 O O . ASN A 1 671 ? 40.571 -29.981 -9.930 1.00 52.28 671 ASN A O 1
ATOM 5517 N N . ILE A 1 672 ? 39.662 -31.922 -10.598 1.00 51.44 672 ILE A N 1
ATOM 5518 C CA . ILE A 1 672 ? 38.256 -31.459 -10.657 1.00 51.44 672 ILE A CA 1
ATOM 5519 C C . ILE A 1 672 ? 37.798 -30.783 -9.346 1.00 51.44 672 ILE A C 1
ATOM 5521 O O . ILE A 1 672 ? 36.941 -29.898 -9.373 1.00 51.44 672 ILE A O 1
ATOM 5525 N N . LYS A 1 673 ? 38.436 -31.117 -8.214 1.00 48.44 673 LYS A N 1
ATOM 5526 C CA . LYS A 1 673 ? 38.225 -30.476 -6.904 1.00 48.44 673 LYS A CA 1
ATOM 5527 C C . LYS A 1 673 ? 38.465 -28.956 -6.897 1.00 48.44 673 LYS A C 1
ATOM 5529 O O . LYS A 1 673 ? 37.869 -28.261 -6.080 1.00 48.44 673 LYS A O 1
ATOM 5534 N N . ASN A 1 674 ? 39.274 -28.427 -7.822 1.00 54.81 674 ASN A N 1
ATOM 5535 C CA . ASN A 1 674 ? 39.695 -27.020 -7.844 1.00 54.81 674 ASN A CA 1
ATOM 5536 C C . ASN A 1 674 ? 39.061 -26.174 -8.963 1.00 54.81 674 ASN A C 1
ATOM 5538 O O . ASN A 1 674 ? 39.419 -25.002 -9.111 1.00 54.81 674 ASN A O 1
ATOM 5542 N N . ILE A 1 675 ? 38.108 -26.708 -9.742 1.00 63.78 675 ILE A N 1
ATOM 5543 C CA . ILE A 1 675 ? 37.469 -25.931 -10.817 1.00 63.78 675 ILE A CA 1
ATOM 5544 C C . ILE A 1 675 ? 36.574 -24.842 -10.207 1.00 63.78 675 ILE A C 1
ATOM 5546 O O . ILE A 1 675 ? 35.488 -25.097 -9.675 1.00 63.78 675 ILE A O 1
ATOM 5550 N N . LYS A 1 676 ? 37.014 -23.587 -10.314 1.00 72.94 676 LYS A N 1
ATOM 5551 C CA . LYS A 1 676 ? 36.268 -22.415 -9.844 1.00 72.94 676 LYS A CA 1
ATOM 5552 C C . LYS A 1 676 ? 35.160 -22.056 -10.844 1.00 72.94 676 LYS A C 1
ATOM 5554 O O . LYS A 1 676 ? 35.318 -21.188 -11.683 1.00 72.94 676 LYS A O 1
ATOM 5559 N N . LEU A 1 677 ? 34.013 -22.729 -10.752 1.00 75.31 677 LEU A N 1
ATOM 5560 C CA . LEU A 1 677 ? 32.843 -22.485 -11.620 1.00 75.31 677 LEU A CA 1
ATOM 5561 C C . LEU A 1 677 ? 31.922 -21.347 -11.149 1.00 75.31 677 LEU A C 1
ATOM 5563 O O . LEU A 1 677 ? 30.828 -21.197 -11.685 1.00 75.31 677 LEU A O 1
ATOM 5567 N N . SER A 1 678 ? 32.312 -20.563 -10.141 1.00 75.38 678 SER A N 1
ATOM 5568 C CA . SER A 1 678 ? 31.470 -19.448 -9.700 1.00 75.38 678 SER A CA 1
ATOM 5569 C C . SER A 1 678 ? 31.331 -18.405 -10.817 1.00 75.38 678 SER A C 1
ATOM 5571 O O . SER A 1 678 ? 32.336 -18.091 -11.459 1.00 75.38 678 SER A O 1
ATOM 5573 N N . PRO A 1 679 ? 30.139 -17.815 -11.039 1.00 76.50 679 PRO A N 1
ATOM 5574 C CA . PRO A 1 679 ? 29.958 -16.706 -11.969 1.00 76.50 679 PRO A CA 1
ATOM 5575 C C . PRO A 1 679 ? 30.987 -15.594 -11.770 1.00 76.50 679 PRO A C 1
ATOM 5577 O O . PRO A 1 679 ? 31.573 -15.142 -12.743 1.00 76.50 679 PRO A O 1
ATOM 5580 N N . GLU A 1 680 ? 31.308 -15.254 -10.518 1.00 78.31 680 GLU A N 1
ATOM 5581 C CA . GLU A 1 680 ? 32.362 -14.287 -10.183 1.00 78.31 680 GLU A CA 1
ATOM 5582 C C . GLU A 1 680 ? 33.713 -14.625 -10.815 1.00 78.31 680 GLU A C 1
ATOM 5584 O O . GLU A 1 680 ? 34.387 -13.772 -11.391 1.00 78.31 680 GLU A O 1
ATOM 5589 N N . PHE A 1 681 ? 34.121 -15.891 -10.705 1.00 81.56 681 PHE A N 1
ATOM 5590 C CA . PHE A 1 681 ? 35.384 -16.347 -11.258 1.00 81.56 681 PHE A CA 1
ATOM 5591 C C . PHE A 1 681 ? 35.327 -16.324 -12.782 1.00 81.56 681 PHE A C 1
ATOM 5593 O O . PHE A 1 681 ? 36.263 -15.841 -13.420 1.00 81.56 681 PHE A O 1
ATOM 5600 N N . LEU A 1 682 ? 34.225 -16.817 -13.352 1.00 84.50 682 LEU A N 1
ATOM 5601 C CA . LEU A 1 682 ? 34.024 -16.858 -14.793 1.00 84.50 682 LEU A CA 1
ATOM 5602 C C . LEU A 1 682 ? 34.049 -15.455 -15.411 1.00 84.50 682 LEU A C 1
ATOM 5604 O O . LEU A 1 682 ? 34.626 -15.273 -16.478 1.00 84.50 682 LEU A O 1
ATOM 5608 N N . GLU A 1 683 ? 33.476 -14.460 -14.743 1.00 85.31 683 GLU A N 1
ATOM 5609 C CA . GLU A 1 683 ? 33.534 -13.062 -15.172 1.00 85.31 683 GLU A CA 1
ATOM 5610 C C . GLU A 1 683 ? 34.928 -12.469 -15.036 1.00 85.31 683 GLU A C 1
ATOM 5612 O O . GLU A 1 683 ? 35.452 -11.913 -16.000 1.00 85.31 683 GLU A O 1
ATOM 5617 N N . LYS A 1 684 ? 35.558 -12.627 -13.863 1.00 84.50 684 LYS A N 1
ATOM 5618 C CA . LYS A 1 684 ? 36.892 -12.075 -13.582 1.00 84.50 684 LYS A CA 1
ATOM 5619 C C . LYS A 1 684 ? 37.942 -12.533 -14.600 1.00 84.50 684 LYS A C 1
ATOM 5621 O O . LYS A 1 684 ? 38.857 -11.776 -14.904 1.00 84.50 684 LYS A O 1
ATOM 5626 N N . HIS A 1 685 ? 37.795 -13.744 -15.134 1.00 84.81 685 HIS A N 1
ATOM 5627 C CA . HIS A 1 685 ? 38.712 -14.332 -16.115 1.00 84.81 685 HIS A CA 1
ATOM 5628 C C . HIS A 1 685 ? 38.185 -14.255 -17.562 1.00 84.81 685 HIS A C 1
ATOM 5630 O O . HIS A 1 685 ? 38.773 -14.835 -18.471 1.00 84.81 685 HIS A O 1
ATOM 5636 N N . GLY A 1 686 ? 37.074 -13.551 -17.811 1.00 84.12 686 GLY A N 1
ATOM 5637 C CA . GLY A 1 686 ? 36.549 -13.339 -19.164 1.00 84.12 686 GLY A CA 1
ATOM 5638 C C . GLY A 1 686 ? 36.020 -14.608 -19.852 1.00 84.12 686 GLY A C 1
ATOM 5639 O O . GLY A 1 686 ? 36.058 -14.718 -21.083 1.00 84.12 686 GLY A O 1
ATOM 5640 N N . TYR A 1 687 ? 35.544 -15.587 -19.079 1.00 85.75 687 TYR A N 1
ATOM 5641 C CA . TYR A 1 687 ? 34.813 -16.755 -19.583 1.00 85.75 687 TYR A CA 1
ATOM 5642 C C . TYR A 1 687 ? 33.353 -16.423 -19.896 1.00 85.75 687 TYR A C 1
ATOM 5644 O O . TYR A 1 687 ? 32.788 -16.964 -20.848 1.00 85.75 687 TYR A O 1
ATOM 5652 N N . ILE A 1 688 ? 32.752 -15.516 -19.125 1.00 86.50 688 ILE A N 1
ATOM 5653 C CA . ILE A 1 688 ? 31.406 -14.979 -19.357 1.00 86.50 688 ILE A CA 1
ATOM 5654 C C . ILE A 1 688 ? 31.422 -13.445 -19.223 1.00 86.50 688 ILE A C 1
ATOM 5656 O O . ILE A 1 688 ? 32.351 -12.902 -18.630 1.00 86.50 688 ILE A O 1
ATOM 5660 N N . PRO A 1 689 ? 30.441 -12.719 -19.790 1.00 82.88 689 PRO A N 1
ATOM 5661 C CA . PRO A 1 689 ? 30.404 -11.258 -19.699 1.00 82.88 689 PRO A CA 1
ATOM 5662 C C . PRO A 1 689 ? 30.154 -10.748 -18.275 1.00 82.88 689 PRO A C 1
ATOM 5664 O O . PRO A 1 689 ? 29.325 -11.327 -17.587 1.00 82.88 689 PRO A O 1
ATOM 5667 N N . ASN A 1 690 ? 30.733 -9.592 -17.930 1.00 80.06 690 ASN A N 1
ATOM 5668 C CA . ASN A 1 690 ? 30.715 -8.944 -16.601 1.00 80.06 690 ASN A CA 1
ATOM 5669 C C . ASN A 1 690 ? 29.332 -8.507 -16.052 1.00 80.06 690 ASN A C 1
ATOM 5671 O O . ASN A 1 690 ? 29.275 -7.771 -15.069 1.00 80.06 690 ASN A O 1
ATOM 5675 N N . PHE A 1 691 ? 28.228 -8.851 -16.722 1.00 75.69 691 PHE A N 1
ATOM 5676 C CA . PHE A 1 691 ? 26.862 -8.557 -16.259 1.00 75.69 691 PHE A CA 1
ATOM 5677 C C . PHE A 1 691 ? 26.140 -9.798 -15.708 1.00 75.69 691 PHE A C 1
ATOM 5679 O O . PHE A 1 691 ? 24.995 -9.714 -15.267 1.00 75.69 691 PHE A O 1
ATOM 5686 N N . PHE A 1 692 ? 26.771 -10.971 -15.763 1.00 74.75 692 PHE A N 1
ATOM 5687 C CA . PHE A 1 692 ? 26.224 -12.171 -15.149 1.00 74.75 692 PHE A CA 1
ATOM 5688 C C . PHE A 1 692 ? 26.238 -12.072 -13.624 1.00 74.75 692 PHE A C 1
ATOM 5690 O O . PHE A 1 692 ? 25.258 -12.484 -13.017 1.00 74.75 692 PHE A O 1
ATOM 5697 N N . GLY A 1 693 ? 27.275 -11.491 -13.026 1.00 63.91 693 GLY A N 1
ATOM 5698 C CA . GLY A 1 693 ? 27.490 -11.298 -11.601 1.00 63.91 693 GLY A CA 1
ATOM 5699 C C . GLY A 1 693 ? 27.442 -12.583 -10.780 1.00 63.91 693 GLY A C 1
ATOM 5700 O O . GLY A 1 693 ? 26.912 -13.615 -11.190 1.00 63.91 693 GLY A O 1
ATOM 5701 N N . VAL A 1 694 ? 27.887 -12.495 -9.529 1.00 62.25 694 VAL A N 1
ATOM 5702 C CA . VAL A 1 694 ? 27.200 -13.253 -8.474 1.00 62.25 694 VAL A CA 1
ATOM 5703 C C . VAL A 1 694 ? 25.851 -12.582 -8.274 1.00 62.25 694 VAL A C 1
ATOM 5705 O O . VAL A 1 694 ? 25.791 -11.351 -8.191 1.00 62.25 694 VAL A O 1
ATOM 5708 N N . SER A 1 695 ? 24.772 -13.360 -8.191 1.00 54.03 695 SER A N 1
ATOM 5709 C CA . SER A 1 695 ? 23.485 -12.809 -7.773 1.00 54.03 695 SER A CA 1
ATOM 5710 C C . SER A 1 695 ? 23.627 -12.199 -6.377 1.00 54.03 695 SER A C 1
ATOM 5712 O O . SER A 1 695 ? 23.598 -12.912 -5.380 1.00 54.03 695 SER A O 1
ATOM 5714 N N . LYS A 1 696 ? 23.783 -10.872 -6.295 1.00 44.66 696 LYS A N 1
ATOM 5715 C CA . LYS A 1 696 ? 23.790 -10.136 -5.019 1.00 44.66 696 LYS A CA 1
ATOM 5716 C C . LYS A 1 696 ? 22.416 -10.161 -4.338 1.00 44.66 696 LYS A C 1
ATOM 5718 O O . LYS A 1 696 ? 22.334 -9.915 -3.144 1.00 44.66 696 LYS A O 1
ATOM 5723 N N . ASN A 1 697 ? 21.367 -10.475 -5.107 1.00 39.94 697 ASN A N 1
ATOM 5724 C CA . ASN A 1 697 ? 19.987 -10.635 -4.643 1.00 39.94 697 ASN A CA 1
ATOM 5725 C C . ASN A 1 697 ? 19.718 -12.000 -3.995 1.00 39.94 697 ASN A C 1
ATOM 5727 O O . ASN A 1 697 ? 18.626 -12.223 -3.486 1.00 39.94 697 ASN A O 1
ATOM 5731 N N . ILE A 1 698 ? 20.693 -12.912 -4.010 1.00 38.88 698 ILE A N 1
ATOM 5732 C CA . ILE A 1 698 ? 20.709 -14.054 -3.103 1.00 38.88 698 ILE A CA 1
ATOM 5733 C C . ILE A 1 698 ? 21.799 -13.723 -2.093 1.00 38.88 698 ILE A C 1
ATOM 5735 O O . ILE A 1 698 ? 22.970 -14.004 -2.295 1.00 38.88 698 ILE A O 1
ATOM 5739 N N . ASN A 1 699 ? 21.385 -12.989 -1.076 1.00 37.38 699 ASN A N 1
ATOM 5740 C CA . ASN A 1 699 ? 21.912 -12.930 0.271 1.00 37.38 699 ASN A CA 1
ATOM 5741 C C . ASN A 1 699 ? 23.380 -13.312 0.450 1.00 37.38 699 ASN A C 1
ATOM 5743 O O . ASN A 1 699 ? 23.705 -14.487 0.295 1.00 37.38 699 ASN A O 1
ATOM 5747 N N . GLY A 1 700 ? 24.226 -12.391 0.927 1.00 34.00 700 GLY A N 1
ATOM 5748 C CA . GLY A 1 700 ? 25.660 -12.574 1.239 1.00 34.00 700 GLY A CA 1
ATOM 5749 C C . GLY A 1 700 ? 26.047 -13.743 2.173 1.00 34.00 700 GLY A C 1
ATOM 5750 O O . GLY A 1 700 ? 27.183 -13.841 2.625 1.00 34.00 700 GLY A O 1
ATOM 5751 N N . SER A 1 701 ? 25.133 -14.661 2.456 1.00 35.22 701 SER A N 1
ATOM 5752 C CA . SER A 1 701 ? 25.419 -16.074 2.666 1.00 35.22 701 SER A CA 1
ATOM 5753 C C . SER A 1 701 ? 26.199 -16.691 1.488 1.00 35.22 701 SER A C 1
ATOM 5755 O O . SER A 1 701 ? 25.901 -16.461 0.318 1.00 35.22 701 SER A O 1
ATOM 5757 N N . GLY A 1 702 ? 27.181 -17.551 1.763 1.00 35.34 702 GLY A N 1
ATOM 5758 C CA . GLY A 1 702 ? 27.980 -18.243 0.734 1.00 35.34 702 GLY A CA 1
ATOM 5759 C C . GLY A 1 702 ? 27.200 -19.154 -0.243 1.00 35.34 702 GLY A C 1
ATOM 5760 O O . GLY A 1 702 ? 27.825 -19.872 -1.023 1.00 35.34 702 GLY A O 1
ATOM 5761 N N . PHE A 1 703 ? 25.860 -19.145 -0.218 1.00 38.31 703 PHE A N 1
ATOM 5762 C CA . PHE A 1 703 ? 24.950 -19.975 -1.014 1.00 38.31 703 PHE A CA 1
ATOM 5763 C C . PHE A 1 703 ? 24.709 -19.454 -2.446 1.00 38.31 703 PHE A C 1
ATOM 5765 O O . PHE A 1 703 ? 24.333 -20.233 -3.321 1.00 38.31 703 PHE A O 1
ATOM 5772 N N . ALA A 1 704 ? 25.001 -18.180 -2.735 1.00 51.81 704 ALA A N 1
ATOM 5773 C CA . ALA A 1 704 ? 24.868 -17.582 -4.071 1.00 51.81 704 ALA A CA 1
ATOM 5774 C C . ALA A 1 704 ? 26.064 -17.816 -5.002 1.00 51.81 704 ALA A C 1
ATOM 5776 O O . ALA A 1 704 ? 26.044 -17.385 -6.153 1.00 51.81 704 ALA A O 1
ATOM 5777 N N . LYS A 1 705 ? 27.097 -18.530 -4.533 1.00 58.25 705 LYS A N 1
ATOM 5778 C CA . LYS A 1 705 ? 28.387 -18.690 -5.223 1.00 58.25 705 LYS A CA 1
ATOM 5779 C C . LYS A 1 705 ? 28.275 -19.146 -6.683 1.00 58.25 705 LYS A C 1
ATOM 5781 O O . LYS A 1 705 ? 29.177 -18.861 -7.460 1.00 58.25 705 LYS A O 1
ATOM 5786 N N . TYR A 1 706 ? 27.208 -19.854 -7.047 1.00 67.94 706 TYR A N 1
ATOM 5787 C CA . TYR A 1 706 ? 26.997 -20.437 -8.376 1.00 67.94 706 TYR A CA 1
ATOM 5788 C C . TYR A 1 706 ? 25.795 -19.845 -9.137 1.00 67.94 706 TYR A C 1
ATOM 5790 O O . TYR A 1 706 ? 25.549 -20.216 -10.283 1.00 67.94 706 TYR A O 1
ATOM 5798 N N . TYR A 1 707 ? 25.052 -18.918 -8.522 1.00 69.69 707 TYR A N 1
ATOM 5799 C CA . TYR A 1 707 ? 23.909 -18.238 -9.135 1.00 69.69 707 TYR A CA 1
ATOM 5800 C C . TYR A 1 707 ? 24.317 -16.899 -9.741 1.00 69.69 707 TYR A C 1
ATOM 5802 O O . TYR A 1 707 ? 25.084 -16.132 -9.161 1.00 69.69 707 TYR A O 1
ATOM 5810 N N . THR A 1 708 ? 23.743 -16.606 -10.899 1.00 69.88 708 THR A N 1
ATOM 5811 C CA . THR A 1 708 ? 23.950 -15.369 -11.648 1.00 69.88 708 THR A CA 1
ATOM 5812 C C . THR A 1 708 ? 22.777 -14.419 -11.407 1.00 69.88 708 THR A C 1
ATOM 5814 O O . THR A 1 708 ? 21.669 -14.849 -11.076 1.00 69.88 708 THR A O 1
ATOM 5817 N N . ALA A 1 709 ? 22.984 -13.128 -11.641 1.00 66.06 709 ALA A N 1
ATOM 5818 C CA . ALA A 1 709 ? 21.953 -12.093 -11.634 1.00 66.06 709 ALA A CA 1
ATOM 5819 C C . ALA A 1 709 ? 20.872 -12.270 -12.730 1.00 66.06 709 ALA A C 1
ATOM 5821 O O . ALA A 1 709 ? 19.912 -11.510 -12.768 1.00 66.06 709 ALA A O 1
ATOM 5822 N N . GLN A 1 710 ? 20.993 -13.277 -13.610 1.00 71.06 710 GLN A N 1
ATOM 5823 C CA . GLN A 1 710 ? 20.115 -13.507 -14.772 1.00 71.06 710 GLN A CA 1
ATOM 5824 C C . GLN A 1 710 ? 19.140 -14.688 -14.599 1.00 71.06 710 GLN A C 1
ATOM 5826 O O . GLN A 1 710 ? 18.721 -15.311 -15.586 1.00 71.06 710 GLN A O 1
ATOM 5831 N N . ASP A 1 711 ? 18.822 -15.051 -13.354 1.00 71.75 711 ASP A N 1
ATOM 5832 C CA . ASP A 1 711 ? 18.106 -16.283 -12.980 1.00 71.75 711 ASP A CA 1
ATOM 5833 C C . ASP A 1 711 ? 18.739 -17.540 -13.596 1.00 71.75 711 ASP A C 1
ATOM 5835 O O . ASP A 1 711 ? 18.047 -18.431 -14.107 1.00 71.75 711 ASP A O 1
ATOM 5839 N N . SER A 1 712 ? 20.067 -17.589 -13.644 1.00 78.88 712 SER A N 1
ATOM 5840 C CA . SER A 1 712 ? 20.789 -18.753 -14.147 1.00 78.88 712 SER A CA 1
ATOM 5841 C C . SER A 1 712 ? 21.832 -19.228 -13.152 1.00 78.88 712 SER A C 1
ATOM 5843 O O . SER A 1 712 ? 22.162 -18.540 -12.191 1.00 78.88 712 SER A O 1
ATOM 5845 N N . TRP A 1 713 ? 22.287 -20.457 -13.342 1.00 84.50 713 TRP A N 1
ATOM 5846 C CA . TRP A 1 713 ? 23.147 -21.166 -12.409 1.00 84.50 713 TRP A CA 1
ATOM 5847 C C . TRP A 1 713 ? 24.238 -21.899 -13.179 1.00 84.50 713 TRP A C 1
ATOM 5849 O O . TRP A 1 713 ? 23.983 -22.421 -14.265 1.00 84.50 713 TRP A O 1
ATOM 5859 N N . ILE A 1 714 ? 25.446 -21.954 -12.636 1.00 82.19 714 ILE A N 1
ATOM 5860 C CA . ILE A 1 714 ? 26.543 -22.747 -13.189 1.00 82.19 714 ILE A CA 1
ATOM 5861 C C . ILE A 1 714 ? 27.403 -23.275 -12.050 1.00 82.19 714 ILE A C 1
ATOM 5863 O O . ILE A 1 714 ? 27.841 -22.508 -11.203 1.00 82.19 714 ILE A O 1
ATOM 5867 N N . GLY A 1 715 ? 27.651 -24.580 -12.023 1.00 79.56 715 GLY A N 1
ATOM 5868 C CA . GLY A 1 715 ? 28.420 -25.190 -10.946 1.00 79.56 715 GLY A CA 1
ATOM 5869 C C . GLY A 1 715 ? 28.718 -26.670 -11.173 1.00 79.56 715 GLY A C 1
ATOM 5870 O O . GLY A 1 715 ? 28.236 -27.263 -12.144 1.00 79.56 715 GLY A O 1
ATOM 5871 N N . PRO A 1 716 ? 29.535 -27.280 -10.299 1.00 73.94 716 PRO A N 1
ATOM 5872 C CA . PRO A 1 716 ? 29.791 -28.716 -10.342 1.00 73.94 716 PRO A CA 1
ATOM 5873 C C . PRO A 1 716 ? 28.508 -29.504 -10.028 1.00 73.94 716 PRO A C 1
ATOM 5875 O O . PRO A 1 716 ? 27.672 -29.042 -9.255 1.00 73.94 716 PRO A O 1
ATOM 5878 N N . PHE A 1 717 ? 28.330 -30.682 -10.631 1.00 74.38 717 PHE A N 1
ATOM 5879 C CA . PHE A 1 717 ? 27.148 -31.526 -10.420 1.00 74.38 717 PHE A CA 1
ATOM 5880 C C . PHE A 1 717 ? 27.459 -33.028 -10.610 1.00 74.38 717 PHE A C 1
ATOM 5882 O O . PHE A 1 717 ? 28.123 -33.384 -11.585 1.00 74.38 717 PHE A O 1
ATOM 5889 N N . PRO A 1 718 ? 26.987 -33.941 -9.740 1.00 68.69 718 PRO A N 1
ATOM 5890 C CA . PRO A 1 718 ? 27.329 -35.367 -9.813 1.00 68.69 718 PRO A CA 1
ATOM 5891 C C . PRO A 1 718 ? 26.716 -36.098 -11.028 1.00 68.69 718 PRO A C 1
ATOM 5893 O O . PRO A 1 718 ? 25.530 -35.959 -11.344 1.00 68.69 718 PRO A O 1
ATOM 5896 N N . LEU A 1 719 ? 27.511 -36.941 -11.703 1.00 70.00 719 LEU A N 1
ATOM 5897 C CA . LEU A 1 719 ? 27.065 -37.750 -12.848 1.00 70.00 719 LEU A CA 1
ATOM 5898 C C . LEU A 1 719 ? 26.477 -39.107 -12.430 1.00 70.00 719 LEU A C 1
ATOM 5900 O O . LEU A 1 719 ? 25.543 -39.563 -13.092 1.00 70.00 719 LEU A O 1
ATOM 5904 N N . ASN A 1 720 ? 26.963 -39.716 -11.343 1.00 62.97 720 ASN A N 1
ATOM 5905 C CA . ASN A 1 720 ? 26.575 -41.055 -10.870 1.00 62.97 720 ASN A CA 1
ATOM 5906 C C . ASN A 1 720 ? 26.109 -40.995 -9.394 1.00 62.97 720 ASN A C 1
ATOM 5908 O O . ASN A 1 720 ? 26.712 -40.268 -8.612 1.00 62.97 720 ASN A O 1
ATOM 5912 N N . GLY A 1 721 ? 25.047 -41.727 -9.016 1.00 54.34 721 GLY A N 1
ATOM 5913 C CA . GLY A 1 721 ? 24.541 -41.816 -7.628 1.00 54.34 721 GLY A CA 1
ATOM 5914 C C . GLY A 1 721 ? 23.007 -41.925 -7.506 1.00 54.34 721 GLY A C 1
ATOM 5915 O O . GLY A 1 721 ? 22.289 -41.393 -8.350 1.00 54.34 721 GLY A O 1
ATOM 5916 N N . LYS A 1 722 ? 22.513 -42.604 -6.449 1.00 41.34 722 LYS A N 1
ATOM 5917 C CA . LYS A 1 722 ? 21.080 -42.859 -6.124 1.00 41.34 722 LYS A CA 1
ATOM 5918 C C . LYS A 1 722 ? 20.273 -41.608 -5.721 1.00 41.34 722 LYS A C 1
ATOM 5920 O O . LYS A 1 722 ? 19.065 -41.695 -5.520 1.00 41.34 722 LYS A O 1
ATOM 5925 N N . TYR A 1 723 ? 20.915 -40.448 -5.622 1.00 49.03 723 TYR A N 1
ATOM 5926 C CA . TYR A 1 723 ? 20.298 -39.201 -5.180 1.00 49.03 723 TYR A CA 1
ATOM 5927 C C . TYR A 1 723 ? 19.906 -38.333 -6.385 1.00 49.03 723 TYR A C 1
ATOM 5929 O O . TYR A 1 723 ? 20.479 -37.280 -6.637 1.00 49.03 723 TYR A O 1
ATOM 5937 N N . ASP A 1 724 ? 18.888 -38.774 -7.136 1.00 43.50 724 ASP A N 1
ATOM 5938 C CA . ASP A 1 724 ? 18.103 -37.887 -8.022 1.00 43.50 724 ASP A CA 1
ATOM 5939 C C . ASP A 1 724 ? 17.242 -36.885 -7.229 1.00 43.50 724 ASP A C 1
ATOM 5941 O O . ASP A 1 724 ? 16.590 -36.013 -7.797 1.00 43.50 724 ASP A O 1
ATOM 5945 N N . LYS A 1 725 ? 17.269 -37.005 -5.903 1.00 40.16 725 LYS A N 1
ATOM 5946 C CA . LYS A 1 725 ? 16.661 -36.114 -4.933 1.00 40.16 725 LYS A CA 1
ATOM 5947 C C . LYS A 1 725 ? 17.776 -35.429 -4.142 1.00 40.16 725 LYS A C 1
ATOM 5949 O O . LYS A 1 725 ? 18.245 -35.956 -3.142 1.00 40.16 725 LYS A O 1
ATOM 5954 N N . ILE A 1 726 ? 18.190 -34.245 -4.594 1.00 44.19 726 ILE A N 1
ATOM 5955 C CA . ILE A 1 726 ? 18.712 -33.213 -3.687 1.00 44.19 726 ILE A CA 1
ATOM 5956 C C . ILE A 1 726 ? 17.482 -32.747 -2.897 1.00 44.19 726 ILE A C 1
ATOM 5958 O O . ILE A 1 726 ? 16.769 -31.825 -3.291 1.00 44.19 726 ILE A O 1
ATOM 5962 N N . THR A 1 727 ? 17.121 -33.532 -1.888 1.00 38.94 727 THR A N 1
ATOM 5963 C CA . THR A 1 727 ? 16.030 -33.268 -0.954 1.00 38.94 727 THR A CA 1
ATOM 5964 C C . THR A 1 727 ? 16.666 -33.040 0.396 1.00 38.94 727 THR A C 1
ATOM 5966 O O . THR A 1 727 ? 17.040 -34.005 1.046 1.00 38.94 727 THR A O 1
ATOM 5969 N N . ASP A 1 728 ? 16.844 -31.773 0.755 1.00 30.44 728 ASP A N 1
ATOM 5970 C CA . ASP A 1 728 ? 16.190 -31.190 1.924 1.00 30.44 728 ASP A CA 1
ATOM 5971 C C . ASP A 1 728 ? 16.323 -29.663 1.863 1.00 30.44 728 ASP A C 1
ATOM 5973 O O . ASP A 1 728 ? 17.377 -29.066 2.056 1.00 30.44 728 ASP A O 1
ATOM 5977 N N . GLY A 1 729 ? 15.225 -29.019 1.462 1.00 30.91 729 GLY A N 1
ATOM 5978 C CA . GLY A 1 729 ? 15.188 -27.583 1.173 1.00 30.91 729 GLY A CA 1
ATOM 5979 C C . GLY A 1 729 ? 13.896 -27.115 0.504 1.00 30.91 729 GLY A C 1
ATOM 5980 O O . GLY A 1 729 ? 13.942 -26.318 -0.421 1.00 30.91 729 GLY A O 1
ATOM 5981 N N . ILE A 1 730 ? 12.778 -27.710 0.925 1.00 26.78 730 ILE A N 1
ATOM 5982 C CA . ILE A 1 730 ? 11.380 -27.246 0.887 1.00 26.78 730 ILE A CA 1
ATOM 5983 C C . ILE A 1 730 ? 10.881 -26.506 -0.377 1.00 26.78 730 ILE A C 1
ATOM 5985 O O . ILE A 1 730 ? 11.199 -25.358 -0.668 1.00 26.78 730 ILE A O 1
ATOM 5989 N N . ALA A 1 731 ? 9.943 -27.188 -1.039 1.00 28.11 731 ALA A N 1
ATOM 5990 C CA . ALA A 1 731 ? 8.853 -26.696 -1.880 1.00 28.11 731 ALA A CA 1
ATOM 5991 C C . ALA A 1 731 ? 8.532 -25.184 -1.812 1.00 28.11 731 ALA A C 1
ATOM 5993 O O . ALA A 1 731 ? 7.981 -24.711 -0.821 1.00 28.11 731 ALA A O 1
ATOM 5994 N N . ASN A 1 732 ? 8.775 -24.471 -2.920 1.00 30.31 732 ASN A N 1
ATOM 5995 C CA . ASN A 1 732 ? 7.831 -23.550 -3.588 1.00 30.31 732 ASN A CA 1
ATOM 5996 C C . ASN A 1 732 ? 8.544 -22.786 -4.724 1.00 30.31 732 ASN A C 1
ATOM 5998 O O . ASN A 1 732 ? 8.963 -21.645 -4.569 1.00 30.31 732 ASN A O 1
ATOM 6002 N N . LEU A 1 733 ? 8.658 -23.411 -5.901 1.00 34.34 733 LEU A N 1
ATOM 6003 C CA . LEU A 1 733 ? 9.271 -22.834 -7.112 1.00 34.34 733 LEU A CA 1
ATOM 6004 C C . LEU A 1 733 ? 8.219 -22.293 -8.103 1.00 34.34 733 LEU A C 1
ATOM 6006 O O . LEU A 1 733 ? 8.327 -22.500 -9.308 1.00 34.34 733 LEU A O 1
ATOM 6010 N N . ASN A 1 734 ? 7.187 -21.597 -7.610 1.00 28.64 734 ASN A N 1
ATOM 6011 C CA . ASN A 1 734 ? 6.100 -21.081 -8.459 1.00 28.64 734 ASN A CA 1
ATOM 6012 C C . ASN A 1 734 ? 6.107 -1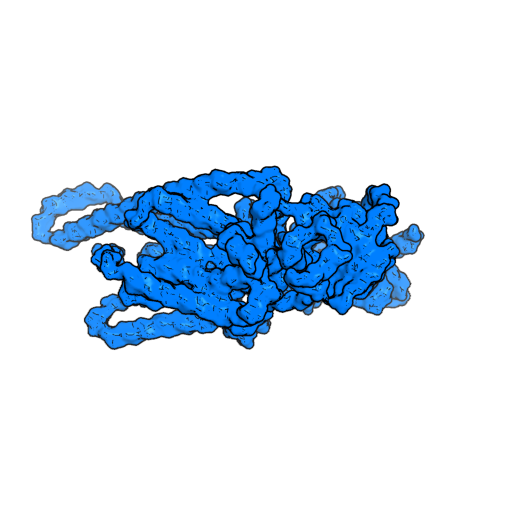9.559 -8.699 1.00 28.64 734 ASN A C 1
ATOM 6014 O O . ASN A 1 734 ? 5.333 -19.101 -9.535 1.00 28.64 734 ASN A O 1
ATOM 6018 N N . SER A 1 735 ? 6.974 -18.765 -8.059 1.00 31.22 735 SER A N 1
ATOM 6019 C CA . SER A 1 735 ? 6.894 -17.290 -8.128 1.00 31.22 735 SER A CA 1
ATOM 6020 C C . SER A 1 735 ? 7.808 -16.604 -9.152 1.00 31.22 735 SER A C 1
ATOM 6022 O O . SER A 1 735 ? 7.786 -15.385 -9.253 1.00 31.22 735 SER A O 1
ATOM 6024 N N . GLY A 1 736 ? 8.593 -17.325 -9.961 1.00 31.58 736 GLY A N 1
ATOM 6025 C CA . GLY A 1 736 ? 9.375 -16.696 -11.044 1.00 31.58 736 GLY A CA 1
ATOM 6026 C C . GLY A 1 736 ? 10.488 -15.731 -10.596 1.00 31.58 736 GLY A C 1
ATOM 6027 O O . GLY A 1 736 ? 11.164 -15.175 -11.456 1.00 31.58 736 GLY A O 1
ATOM 6028 N N . LEU A 1 737 ? 10.711 -15.594 -9.289 1.00 30.19 737 LEU A N 1
ATOM 6029 C CA . LEU A 1 737 ? 11.892 -15.010 -8.663 1.00 30.19 737 LEU A CA 1
ATOM 6030 C C . LEU A 1 737 ? 12.701 -16.150 -8.042 1.00 30.19 737 LEU A C 1
ATOM 6032 O O . LEU A 1 737 ? 12.126 -17.108 -7.524 1.00 30.19 737 LEU A O 1
ATOM 6036 N N . ALA A 1 738 ? 14.024 -16.076 -8.175 1.00 32.75 738 ALA A N 1
ATOM 6037 C CA . ALA A 1 738 ? 14.973 -17.105 -7.771 1.00 32.75 738 ALA A CA 1
ATOM 6038 C C . ALA A 1 738 ? 14.721 -17.610 -6.335 1.00 32.75 738 ALA A C 1
ATOM 6040 O O . ALA A 1 738 ? 15.145 -16.997 -5.360 1.00 32.75 738 ALA A O 1
ATOM 6041 N N . ALA A 1 739 ? 14.045 -18.754 -6.204 1.00 32.53 739 ALA A N 1
ATOM 6042 C CA . ALA A 1 739 ? 13.976 -19.478 -4.946 1.00 32.53 739 ALA A CA 1
ATOM 6043 C C . ALA A 1 739 ? 15.315 -20.202 -4.753 1.00 32.53 739 ALA A C 1
ATOM 6045 O O . ALA A 1 739 ? 15.657 -21.117 -5.509 1.00 32.53 739 ALA A O 1
ATOM 6046 N N . GLY A 1 740 ? 16.084 -19.745 -3.765 1.00 35.03 740 GLY A N 1
ATOM 6047 C CA . GLY A 1 740 ? 17.327 -20.360 -3.317 1.00 35.03 740 GLY A CA 1
ATOM 6048 C C . GLY A 1 740 ? 17.072 -21.737 -2.712 1.00 35.03 740 GLY A C 1
ATOM 6049 O O . GLY A 1 740 ? 16.928 -21.872 -1.505 1.00 35.03 740 GLY A O 1
ATOM 6050 N N . GLY A 1 741 ? 17.013 -22.762 -3.560 1.00 36.50 741 GLY A N 1
ATOM 6051 C CA . GLY A 1 741 ? 17.159 -24.154 -3.145 1.00 36.50 741 GLY A CA 1
ATOM 6052 C C . GLY A 1 74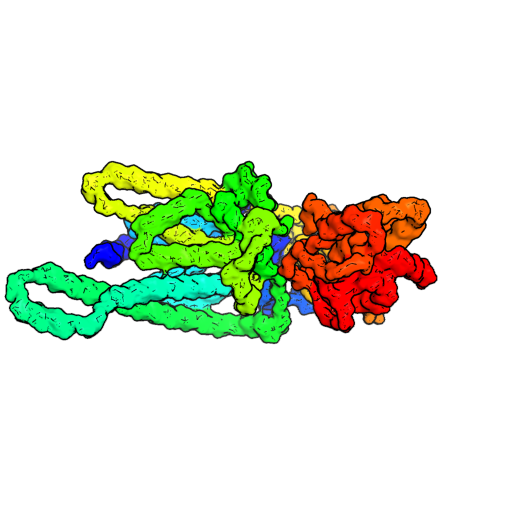1 ? 18.638 -24.514 -2.977 1.00 36.50 741 GLY A C 1
ATOM 6053 O O . GLY A 1 741 ? 19.480 -24.090 -3.777 1.00 36.50 741 GLY A O 1
ATOM 6054 N N . HIS A 1 742 ? 18.940 -25.304 -1.945 1.00 43.97 742 HIS A N 1
ATOM 6055 C CA . HIS A 1 742 ? 20.255 -25.821 -1.553 1.00 43.97 742 HIS A CA 1
ATOM 6056 C C . HIS A 1 742 ? 20.917 -26.703 -2.633 1.00 43.97 742 HIS A C 1
ATOM 6058 O O . HIS A 1 742 ? 21.051 -27.907 -2.476 1.00 43.97 742 HIS A O 1
ATOM 6064 N N . ILE A 1 743 ? 21.371 -26.129 -3.751 1.00 45.09 743 ILE A N 1
ATOM 6065 C CA . ILE A 1 743 ? 22.224 -26.871 -4.701 1.00 45.09 743 ILE A CA 1
ATOM 6066 C C . ILE A 1 743 ? 23.676 -26.923 -4.175 1.00 45.09 743 ILE A C 1
ATOM 6068 O O . ILE A 1 743 ? 24.422 -27.838 -4.493 1.00 45.09 743 ILE A O 1
ATOM 6072 N N . GLY A 1 744 ? 24.102 -25.950 -3.355 1.00 41.00 744 GLY A N 1
ATOM 6073 C CA . GLY A 1 744 ? 25.516 -25.744 -3.009 1.00 41.00 744 GLY A CA 1
ATOM 6074 C C . GLY A 1 744 ? 26.086 -26.561 -1.840 1.00 41.00 744 GLY A C 1
ATOM 6075 O O . GLY A 1 744 ? 27.254 -26.938 -1.907 1.00 41.00 744 GLY A O 1
ATOM 6076 N N . SER A 1 745 ? 25.322 -26.819 -0.771 1.00 42.38 745 SER A N 1
ATOM 6077 C CA . SER A 1 745 ? 25.820 -27.531 0.426 1.00 42.38 745 SER A CA 1
ATOM 6078 C C . SER A 1 745 ? 25.991 -29.028 0.177 1.00 42.38 745 SER A C 1
ATOM 6080 O O . SER A 1 745 ? 27.046 -29.585 0.479 1.00 42.38 745 SER A O 1
ATOM 6082 N N . ASP A 1 746 ? 24.990 -29.645 -0.447 1.00 47.31 746 ASP A N 1
ATOM 6083 C CA . ASP A 1 746 ? 24.897 -31.100 -0.615 1.00 47.31 746 ASP A CA 1
ATOM 6084 C C . ASP A 1 746 ? 25.806 -31.592 -1.744 1.00 47.31 746 ASP A C 1
ATOM 6086 O O . ASP A 1 746 ? 26.368 -32.683 -1.700 1.00 47.31 746 ASP A O 1
ATOM 6090 N N . VAL A 1 747 ? 26.016 -30.744 -2.755 1.00 51.03 747 VAL A N 1
ATOM 6091 C CA . VAL A 1 747 ? 27.008 -31.003 -3.798 1.00 51.03 747 VAL A CA 1
ATOM 6092 C C . VAL A 1 747 ? 28.421 -30.917 -3.217 1.00 51.03 747 VAL A C 1
ATOM 6094 O O . VAL A 1 747 ? 29.254 -31.750 -3.558 1.00 51.03 747 VAL A O 1
ATOM 6097 N N . LYS A 1 748 ? 28.708 -29.965 -2.314 1.00 47.38 748 LYS A N 1
ATOM 6098 C CA . LYS A 1 748 ? 30.045 -29.808 -1.716 1.00 47.38 748 LYS A CA 1
ATOM 6099 C C . LYS A 1 748 ? 30.433 -31.008 -0.848 1.00 47.38 748 LYS A C 1
ATOM 6101 O O . LYS A 1 748 ? 31.505 -31.564 -1.062 1.00 47.38 748 LYS A O 1
ATOM 6106 N N . SER A 1 749 ? 29.552 -31.447 0.056 1.00 48.91 749 SER A N 1
ATOM 6107 C CA . SER A 1 749 ? 29.810 -32.623 0.904 1.00 48.91 749 SER A CA 1
ATOM 6108 C C . SER A 1 749 ? 30.097 -33.883 0.078 1.00 48.91 749 SER A C 1
ATOM 6110 O O . SER A 1 749 ? 30.926 -34.704 0.462 1.00 48.91 749 SER A O 1
ATOM 6112 N N . HIS A 1 750 ? 29.478 -34.012 -1.099 1.00 51.31 750 HIS A N 1
ATOM 6113 C CA . HIS A 1 750 ? 29.694 -35.146 -1.993 1.00 51.31 750 HIS A CA 1
ATOM 6114 C C . HIS A 1 750 ? 30.961 -35.036 -2.859 1.00 51.31 750 HIS A C 1
ATOM 6116 O O . HIS A 1 750 ? 31.610 -36.049 -3.125 1.00 51.31 750 HIS A O 1
ATOM 6122 N N . ILE A 1 751 ? 31.341 -33.825 -3.289 1.00 51.62 751 ILE A N 1
ATOM 6123 C CA . ILE A 1 751 ? 32.633 -33.573 -3.958 1.00 51.62 751 ILE A CA 1
ATOM 6124 C C . ILE A 1 751 ? 33.786 -33.963 -3.029 1.00 51.62 751 ILE A C 1
ATOM 6126 O O . ILE A 1 751 ? 34.745 -34.602 -3.472 1.00 51.62 751 ILE A O 1
ATOM 6130 N N . ASP A 1 752 ? 33.656 -33.604 -1.752 1.00 49.62 752 ASP A N 1
ATOM 6131 C CA . ASP A 1 752 ? 34.647 -33.898 -0.724 1.00 49.62 752 ASP A CA 1
ATOM 6132 C C . ASP A 1 752 ? 34.692 -35.410 -0.415 1.00 49.62 752 ASP A C 1
ATOM 6134 O O . ASP A 1 752 ? 35.783 -35.968 -0.310 1.00 49.62 752 ASP A O 1
ATOM 6138 N N . ALA A 1 753 ? 33.539 -36.097 -0.392 1.00 51.22 753 ALA A N 1
ATOM 6139 C CA . ALA A 1 753 ? 33.443 -37.538 -0.118 1.00 51.22 753 ALA A CA 1
ATOM 6140 C C . ALA A 1 753 ? 33.935 -38.462 -1.256 1.00 51.22 753 ALA A C 1
ATOM 6142 O O . ALA A 1 753 ? 34.507 -39.512 -0.978 1.00 51.22 753 ALA A O 1
ATOM 6143 N N . ASN A 1 754 ? 33.742 -38.100 -2.533 1.00 48.53 754 ASN A N 1
ATOM 6144 C CA . ASN A 1 754 ? 34.022 -38.988 -3.682 1.00 48.53 754 ASN A CA 1
ATOM 6145 C C . ASN A 1 754 ? 35.308 -38.655 -4.456 1.00 48.53 754 ASN A C 1
ATOM 6147 O O . ASN A 1 754 ? 35.477 -39.054 -5.612 1.00 48.53 754 ASN A O 1
ATOM 6151 N N . ASN A 1 755 ? 36.214 -37.880 -3.861 1.00 48.75 755 ASN A N 1
ATOM 6152 C CA . ASN A 1 755 ? 37.491 -37.492 -4.465 1.00 48.75 755 ASN A CA 1
ATOM 6153 C C . ASN A 1 755 ? 37.424 -36.863 -5.877 1.00 48.75 755 ASN A C 1
ATOM 6155 O O . ASN A 1 755 ? 38.445 -36.735 -6.546 1.00 48.75 755 ASN A O 1
ATOM 6159 N N . GLY A 1 756 ? 36.257 -36.396 -6.322 1.00 50.94 756 GLY A N 1
ATOM 6160 C CA . GLY A 1 756 ? 36.083 -35.761 -7.627 1.00 50.94 756 GLY A CA 1
ATOM 6161 C C . GLY A 1 756 ? 35.772 -36.697 -8.807 1.00 50.94 756 GLY A C 1
ATOM 6162 O O . GLY A 1 756 ? 35.547 -36.212 -9.919 1.00 50.94 756 GLY A O 1
ATOM 6163 N N . ILE A 1 757 ? 35.725 -38.018 -8.599 1.00 51.34 757 ILE A N 1
ATOM 6164 C CA . ILE A 1 757 ? 35.490 -38.997 -9.671 1.00 51.34 757 ILE A CA 1
ATOM 6165 C C . ILE A 1 757 ? 33.995 -39.008 -10.033 1.00 51.34 757 ILE A C 1
ATOM 6167 O O . ILE A 1 757 ? 33.135 -39.273 -9.198 1.00 51.34 757 ILE A O 1
ATOM 6171 N N . GLY A 1 758 ? 33.664 -38.710 -11.296 1.00 59.81 758 GLY A N 1
ATOM 6172 C CA . GLY A 1 758 ? 32.281 -38.744 -11.795 1.00 59.81 758 GLY A CA 1
ATOM 6173 C C . GLY A 1 758 ? 31.475 -37.447 -11.628 1.00 59.81 758 GLY A C 1
ATOM 6174 O O . GLY A 1 758 ? 30.248 -37.507 -11.566 1.00 59.81 758 GLY A O 1
ATOM 6175 N N . ILE A 1 759 ? 32.119 -36.277 -11.586 1.00 66.12 759 ILE A N 1
ATOM 6176 C CA . ILE A 1 759 ? 31.457 -34.958 -11.568 1.00 66.12 759 ILE A CA 1
ATOM 6177 C C . ILE A 1 759 ? 31.385 -34.367 -12.986 1.00 66.12 759 ILE A C 1
ATOM 6179 O O . ILE A 1 759 ? 32.324 -34.476 -13.771 1.00 66.12 759 ILE A O 1
ATOM 6183 N N . GLY A 1 760 ? 30.264 -33.729 -13.317 1.00 75.94 760 GLY A N 1
ATOM 6184 C CA . GLY A 1 760 ? 30.076 -32.915 -14.516 1.00 75.94 760 GLY A CA 1
ATOM 6185 C C . GLY A 1 760 ? 29.776 -31.456 -14.179 1.00 75.94 760 GLY A C 1
ATOM 6186 O O . GLY A 1 760 ? 29.785 -31.047 -13.021 1.00 75.94 760 GLY A O 1
ATOM 6187 N N . ILE A 1 761 ? 29.497 -30.662 -15.208 1.00 83.75 761 ILE A N 1
ATOM 6188 C CA . ILE A 1 761 ? 29.134 -29.249 -15.079 1.00 83.75 761 ILE A CA 1
ATOM 6189 C C . ILE A 1 761 ? 27.628 -29.122 -15.277 1.00 83.75 761 ILE A C 1
ATOM 6191 O O . ILE A 1 761 ? 27.102 -29.474 -16.335 1.00 83.75 761 ILE A O 1
ATOM 6195 N N . GLY A 1 762 ? 26.926 -28.632 -14.260 1.00 86.75 762 GLY A N 1
ATOM 6196 C CA . GLY A 1 762 ? 25.516 -28.289 -14.362 1.00 86.75 762 GLY A CA 1
ATOM 6197 C C . GLY A 1 762 ? 25.338 -26.833 -14.789 1.00 86.75 762 GLY A C 1
ATOM 6198 O O . GLY A 1 762 ? 26.030 -25.940 -14.301 1.00 86.75 762 GLY A O 1
ATOM 6199 N N . ILE A 1 763 ? 24.400 -26.597 -15.704 1.00 89.69 763 ILE A N 1
ATOM 6200 C CA . ILE A 1 763 ? 24.004 -25.265 -16.164 1.00 89.69 763 ILE A CA 1
ATOM 6201 C C . ILE A 1 763 ? 22.494 -25.145 -16.024 1.00 89.69 763 ILE A C 1
ATOM 6203 O O . ILE A 1 763 ? 21.736 -25.936 -16.594 1.00 89.69 763 ILE A O 1
ATOM 6207 N N . GLY A 1 764 ? 22.072 -24.162 -15.238 1.00 88.00 764 GLY A N 1
ATOM 6208 C CA . GLY A 1 764 ? 20.692 -23.913 -14.870 1.00 88.00 764 GLY A CA 1
ATOM 6209 C C . GLY A 1 764 ? 20.154 -22.603 -15.436 1.00 88.00 764 GLY A C 1
ATOM 6210 O O . GLY A 1 764 ? 20.886 -21.619 -15.531 1.00 88.00 764 GLY A O 1
ATOM 6211 N N . ILE A 1 765 ? 18.870 -22.558 -15.789 1.00 85.81 765 ILE A N 1
ATOM 6212 C CA . ILE A 1 765 ? 18.176 -21.313 -16.134 1.00 85.81 765 ILE A CA 1
ATOM 6213 C C . ILE A 1 765 ? 16.680 -21.368 -15.805 1.00 85.81 765 ILE A C 1
ATOM 6215 O O . ILE A 1 765 ? 15.989 -22.335 -16.126 1.00 85.81 765 ILE A O 1
ATOM 6219 N N . GLY A 1 766 ? 16.175 -20.325 -15.147 1.00 81.06 766 GLY A N 1
ATOM 6220 C CA . GLY A 1 766 ? 14.775 -20.216 -14.743 1.00 81.06 766 GLY A CA 1
ATOM 6221 C C . GLY A 1 766 ? 13.846 -19.776 -15.878 1.00 81.06 766 GLY A C 1
ATOM 6222 O O . GLY A 1 766 ? 14.162 -18.854 -16.643 1.00 81.06 766 GLY A O 1
ATOM 6223 N N . GLY A 1 767 ? 12.668 -20.398 -15.965 1.00 75.12 767 GLY A N 1
ATOM 6224 C CA . GLY A 1 767 ? 11.571 -19.954 -16.823 1.00 75.12 767 GLY A CA 1
ATOM 6225 C C . GLY A 1 767 ? 10.490 -21.008 -17.074 1.00 75.12 767 GLY A C 1
ATOM 6226 O O . GLY A 1 767 ? 10.604 -22.168 -16.690 1.00 75.12 767 GLY A O 1
ATOM 6227 N N . SER A 1 768 ? 9.430 -20.607 -17.780 1.00 81.62 768 SER A N 1
ATOM 6228 C CA . SER A 1 768 ? 8.404 -21.538 -18.256 1.00 81.62 768 SER A CA 1
ATOM 6229 C C . SER A 1 768 ? 8.911 -22.379 -19.423 1.00 81.62 768 SER A C 1
ATOM 6231 O O . SER A 1 768 ? 9.744 -21.914 -20.207 1.00 81.62 768 SER A O 1
ATOM 6233 N N . TYR A 1 769 ? 8.348 -23.573 -19.625 1.00 82.69 769 TYR A N 1
ATOM 6234 C CA . TYR A 1 769 ? 8.711 -24.424 -20.766 1.00 82.69 769 TYR A CA 1
ATOM 6235 C C . TYR A 1 769 ? 8.654 -23.663 -22.104 1.00 82.69 769 TYR A C 1
ATOM 6237 O O . TYR A 1 769 ? 9.559 -23.753 -22.934 1.00 82.69 769 TYR A O 1
ATOM 6245 N N . LYS A 1 770 ? 7.634 -22.811 -22.286 1.00 81.94 770 LYS A N 1
ATOM 6246 C CA . LYS A 1 770 ? 7.478 -21.944 -23.467 1.00 81.94 770 LYS A CA 1
ATOM 6247 C C . LYS A 1 770 ? 8.686 -21.025 -23.692 1.00 81.94 770 LYS A C 1
ATOM 6249 O O . LYS A 1 770 ? 9.086 -20.830 -24.841 1.00 81.94 770 LYS A O 1
ATOM 6254 N N . ASN A 1 771 ? 9.267 -20.488 -22.619 1.00 80.88 771 ASN A N 1
ATOM 6255 C CA . ASN A 1 771 ? 10.469 -19.659 -22.672 1.00 80.88 771 ASN A CA 1
ATOM 6256 C C . ASN A 1 771 ? 11.738 -20.502 -22.864 1.00 80.88 771 ASN A C 1
ATOM 6258 O O . ASN A 1 771 ? 12.667 -20.067 -23.529 1.00 80.88 771 ASN A O 1
ATOM 6262 N N . LEU A 1 772 ? 11.777 -21.730 -22.355 1.00 86.94 772 LEU A N 1
ATOM 6263 C CA . LEU A 1 772 ? 12.977 -22.573 -22.395 1.00 86.94 772 LEU A CA 1
ATOM 6264 C C . LEU A 1 772 ? 13.031 -23.530 -23.597 1.00 86.94 772 LEU A C 1
ATOM 6266 O O . LEU A 1 772 ? 14.057 -24.159 -23.842 1.00 86.94 772 LEU A O 1
ATOM 6270 N N . ARG A 1 773 ? 11.971 -23.605 -24.411 1.00 87.38 773 ARG A N 1
ATOM 6271 C CA . ARG A 1 773 ? 11.845 -24.529 -25.557 1.00 87.38 773 ARG A CA 1
ATOM 6272 C C . ARG A 1 773 ? 13.029 -24.521 -26.530 1.00 87.38 773 ARG A C 1
ATOM 6274 O O . ARG A 1 773 ? 13.364 -25.555 -27.099 1.00 87.38 773 ARG A O 1
ATOM 6281 N N . LEU A 1 774 ? 13.663 -23.363 -26.743 1.00 87.06 774 LEU A N 1
ATOM 6282 C CA . LEU A 1 774 ? 14.822 -23.248 -27.637 1.00 87.06 774 LEU A CA 1
ATOM 6283 C C . LEU A 1 774 ? 16.062 -23.928 -27.047 1.00 87.06 774 LEU A C 1
ATOM 6285 O O . LEU A 1 774 ? 16.860 -24.489 -27.793 1.00 87.06 774 LEU A O 1
ATOM 6289 N N . ILE A 1 775 ? 16.190 -23.915 -25.721 1.00 90.69 775 ILE A N 1
ATOM 6290 C CA . ILE A 1 775 ? 17.277 -24.565 -24.989 1.00 90.69 775 ILE A CA 1
ATOM 6291 C C . ILE A 1 775 ? 17.101 -26.075 -25.065 1.00 90.69 775 ILE A C 1
ATOM 6293 O O . ILE A 1 775 ? 18.030 -26.760 -25.482 1.00 90.69 775 ILE A O 1
ATOM 6297 N N . PHE A 1 776 ? 15.892 -26.580 -24.786 1.00 89.06 776 PHE A N 1
ATOM 6298 C CA . PHE A 1 776 ? 15.558 -27.995 -24.982 1.00 89.06 776 PHE A CA 1
ATOM 6299 C C . PHE A 1 776 ? 15.884 -28.453 -26.405 1.00 89.06 776 PHE A C 1
ATOM 6301 O O . PHE A 1 776 ? 16.669 -29.378 -26.590 1.00 89.06 776 PHE A O 1
ATOM 6308 N N . LYS A 1 777 ? 15.364 -27.751 -27.422 1.00 88.06 777 LYS A N 1
ATOM 6309 C CA . LYS A 1 777 ? 15.575 -28.117 -28.830 1.00 88.06 777 LYS A CA 1
ATOM 6310 C C . LYS A 1 777 ? 17.057 -28.150 -29.224 1.00 88.06 777 LYS A C 1
ATOM 6312 O O . LYS A 1 777 ? 17.451 -28.983 -30.035 1.00 88.06 777 LYS A O 1
ATOM 6317 N N . LYS A 1 778 ? 17.870 -27.228 -28.699 1.00 88.50 778 LYS A N 1
ATOM 6318 C CA . LYS A 1 778 ? 19.269 -27.067 -29.119 1.00 88.50 778 LYS A CA 1
ATOM 6319 C C . LYS A 1 778 ? 20.251 -27.916 -28.309 1.00 88.50 778 LYS A C 1
ATOM 6321 O O . LYS A 1 778 ? 21.194 -28.444 -28.895 1.00 88.50 778 LYS A O 1
ATOM 6326 N N . TYR A 1 779 ? 20.043 -28.036 -26.998 1.00 90.50 779 TYR A N 1
ATOM 6327 C CA . TYR A 1 779 ? 21.054 -28.542 -26.065 1.00 90.50 779 TYR A CA 1
ATOM 6328 C C . TYR A 1 779 ? 20.695 -29.860 -25.371 1.00 90.50 779 TYR A C 1
ATOM 6330 O O . TYR A 1 779 ? 21.609 -30.529 -24.896 1.00 90.50 779 TYR A O 1
ATOM 6338 N N . ALA A 1 780 ? 19.423 -30.289 -25.368 1.00 88.88 780 ALA A N 1
ATOM 6339 C CA . ALA A 1 780 ? 19.005 -31.502 -24.654 1.00 88.88 780 ALA A CA 1
ATOM 6340 C C . ALA A 1 780 ? 19.787 -32.754 -25.085 1.00 88.88 780 ALA A C 1
ATOM 6342 O O . ALA A 1 780 ? 20.218 -33.525 -24.238 1.00 88.88 780 ALA A O 1
ATOM 6343 N N . LYS A 1 781 ? 20.056 -32.909 -26.387 1.00 89.06 781 LYS A N 1
ATOM 6344 C CA . LYS A 1 781 ? 20.796 -34.061 -26.935 1.00 89.06 781 LYS A CA 1
ATOM 6345 C C . LYS A 1 781 ? 22.253 -34.178 -26.468 1.00 89.06 781 LYS A C 1
ATOM 6347 O O . LYS A 1 781 ? 22.855 -35.228 -26.642 1.00 89.06 781 LYS A O 1
ATOM 6352 N N . TYR A 1 782 ? 22.831 -33.101 -25.934 1.00 89.19 782 TYR A N 1
ATOM 6353 C CA . TYR A 1 782 ? 24.201 -33.100 -25.419 1.00 89.19 782 TYR A CA 1
ATOM 6354 C C . TYR A 1 782 ? 24.249 -33.206 -23.890 1.00 89.19 782 TYR A C 1
ATOM 6356 O O . TYR A 1 782 ? 25.326 -33.388 -23.325 1.00 89.19 782 TYR A O 1
ATOM 6364 N N . ALA A 1 783 ? 23.118 -33.065 -23.199 1.00 89.06 783 ALA A N 1
ATOM 6365 C CA . ALA A 1 783 ? 23.064 -33.172 -21.749 1.00 89.06 783 ALA A CA 1
ATOM 6366 C C . ALA A 1 783 ? 23.051 -34.650 -21.332 1.00 89.06 783 ALA A C 1
ATOM 6368 O O . ALA A 1 783 ? 22.324 -35.457 -21.903 1.00 89.06 783 ALA A O 1
ATOM 6369 N N . LYS A 1 784 ? 23.838 -35.008 -20.313 1.00 88.56 784 LYS A N 1
ATOM 6370 C CA . LYS A 1 784 ? 23.817 -36.349 -19.706 1.00 88.56 784 LYS A CA 1
ATOM 6371 C C . LYS A 1 784 ? 22.589 -36.535 -18.810 1.00 88.56 784 LYS A C 1
ATOM 6373 O O . LYS A 1 784 ? 22.051 -37.633 -18.733 1.00 88.56 784 LYS A O 1
ATOM 6378 N N . LYS A 1 785 ? 22.151 -35.468 -18.132 1.00 87.38 785 LYS A N 1
ATOM 6379 C CA . LYS A 1 785 ? 20.914 -35.425 -17.334 1.00 87.38 785 LYS A CA 1
ATOM 6380 C C . LYS A 1 785 ? 20.195 -34.099 -17.545 1.00 87.38 785 LYS A C 1
ATOM 6382 O O . LYS A 1 785 ? 20.843 -33.066 -17.726 1.00 87.38 785 LYS A O 1
ATOM 6387 N N . ILE A 1 786 ? 18.866 -34.135 -17.496 1.00 89.75 786 ILE A N 1
ATOM 6388 C CA . ILE A 1 786 ? 18.002 -32.961 -17.624 1.00 89.75 786 ILE A CA 1
ATOM 6389 C C . ILE A 1 786 ? 16.958 -33.008 -16.510 1.00 89.75 786 ILE A C 1
ATOM 6391 O O . ILE A 1 786 ? 16.284 -34.023 -16.334 1.00 89.75 786 ILE A O 1
ATOM 6395 N N . TYR A 1 787 ? 16.806 -31.896 -15.799 1.00 85.44 787 TYR A N 1
ATOM 6396 C CA . TYR A 1 787 ? 15.803 -31.710 -14.756 1.00 85.44 787 TYR A CA 1
ATOM 6397 C C . TYR A 1 787 ? 14.937 -30.497 -15.093 1.00 85.44 787 TYR A C 1
ATOM 6399 O O . TYR A 1 787 ? 15.478 -29.421 -15.369 1.00 85.44 787 TYR A O 1
ATOM 6407 N N . PHE A 1 788 ? 13.611 -30.661 -15.099 1.00 81.94 788 PHE A N 1
ATOM 6408 C CA . PHE A 1 788 ? 12.669 -29.558 -15.290 1.00 81.94 788 PHE A CA 1
ATOM 6409 C C . PHE A 1 788 ? 11.213 -29.940 -14.934 1.00 81.94 788 PHE A C 1
ATOM 6411 O O . PHE A 1 788 ? 10.690 -30.884 -15.529 1.00 81.94 788 PHE A O 1
ATOM 6418 N N . PRO A 1 789 ? 10.528 -29.155 -14.076 1.00 77.94 789 PRO A N 1
ATOM 6419 C CA . PRO A 1 789 ? 11.128 -28.186 -13.160 1.00 77.94 789 PRO A CA 1
ATOM 6420 C C . PRO A 1 789 ? 11.992 -28.931 -12.129 1.00 77.94 789 PRO A C 1
ATOM 6422 O O . PRO A 1 789 ? 11.547 -29.902 -11.517 1.00 77.94 789 PRO A O 1
ATOM 6425 N N . TYR A 1 790 ? 13.245 -28.499 -11.963 1.00 70.88 790 TYR A N 1
ATOM 6426 C CA . TYR A 1 790 ? 14.147 -29.054 -10.952 1.00 70.88 790 TYR A CA 1
ATOM 6427 C C . TYR A 1 790 ? 13.481 -29.017 -9.557 1.00 70.88 790 TYR A C 1
ATOM 6429 O O . TYR A 1 790 ? 12.827 -28.017 -9.247 1.00 70.88 790 TYR A O 1
ATOM 6437 N N . PRO A 1 791 ? 13.621 -30.062 -8.714 1.00 64.88 791 PRO A N 1
ATOM 6438 C CA . PRO A 1 791 ? 14.543 -31.206 -8.825 1.00 64.88 791 PRO A CA 1
ATOM 6439 C C . PRO A 1 791 ? 14.041 -32.399 -9.652 1.00 64.88 791 PRO A C 1
ATOM 6441 O O . PRO A 1 791 ? 14.729 -33.409 -9.740 1.00 64.88 791 PRO A O 1
ATOM 6444 N N . SER A 1 792 ? 12.870 -32.312 -10.284 1.00 75.44 792 SER A N 1
ATOM 6445 C CA . SER A 1 792 ? 12.294 -33.448 -11.018 1.00 75.44 792 SER A CA 1
ATOM 6446 C C . SER A 1 792 ? 13.050 -33.723 -12.320 1.00 75.44 792 SER A C 1
ATOM 6448 O O . SER A 1 792 ? 13.356 -32.788 -13.071 1.00 75.44 792 SER A O 1
ATOM 6450 N N . ARG A 1 793 ? 13.337 -35.000 -12.620 1.00 82.06 793 ARG A N 1
ATOM 6451 C CA . ARG A 1 793 ? 13.890 -35.397 -13.925 1.00 82.06 793 ARG A CA 1
ATOM 6452 C C . ARG A 1 793 ? 12.912 -35.047 -15.043 1.00 82.06 793 ARG A C 1
ATOM 6454 O O . ARG A 1 793 ? 11.698 -35.119 -14.884 1.00 82.06 793 ARG A O 1
ATOM 6461 N N . TYR A 1 794 ? 13.459 -34.637 -16.180 1.00 84.81 794 TYR A N 1
ATOM 6462 C CA . TYR A 1 794 ? 12.659 -34.271 -17.337 1.00 84.81 794 TYR A CA 1
ATOM 6463 C C . TYR A 1 794 ? 12.216 -35.512 -18.119 1.00 84.81 794 TYR A C 1
ATOM 6465 O O . TYR A 1 794 ? 13.008 -36.100 -18.850 1.00 84.81 794 TYR A O 1
ATOM 6473 N N . GLU A 1 795 ? 10.935 -35.856 -18.018 1.00 83.19 795 GLU A N 1
ATOM 6474 C CA . GLU A 1 795 ? 10.312 -36.998 -18.712 1.00 83.19 795 GLU A CA 1
ATOM 6475 C C . GLU A 1 795 ? 9.525 -36.570 -19.967 1.00 83.19 795 GLU A C 1
ATOM 6477 O O . GLU A 1 795 ? 8.516 -37.159 -20.336 1.00 83.19 795 GLU A O 1
ATOM 6482 N N . GLY A 1 796 ? 9.946 -35.490 -20.636 1.00 80.69 796 GLY A N 1
ATOM 6483 C CA . GLY A 1 796 ? 9.304 -35.034 -21.879 1.00 80.69 796 GLY A CA 1
ATOM 6484 C C . GLY A 1 796 ? 8.090 -34.113 -21.701 1.00 80.69 796 GLY A C 1
ATOM 6485 O O . GLY A 1 796 ? 7.497 -33.697 -22.701 1.00 80.69 796 GLY A O 1
ATOM 6486 N N . SER A 1 797 ? 7.747 -33.722 -20.467 1.00 75.50 797 SER A N 1
ATOM 6487 C CA . SER A 1 797 ? 6.670 -32.754 -20.204 1.00 75.50 797 SER A CA 1
ATOM 6488 C C . SER A 1 797 ? 6.880 -31.439 -20.974 1.00 75.50 797 SER A C 1
ATOM 6490 O O . SER A 1 797 ? 7.991 -30.923 -21.089 1.00 75.50 797 SER A O 1
ATOM 6492 N N . LYS A 1 798 ? 5.809 -30.868 -21.531 1.00 79.88 798 LYS A N 1
ATOM 6493 C CA . LYS A 1 798 ? 5.843 -29.573 -22.248 1.00 79.88 798 LYS A CA 1
ATOM 6494 C C . LYS A 1 798 ? 5.169 -28.448 -21.463 1.00 79.88 798 LYS A C 1
ATOM 6496 O O . LYS A 1 798 ? 4.906 -27.371 -22.002 1.00 79.88 798 LYS A O 1
ATOM 6501 N N . THR A 1 799 ? 4.883 -28.698 -20.193 1.00 70.75 799 THR A N 1
ATOM 6502 C CA . THR A 1 799 ? 4.202 -27.781 -19.282 1.00 70.75 799 THR A CA 1
ATOM 6503 C C . THR A 1 799 ? 5.041 -27.608 -18.016 1.00 70.75 799 THR A C 1
ATOM 6505 O O . THR A 1 799 ? 5.911 -28.422 -17.712 1.00 70.75 799 THR A O 1
ATOM 6508 N N . GLY A 1 800 ? 4.842 -26.495 -17.309 1.00 67.19 800 GLY A N 1
ATOM 6509 C CA . GLY A 1 800 ? 5.577 -26.185 -16.080 1.00 67.19 800 GLY A CA 1
ATOM 6510 C C . GLY A 1 800 ? 6.413 -24.906 -16.144 1.00 67.19 800 GLY A C 1
ATOM 6511 O O . GLY A 1 800 ? 6.754 -24.384 -17.215 1.00 67.19 800 GLY A O 1
ATOM 6512 N N . ASN A 1 801 ? 6.713 -24.394 -14.954 1.00 74.00 801 ASN A N 1
ATOM 6513 C CA . ASN A 1 801 ? 7.563 -23.242 -14.688 1.00 74.00 801 ASN A CA 1
ATOM 6514 C C . ASN A 1 801 ? 8.558 -23.630 -13.593 1.00 74.00 801 ASN A C 1
ATOM 6516 O O . ASN A 1 801 ? 8.184 -24.325 -12.655 1.00 74.00 801 ASN A O 1
ATOM 6520 N N . GLY A 1 802 ? 9.815 -23.218 -13.728 1.00 70.88 802 GLY A N 1
ATOM 6521 C CA . GLY A 1 802 ? 10.842 -23.526 -12.739 1.00 70.88 802 GLY A CA 1
ATOM 6522 C C . GLY A 1 802 ? 12.250 -23.426 -13.310 1.00 70.88 802 GLY A C 1
ATOM 6523 O O . GLY A 1 802 ? 12.469 -22.848 -14.376 1.00 70.88 802 GLY A O 1
ATOM 6524 N N . LEU A 1 803 ? 13.215 -23.990 -12.589 1.00 79.88 803 LEU A N 1
ATOM 6525 C CA . LEU A 1 803 ? 14.602 -24.078 -13.034 1.00 79.88 803 LEU A CA 1
ATOM 6526 C C . LEU A 1 803 ? 14.769 -25.270 -13.988 1.00 79.88 803 LEU A C 1
ATOM 6528 O O . LEU A 1 803 ? 14.468 -26.407 -13.624 1.00 79.88 803 LEU A O 1
ATOM 6532 N N . LEU A 1 804 ? 15.259 -25.015 -15.202 1.00 87.38 804 LEU A N 1
ATOM 6533 C CA . LEU A 1 804 ? 15.827 -26.046 -16.073 1.00 87.38 804 LEU A CA 1
ATOM 6534 C C . LEU A 1 804 ? 17.281 -26.235 -15.682 1.00 87.38 804 LEU A C 1
ATOM 6536 O O . LEU A 1 804 ? 18.031 -25.272 -15.777 1.00 87.38 804 LEU A O 1
ATOM 6540 N N . LEU A 1 805 ? 17.679 -27.450 -15.317 1.00 88.31 805 LEU A N 1
ATOM 6541 C CA . LEU A 1 805 ? 19.071 -27.806 -15.056 1.00 88.31 805 LEU A CA 1
ATOM 6542 C C . LEU A 1 805 ? 19.521 -28.891 -16.039 1.00 88.31 805 LEU A C 1
ATOM 6544 O O . LEU A 1 805 ? 18.937 -29.973 -16.090 1.00 88.31 805 LEU A O 1
ATOM 6548 N N . MET A 1 806 ? 20.563 -28.601 -16.818 1.00 91.56 806 MET A N 1
ATOM 6549 C CA . MET A 1 806 ? 21.211 -29.559 -17.715 1.00 91.56 806 MET A CA 1
ATOM 6550 C C . MET A 1 806 ? 22.617 -29.867 -17.215 1.00 91.56 806 MET A C 1
ATOM 6552 O O . MET A 1 806 ? 23.396 -28.954 -16.951 1.00 91.56 806 MET A O 1
ATOM 6556 N N . VAL A 1 807 ? 22.943 -31.153 -17.109 1.00 88.19 807 VAL A N 1
ATOM 6557 C CA . VAL A 1 807 ? 24.240 -31.631 -16.619 1.00 88.19 807 VAL A CA 1
ATOM 6558 C C . VAL A 1 807 ? 25.058 -32.171 -17.783 1.00 88.19 807 VAL A C 1
ATOM 6560 O O . VAL A 1 807 ? 24.599 -33.058 -18.505 1.00 88.19 807 VAL A O 1
ATOM 6563 N N . PHE A 1 808 ? 26.280 -31.674 -17.947 1.00 88.38 808 PHE A N 1
ATOM 6564 C CA . PHE A 1 808 ? 27.196 -32.051 -19.022 1.00 88.38 808 PHE A CA 1
ATOM 6565 C C . PHE A 1 808 ? 28.443 -32.740 -18.457 1.00 88.38 808 PHE A C 1
ATOM 6567 O O . PHE A 1 808 ? 29.021 -32.284 -17.473 1.00 88.38 808 PHE A O 1
ATOM 6574 N N . SER A 1 809 ? 28.878 -33.838 -19.080 1.00 85.12 809 SER A N 1
ATOM 6575 C CA . SER A 1 809 ? 30.214 -34.400 -18.833 1.00 85.12 809 SER A CA 1
ATOM 6576 C C . SER A 1 809 ? 31.279 -33.584 -19.585 1.00 85.12 809 SER A C 1
ATOM 6578 O O . SER A 1 809 ? 30.946 -32.864 -20.528 1.00 85.12 809 SER A O 1
ATOM 6580 N N . ILE A 1 810 ? 32.557 -33.736 -19.222 1.00 78.19 810 ILE A N 1
ATOM 6581 C CA . ILE A 1 810 ? 33.684 -33.108 -19.940 1.00 78.19 810 ILE A CA 1
ATOM 6582 C C . ILE A 1 810 ? 33.658 -33.495 -21.431 1.00 78.19 810 ILE A C 1
ATOM 6584 O O . ILE A 1 810 ? 33.610 -32.618 -22.292 1.00 78.19 810 ILE A O 1
ATOM 6588 N N . LYS A 1 811 ? 33.524 -34.794 -21.735 1.00 78.19 811 LYS A N 1
ATOM 6589 C CA . LYS A 1 811 ? 33.408 -35.320 -23.109 1.00 78.19 811 LYS A CA 1
ATOM 6590 C C . LYS A 1 811 ? 32.220 -34.725 -23.880 1.00 78.19 811 LYS A C 1
ATOM 6592 O O . LYS A 1 811 ? 32.313 -34.435 -25.073 1.00 78.19 811 LYS A O 1
ATOM 6597 N N . ASN A 1 812 ? 31.086 -34.504 -23.210 1.00 83.69 812 ASN A N 1
ATOM 6598 C CA . ASN A 1 812 ? 29.921 -33.885 -23.843 1.00 83.69 812 ASN A CA 1
ATOM 6599 C C . ASN A 1 812 ? 30.188 -32.406 -24.177 1.00 83.69 812 ASN A C 1
ATOM 6601 O O . ASN A 1 812 ? 29.795 -31.953 -25.251 1.00 83.69 812 ASN A O 1
ATOM 6605 N N . LEU A 1 813 ? 30.872 -31.661 -23.302 1.00 82.31 813 LEU A N 1
ATOM 6606 C CA . LEU A 1 813 ? 31.250 -30.264 -23.554 1.00 82.31 813 LEU A CA 1
ATOM 6607 C C . LEU A 1 813 ? 32.237 -30.133 -24.718 1.00 82.31 813 LEU A C 1
ATOM 6609 O O . LEU A 1 813 ? 32.087 -29.227 -25.539 1.00 82.31 813 LEU A O 1
ATOM 6613 N N . GLU A 1 814 ? 33.181 -31.064 -24.847 1.00 74.25 814 GLU A N 1
ATOM 6614 C CA . GLU A 1 814 ? 34.081 -31.140 -26.002 1.00 74.25 814 GLU A CA 1
ATOM 6615 C C . GLU A 1 814 ? 33.296 -31.329 -27.302 1.00 74.25 814 GLU A C 1
ATOM 6617 O O . GLU A 1 814 ? 33.488 -30.567 -28.246 1.00 74.25 814 GLU A O 1
ATOM 6622 N N . SER A 1 815 ? 32.328 -32.255 -27.329 1.00 75.00 815 SER A N 1
ATOM 6623 C CA . SER A 1 815 ? 31.501 -32.508 -28.521 1.00 75.00 815 SER A CA 1
ATOM 6624 C C . SER A 1 815 ? 30.693 -31.284 -28.983 1.00 75.00 815 SER A C 1
ATOM 6626 O O . SER A 1 815 ? 30.448 -31.104 -30.178 1.00 75.00 815 SER A O 1
ATOM 6628 N N . ILE A 1 816 ? 30.308 -30.404 -28.049 1.00 75.25 816 ILE A N 1
ATOM 6629 C CA . ILE A 1 816 ? 29.612 -29.144 -28.344 1.00 75.25 816 ILE A CA 1
ATOM 6630 C C . ILE A 1 816 ? 30.572 -28.137 -28.990 1.00 75.25 816 ILE A C 1
ATOM 6632 O O . ILE A 1 816 ? 30.156 -27.345 -29.836 1.00 75.25 816 ILE A O 1
ATOM 6636 N N . ALA A 1 817 ? 31.855 -28.173 -28.628 1.00 58.66 817 ALA A N 1
ATOM 6637 C CA . ALA A 1 817 ? 32.857 -27.221 -29.084 1.00 58.66 817 ALA A CA 1
ATOM 6638 C C . ALA A 1 817 ? 33.267 -27.386 -30.561 1.00 58.66 817 ALA A C 1
ATOM 6640 O O . ALA A 1 817 ? 33.922 -26.492 -31.097 1.00 58.66 817 ALA A O 1
ATOM 6641 N N . PHE A 1 818 ? 32.877 -28.492 -31.207 1.00 48.06 818 PHE A N 1
ATOM 6642 C CA . PHE A 1 818 ? 33.227 -28.824 -32.595 1.00 48.06 818 PHE A CA 1
ATOM 6643 C C . PHE A 1 818 ? 32.141 -28.502 -33.636 1.00 48.06 818 PHE A C 1
ATOM 6645 O O . PHE A 1 818 ? 32.388 -28.637 -34.831 1.00 48.06 818 PHE A O 1
ATOM 6652 N N . LYS A 1 819 ? 30.954 -28.030 -33.233 1.00 47.47 819 LYS A N 1
ATOM 6653 C CA . LYS A 1 819 ? 29.915 -27.566 -34.173 1.00 47.47 819 LYS A CA 1
ATOM 6654 C C . LYS A 1 819 ? 29.761 -26.048 -34.063 1.00 47.47 819 LYS A C 1
ATOM 6656 O O . LYS A 1 819 ? 29.129 -25.566 -33.125 1.00 47.47 819 LYS A O 1
ATOM 6661 N N . LYS A 1 820 ? 30.406 -25.335 -34.994 1.00 31.55 820 LYS A N 1
ATOM 6662 C CA . LYS A 1 820 ? 30.415 -23.866 -35.120 1.00 31.55 820 LYS A CA 1
ATOM 6663 C C . LYS A 1 820 ? 29.004 -23.298 -35.284 1.00 31.55 820 LYS A C 1
ATOM 6665 O O . LYS A 1 820 ? 28.249 -23.849 -36.115 1.00 31.55 820 LYS A O 1
#

Organism: NCBI:txid2597224

Foldseek 3Di:
DPPCVVVVVQPPPDPPCVPVVVVVLVVLLVVQLVQLCLQFVVVCPVPLLFWAFADFQLLLQALLLLLLLLLCVVPVHDSQWDCQFLPPVTAGNLQFQRQNLLSVVLNVVCVPRNSSNSNSVLLSSLLSLQLSLQLVLLCVVFHVVDSVLSSLLSCLQSQFLLNLVCSNRRQLLSNCSLLSVLVSLLVCQLVVVDDLVVSLVVLLVSLLNNCSSHVLCSVLSVVLVVVLVVLLVVLLVVVVVVLDPDPPCPVVVVVVCVVDPDDDPPVVVVVVVSVVVNVVSVSSVVSNVVSVVSNVSSVVVSCVVCVVSVCCCPPVPSNPNQDDFLQQQAAAPCLQPAPDCQAACCVVPPPVQRCQQALANDDHQSRNHQFPLLVVLLVVLCVVCVVPSVNSSLNVSLVVLNQQRNPQFHTYRNDTDGGGPNVVVCPPPSSVSHHSSSSCSVNSSSSSNSLSVSLSDFDPCCPPDVVVRVVVSVVSVVSSVNRCNRSHGHSDDPSSMDRQVDFVCLDDPPPVNVVVPDQFAAEAEEPLAESVHSVSNSCSSNSVRYGYSGYYRNDDDPVVQFQPLVVCSNQVDDFPPLQLSVLQSCLVSRHFKYKYDPPDDPSVCVSLVVLVFDWDQDPRRMIIGGDDSVSSVVSVVCPDPNTLLRRLLVVLVLLLQLVLVLCVVCVVPDQVLPRQSFPVVSCVVVSHPPQQDQCVSRDPPPLSRFHGVQQKGKDKDAQDDPPLDPDDFDDDFDNQPDDRGRPDPVRNVVCVVPSNPGIWMKMKHWFWLVSNVVVCVPCVVLFSFWAPQPSHGDPPDSGDTHMIIGTHHSVSSVVVVPPD

Sequence (820 aa):
MYNLDMMKEYWFHDRYMGKVSFLKNLFVFIFYLLLSVLFFGYPVLSHISTYYIGGGVDPTQYIWSFEWVKYCLFHFKNPFYTNFMWAPHGFDLTGSTAVFGAAFLSLPLTILLGPVASYNIVMILLPALAAFSMFILLKHIVTTTRFFPAILGGYIFGFSSYMINQMSSHMHLVLVFIIPLMGYLFLLKIENRITNLKFISLFTVMLIFQFLFSLEIFATFTFFGFISLVIFHLIYNKIYYKKKPNNNNVNDIIINDIINNTNNANNANKSKDNYEDDDKNKDLKLRMAKTLKSTVLSYIIAGVVLSPYLYLFFIQGRFNVVHFAPADFSSNLLNFFIPSKYTMLGGKFFTFLSDKFDARDYVFDQDAYLGLPFIGILIFYFYKNRFKPFVKALMYSLLTIVVFSIGPTLHIYKYSIMPMPYKPFIVVPLIKHALPARFMLYAFFTLGIIVALFLNEQSKNSFKNKKLNAKLNAIKYASVLLGILFILPPLSFSGRYTNPNLPAFFVNNTSNNYKKFIKKGSNILIIPFGYNGLSLYYQAIDGMYYKTAGGYLGDTPSYFSKYAIVHTFYHAEPIPYSKMELAYFLYKHNVKDVILVPPVNKYYFRLFGKIKINKNLYKSGVYVYPVSLAAISKYKALNVKITKPILKAYYFSLLLKGAVKLVKENIQNLNIKNIKLSPEFLEKHGYIPNFFGVSKNINGSGFAKYYTAQDSWIGPFPLNGKYDKITDGIANLNSGLAAGGHIGSDVKSHIDANNGIGIGIGIGIGGSYKNLRLIFKKYAKYAKKIYFPYPSRYEGSKTGNGLLLMVFSIKNLESIAFKK